Protein AF-A0A4S3M641-F1 (afdb_monomer_lite)

Organism: NCBI:txid1227945

Sequence (814 aa):
MNEINNSNTDQILDCYTHSNVVVTREEEPAPQNEQLKSYRDQLHKYFVQGVKTDFCQNITVAPILSAPCLRGKLPAMHYPVLFDPEKSNCCSLHERLEVLISDHCNSDIGRSLIEKLPSILLTLQGKLQLADKELNYDSQVHELMEIMGNALGDDTPKNLQEHLDPINQKLLSCKGPIMVFSARTPYQLLNIHLKERVATYSEFIAHMRRKLSGLNEIADLQDKDREKDSTHFEFASDLLSLDALQNVVPQRVSSDLPKARLKRIRDSIKILSNAEKVYTENPTKIFITKQLLESYDLKEVFGQATLEVVESDAISHAKDYLKKELSNFVALIRAMRLAELEIAQTYDESLHDAYFEAFAPSYLNDGDIKYFPPVIVIDESRNIVDQTKDFISLFSDGAFIKVFAINTLNDINLPVVASEMEESSLEIASLAVFRRNAYVYQGSIEDPYAFENALRHGLNATAPVLWNVLLPDIGSEDGPGSLIRIHRAIESRQFPRLTYDIEAGVDFGSHFNLENNPQCDLLYPNQTLEIKNPGGKDTEQISLSSADYLAMETRNLQTLEIIPGWYQNEKLVPVADYLSDDPKTLIGKIPIIQVVDEDYKLHRAAIPASWLQRIRSRRDYWRFLQELGGVRSQHFENKLATSKAEWTKAKEAALKALEARLSEEYETRRAADIEKTIRDILFALMEGKTDLASLAVNSITPVPVSVKLETDEESVETVPAPKETHKEEVSVSKVPWVESDECTSCNDCINTAPNVFKYNSNKQAHVHNPKGDKYAKIVAAAEKCPAMCIHPGLPHDPNEPGLEKLLKRAEKYQ

Radius of gyration: 38.23 Å; chains: 1; bounding box: 91×68×144 Å

Structure (mmCIF, N/CA/C/O backbone):
data_AF-A0A4S3M641-F1
#
_entry.id   AF-A0A4S3M641-F1
#
loop_
_atom_site.group_PDB
_atom_site.id
_atom_site.type_symbol
_atom_site.label_atom_id
_atom_site.label_alt_id
_atom_site.label_comp_id
_atom_site.label_asym_id
_atom_site.label_entity_id
_atom_site.label_seq_id
_atom_site.pdbx_PDB_ins_code
_atom_site.Cartn_x
_atom_site.Cartn_y
_atom_site.Cartn_z
_atom_site.occupancy
_atom_site.B_iso_or_equiv
_atom_site.auth_seq_id
_atom_site.auth_comp_id
_atom_site.auth_asym_id
_atom_site.auth_atom_id
_atom_site.pdbx_PDB_model_num
ATOM 1 N N . MET A 1 1 ? 32.631 29.927 -26.562 1.00 27.56 1 MET A N 1
ATOM 2 C CA . MET A 1 1 ? 33.515 30.207 -25.412 1.00 27.56 1 MET A CA 1
ATOM 3 C C . MET A 1 1 ? 32.695 30.828 -24.273 1.00 27.56 1 MET A C 1
ATOM 5 O O . MET A 1 1 ? 33.091 31.833 -23.714 1.00 27.56 1 MET A O 1
ATOM 9 N N . ASN A 1 2 ? 31.541 30.225 -23.961 1.00 25.39 2 ASN A N 1
ATOM 10 C CA . ASN A 1 2 ? 30.698 30.554 -22.812 1.00 25.39 2 ASN A CA 1
ATOM 11 C C . ASN A 1 2 ? 30.451 29.221 -22.121 1.00 25.39 2 ASN A C 1
ATOM 13 O O . ASN A 1 2 ? 29.667 28.407 -22.596 1.00 25.39 2 ASN A O 1
ATOM 17 N N . GLU A 1 3 ? 31.234 28.987 -21.087 1.00 32.16 3 GLU A N 1
ATOM 18 C CA . GLU A 1 3 ? 31.199 27.819 -20.231 1.00 32.16 3 GLU A CA 1
ATOM 19 C C . GLU A 1 3 ? 31.245 28.374 -18.804 1.00 32.16 3 GLU A C 1
ATOM 21 O O . GLU A 1 3 ? 31.926 29.374 -18.565 1.00 32.16 3 GLU A O 1
ATOM 26 N N . ILE A 1 4 ? 30.554 27.686 -17.892 1.00 31.50 4 ILE A N 1
ATOM 27 C CA . ILE A 1 4 ? 30.616 27.829 -16.428 1.00 31.50 4 ILE A CA 1
ATOM 28 C C . ILE A 1 4 ? 29.622 28.844 -15.822 1.00 31.50 4 ILE A C 1
ATOM 30 O O . ILE A 1 4 ? 29.965 29.983 -15.519 1.00 31.50 4 ILE A O 1
ATOM 34 N N . ASN A 1 5 ? 28.372 28.393 -15.640 1.00 27.50 5 ASN A N 1
ATOM 35 C CA . ASN A 1 5 ? 27.663 28.349 -14.342 1.00 27.50 5 ASN A CA 1
ATOM 36 C C . ASN A 1 5 ? 26.230 27.797 -14.531 1.00 27.50 5 ASN A C 1
ATOM 38 O O . ASN A 1 5 ? 25.292 28.567 -14.657 1.00 27.50 5 ASN A O 1
ATOM 42 N N . ASN A 1 6 ? 26.085 26.463 -14.550 1.00 32.16 6 ASN A N 1
ATOM 43 C CA . ASN A 1 6 ? 24.807 25.715 -14.534 1.00 32.16 6 ASN A CA 1
ATOM 44 C C . ASN A 1 6 ? 24.906 24.501 -13.569 1.00 32.16 6 ASN A C 1
ATOM 46 O O . ASN A 1 6 ? 24.431 23.407 -13.855 1.00 32.16 6 ASN A O 1
ATOM 50 N N . SER A 1 7 ? 25.628 24.615 -12.447 1.00 33.66 7 SER A N 1
ATOM 51 C CA . SER A 1 7 ? 26.128 23.411 -11.758 1.00 33.66 7 SER A CA 1
ATOM 52 C C . SER A 1 7 ? 25.105 22.628 -10.933 1.00 33.66 7 SER A C 1
ATOM 54 O O . SER A 1 7 ? 25.404 21.482 -10.616 1.00 33.66 7 SER A O 1
ATOM 56 N N . ASN A 1 8 ? 23.945 23.188 -10.572 1.00 34.00 8 ASN A N 1
ATOM 57 C CA . ASN A 1 8 ? 23.026 22.526 -9.628 1.00 34.00 8 ASN A CA 1
ATOM 58 C C . ASN A 1 8 ? 21.708 22.062 -10.261 1.00 34.00 8 ASN A C 1
ATOM 60 O O . ASN A 1 8 ? 21.193 21.018 -9.874 1.00 34.00 8 ASN A O 1
ATOM 64 N N . THR A 1 9 ? 21.193 22.764 -11.268 1.00 36.47 9 THR A N 1
ATOM 65 C CA . THR A 1 9 ? 19.999 22.358 -12.026 1.00 36.47 9 THR A CA 1
ATOM 66 C C . THR A 1 9 ? 20.265 21.122 -12.894 1.00 36.47 9 THR A C 1
ATOM 68 O O . THR A 1 9 ? 19.421 20.235 -12.953 1.00 36.47 9 THR A O 1
ATOM 71 N N . ASP A 1 10 ? 21.478 20.971 -13.445 1.00 39.97 10 ASP A N 1
ATOM 72 C CA . ASP A 1 10 ? 21.900 19.772 -14.200 1.00 39.97 10 ASP A CA 1
ATOM 73 C C . ASP A 1 10 ? 22.151 18.527 -13.312 1.00 39.97 10 ASP A C 1
ATOM 75 O O . ASP A 1 10 ? 22.374 17.419 -13.819 1.00 39.97 10 ASP A O 1
ATOM 79 N N . GLN A 1 11 ? 22.146 18.685 -11.982 1.00 43.28 11 GLN A N 1
ATOM 80 C CA . GLN A 1 11 ? 22.330 17.583 -11.026 1.00 43.28 11 GLN A CA 1
ATOM 81 C C . GLN A 1 11 ? 21.017 16.956 -10.562 1.00 43.28 11 GLN A C 1
ATOM 83 O O . GLN A 1 11 ? 21.067 15.903 -9.924 1.00 43.28 11 GLN A O 1
ATOM 88 N N . ILE A 1 12 ? 19.876 17.576 -10.874 1.00 40.69 12 ILE A N 1
ATOM 89 C CA . ILE A 1 12 ? 18.567 17.112 -10.425 1.00 40.69 12 ILE A CA 1
ATOM 90 C C . ILE A 1 12 ? 17.943 16.264 -11.522 1.00 40.69 12 ILE A C 1
ATOM 92 O O . ILE A 1 12 ? 17.648 16.740 -12.616 1.00 40.69 12 ILE A O 1
ATOM 96 N N . LEU A 1 13 ? 17.767 14.984 -11.227 1.00 49.84 13 LEU A N 1
ATOM 97 C CA . LEU A 1 13 ? 17.077 14.045 -12.087 1.00 49.84 13 LEU A CA 1
ATOM 98 C C . LEU A 1 13 ? 15.611 14.009 -11.661 1.00 49.84 13 LEU A C 1
ATOM 100 O O . LEU A 1 13 ? 15.335 13.654 -10.519 1.00 49.84 13 LEU A O 1
ATOM 104 N N . ASP A 1 14 ? 14.670 14.358 -12.534 1.00 52.31 14 ASP A N 1
ATOM 105 C CA . ASP A 1 14 ? 13.261 14.166 -12.201 1.00 52.31 14 ASP A CA 1
ATOM 106 C C . ASP A 1 14 ? 12.986 12.665 -12.022 1.00 52.31 14 ASP A C 1
ATOM 108 O O . ASP A 1 14 ? 13.204 11.875 -12.940 1.00 52.31 14 ASP A O 1
ATOM 112 N N . CYS A 1 15 ? 12.595 12.253 -10.814 1.00 47.56 15 CYS A N 1
ATOM 113 C CA . CYS A 1 15 ? 12.349 10.838 -10.501 1.00 47.56 15 CYS A CA 1
ATOM 114 C C . CYS A 1 15 ? 11.063 10.333 -11.119 1.00 47.56 15 CYS A C 1
ATOM 116 O O . CYS A 1 15 ? 10.888 9.128 -11.271 1.00 47.56 15 CYS A O 1
ATOM 118 N N . TYR A 1 16 ? 10.152 11.262 -11.397 1.00 46.09 16 TYR A N 1
ATOM 119 C CA . TYR A 1 16 ? 8.790 10.982 -11.812 1.00 46.09 16 TYR A CA 1
ATOM 120 C C . TYR A 1 16 ? 8.580 11.286 -13.296 1.00 46.09 16 TYR A C 1
ATOM 122 O O . TYR A 1 16 ? 7.530 10.952 -13.846 1.00 46.09 16 TYR A O 1
ATOM 130 N N . THR A 1 17 ? 9.591 11.842 -13.976 1.00 40.19 17 THR A N 1
ATOM 131 C CA . THR A 1 17 ? 9.598 11.986 -15.431 1.00 40.19 17 THR A CA 1
ATOM 132 C C . THR A 1 17 ? 10.835 11.365 -16.066 1.00 40.19 17 THR A C 1
ATOM 134 O O . THR A 1 17 ? 11.908 11.254 -15.478 1.00 40.19 17 THR A O 1
ATOM 137 N N . HIS A 1 18 ? 10.633 10.903 -17.299 1.00 45.84 18 HIS A N 1
ATOM 138 C CA . HIS A 1 18 ? 11.582 10.193 -18.144 1.00 45.84 18 HIS A CA 1
ATOM 139 C C . HIS A 1 18 ? 12.744 11.121 -18.505 1.00 45.84 18 HIS A C 1
ATOM 141 O O . HIS A 1 18 ? 12.797 11.713 -19.581 1.00 45.84 18 HIS A O 1
ATOM 147 N N . SER A 1 19 ? 13.664 11.299 -17.573 1.00 41.91 19 SER A N 1
ATOM 148 C CA . SER A 1 19 ? 14.898 12.016 -17.812 1.00 41.91 19 SER A CA 1
ATOM 149 C C . SER A 1 19 ? 15.786 11.108 -18.652 1.00 41.91 19 SER A C 1
ATOM 151 O O . SER A 1 19 ? 16.220 10.038 -18.224 1.00 41.91 19 SER A O 1
ATOM 153 N N . ASN A 1 20 ? 16.004 11.522 -19.898 1.00 51.47 20 ASN A N 1
ATOM 154 C CA . ASN A 1 20 ? 16.775 10.762 -20.865 1.00 51.47 20 ASN A CA 1
ATOM 155 C C . ASN A 1 20 ? 18.194 10.544 -20.323 1.00 51.47 20 ASN A C 1
ATOM 157 O O . ASN A 1 20 ? 19.001 11.476 -20.257 1.00 51.47 20 ASN A O 1
ATOM 161 N N . VAL A 1 21 ? 18.505 9.312 -19.908 1.00 57.47 21 VAL A N 1
ATOM 162 C CA . VAL A 1 21 ? 19.873 8.959 -19.527 1.00 57.47 21 VAL A CA 1
ATOM 163 C C . VAL A 1 21 ? 20.704 9.021 -20.800 1.00 57.47 21 VAL A C 1
ATOM 165 O O . VAL A 1 21 ? 20.438 8.307 -21.763 1.00 57.47 21 VAL A O 1
ATOM 168 N N . VAL A 1 22 ? 21.681 9.921 -20.812 1.00 58.94 22 VAL A N 1
ATOM 169 C CA . VAL A 1 22 ? 22.566 10.115 -21.954 1.00 58.94 22 VAL A CA 1
ATOM 170 C C . VAL A 1 22 ? 23.763 9.188 -21.817 1.00 58.94 22 VAL A C 1
ATOM 172 O O . VAL A 1 22 ? 24.569 9.370 -20.906 1.00 58.94 22 VAL A O 1
ATOM 175 N N . VAL A 1 23 ? 23.904 8.236 -22.736 1.00 68.88 23 VAL A N 1
ATOM 176 C CA . VAL A 1 23 ? 25.039 7.296 -22.758 1.00 68.88 23 VAL A CA 1
ATOM 177 C C . VAL A 1 23 ? 25.823 7.367 -24.059 1.00 68.88 23 VAL A C 1
ATOM 179 O O . VAL A 1 23 ? 25.324 7.855 -25.073 1.00 68.88 23 VAL A O 1
ATOM 182 N N . THR A 1 24 ? 27.061 6.877 -24.030 1.00 68.81 24 THR A N 1
ATOM 183 C CA . THR A 1 24 ? 27.922 6.753 -25.217 1.00 68.81 24 THR A CA 1
ATOM 184 C C . THR A 1 24 ? 28.211 5.289 -25.534 1.00 68.81 24 THR A C 1
ATOM 186 O O . THR A 1 24 ? 28.270 4.446 -24.637 1.00 68.81 24 THR A O 1
ATOM 189 N N . ARG A 1 25 ? 28.374 4.969 -26.821 1.00 66.81 25 ARG A N 1
ATOM 190 C CA . ARG A 1 25 ? 28.709 3.622 -27.301 1.00 66.81 25 ARG A CA 1
ATOM 191 C C . ARG A 1 25 ? 30.010 3.676 -28.099 1.00 66.81 25 ARG A C 1
ATOM 193 O O . ARG A 1 25 ? 30.109 4.442 -29.054 1.00 66.81 25 ARG A O 1
ATOM 200 N N . GLU A 1 26 ? 30.992 2.863 -27.719 1.00 59.69 26 GLU A N 1
ATOM 201 C CA . GLU A 1 26 ? 32.260 2.705 -28.444 1.00 59.69 26 GLU A CA 1
ATOM 202 C C . GLU A 1 26 ? 32.332 1.317 -29.101 1.00 59.69 26 GLU A C 1
ATOM 204 O O . GLU A 1 26 ? 31.881 0.320 -28.534 1.00 59.69 26 GLU A O 1
ATOM 209 N N . GLU A 1 27 ? 32.885 1.249 -30.315 1.00 56.00 27 GLU A N 1
ATOM 210 C CA . GLU A 1 27 ? 33.102 -0.007 -31.039 1.00 56.00 27 GLU A CA 1
ATOM 211 C C . GLU A 1 27 ? 34.525 -0.531 -30.791 1.00 56.00 27 GLU A C 1
ATOM 213 O O . GLU A 1 27 ? 35.510 0.110 -31.159 1.00 56.00 27 GLU A O 1
ATOM 218 N N . GLU A 1 28 ? 34.641 -1.714 -30.180 1.00 61.19 28 GLU A N 1
ATOM 219 C CA . GLU A 1 28 ? 35.918 -2.414 -29.991 1.00 61.19 28 GLU A CA 1
ATOM 220 C C . GLU A 1 28 ? 36.218 -3.377 -31.161 1.00 61.19 28 GLU A C 1
ATOM 222 O O . GLU A 1 28 ? 35.306 -4.037 -31.670 1.00 61.19 28 GLU A O 1
ATOM 227 N N . PRO A 1 29 ? 37.491 -3.528 -31.580 1.00 59.16 29 PRO A N 1
ATOM 228 C CA . PRO A 1 29 ? 37.868 -4.458 -32.643 1.00 59.16 29 PRO A CA 1
ATOM 229 C C . PRO A 1 29 ? 37.717 -5.926 -32.206 1.00 59.16 29 PRO A C 1
ATOM 231 O O . PRO A 1 29 ? 38.171 -6.325 -31.134 1.00 59.16 29 PRO A O 1
ATOM 234 N N . ALA A 1 30 ? 37.111 -6.753 -33.065 1.00 64.06 30 ALA A N 1
ATOM 235 C CA . ALA A 1 30 ? 36.807 -8.147 -32.747 1.00 64.06 30 ALA A CA 1
ATOM 236 C C . ALA A 1 30 ? 38.051 -9.074 -32.744 1.00 64.06 30 ALA A C 1
ATOM 238 O O . ALA A 1 30 ? 38.893 -8.976 -33.644 1.00 64.06 30 ALA A O 1
ATOM 239 N N . PRO A 1 31 ? 38.157 -10.015 -31.782 1.00 71.44 31 PRO A N 1
ATOM 240 C CA . PRO A 1 31 ? 39.226 -11.016 -31.723 1.00 71.44 31 PRO A CA 1
ATOM 241 C C . PRO A 1 31 ? 39.078 -12.130 -32.781 1.00 71.44 31 PRO A C 1
ATOM 243 O O . PRO A 1 31 ? 38.087 -12.217 -33.506 1.00 71.44 31 PRO A O 1
ATOM 246 N N . GLN A 1 32 ? 40.075 -13.020 -32.878 1.00 72.25 32 GLN A N 1
ATOM 247 C CA . GLN A 1 32 ? 40.083 -14.125 -33.850 1.00 72.25 32 GLN A CA 1
ATOM 248 C C . GLN A 1 32 ? 38.952 -15.150 -33.596 1.00 72.25 32 GLN A C 1
ATOM 250 O O . GLN A 1 32 ? 38.546 -15.389 -32.460 1.00 72.25 32 GLN A O 1
ATOM 255 N N . ASN A 1 33 ? 38.486 -15.834 -34.652 1.00 69.69 33 ASN A N 1
ATOM 256 C CA . ASN A 1 33 ? 37.335 -16.760 -34.618 1.00 69.69 33 ASN A CA 1
ATOM 257 C C . ASN A 1 33 ? 37.398 -17.876 -33.550 1.00 69.69 33 ASN A C 1
ATOM 259 O O . ASN A 1 33 ? 36.355 -18.324 -33.071 1.00 69.69 33 ASN A O 1
ATOM 263 N N . GLU A 1 34 ? 38.587 -18.352 -33.173 1.00 69.19 34 GLU A N 1
ATOM 264 C CA . GLU A 1 34 ? 38.744 -19.371 -32.120 1.00 69.19 34 GLU A CA 1
ATOM 265 C C . GLU A 1 34 ? 38.472 -18.809 -30.718 1.00 69.19 34 GLU A C 1
ATOM 267 O O . GLU A 1 34 ? 37.821 -19.466 -29.903 1.00 69.19 34 GLU A O 1
ATOM 272 N N . GLN A 1 35 ? 38.874 -17.560 -30.464 1.00 72.69 35 GLN A N 1
ATOM 273 C CA . GLN A 1 35 ? 38.615 -16.863 -29.203 1.00 72.69 35 GLN A CA 1
ATOM 274 C C . GLN A 1 35 ? 37.116 -16.573 -29.027 1.00 72.69 35 GLN A C 1
ATOM 276 O O . GLN A 1 35 ? 36.599 -16.711 -27.921 1.00 72.69 35 GLN A O 1
ATOM 281 N N . LEU A 1 36 ? 36.389 -16.297 -30.120 1.00 77.69 36 LEU A N 1
ATOM 282 C CA . LEU A 1 36 ? 34.926 -16.133 -30.103 1.00 77.69 36 LEU A CA 1
ATOM 283 C C . LEU A 1 36 ? 34.190 -17.410 -29.663 1.00 77.69 36 LEU A C 1
ATOM 285 O O . LEU A 1 36 ? 33.228 -17.341 -28.896 1.00 77.69 36 LEU A O 1
ATOM 289 N N . LYS A 1 37 ? 34.633 -18.587 -30.133 1.00 79.69 37 LYS A N 1
ATOM 290 C CA . LYS A 1 37 ? 34.049 -19.878 -29.725 1.00 79.69 37 LYS A CA 1
ATOM 291 C C . LYS A 1 37 ? 34.354 -20.194 -28.262 1.00 79.69 37 LYS A C 1
ATOM 293 O O . LYS A 1 37 ? 33.439 -20.554 -27.530 1.00 79.69 37 LYS A O 1
ATOM 298 N N . SER A 1 38 ? 35.604 -19.996 -27.838 1.00 83.75 38 SER A N 1
ATOM 299 C CA . SER A 1 38 ? 36.011 -20.185 -26.440 1.00 83.75 38 SER A CA 1
ATOM 300 C C . SER A 1 38 ? 35.205 -19.292 -25.494 1.00 83.75 38 SER A C 1
ATOM 302 O O . SER A 1 38 ? 34.670 -19.776 -24.500 1.00 83.75 38 SER A O 1
ATOM 304 N N . TYR A 1 39 ? 35.054 -18.004 -25.827 1.00 86.88 39 TYR A N 1
ATOM 305 C CA . TYR A 1 39 ? 34.265 -17.074 -25.019 1.00 86.88 39 TYR A CA 1
ATOM 306 C C . TYR A 1 39 ? 32.797 -17.497 -24.924 1.00 86.88 39 TYR A C 1
ATOM 308 O O . TYR A 1 39 ? 32.226 -17.488 -23.839 1.00 86.88 39 TYR A O 1
ATOM 316 N N . ARG A 1 40 ? 32.189 -17.943 -26.030 1.00 85.94 40 ARG A N 1
ATOM 317 C CA . ARG A 1 40 ? 30.804 -18.433 -26.025 1.00 85.94 40 ARG A CA 1
ATOM 318 C C . ARG A 1 40 ? 30.597 -19.599 -25.054 1.00 85.94 40 ARG A C 1
ATOM 320 O O . ARG A 1 40 ? 29.604 -19.603 -24.328 1.00 85.94 40 ARG A O 1
ATOM 327 N N . ASP A 1 41 ? 31.499 -20.576 -25.045 1.00 86.31 41 ASP A N 1
ATOM 328 C CA . ASP A 1 41 ? 31.391 -21.740 -24.158 1.00 86.31 41 ASP A CA 1
ATOM 329 C C . ASP A 1 41 ? 31.597 -21.342 -22.688 1.00 86.31 41 ASP A C 1
ATOM 331 O O . ASP A 1 41 ? 30.858 -21.794 -21.809 1.00 86.31 41 ASP A O 1
ATOM 335 N N . GLN A 1 42 ? 32.540 -20.432 -22.422 1.00 90.00 42 GLN A N 1
ATOM 336 C CA . GLN A 1 42 ? 32.750 -19.860 -21.091 1.00 90.00 42 GLN A CA 1
ATOM 337 C C . GLN A 1 42 ? 31.541 -19.049 -20.615 1.00 90.00 42 GLN A C 1
ATOM 339 O O . GLN A 1 42 ? 31.115 -19.220 -19.479 1.00 90.00 42 GLN A O 1
ATOM 344 N N . LEU A 1 43 ? 30.933 -18.231 -21.476 1.00 90.25 43 LEU A N 1
ATOM 345 C CA . LEU A 1 43 ? 29.747 -17.438 -21.146 1.00 90.25 43 LEU A CA 1
ATOM 346 C C . LEU A 1 43 ? 28.537 -18.336 -20.845 1.00 90.25 43 LEU A C 1
ATOM 348 O O . LEU A 1 43 ? 27.747 -18.063 -19.943 1.00 90.25 43 LEU A O 1
ATOM 352 N N . HIS A 1 44 ? 28.410 -19.459 -21.552 1.00 89.25 44 HIS A N 1
ATOM 353 C CA . HIS A 1 44 ? 27.376 -20.447 -21.260 1.00 89.25 44 HIS A CA 1
ATOM 354 C C . HIS A 1 44 ? 27.630 -21.170 -19.927 1.00 89.25 44 HIS A C 1
ATOM 356 O O . HIS A 1 44 ? 26.686 -21.472 -19.191 1.00 89.25 44 HIS A O 1
ATOM 362 N N . LYS A 1 45 ? 28.900 -21.432 -19.592 1.00 89.25 45 LYS A N 1
ATOM 363 C CA . LYS A 1 45 ? 29.307 -21.966 -18.287 1.00 89.25 45 LYS A CA 1
ATOM 364 C C . LYS A 1 45 ? 29.045 -20.957 -17.167 1.00 89.25 45 LYS A C 1
ATOM 366 O O . LYS A 1 45 ? 28.530 -21.357 -16.128 1.00 89.25 45 LYS A O 1
ATOM 371 N N . TYR A 1 46 ? 29.315 -19.674 -17.399 1.00 92.38 46 TYR A N 1
ATOM 372 C CA . TYR A 1 46 ? 28.953 -18.580 -16.502 1.00 92.38 46 TYR A CA 1
ATOM 373 C C . TYR A 1 46 ? 27.452 -18.578 -16.221 1.00 92.38 46 TYR A C 1
ATOM 375 O O . TYR A 1 46 ? 27.046 -18.639 -15.065 1.00 92.38 46 TYR A O 1
ATOM 383 N N . PHE A 1 47 ? 26.626 -18.595 -17.267 1.00 91.38 47 PHE A N 1
ATOM 384 C CA . PHE A 1 47 ? 25.177 -18.556 -17.107 1.00 91.38 47 PHE A CA 1
ATOM 385 C C . PHE A 1 47 ? 24.663 -19.709 -16.232 1.00 91.38 47 PHE A C 1
ATOM 387 O O . PHE A 1 47 ? 23.866 -19.486 -15.326 1.00 91.38 47 PHE A O 1
ATOM 394 N N . VAL A 1 48 ? 25.147 -20.934 -16.463 1.00 87.38 48 VAL A N 1
ATOM 395 C CA . VAL A 1 48 ? 24.661 -22.138 -15.765 1.00 87.38 48 VAL A CA 1
ATOM 396 C C . VAL A 1 48 ? 25.288 -22.323 -14.378 1.00 87.38 48 VAL A C 1
ATOM 398 O O . VAL A 1 48 ? 24.606 -22.771 -13.462 1.00 87.38 48 VAL A O 1
ATOM 401 N N . GLN A 1 49 ? 26.581 -22.029 -14.220 1.00 86.50 49 GLN A N 1
ATOM 402 C CA . GLN A 1 49 ? 27.368 -22.383 -13.028 1.00 86.50 49 GLN A CA 1
ATOM 403 C C . GLN A 1 49 ? 27.831 -21.168 -12.211 1.00 86.50 49 GLN A C 1
ATOM 405 O O . GLN A 1 49 ? 28.424 -21.348 -11.153 1.00 86.50 49 GLN A O 1
ATOM 410 N N . GLY A 1 50 ? 27.626 -19.942 -12.700 1.00 84.81 50 GLY A N 1
ATOM 411 C CA . GLY A 1 50 ? 28.139 -18.712 -12.085 1.00 84.81 50 GLY A CA 1
ATOM 412 C C . GLY A 1 50 ? 29.658 -18.527 -12.205 1.00 84.81 50 GLY A C 1
ATOM 413 O O . GLY A 1 50 ? 30.221 -17.643 -11.566 1.00 84.81 50 GLY A O 1
ATOM 414 N N . VAL A 1 51 ? 30.343 -19.358 -13.000 1.00 86.56 51 VAL A N 1
ATOM 415 C CA . VAL A 1 51 ? 31.803 -19.302 -13.182 1.00 86.56 51 VAL A CA 1
ATOM 416 C C . VAL A 1 51 ? 32.152 -18.207 -14.190 1.00 86.56 51 VAL A C 1
ATOM 418 O O . VAL A 1 51 ? 31.840 -18.360 -15.366 1.00 86.56 51 VAL A O 1
ATOM 421 N N . LYS A 1 52 ? 32.796 -17.125 -13.734 1.00 87.06 52 LYS A N 1
ATOM 422 C CA . LYS A 1 52 ? 33.243 -15.989 -14.566 1.00 87.06 52 LYS A CA 1
ATOM 423 C C . LYS A 1 52 ? 34.101 -16.428 -15.753 1.00 87.06 52 LYS A C 1
ATOM 425 O O . LYS A 1 52 ? 34.782 -17.454 -15.680 1.00 87.06 52 LYS A O 1
ATOM 430 N N . THR A 1 53 ? 34.070 -15.649 -16.833 1.00 86.38 53 THR A N 1
ATOM 431 C CA . THR A 1 53 ? 34.893 -15.929 -18.019 1.00 86.38 53 THR A CA 1
ATOM 432 C C . THR A 1 53 ? 36.314 -15.385 -17.860 1.00 86.38 53 THR A C 1
ATOM 434 O O . THR A 1 53 ? 36.559 -14.477 -17.067 1.00 86.38 53 THR A O 1
ATOM 437 N N . ASP A 1 54 ? 37.253 -15.891 -18.661 1.00 81.81 54 ASP A N 1
ATOM 438 C CA . ASP A 1 54 ? 38.626 -15.363 -18.712 1.00 81.81 54 ASP A CA 1
ATOM 439 C C . ASP A 1 54 ? 38.683 -13.943 -19.315 1.00 81.81 54 ASP A C 1
ATOM 441 O O . ASP A 1 54 ? 39.694 -13.253 -19.205 1.00 81.81 54 ASP A O 1
ATOM 445 N N . PHE A 1 55 ? 37.594 -13.507 -19.958 1.00 75.81 55 PHE A N 1
ATOM 446 C CA . PHE A 1 55 ? 37.425 -12.189 -20.573 1.00 75.81 55 PHE A CA 1
ATOM 447 C C . PHE A 1 55 ? 36.669 -11.210 -19.664 1.00 75.81 55 PHE A C 1
ATOM 449 O O . PHE A 1 55 ? 36.324 -10.116 -20.111 1.00 75.81 55 PHE A O 1
ATOM 456 N N . CYS A 1 56 ? 36.396 -11.597 -18.412 1.00 71.38 56 CYS A N 1
ATOM 457 C CA . CYS A 1 56 ? 35.677 -10.771 -17.453 1.00 71.38 56 CYS A CA 1
ATOM 458 C C . CYS A 1 56 ? 36.370 -9.411 -17.301 1.00 71.38 56 CYS A C 1
ATOM 460 O O . CYS A 1 56 ? 37.532 -9.316 -16.898 1.00 71.38 56 CYS A O 1
ATOM 462 N N . GLN A 1 57 ? 35.638 -8.346 -17.616 1.00 69.88 57 GLN A N 1
ATOM 463 C CA . GLN A 1 57 ? 36.106 -6.983 -17.425 1.00 69.88 57 GLN A CA 1
ATOM 464 C C . GLN A 1 57 ? 35.812 -6.555 -15.983 1.00 69.88 57 GLN A C 1
ATOM 466 O O . GLN A 1 57 ? 34.657 -6.489 -15.567 1.00 69.88 57 GLN A O 1
ATOM 471 N N . ASN A 1 58 ? 36.858 -6.246 -15.212 1.00 71.31 58 ASN A N 1
ATOM 472 C CA . ASN A 1 58 ? 36.721 -5.669 -13.871 1.00 71.31 58 ASN A CA 1
ATOM 473 C C . ASN A 1 58 ? 36.463 -4.159 -13.976 1.00 71.31 58 ASN A C 1
ATOM 475 O O . ASN A 1 58 ? 37.330 -3.352 -13.647 1.00 71.31 58 ASN A O 1
ATOM 479 N N . ILE A 1 59 ? 35.289 -3.789 -14.485 1.00 81.44 59 ILE A N 1
ATOM 480 C CA . ILE A 1 59 ? 34.849 -2.396 -14.597 1.00 81.44 59 ILE A CA 1
ATOM 481 C C . ILE A 1 59 ? 33.811 -2.128 -13.508 1.00 81.44 59 ILE A C 1
ATOM 483 O O . ILE A 1 59 ? 32.895 -2.927 -13.298 1.00 81.44 59 ILE A O 1
ATOM 487 N N . THR A 1 60 ? 33.942 -0.995 -12.819 1.00 85.12 60 THR A N 1
ATOM 488 C CA . THR A 1 60 ? 32.911 -0.507 -11.902 1.00 85.12 60 THR A CA 1
ATOM 489 C C . THR A 1 60 ? 31.706 -0.058 -12.719 1.00 85.12 60 THR A C 1
ATOM 491 O O . THR A 1 60 ? 31.765 0.935 -13.443 1.00 85.12 60 THR A O 1
ATOM 494 N N . VAL A 1 61 ? 30.603 -0.791 -12.607 1.00 89.38 61 VAL A N 1
ATOM 495 C CA . VAL A 1 61 ? 29.371 -0.507 -13.347 1.00 89.38 61 VAL A CA 1
ATOM 496 C C . VAL A 1 61 ? 28.212 -0.182 -12.410 1.00 89.38 61 VAL A C 1
ATOM 498 O O . VAL A 1 61 ? 28.282 -0.411 -11.208 1.00 89.38 61 VAL A O 1
ATOM 501 N N . ALA A 1 62 ? 27.131 0.360 -12.956 1.00 88.06 62 ALA A N 1
ATOM 502 C CA . ALA A 1 62 ? 25.847 0.489 -12.275 1.00 88.06 62 ALA A CA 1
ATOM 503 C C . ALA A 1 62 ? 24.698 0.230 -13.268 1.00 88.06 62 ALA A C 1
ATOM 505 O O . ALA A 1 62 ? 24.877 0.477 -14.466 1.00 88.06 62 ALA A O 1
ATOM 506 N N . PRO A 1 63 ? 23.520 -0.245 -12.814 1.00 89.31 63 PRO A N 1
ATOM 507 C CA . PRO A 1 63 ? 22.345 -0.382 -13.675 1.00 89.31 63 PRO A CA 1
ATOM 508 C C . PRO A 1 63 ? 21.997 0.957 -14.321 1.00 89.31 63 PRO A C 1
ATOM 510 O O . PRO A 1 63 ? 21.895 1.963 -13.618 1.00 89.31 63 PRO A O 1
ATOM 513 N N . ILE A 1 64 ? 21.812 0.977 -15.641 1.00 87.19 64 ILE A N 1
ATOM 514 C CA . ILE A 1 64 ? 21.762 2.217 -16.434 1.00 87.19 64 ILE A CA 1
ATOM 515 C C . ILE A 1 64 ? 20.752 3.245 -15.912 1.00 87.19 64 ILE A C 1
ATOM 517 O O . ILE A 1 64 ? 21.090 4.415 -15.749 1.00 87.19 64 ILE A O 1
ATOM 521 N N . LEU A 1 65 ? 19.548 2.794 -15.558 1.00 83.06 65 LEU A N 1
ATOM 522 C CA . LEU A 1 65 ? 18.455 3.660 -15.109 1.00 83.06 65 LEU A CA 1
ATOM 523 C C . LEU A 1 65 ? 18.687 4.216 -13.695 1.00 83.06 65 LEU A C 1
ATOM 525 O O . LEU A 1 65 ? 18.155 5.258 -13.325 1.00 83.06 65 LEU A O 1
ATOM 529 N N . SER A 1 66 ? 19.507 3.543 -12.888 1.00 84.31 66 SER A N 1
ATOM 530 C CA . SER A 1 66 ? 19.793 3.950 -11.504 1.00 84.31 66 SER A CA 1
ATOM 531 C C . SER A 1 66 ? 21.162 4.607 -11.338 1.00 84.31 66 SER A C 1
ATOM 533 O O . SER A 1 66 ? 21.418 5.240 -10.316 1.00 84.31 66 SER A O 1
ATOM 535 N N . ALA A 1 67 ? 22.045 4.475 -12.331 1.00 84.00 67 ALA A N 1
ATOM 536 C CA . ALA A 1 67 ? 23.420 4.949 -12.280 1.00 84.00 67 ALA A CA 1
ATOM 537 C C . ALA A 1 67 ? 23.565 6.442 -11.936 1.00 84.00 67 ALA A C 1
ATOM 539 O O . ALA A 1 67 ? 24.424 6.740 -11.105 1.00 84.00 67 ALA A O 1
ATOM 540 N N . PRO A 1 68 ? 22.743 7.374 -12.471 1.00 80.31 68 PRO A N 1
ATOM 541 C CA . PRO A 1 68 ? 22.830 8.781 -12.090 1.00 80.31 68 PRO A CA 1
ATOM 542 C C . PRO A 1 68 ? 22.685 8.994 -10.577 1.00 80.31 68 PRO A C 1
ATOM 544 O O . PRO A 1 68 ? 23.555 9.601 -9.952 1.00 80.31 68 PRO A O 1
ATOM 547 N N . CYS A 1 69 ? 21.632 8.438 -9.974 1.00 77.56 69 CYS A N 1
ATOM 548 C CA . CYS A 1 69 ? 21.340 8.611 -8.550 1.00 77.56 69 CYS A CA 1
ATOM 549 C C . CYS A 1 69 ? 22.313 7.840 -7.653 1.00 77.56 69 CYS A C 1
ATOM 551 O O . CYS A 1 69 ? 22.745 8.348 -6.620 1.00 77.56 69 CYS A O 1
ATOM 553 N N . LEU A 1 70 ? 22.720 6.635 -8.068 1.00 77.25 70 LEU A N 1
ATOM 554 C CA . LEU A 1 70 ? 23.733 5.850 -7.355 1.00 77.25 70 LEU A CA 1
ATOM 555 C C . LEU A 1 70 ? 25.108 6.537 -7.338 1.00 77.25 70 LEU A C 1
ATOM 557 O O . LEU A 1 70 ? 25.913 6.256 -6.455 1.00 77.25 70 LEU A O 1
ATOM 561 N N . ARG A 1 71 ? 25.371 7.452 -8.280 1.00 79.75 71 ARG A N 1
ATOM 562 C CA . ARG A 1 71 ? 26.600 8.260 -8.360 1.00 79.75 71 ARG A CA 1
ATOM 563 C C . ARG A 1 71 ? 26.435 9.678 -7.814 1.00 79.75 71 ARG A C 1
ATOM 565 O O . ARG A 1 71 ? 27.249 10.547 -8.110 1.00 79.75 71 ARG A O 1
ATOM 572 N N . GLY A 1 72 ? 25.394 9.912 -7.019 1.00 71.25 72 GLY A N 1
ATOM 573 C CA . GLY A 1 72 ? 25.209 11.160 -6.285 1.00 71.25 72 GLY A CA 1
ATOM 574 C C . GLY A 1 72 ? 24.474 12.263 -7.042 1.00 71.25 72 GLY A C 1
ATOM 575 O O . GLY A 1 72 ? 24.365 13.358 -6.499 1.00 71.25 72 GLY A O 1
ATOM 576 N N . LYS A 1 73 ? 23.930 12.009 -8.247 1.00 71.94 73 LYS A N 1
ATOM 577 C CA . LYS A 1 73 ? 22.945 12.943 -8.815 1.00 71.94 73 LYS A CA 1
ATOM 578 C C . LYS A 1 73 ? 21.678 12.914 -7.971 1.00 71.94 73 LYS A C 1
ATOM 580 O O . LYS A 1 73 ? 21.210 11.846 -7.573 1.00 71.94 73 LYS A O 1
ATOM 585 N N . LEU A 1 74 ? 21.136 14.088 -7.691 1.00 65.62 74 LEU A N 1
ATOM 586 C CA . LEU A 1 74 ? 20.021 14.225 -6.776 1.00 65.62 74 LEU A CA 1
ATOM 587 C C . LEU A 1 74 ? 18.704 13.919 -7.495 1.00 65.62 74 LEU A C 1
ATOM 589 O O . LEU A 1 74 ? 18.430 14.500 -8.537 1.00 65.62 74 LEU A O 1
ATOM 593 N N . PRO A 1 75 ? 17.879 13.015 -6.964 1.00 67.62 75 PRO A N 1
ATOM 594 C CA . PRO A 1 75 ? 16.511 12.851 -7.415 1.00 67.62 75 PRO A CA 1
ATOM 595 C C . PRO A 1 75 ? 15.677 14.120 -7.135 1.00 67.62 75 PRO A C 1
ATOM 597 O O . PRO A 1 75 ? 15.868 14.759 -6.102 1.00 67.62 75 PRO A O 1
ATOM 600 N N . ALA A 1 76 ? 14.723 14.479 -8.000 1.00 66.00 76 ALA A N 1
ATOM 601 C CA . ALA A 1 76 ? 13.656 15.418 -7.659 1.00 66.00 76 ALA A CA 1
ATOM 602 C C . ALA A 1 76 ? 12.743 14.743 -6.632 1.00 66.00 76 ALA A C 1
ATOM 604 O O . ALA A 1 76 ? 12.078 13.749 -6.928 1.00 66.00 76 ALA A O 1
ATOM 605 N N . MET A 1 77 ? 12.767 15.233 -5.397 1.00 69.00 77 MET A N 1
ATOM 606 C CA . MET A 1 77 ? 12.077 14.597 -4.280 1.00 69.00 77 MET A CA 1
ATOM 607 C C . MET A 1 77 ? 10.732 15.278 -4.028 1.00 69.00 77 MET A C 1
ATOM 609 O O . MET A 1 77 ? 10.637 16.501 -4.057 1.00 69.00 77 MET A O 1
ATOM 613 N N . HIS A 1 78 ? 9.704 14.491 -3.695 1.00 75.81 78 HIS A N 1
ATOM 614 C CA . HIS A 1 78 ? 8.471 15.028 -3.101 1.00 75.81 78 HIS A CA 1
ATOM 615 C C . HIS A 1 78 ? 8.691 15.560 -1.677 1.00 75.81 78 HIS A C 1
ATOM 617 O O . HIS A 1 78 ? 7.839 16.261 -1.143 1.00 75.81 78 HIS A O 1
ATOM 623 N N . TYR A 1 79 ? 9.830 15.225 -1.068 1.00 83.44 79 TYR A N 1
ATOM 624 C CA . TYR A 1 79 ? 10.236 15.686 0.251 1.00 83.44 79 TYR A CA 1
ATOM 625 C C . TYR A 1 79 ? 11.171 16.899 0.182 1.00 83.44 79 TYR A C 1
ATOM 627 O O . TYR A 1 79 ? 11.940 17.021 -0.775 1.00 83.44 79 TYR A O 1
ATOM 635 N N . PRO A 1 80 ? 11.184 17.748 1.226 1.00 88.56 80 PRO A N 1
ATOM 636 C CA . PRO A 1 80 ? 10.328 17.705 2.418 1.00 88.56 80 PRO A CA 1
ATOM 637 C C . PRO A 1 80 ? 8.848 18.000 2.129 1.00 88.56 80 PRO A C 1
ATOM 639 O O . PRO A 1 80 ? 8.517 18.731 1.198 1.00 88.56 80 PRO A O 1
ATOM 642 N N . VAL A 1 81 ? 7.960 17.451 2.958 1.00 89.75 81 VAL A N 1
ATOM 643 C CA . VAL A 1 81 ? 6.514 17.706 2.898 1.00 89.75 81 VAL A CA 1
ATOM 644 C C . VAL A 1 81 ? 6.054 18.494 4.112 1.00 89.75 81 VAL A C 1
ATOM 646 O O . VAL A 1 81 ? 6.547 18.299 5.222 1.00 89.75 81 VAL A O 1
ATOM 649 N N . LEU A 1 82 ? 5.093 19.380 3.901 1.00 89.44 82 LEU A N 1
ATOM 650 C CA . LEU A 1 82 ? 4.397 20.113 4.948 1.00 89.44 82 LEU A CA 1
ATOM 651 C C . LEU A 1 82 ? 3.043 19.440 5.189 1.00 89.44 82 LEU A C 1
ATOM 653 O O . LEU A 1 82 ? 2.267 19.279 4.248 1.00 89.44 82 LEU A O 1
ATOM 657 N N . PHE A 1 83 ? 2.738 19.071 6.432 1.00 87.94 83 PHE A N 1
ATOM 658 C CA . PHE A 1 83 ? 1.375 18.676 6.791 1.00 87.94 83 PHE A CA 1
ATOM 659 C C . PHE A 1 83 ? 0.515 19.933 6.954 1.00 87.94 83 PHE A C 1
ATOM 661 O O . PHE A 1 83 ? 0.906 20.836 7.686 1.00 87.94 83 PHE A O 1
ATOM 668 N N . ASP A 1 84 ? -0.630 20.016 6.284 1.00 85.06 84 ASP A N 1
ATOM 669 C CA . ASP A 1 84 ? -1.611 21.093 6.437 1.00 85.06 84 ASP A CA 1
ATOM 670 C C . ASP A 1 84 ? -2.704 20.631 7.422 1.00 85.06 84 ASP A C 1
ATOM 672 O O . ASP A 1 84 ? -3.531 19.790 7.055 1.00 85.06 84 ASP A O 1
ATOM 676 N N . PRO A 1 85 ? -2.739 21.147 8.668 1.00 80.31 85 PRO A N 1
ATOM 677 C CA . PRO A 1 85 ? -3.712 20.717 9.670 1.00 80.31 85 PRO A CA 1
ATOM 678 C C . PRO A 1 85 ? -5.153 21.111 9.331 1.00 80.31 85 PRO A C 1
ATOM 680 O O . PRO A 1 85 ? -6.079 20.494 9.844 1.00 80.31 85 PRO A O 1
ATOM 683 N N . GLU A 1 86 ? -5.369 22.142 8.504 1.00 78.38 86 GLU A N 1
ATOM 684 C CA . GLU A 1 86 ? -6.725 22.562 8.122 1.00 78.38 86 GLU A CA 1
ATOM 685 C C . GLU A 1 86 ? -7.332 21.606 7.098 1.00 78.38 86 GLU A C 1
ATOM 687 O O . GLU A 1 86 ? -8.538 21.360 7.100 1.00 78.38 86 GLU A O 1
ATOM 692 N N . LYS A 1 87 ? -6.489 21.071 6.213 1.00 77.94 87 LYS A N 1
ATOM 693 C CA . LYS A 1 87 ? -6.890 20.118 5.177 1.00 77.94 87 LYS A CA 1
ATOM 694 C C . LYS A 1 87 ? -6.688 18.663 5.593 1.00 77.94 87 LYS A C 1
ATOM 696 O O . LYS A 1 87 ? -7.110 17.780 4.848 1.00 77.94 87 LYS A O 1
ATOM 701 N N . SER A 1 88 ? -6.041 18.428 6.739 1.00 79.69 88 SER A N 1
ATOM 702 C CA . SER A 1 88 ? -5.580 17.118 7.214 1.00 79.69 88 SER A CA 1
ATOM 703 C C . SER A 1 88 ? -4.918 16.312 6.092 1.00 79.69 88 SER A C 1
ATOM 705 O O . SER A 1 88 ? -5.307 15.175 5.826 1.00 79.69 88 SER A O 1
ATOM 707 N N . ASN A 1 89 ? -3.971 16.935 5.382 1.00 84.19 89 ASN A N 1
ATOM 708 C CA . ASN A 1 89 ? -3.244 16.302 4.284 1.00 84.19 89 ASN A CA 1
ATOM 709 C C . ASN A 1 89 ? -1.799 16.808 4.159 1.00 84.19 89 ASN A C 1
ATOM 711 O O . ASN A 1 89 ? -1.423 17.838 4.716 1.00 84.19 89 ASN A O 1
ATOM 715 N N . CYS A 1 90 ? -0.968 16.071 3.421 1.00 87.44 90 CYS A N 1
ATOM 716 C CA . CYS A 1 90 ? 0.384 16.517 3.077 1.00 87.44 90 CYS A CA 1
ATOM 717 C C . CYS A 1 90 ? 0.380 17.406 1.827 1.00 87.44 90 CYS A C 1
ATOM 719 O O . CYS A 1 90 ? -0.426 17.215 0.918 1.00 87.44 90 CYS A O 1
ATOM 721 N N . CYS A 1 91 ? 1.328 18.342 1.755 1.00 87.06 91 CYS A N 1
ATOM 722 C CA . CYS A 1 91 ? 1.636 19.123 0.561 1.00 87.06 91 CYS A CA 1
ATOM 723 C C . CYS A 1 91 ? 3.150 19.253 0.349 1.00 87.06 91 CYS A C 1
ATOM 725 O O . CYS A 1 91 ? 3.928 19.284 1.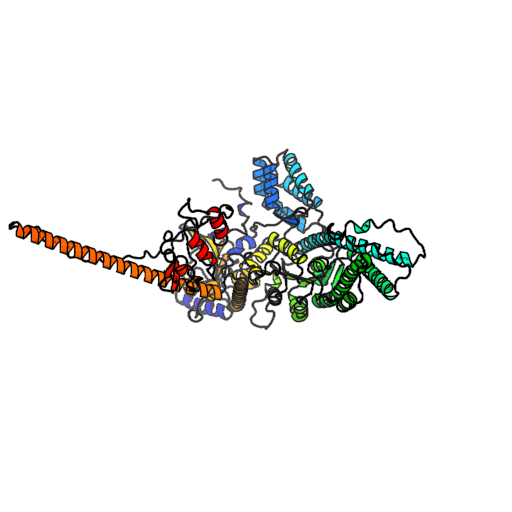305 1.00 87.06 91 CYS A O 1
ATOM 727 N N . SER A 1 92 ? 3.569 19.328 -0.914 1.00 87.75 92 SER A N 1
ATOM 728 C CA . SER A 1 92 ? 4.965 19.541 -1.294 1.00 87.75 92 SER A CA 1
ATOM 729 C C . SER A 1 92 ? 5.446 20.888 -0.765 1.00 87.75 92 SER A C 1
ATOM 731 O O . SER A 1 92 ? 4.891 21.939 -1.107 1.00 87.75 92 SER A O 1
ATOM 733 N N . LEU A 1 93 ? 6.501 20.877 0.060 1.00 89.44 93 LEU A N 1
ATOM 734 C CA . LEU A 1 93 ? 7.108 22.122 0.527 1.00 89.44 93 LEU A CA 1
ATOM 735 C C . LEU A 1 93 ? 7.736 22.887 -0.645 1.00 89.44 93 LEU A C 1
ATOM 737 O O . LEU A 1 93 ? 7.730 24.114 -0.636 1.00 89.44 93 LEU A O 1
ATOM 741 N N . HIS A 1 94 ? 8.225 22.172 -1.663 1.00 88.56 94 HIS A N 1
ATOM 742 C CA . HIS A 1 94 ? 8.765 22.764 -2.884 1.00 88.56 94 HIS A CA 1
ATOM 743 C C . HIS A 1 94 ? 7.714 23.602 -3.614 1.00 88.56 94 HIS A C 1
ATOM 745 O O . HIS A 1 94 ? 7.888 24.810 -3.748 1.00 88.56 94 HIS A O 1
ATOM 751 N N . GLU A 1 95 ? 6.594 22.990 -4.003 1.00 86.62 95 GLU A N 1
ATOM 752 C CA . GLU A 1 95 ? 5.511 23.675 -4.725 1.00 86.62 95 GLU A CA 1
ATOM 753 C C . GLU A 1 95 ? 4.945 24.831 -3.893 1.00 86.62 95 GLU A C 1
ATOM 755 O O . GLU A 1 95 ? 4.671 25.920 -4.400 1.00 86.62 95 GLU A O 1
ATOM 760 N N . ARG A 1 96 ? 4.813 24.625 -2.576 1.00 87.94 96 ARG A N 1
ATOM 761 C CA . ARG A 1 96 ? 4.325 25.663 -1.669 1.00 87.94 96 ARG A CA 1
ATOM 762 C C . ARG A 1 96 ? 5.268 26.861 -1.607 1.00 87.94 96 ARG A C 1
ATOM 764 O O . ARG A 1 96 ? 4.793 27.996 -1.618 1.00 87.94 96 ARG A O 1
ATOM 771 N N . LEU A 1 97 ? 6.576 26.628 -1.519 1.00 89.88 97 LEU A N 1
ATOM 772 C CA . LEU A 1 97 ? 7.570 27.699 -1.508 1.00 89.88 97 LEU A CA 1
ATOM 773 C C . LEU A 1 97 ? 7.659 28.393 -2.863 1.00 89.88 97 LEU A C 1
ATOM 775 O O . LEU A 1 97 ? 7.759 29.612 -2.885 1.00 89.88 97 LEU A O 1
ATOM 779 N N . GLU A 1 98 ? 7.566 27.667 -3.974 1.00 89.69 98 GLU A N 1
ATOM 780 C CA . GLU A 1 98 ? 7.583 28.251 -5.318 1.00 89.69 98 GLU A CA 1
ATOM 781 C C . GLU A 1 98 ? 6.452 29.275 -5.514 1.00 89.69 98 GLU A C 1
ATOM 783 O O . GLU A 1 98 ? 6.699 30.399 -5.968 1.00 89.69 98 GLU A O 1
ATOM 788 N N . VAL A 1 99 ? 5.233 28.927 -5.082 1.00 90.38 99 VAL A N 1
ATOM 789 C CA . VAL A 1 99 ? 4.077 29.840 -5.076 1.00 90.38 99 VAL A CA 1
ATOM 790 C C . VAL A 1 99 ? 4.333 31.045 -4.165 1.00 90.38 99 VAL A C 1
ATOM 792 O O . VAL A 1 99 ? 4.196 32.184 -4.603 1.00 90.38 99 VAL A O 1
ATOM 795 N N . LEU A 1 100 ? 4.767 30.823 -2.918 1.00 90.19 100 LEU A N 1
ATOM 796 C CA . LEU A 1 100 ? 5.013 31.915 -1.963 1.00 90.19 100 LEU A CA 1
ATOM 797 C C . LEU A 1 100 ? 6.135 32.863 -2.415 1.00 90.19 100 LEU A C 1
ATOM 799 O O . LEU A 1 100 ? 6.042 34.071 -2.202 1.00 90.19 100 LEU A O 1
ATOM 803 N N . ILE A 1 101 ? 7.185 32.332 -3.042 1.00 90.94 101 ILE A N 1
ATOM 804 C CA . ILE A 1 101 ? 8.291 33.118 -3.596 1.00 90.94 101 ILE A CA 1
ATOM 805 C C . ILE A 1 101 ? 7.789 33.953 -4.774 1.00 90.94 101 ILE A C 1
ATOM 807 O O . ILE A 1 101 ? 8.111 35.135 -4.864 1.00 90.94 101 ILE A O 1
ATOM 811 N N . SER A 1 102 ? 6.964 33.380 -5.647 1.00 90.31 102 SER A N 1
ATOM 812 C CA . SER A 1 102 ? 6.389 34.100 -6.785 1.00 90.31 102 SER A CA 1
ATOM 813 C C . SER A 1 102 ? 5.414 35.206 -6.360 1.00 90.31 102 SER A C 1
ATOM 815 O O . SER A 1 102 ? 5.391 36.267 -6.982 1.00 90.31 102 SER A O 1
ATOM 817 N N . ASP A 1 103 ? 4.668 35.004 -5.273 1.00 89.94 103 ASP A N 1
ATOM 818 C CA . ASP A 1 103 ? 3.700 35.979 -4.759 1.00 89.94 103 ASP A CA 1
ATOM 819 C C . ASP A 1 103 ? 4.345 37.137 -3.972 1.00 89.94 103 ASP A C 1
ATOM 821 O O . ASP A 1 103 ? 3.784 38.236 -3.907 1.00 89.94 103 ASP A O 1
ATOM 825 N N . HIS A 1 104 ? 5.505 36.914 -3.340 1.00 88.12 104 HIS A N 1
ATOM 826 C CA . HIS A 1 104 ? 6.089 37.859 -2.374 1.00 88.12 104 HIS A CA 1
ATOM 827 C C . HIS A 1 104 ? 7.494 38.379 -2.725 1.00 88.12 104 HIS A C 1
ATOM 829 O O . HIS A 1 104 ? 7.926 39.403 -2.179 1.00 88.12 104 HIS A O 1
ATOM 835 N N . CYS A 1 105 ? 8.210 37.740 -3.651 1.00 87.00 105 CYS A N 1
ATOM 836 C CA . CYS A 1 105 ? 9.504 38.216 -4.138 1.00 87.00 105 CYS A CA 1
ATOM 837 C C . CYS A 1 105 ? 9.359 38.991 -5.456 1.00 87.00 105 CYS A C 1
ATOM 839 O O . CYS A 1 105 ? 8.468 38.748 -6.265 1.00 87.00 105 CYS A O 1
ATOM 841 N N . ASN A 1 106 ? 10.272 39.934 -5.707 1.00 84.31 106 ASN A N 1
ATOM 842 C CA . ASN A 1 106 ? 10.384 40.536 -7.038 1.00 84.31 106 ASN A CA 1
ATOM 843 C C . ASN A 1 106 ? 10.893 39.499 -8.069 1.00 84.31 106 ASN A C 1
ATOM 845 O O . ASN A 1 106 ? 11.450 38.467 -7.697 1.00 84.31 106 ASN A O 1
ATOM 849 N N . SER A 1 107 ? 10.731 39.770 -9.370 1.00 81.00 107 SER A N 1
ATOM 850 C CA . SER A 1 107 ? 10.982 38.778 -10.431 1.00 81.00 107 SER A CA 1
ATOM 851 C C . SER A 1 107 ? 12.412 38.228 -10.480 1.00 81.00 107 SER A C 1
ATOM 853 O O . SER A 1 107 ? 12.604 37.078 -10.867 1.00 81.00 107 SER A O 1
ATOM 855 N N . ASP A 1 108 ? 13.415 39.026 -10.110 1.00 83.31 108 ASP A N 1
ATOM 856 C CA . ASP A 1 108 ? 14.823 38.623 -10.212 1.00 83.31 108 ASP A CA 1
ATOM 857 C C . ASP A 1 108 ? 15.289 37.833 -8.982 1.00 83.31 108 ASP A C 1
ATOM 859 O O . ASP A 1 108 ? 15.958 36.805 -9.123 1.00 83.31 108 ASP A O 1
ATOM 863 N N . ILE A 1 109 ? 14.868 38.249 -7.781 1.00 82.88 109 ILE A N 1
ATOM 864 C CA . ILE A 1 109 ? 15.108 37.500 -6.539 1.00 82.88 109 ILE A CA 1
ATOM 865 C C . ILE A 1 109 ? 14.319 36.192 -6.565 1.00 82.88 109 ILE A C 1
ATOM 867 O O . ILE A 1 109 ? 14.874 35.138 -6.261 1.00 82.88 109 ILE A O 1
ATOM 871 N N . GLY A 1 110 ? 13.048 36.249 -6.972 1.00 84.50 110 GLY A N 1
ATOM 872 C CA . GLY A 1 110 ? 12.170 35.086 -7.031 1.00 84.50 110 GLY A CA 1
ATOM 873 C C . GLY A 1 110 ? 12.712 34.006 -7.962 1.00 84.50 110 GLY A C 1
ATOM 874 O O . GLY A 1 110 ? 12.853 32.861 -7.544 1.00 84.50 110 GLY A O 1
ATOM 875 N N . ARG A 1 111 ? 13.136 34.380 -9.180 1.00 86.38 111 ARG A N 1
ATOM 876 C CA . ARG A 1 111 ? 13.768 33.446 -10.128 1.00 86.38 111 ARG A CA 1
ATOM 877 C C . ARG A 1 111 ? 15.012 32.778 -9.532 1.00 86.38 111 ARG A C 1
ATOM 879 O O . ARG A 1 111 ? 15.148 31.564 -9.624 1.00 86.38 111 ARG A O 1
ATOM 886 N N . SER A 1 112 ? 15.880 33.560 -8.888 1.00 85.31 112 SER A N 1
ATOM 887 C CA . SER A 1 112 ? 17.130 33.053 -8.299 1.00 85.31 112 SER A CA 1
ATOM 888 C C . SER A 1 112 ? 16.886 32.105 -7.117 1.00 85.31 112 SER A C 1
ATOM 890 O O . SER A 1 112 ? 17.601 31.118 -6.951 1.00 85.31 112 SER A O 1
ATOM 892 N N . LEU A 1 113 ? 15.879 32.390 -6.283 1.00 84.75 113 LEU A N 1
ATOM 893 C CA . LEU A 1 113 ? 15.497 31.522 -5.167 1.00 84.75 113 LEU A CA 1
ATOM 894 C C . LEU A 1 113 ? 14.840 30.227 -5.649 1.00 84.75 113 LEU A C 1
ATOM 896 O O . LEU A 1 113 ? 15.192 29.167 -5.138 1.00 84.75 113 LEU A O 1
ATOM 900 N N . ILE A 1 114 ? 13.936 30.298 -6.632 1.00 86.56 114 ILE A N 1
ATOM 901 C CA . ILE A 1 114 ? 13.279 29.118 -7.219 1.00 86.56 114 ILE A CA 1
ATOM 902 C C . ILE A 1 114 ? 14.325 28.180 -7.833 1.00 86.56 114 ILE A C 1
ATOM 904 O O . ILE A 1 114 ? 14.304 26.982 -7.568 1.00 86.56 114 ILE A O 1
ATOM 908 N N . GLU A 1 115 ? 15.312 28.718 -8.556 1.00 85.44 115 GLU A N 1
ATOM 909 C CA . GLU A 1 115 ? 16.406 27.921 -9.128 1.00 85.44 115 GLU A CA 1
ATOM 910 C C . GLU A 1 115 ? 17.242 27.192 -8.057 1.00 85.44 115 GLU A C 1
ATOM 912 O O . GLU A 1 115 ? 17.677 26.057 -8.257 1.00 85.44 115 GLU A O 1
ATOM 917 N N . LYS A 1 116 ? 17.442 27.812 -6.886 1.00 85.81 116 LYS A N 1
ATOM 918 C CA . LYS A 1 116 ? 18.192 27.220 -5.764 1.00 85.81 116 LYS A CA 1
ATOM 919 C C . LYS A 1 116 ? 17.338 26.381 -4.811 1.00 85.81 116 LYS A C 1
ATOM 921 O O . LYS A 1 116 ? 17.900 25.708 -3.941 1.00 85.81 116 LYS A O 1
ATOM 926 N N . LEU A 1 117 ? 16.016 26.380 -4.970 1.00 85.56 117 LEU A N 1
ATOM 927 C CA . LEU A 1 117 ? 15.070 25.737 -4.058 1.00 85.56 117 LEU A CA 1
ATOM 928 C C . LEU A 1 117 ? 15.383 24.254 -3.787 1.00 85.56 117 LEU A C 1
ATOM 930 O O . LEU A 1 117 ? 15.371 23.862 -2.620 1.00 85.56 117 LEU A O 1
ATOM 934 N N . PRO A 1 118 ? 15.766 23.429 -4.779 1.00 82.06 118 PRO A N 1
ATOM 935 C CA . PRO A 1 118 ? 16.132 22.036 -4.517 1.00 82.06 118 PRO A CA 1
ATOM 936 C C . PRO A 1 118 ? 17.325 21.879 -3.558 1.00 82.06 118 PRO A C 1
ATOM 938 O O . PRO A 1 118 ? 17.304 21.031 -2.669 1.00 82.06 118 PRO A O 1
ATOM 941 N N . SER A 1 119 ? 18.349 22.732 -3.682 1.00 81.81 119 SER A N 1
ATOM 942 C CA . SER A 1 119 ? 19.521 22.716 -2.793 1.00 81.81 119 SER A CA 1
ATOM 943 C C . SER A 1 119 ? 19.174 23.193 -1.381 1.00 81.81 119 SER A C 1
ATOM 945 O O . SER A 1 119 ? 19.713 22.672 -0.402 1.00 81.81 119 SER A O 1
ATOM 947 N N . ILE A 1 120 ? 18.280 24.182 -1.270 1.00 86.75 120 ILE A N 1
ATOM 948 C CA . ILE A 1 120 ? 17.759 24.686 0.009 1.00 86.75 120 ILE A CA 1
ATOM 949 C C . ILE A 1 120 ? 17.033 23.557 0.743 1.00 86.75 120 ILE A C 1
ATOM 951 O O . ILE A 1 120 ? 17.326 23.282 1.905 1.00 86.75 120 ILE A O 1
ATOM 955 N N . LEU A 1 121 ? 16.128 22.867 0.047 1.00 86.56 121 LEU A N 1
ATOM 956 C CA . LEU A 1 121 ? 15.326 21.785 0.611 1.00 86.56 121 LEU A CA 1
ATOM 957 C C . LEU A 1 121 ? 16.166 20.572 1.009 1.00 86.56 121 LEU A C 1
ATOM 959 O O . LEU A 1 121 ? 15.928 20.000 2.069 1.00 86.56 121 LEU A O 1
ATOM 963 N N . LEU A 1 122 ? 17.185 20.220 0.223 1.00 81.62 122 LEU A N 1
ATOM 964 C CA . LEU A 1 122 ? 18.125 19.163 0.592 1.00 81.62 122 LEU A CA 1
ATOM 965 C C . LEU A 1 122 ? 18.912 19.516 1.862 1.00 81.62 122 LEU A C 1
ATOM 967 O O . LEU A 1 122 ? 19.094 18.674 2.740 1.00 81.62 122 LEU A O 1
ATOM 971 N N . THR A 1 123 ? 19.351 20.772 1.981 1.00 84.62 123 THR A N 1
ATOM 972 C CA . THR A 1 123 ? 20.052 21.254 3.181 1.00 84.62 123 THR A CA 1
ATOM 973 C C . THR A 1 123 ? 19.139 21.197 4.403 1.00 84.62 123 THR A C 1
ATOM 975 O O . THR A 1 123 ? 19.561 20.740 5.466 1.00 84.62 123 THR A O 1
ATOM 978 N N . LEU A 1 124 ? 17.878 21.618 4.249 1.00 87.44 124 LEU A N 1
ATOM 979 C CA . LEU A 1 124 ? 16.874 21.517 5.305 1.00 87.44 124 LEU A CA 1
ATOM 980 C C . LEU A 1 124 ? 16.657 20.057 5.705 1.00 87.44 124 LEU A C 1
ATOM 982 O O . LEU A 1 124 ? 16.645 19.753 6.892 1.00 87.44 124 LEU A O 1
ATOM 986 N N . GLN A 1 125 ? 16.532 19.155 4.731 1.00 84.75 125 GLN A N 1
ATOM 987 C CA . GLN A 1 125 ? 16.337 17.735 4.985 1.00 84.75 125 GLN A CA 1
ATOM 988 C C . GLN A 1 125 ? 17.459 17.148 5.848 1.00 84.75 125 GLN A C 1
ATOM 990 O O . GLN A 1 125 ? 17.161 16.546 6.877 1.00 84.75 125 GLN A O 1
ATOM 995 N N . GLY A 1 126 ? 18.724 17.394 5.496 1.00 80.81 126 GLY A N 1
ATOM 996 C CA . GLY A 1 126 ? 19.862 16.916 6.287 1.00 80.81 126 GLY A CA 1
ATOM 997 C C . GLY A 1 126 ? 19.899 17.503 7.704 1.00 80.81 126 GLY A C 1
ATOM 998 O O . GLY A 1 126 ? 20.181 16.791 8.664 1.00 80.81 126 GLY A O 1
ATOM 999 N N . LYS A 1 127 ? 19.552 18.787 7.873 1.00 83.50 127 LYS A N 1
ATOM 1000 C CA . LYS A 1 127 ? 19.481 19.403 9.209 1.00 83.50 127 LYS A CA 1
ATOM 1001 C C . LYS A 1 127 ? 18.340 18.843 10.055 1.00 83.50 127 LYS A C 1
ATOM 1003 O O . LYS A 1 127 ? 18.544 18.571 11.232 1.00 83.50 127 LYS A O 1
ATOM 1008 N N . LEU A 1 128 ? 17.160 18.645 9.469 1.00 82.00 128 LEU A N 1
ATOM 1009 C CA . LEU A 1 128 ? 15.991 18.117 10.174 1.00 82.00 128 LEU A CA 1
ATOM 1010 C C . LEU A 1 128 ? 16.117 16.627 10.513 1.00 82.00 128 LEU A C 1
ATOM 1012 O O . LEU A 1 128 ? 15.534 16.196 11.500 1.00 82.00 128 LEU A O 1
ATOM 1016 N N . GLN A 1 129 ? 16.884 15.851 9.742 1.00 75.50 129 GLN A N 1
ATOM 1017 C CA . GLN A 1 129 ? 17.231 14.468 10.097 1.00 75.50 129 GLN A CA 1
ATOM 1018 C C . GLN A 1 129 ? 18.158 14.399 11.328 1.00 75.50 129 GLN A C 1
ATOM 1020 O O . GLN A 1 129 ? 18.079 13.444 12.098 1.00 75.50 129 GLN A O 1
ATOM 1025 N N . LEU A 1 130 ? 19.014 15.411 11.530 1.00 68.12 130 LEU A N 1
ATOM 1026 C CA . LEU A 1 130 ? 19.963 15.500 12.651 1.00 68.12 130 LEU A CA 1
ATOM 1027 C C . LEU A 1 130 ? 19.407 16.226 13.891 1.00 68.12 130 LEU A C 1
ATOM 1029 O O . LEU A 1 130 ? 19.983 16.107 14.973 1.00 68.12 130 LEU A O 1
ATOM 1033 N N . ALA A 1 131 ? 18.347 17.021 13.729 1.00 61.44 131 ALA A N 1
ATOM 1034 C CA . ALA A 1 131 ? 17.745 17.823 14.791 1.00 61.44 131 ALA A CA 1
ATOM 1035 C C . ALA A 1 131 ? 16.952 16.970 15.801 1.00 61.44 131 ALA A C 1
ATOM 1037 O O . ALA A 1 131 ? 16.508 15.863 15.496 1.00 61.44 131 ALA A O 1
ATOM 1038 N N . ASP A 1 132 ? 16.787 17.507 17.016 1.00 50.88 132 ASP A N 1
ATOM 1039 C CA . ASP A 1 132 ? 16.112 16.849 18.141 1.00 50.88 132 ASP A CA 1
ATOM 1040 C C . ASP A 1 132 ? 14.706 16.322 17.791 1.00 50.88 132 ASP A C 1
ATOM 1042 O O . ASP A 1 132 ? 13.977 16.856 16.957 1.00 50.88 132 ASP A O 1
ATOM 1046 N N . LYS A 1 133 ? 14.334 15.246 18.483 1.00 57.41 133 LYS A N 1
ATOM 1047 C CA . LYS A 1 133 ? 13.315 14.256 18.103 1.00 57.41 133 LYS A CA 1
ATOM 1048 C C . LYS A 1 133 ? 11.854 14.725 18.219 1.00 57.41 133 LYS A C 1
ATOM 1050 O O . LYS A 1 133 ? 10.952 14.041 17.727 1.00 57.41 133 LYS A O 1
ATOM 1055 N N . GLU A 1 134 ? 11.602 15.883 18.829 1.00 55.84 134 GLU A N 1
ATOM 1056 C CA . GLU A 1 134 ? 10.275 16.503 18.890 1.00 55.84 134 GLU A CA 1
ATOM 1057 C C . GLU A 1 134 ? 10.087 17.491 17.728 1.00 55.84 134 GLU A C 1
ATOM 1059 O O . GLU A 1 134 ? 10.816 18.473 17.600 1.00 55.84 134 GLU A O 1
ATOM 1064 N N . LEU A 1 135 ? 9.072 17.246 16.890 1.00 61.25 135 LEU A N 1
ATOM 1065 C CA . LEU A 1 135 ? 8.661 18.104 15.771 1.00 61.25 135 LEU A CA 1
ATOM 1066 C C . LEU A 1 135 ? 8.200 19.491 16.268 1.00 61.25 135 LEU A C 1
ATOM 1068 O O . LEU A 1 135 ? 7.002 19.755 16.382 1.00 61.25 135 LEU A O 1
ATOM 1072 N N . ASN A 1 136 ? 9.133 20.394 16.570 1.00 77.94 136 ASN A N 1
ATOM 1073 C CA . ASN A 1 136 ? 8.816 21.791 16.848 1.00 77.94 136 ASN A CA 1
ATOM 1074 C C . ASN A 1 136 ? 8.739 22.570 15.532 1.00 77.94 136 ASN A C 1
ATOM 1076 O O . ASN A 1 136 ? 9.756 23.033 15.015 1.00 77.94 136 ASN A O 1
ATOM 1080 N N . TYR A 1 137 ? 7.522 22.719 15.010 1.00 83.31 137 TYR A N 1
ATOM 1081 C CA . TYR A 1 137 ? 7.272 23.381 13.732 1.00 83.31 137 TYR A CA 1
ATOM 1082 C C . TYR A 1 137 ? 7.898 24.777 13.629 1.00 83.31 137 TYR A C 1
ATOM 1084 O O . TYR A 1 137 ? 8.545 25.085 12.631 1.00 83.31 137 TYR A O 1
ATOM 1092 N N . ASP A 1 138 ? 7.779 25.598 14.673 1.00 85.38 138 ASP A N 1
ATOM 1093 C CA . ASP A 1 138 ? 8.306 26.965 14.665 1.00 85.38 138 ASP A CA 1
ATOM 1094 C C . ASP A 1 138 ? 9.836 26.961 14.507 1.00 85.38 138 ASP A C 1
ATOM 1096 O O . ASP A 1 138 ? 10.396 27.771 13.766 1.00 85.38 138 ASP A O 1
ATOM 1100 N N . SER A 1 139 ? 10.512 25.993 15.137 1.00 86.69 139 SER A N 1
ATOM 1101 C CA . SER A 1 139 ? 11.954 25.785 14.972 1.00 86.69 139 SER A CA 1
ATOM 1102 C C . SER A 1 139 ? 12.311 25.330 13.555 1.00 86.69 139 SER A C 1
ATOM 1104 O O . SER A 1 139 ? 13.313 25.783 13.007 1.00 86.69 139 SER A O 1
ATOM 1106 N N . GLN A 1 140 ? 11.501 24.460 12.944 1.00 88.81 140 GLN A N 1
ATOM 1107 C CA . GLN A 1 140 ? 11.721 23.987 11.571 1.00 88.81 140 GLN A CA 1
ATOM 1108 C C . GLN A 1 140 ? 11.562 25.119 10.549 1.00 88.81 140 GLN A C 1
ATOM 1110 O O . GLN A 1 140 ? 12.353 25.225 9.612 1.00 88.81 140 GLN A O 1
ATOM 1115 N N . VAL A 1 141 ? 10.559 25.983 10.735 1.00 89.00 141 VAL A N 1
ATOM 1116 C CA . VAL A 1 141 ? 10.353 27.159 9.880 1.00 89.00 141 VAL A CA 1
ATOM 1117 C C . VAL A 1 141 ? 11.499 28.150 10.052 1.00 89.00 141 VAL A C 1
ATOM 1119 O O . VAL A 1 141 ? 12.012 28.646 9.052 1.00 89.00 141 VAL A O 1
ATOM 1122 N N . HIS A 1 142 ? 11.951 28.401 11.286 1.00 89.19 142 HIS A N 1
ATOM 1123 C CA . HIS A 1 142 ? 13.107 29.264 11.534 1.00 89.19 142 HIS A CA 1
ATOM 1124 C C . HIS A 1 142 ? 14.361 28.755 10.808 1.00 89.19 142 HIS A C 1
ATOM 1126 O O . HIS A 1 142 ? 15.034 29.527 10.128 1.00 89.19 142 HIS A O 1
ATOM 1132 N N . GLU A 1 143 ? 14.640 27.454 10.897 1.00 90.12 143 GLU A N 1
ATOM 1133 C CA . GLU A 1 143 ? 15.760 26.816 10.201 1.00 90.12 143 GLU A CA 1
ATOM 1134 C C . GLU A 1 143 ? 15.654 26.978 8.675 1.00 90.12 143 GLU A C 1
ATOM 1136 O O . GLU A 1 143 ? 16.614 27.373 8.015 1.00 90.12 143 GLU A O 1
ATOM 1141 N N . LEU A 1 144 ? 14.469 26.743 8.100 1.00 90.75 144 LEU A N 1
ATOM 1142 C CA . LEU A 1 144 ? 14.219 26.961 6.674 1.00 90.75 144 LEU A CA 1
ATOM 1143 C C . LEU A 1 144 ? 14.473 28.422 6.269 1.00 90.75 144 LEU A C 1
ATOM 1145 O O . LEU A 1 144 ? 15.127 28.665 5.254 1.00 90.75 144 LEU A O 1
ATOM 1149 N N . MET A 1 145 ? 13.987 29.390 7.052 1.00 91.19 145 MET A N 1
ATOM 1150 C CA . MET A 1 145 ? 14.196 30.815 6.773 1.00 91.19 145 MET A CA 1
ATOM 1151 C C . MET A 1 145 ? 15.677 31.203 6.853 1.00 91.19 145 MET A C 1
ATOM 1153 O O . MET A 1 145 ? 16.142 31.981 6.022 1.00 91.19 145 MET A O 1
ATOM 1157 N N . GLU A 1 146 ? 16.437 30.631 7.790 1.00 89.94 146 GLU A N 1
ATOM 1158 C CA . GLU A 1 146 ? 17.885 30.840 7.885 1.00 89.94 146 GLU A CA 1
ATOM 1159 C C . GLU A 1 146 ? 18.621 30.284 6.655 1.00 89.94 146 GLU A C 1
ATOM 1161 O O . GLU A 1 146 ? 19.490 30.953 6.089 1.00 89.94 146 GLU A O 1
ATOM 1166 N N . ILE A 1 147 ? 18.250 29.088 6.183 1.00 89.94 147 ILE A N 1
ATOM 1167 C CA . ILE A 1 147 ? 18.827 28.507 4.961 1.00 89.94 147 ILE A CA 1
ATOM 1168 C C . ILE A 1 147 ? 18.481 29.375 3.744 1.00 89.94 147 ILE A C 1
ATOM 1170 O O . ILE A 1 147 ? 19.365 29.679 2.944 1.00 89.94 147 ILE A O 1
ATOM 1174 N N . MET A 1 148 ? 17.225 29.815 3.611 1.00 88.56 148 MET A N 1
ATOM 1175 C CA . MET A 1 148 ? 16.792 30.687 2.512 1.00 88.56 148 MET A CA 1
ATOM 1176 C C . MET A 1 148 ? 17.507 32.043 2.530 1.00 88.56 148 MET A C 1
ATOM 1178 O O . MET A 1 148 ? 17.933 32.517 1.477 1.00 88.56 148 MET A O 1
ATOM 1182 N N . GLY A 1 149 ? 17.696 32.642 3.711 1.00 86.31 149 GLY A N 1
ATOM 1183 C CA . GLY A 1 149 ? 18.419 33.905 3.879 1.00 86.31 149 GLY A CA 1
ATOM 1184 C C . GLY A 1 149 ? 19.889 33.823 3.460 1.00 86.31 149 GLY A C 1
ATOM 1185 O O . GLY A 1 149 ? 20.439 34.798 2.955 1.00 86.31 149 GLY A O 1
ATOM 1186 N N . ASN A 1 150 ? 20.501 32.644 3.594 1.00 86.56 150 ASN A N 1
ATOM 1187 C CA . ASN A 1 150 ? 21.893 32.391 3.219 1.00 86.56 150 ASN A CA 1
ATOM 1188 C C . ASN A 1 150 ? 22.060 31.808 1.800 1.00 86.56 150 ASN A C 1
ATOM 1190 O O . ASN A 1 150 ? 23.183 31.705 1.303 1.00 86.56 150 ASN A O 1
ATOM 1194 N N . ALA A 1 151 ? 20.971 31.433 1.120 1.00 83.19 151 ALA A N 1
ATOM 1195 C CA . ALA A 1 151 ? 21.020 30.683 -0.138 1.00 83.19 151 ALA A CA 1
ATOM 1196 C C . ALA A 1 151 ? 21.667 31.454 -1.303 1.00 83.19 151 ALA A C 1
ATOM 1198 O O . ALA A 1 151 ? 22.236 30.854 -2.223 1.00 83.19 151 ALA A O 1
ATOM 1199 N N . LEU A 1 152 ? 21.583 32.788 -1.293 1.00 78.88 152 LEU A N 1
ATOM 1200 C CA . LEU A 1 152 ? 22.128 33.642 -2.352 1.00 78.88 152 LEU A CA 1
ATOM 1201 C C . LEU A 1 152 ? 23.613 34.005 -2.157 1.00 78.88 152 LEU A C 1
ATOM 1203 O O . LEU A 1 152 ? 24.225 34.481 -3.107 1.00 78.88 152 LEU A O 1
ATOM 1207 N N . GLY A 1 153 ? 24.228 33.690 -1.010 1.00 77.25 153 GLY A N 1
ATOM 1208 C CA . GLY A 1 153 ? 25.660 33.919 -0.771 1.00 77.25 153 GLY A CA 1
ATOM 1209 C C . GLY A 1 153 ? 26.064 35.393 -0.913 1.00 77.25 153 GLY A C 1
ATOM 1210 O O . GLY A 1 153 ? 25.377 36.278 -0.402 1.00 77.25 153 GLY A O 1
ATOM 1211 N N . ASP A 1 154 ? 27.156 35.668 -1.631 1.00 66.56 154 ASP A N 1
ATOM 1212 C CA . ASP A 1 154 ? 27.667 37.033 -1.858 1.00 66.56 154 ASP A CA 1
ATOM 1213 C C . ASP A 1 154 ? 26.724 37.917 -2.704 1.00 66.56 154 ASP A C 1
ATOM 1215 O O . ASP A 1 154 ? 26.806 39.144 -2.637 1.00 66.56 154 ASP A O 1
ATOM 1219 N N . ASP A 1 155 ? 25.785 37.312 -3.441 1.00 63.75 155 ASP A N 1
ATOM 1220 C CA . ASP A 1 155 ? 24.789 38.003 -4.273 1.00 63.75 155 ASP A CA 1
ATOM 1221 C C . ASP A 1 155 ? 23.509 38.370 -3.498 1.00 63.75 155 ASP A C 1
ATOM 1223 O O . ASP A 1 155 ? 22.505 38.768 -4.091 1.00 63.75 155 ASP A O 1
ATOM 1227 N N . THR A 1 156 ? 23.516 38.237 -2.166 1.00 72.56 156 THR A N 1
ATOM 1228 C CA . THR A 1 156 ? 22.345 38.492 -1.318 1.00 72.56 156 THR A CA 1
ATOM 1229 C C . THR A 1 156 ? 21.918 39.970 -1.371 1.00 72.56 156 THR A C 1
ATOM 1231 O O . THR A 1 156 ? 22.649 40.853 -0.905 1.00 72.56 156 THR A O 1
ATOM 1234 N N . PRO A 1 157 ? 20.715 40.284 -1.889 1.00 74.25 157 PRO A N 1
ATOM 1235 C CA . PRO A 1 157 ? 20.193 41.645 -1.904 1.00 74.25 157 PRO A CA 1
ATOM 1236 C C . PRO A 1 157 ? 19.962 42.161 -0.482 1.00 74.25 157 PRO A C 1
ATOM 1238 O O . PRO A 1 157 ? 19.430 41.450 0.369 1.00 74.25 157 PRO A O 1
ATOM 1241 N N . LYS A 1 158 ? 20.269 43.439 -0.226 1.00 74.62 158 LYS A N 1
ATOM 1242 C CA . LYS A 1 158 ? 20.064 44.058 1.102 1.00 74.62 158 LYS A CA 1
ATOM 1243 C C . LYS A 1 158 ? 18.606 44.031 1.580 1.00 74.62 158 LYS A C 1
ATOM 1245 O O . LYS A 1 158 ? 18.369 44.118 2.777 1.00 74.62 158 LYS A O 1
ATOM 1250 N N . ASN A 1 159 ? 17.654 43.930 0.657 1.00 80.25 159 ASN A N 1
ATOM 1251 C CA . ASN A 1 159 ? 16.218 43.866 0.917 1.00 80.25 159 ASN A CA 1
ATOM 1252 C C . ASN A 1 159 ? 15.657 42.430 0.904 1.00 80.25 159 ASN A C 1
ATOM 1254 O O . ASN A 1 159 ? 14.443 42.270 0.949 1.00 80.25 159 ASN A O 1
ATOM 1258 N N . LEU A 1 160 ? 16.493 41.382 0.833 1.00 81.62 160 LEU A N 1
ATOM 1259 C CA . LEU A 1 160 ? 16.015 39.992 0.813 1.00 81.62 160 LEU A CA 1
ATOM 1260 C C . LEU A 1 160 ? 15.135 39.674 2.029 1.00 81.62 160 LEU A C 1
ATOM 1262 O O . LEU A 1 160 ? 14.093 39.044 1.882 1.00 81.62 160 LEU A O 1
ATOM 1266 N N . GLN A 1 161 ? 15.514 40.168 3.209 1.00 84.06 161 GLN A N 1
ATOM 1267 C CA . GLN A 1 161 ? 14.756 39.940 4.438 1.00 84.06 161 GLN A CA 1
ATOM 1268 C C . GLN A 1 161 ? 13.323 40.491 4.352 1.00 84.06 161 GLN A C 1
ATOM 1270 O O . GLN A 1 161 ? 12.389 39.810 4.759 1.00 84.06 161 GLN A O 1
ATOM 1275 N N . GLU A 1 162 ? 13.131 41.660 3.726 1.00 85.19 162 GLU A N 1
ATOM 1276 C CA . GLU A 1 162 ? 11.802 42.264 3.528 1.00 85.19 162 GLU A CA 1
ATOM 1277 C C . GLU A 1 162 ? 10.884 41.376 2.667 1.00 85.19 162 GLU A C 1
ATOM 1279 O O . GLU A 1 162 ? 9.663 41.417 2.813 1.00 85.19 162 GLU A O 1
ATOM 1284 N N . HIS A 1 163 ? 11.465 40.551 1.788 1.00 84.56 163 HIS A N 1
ATOM 1285 C CA . HIS A 1 163 ? 10.739 39.583 0.965 1.00 84.56 163 HIS A CA 1
ATOM 1286 C C . HIS A 1 163 ? 10.508 38.235 1.667 1.00 84.56 163 HIS A C 1
ATOM 1288 O O . HIS A 1 163 ? 9.515 37.570 1.379 1.00 84.56 163 HIS A O 1
ATOM 1294 N N . LEU A 1 164 ? 11.394 37.823 2.580 1.00 88.00 164 LEU A N 1
ATOM 1295 C CA . LEU A 1 164 ? 11.260 36.567 3.331 1.00 88.00 164 LEU A CA 1
ATOM 1296 C C . LEU A 1 164 ? 10.295 36.687 4.518 1.00 88.00 164 LEU A C 1
ATOM 1298 O O . LEU A 1 164 ? 9.614 35.719 4.848 1.00 88.00 164 LEU A O 1
ATOM 1302 N N . ASP A 1 165 ? 10.178 37.866 5.131 1.00 89.38 165 ASP A N 1
ATOM 1303 C CA . ASP A 1 165 ? 9.271 38.115 6.257 1.00 89.38 165 ASP A CA 1
ATOM 1304 C C . ASP A 1 165 ? 7.797 37.721 5.990 1.00 89.38 165 ASP A C 1
ATOM 1306 O O . ASP A 1 165 ? 7.218 37.022 6.832 1.00 89.38 165 ASP A O 1
ATOM 1310 N N . PRO A 1 166 ? 7.155 38.081 4.854 1.00 89.88 166 PRO A N 1
ATOM 1311 C CA . PRO A 1 166 ? 5.790 37.631 4.563 1.00 89.88 166 PRO A CA 1
ATOM 1312 C C . PRO A 1 166 ? 5.693 36.111 4.354 1.00 89.88 166 PRO A C 1
ATOM 1314 O O . PRO A 1 166 ? 4.712 35.500 4.783 1.00 89.88 166 PRO A O 1
ATOM 1317 N N . ILE A 1 167 ? 6.715 35.484 3.760 1.00 89.44 167 ILE A N 1
ATOM 1318 C CA . ILE A 1 167 ? 6.783 34.024 3.577 1.00 89.44 167 ILE A CA 1
ATOM 1319 C C . ILE A 1 167 ? 6.846 33.334 4.945 1.00 89.44 167 ILE A C 1
ATOM 1321 O O . ILE A 1 167 ? 6.064 32.419 5.212 1.00 89.44 167 ILE A O 1
ATOM 1325 N N . ASN A 1 168 ? 7.709 33.822 5.841 1.00 90.31 168 ASN A N 1
ATOM 1326 C CA . ASN A 1 168 ? 7.844 33.329 7.209 1.00 90.31 168 ASN A CA 1
ATOM 1327 C C . ASN A 1 168 ? 6.517 33.423 7.976 1.00 90.31 168 ASN A C 1
ATOM 1329 O O . ASN A 1 168 ? 6.043 32.436 8.534 1.00 90.31 168 ASN A O 1
ATOM 1333 N N . GLN A 1 169 ? 5.860 34.590 7.943 1.00 89.62 169 GLN A N 1
ATOM 1334 C CA . GLN A 1 169 ? 4.557 34.778 8.591 1.00 89.62 169 GLN A CA 1
ATOM 1335 C C . GLN A 1 169 ? 3.502 33.804 8.055 1.00 89.62 169 GLN A C 1
ATOM 1337 O O . GLN A 1 169 ? 2.713 33.255 8.829 1.00 89.62 169 GLN A O 1
ATOM 1342 N N . LYS A 1 170 ? 3.488 33.561 6.738 1.00 88.44 170 LYS A N 1
ATOM 1343 C CA . LYS A 1 170 ? 2.526 32.644 6.126 1.00 88.44 170 LYS A CA 1
ATOM 1344 C C . LYS A 1 170 ? 2.794 31.190 6.509 1.00 88.44 170 LYS A C 1
ATOM 1346 O O . LYS A 1 170 ? 1.837 30.471 6.796 1.00 88.44 170 LYS A O 1
ATOM 1351 N N . LEU A 1 171 ? 4.054 30.765 6.571 1.00 86.94 171 LEU A N 1
ATOM 1352 C CA . LEU A 1 171 ? 4.418 29.427 7.041 1.00 86.94 171 LEU A CA 1
ATOM 1353 C C . LEU A 1 171 ? 4.057 29.250 8.519 1.00 86.94 171 LEU A C 1
ATOM 1355 O O . LEU A 1 171 ? 3.259 28.376 8.834 1.00 86.94 171 LEU A O 1
ATOM 1359 N N . LEU A 1 172 ? 4.483 30.152 9.407 1.00 87.06 172 LEU A N 1
ATOM 1360 C CA . LEU A 1 172 ? 4.139 30.091 10.837 1.00 87.06 172 LEU A CA 1
ATOM 1361 C C . LEU A 1 172 ? 2.620 30.048 11.096 1.00 87.06 172 LEU A C 1
ATOM 1363 O O . LEU A 1 172 ? 2.171 29.434 12.063 1.00 87.06 172 LEU A O 1
ATOM 1367 N N . SER A 1 173 ? 1.805 30.643 10.216 1.00 85.69 173 SER A N 1
ATOM 1368 C CA . SER A 1 173 ? 0.342 30.565 10.323 1.00 85.69 173 SER A CA 1
ATOM 1369 C C . SER A 1 173 ? -0.243 29.166 10.073 1.00 85.69 173 SER A C 1
ATOM 1371 O O . SER A 1 173 ? -1.313 28.875 10.599 1.00 85.69 173 SER A O 1
ATOM 1373 N N . CYS A 1 174 ? 0.450 28.296 9.327 1.00 78.88 174 CYS A N 1
ATOM 1374 C CA . CYS A 1 174 ? -0.033 26.957 8.963 1.00 78.88 174 CYS A CA 1
ATOM 1375 C C . CYS A 1 174 ? 0.052 25.955 10.131 1.00 78.88 174 CYS A C 1
ATOM 1377 O O . CYS A 1 174 ? -0.747 25.028 10.191 1.00 78.88 174 CYS A O 1
ATOM 1379 N N . LYS A 1 175 ? 0.996 26.142 11.068 1.00 81.25 175 LYS A N 1
ATOM 1380 C CA . LYS A 1 175 ? 1.187 25.325 12.290 1.00 81.25 175 LYS A CA 1
ATOM 1381 C C . LYS A 1 175 ? 1.346 23.804 12.101 1.00 81.25 175 LYS A C 1
ATOM 1383 O O . LYS A 1 175 ? 1.218 23.065 13.076 1.00 81.25 175 LYS A O 1
ATOM 1388 N N . GLY A 1 176 ? 1.600 23.312 10.893 1.00 83.00 176 GLY A N 1
ATOM 1389 C CA . GLY A 1 176 ? 1.711 21.877 10.631 1.00 83.00 176 GLY A CA 1
ATOM 1390 C C . GLY A 1 176 ? 3.150 21.441 10.367 1.00 83.00 176 GLY A C 1
ATOM 1391 O O . GLY A 1 176 ? 3.850 22.140 9.650 1.00 83.00 176 GLY A O 1
ATOM 1392 N N . PRO A 1 177 ? 3.626 20.320 10.935 1.00 87.62 177 PRO A N 1
ATOM 1393 C CA . PRO A 1 177 ? 5.042 19.953 10.916 1.00 87.62 177 PRO A CA 1
ATOM 1394 C C . PRO A 1 177 ? 5.603 19.755 9.501 1.00 87.62 177 PRO A C 1
ATOM 1396 O O . PRO A 1 177 ? 4.918 19.252 8.605 1.00 87.62 177 PRO A O 1
ATOM 1399 N N . ILE A 1 178 ? 6.883 20.096 9.328 1.00 88.88 178 ILE A N 1
ATOM 1400 C CA . ILE A 1 178 ? 7.666 19.740 8.141 1.00 88.88 178 ILE A CA 1
ATOM 1401 C C . ILE A 1 178 ? 8.262 18.354 8.378 1.00 88.88 178 ILE A C 1
ATOM 1403 O O . ILE A 1 178 ? 8.942 18.117 9.379 1.00 88.88 178 ILE A O 1
ATOM 1407 N N . MET A 1 179 ? 8.015 17.438 7.451 1.00 87.81 179 MET A N 1
ATOM 1408 C CA . MET A 1 179 ? 8.511 16.070 7.492 1.00 87.81 179 MET A CA 1
ATOM 1409 C C . MET A 1 179 ? 9.480 15.824 6.344 1.00 87.81 179 MET A C 1
ATOM 1411 O O . MET A 1 179 ? 9.274 16.252 5.209 1.00 87.81 179 MET A O 1
ATOM 1415 N N . VAL A 1 180 ? 10.548 15.107 6.658 1.00 87.25 180 VAL A N 1
ATOM 1416 C CA . VAL A 1 180 ? 11.605 14.716 5.724 1.00 87.25 180 VAL A CA 1
ATOM 1417 C C . VAL A 1 180 ? 11.406 13.279 5.259 1.00 87.25 180 VAL A C 1
ATOM 1419 O O . VAL A 1 180 ? 10.602 12.547 5.831 1.00 87.25 180 VAL A O 1
ATOM 1422 N N . PHE A 1 181 ? 12.142 12.844 4.241 1.00 86.25 181 PHE A N 1
ATOM 1423 C CA . PHE A 1 181 ? 12.221 11.422 3.924 1.00 86.25 181 PHE A CA 1
ATOM 1424 C C . PHE A 1 181 ? 13.114 10.731 4.970 1.00 86.25 181 PHE A C 1
ATOM 1426 O O . PHE A 1 181 ? 14.318 10.974 5.016 1.00 86.25 181 PHE A O 1
ATOM 1433 N N . SER A 1 182 ? 12.517 9.926 5.852 1.00 85.62 182 SER A N 1
ATOM 1434 C CA . SER A 1 182 ? 13.213 9.181 6.913 1.00 85.62 182 SER A CA 1
ATOM 1435 C C . SER A 1 182 ? 12.418 7.939 7.297 1.00 85.62 182 SER A C 1
ATOM 1437 O O . SER A 1 182 ? 11.200 7.896 7.090 1.00 85.62 182 SER A O 1
ATOM 1439 N N . ALA A 1 183 ? 13.052 6.958 7.939 1.00 85.88 183 ALA A N 1
ATOM 1440 C CA . ALA A 1 183 ? 12.332 5.798 8.445 1.00 85.88 183 ALA A CA 1
ATOM 1441 C C . ALA A 1 183 ? 11.401 6.140 9.625 1.00 85.88 183 ALA A C 1
ATOM 1443 O O . ALA A 1 183 ? 10.528 5.344 9.962 1.00 85.88 183 ALA A O 1
ATOM 1444 N N . ARG A 1 184 ? 11.533 7.330 10.237 1.00 85.94 184 ARG A N 1
ATOM 1445 C CA . ARG A 1 184 ? 10.664 7.809 11.332 1.00 85.94 184 ARG A CA 1
ATOM 1446 C C . ARG A 1 184 ? 9.379 8.484 10.848 1.00 85.94 184 ARG A C 1
ATOM 1448 O O . ARG A 1 184 ? 8.366 8.455 11.549 1.00 85.94 184 ARG A O 1
ATOM 1455 N N . THR A 1 185 ? 9.409 9.063 9.652 1.00 87.75 185 THR A N 1
ATOM 1456 C CA . THR A 1 185 ? 8.298 9.802 9.034 1.00 87.75 185 THR A CA 1
ATOM 1457 C C . THR A 1 185 ? 6.963 9.045 9.027 1.00 87.75 185 THR A C 1
ATOM 1459 O O . THR A 1 185 ? 5.954 9.651 9.397 1.00 87.75 185 THR A O 1
ATOM 1462 N N . PRO A 1 186 ? 6.903 7.734 8.701 1.00 91.44 186 PRO A N 1
ATOM 1463 C CA . PRO A 1 186 ? 5.639 7.003 8.735 1.00 91.44 186 PRO A CA 1
ATOM 1464 C C . PRO A 1 186 ? 4.960 7.013 10.110 1.00 91.44 186 PRO A C 1
ATOM 1466 O O . PRO A 1 186 ? 3.742 7.156 10.211 1.00 91.44 186 PRO A O 1
ATOM 1469 N N . TYR A 1 187 ? 5.746 6.894 11.180 1.00 90.12 187 TYR A N 1
ATOM 1470 C CA . TYR A 1 187 ? 5.230 6.864 12.547 1.00 90.12 187 TYR A CA 1
ATOM 1471 C C . TYR A 1 187 ? 4.823 8.254 13.038 1.00 90.12 187 TYR A C 1
ATOM 1473 O O . TYR A 1 187 ? 3.861 8.380 13.794 1.00 90.12 187 TYR A O 1
ATOM 1481 N N . GLN A 1 188 ? 5.521 9.301 12.587 1.00 87.56 188 GLN A N 1
ATOM 1482 C CA . GLN A 1 188 ? 5.134 10.689 12.843 1.00 87.56 188 GLN A CA 1
ATOM 1483 C C . GLN A 1 188 ? 3.766 10.995 12.221 1.00 87.56 188 GLN A C 1
ATOM 1485 O O . GLN A 1 188 ? 2.885 11.490 12.923 1.00 87.56 188 GLN A O 1
ATOM 1490 N N . LEU A 1 189 ? 3.560 10.617 10.954 1.00 89.44 189 LEU A N 1
ATOM 1491 C CA . LEU A 1 189 ? 2.265 10.728 10.272 1.00 89.44 189 LEU A CA 1
ATOM 1492 C C . LEU A 1 189 ? 1.168 9.935 10.988 1.00 89.44 189 LEU A C 1
ATOM 1494 O O . LEU A 1 189 ? 0.092 10.468 11.262 1.00 89.44 189 LEU A O 1
ATOM 1498 N N . LEU A 1 190 ? 1.452 8.684 11.364 1.00 91.31 190 LEU A N 1
ATOM 1499 C CA . LEU A 1 190 ? 0.510 7.862 12.123 1.00 91.31 190 LEU A CA 1
ATOM 1500 C C . LEU A 1 190 ? 0.115 8.537 13.448 1.00 91.31 190 LEU A C 1
ATOM 1502 O O . LEU A 1 190 ? -1.064 8.584 13.790 1.00 91.31 190 LEU A O 1
ATOM 1506 N N . ASN A 1 191 ? 1.077 9.101 14.182 1.00 87.81 191 ASN A N 1
ATOM 1507 C CA . ASN A 1 191 ? 0.824 9.800 15.442 1.00 87.81 191 ASN A CA 1
ATOM 1508 C C . ASN A 1 191 ? -0.020 11.074 15.263 1.00 87.81 191 ASN A C 1
ATOM 1510 O O . ASN A 1 191 ? -0.859 11.365 16.117 1.00 87.81 191 ASN A O 1
ATOM 1514 N N . ILE A 1 192 ? 0.171 11.823 14.170 1.00 86.56 192 ILE A N 1
ATOM 1515 C CA . ILE A 1 192 ? -0.649 13.003 13.845 1.00 86.56 192 ILE A CA 1
ATOM 1516 C C . ILE A 1 192 ? -2.119 12.591 13.707 1.00 86.56 192 ILE A C 1
ATOM 1518 O O . ILE A 1 192 ? -2.967 13.103 14.440 1.00 86.56 192 ILE A O 1
ATOM 1522 N N . HIS A 1 193 ? -2.416 11.596 12.870 1.00 87.50 193 HIS A N 1
ATOM 1523 C CA . HIS A 1 193 ? -3.795 11.143 12.673 1.00 87.50 193 HIS A CA 1
ATOM 1524 C C . HIS A 1 193 ? -4.387 10.437 13.897 1.00 87.50 193 HIS A C 1
ATOM 1526 O O . HIS A 1 193 ? -5.591 10.519 14.146 1.00 87.50 193 HIS A O 1
ATOM 1532 N N . LEU A 1 194 ? -3.563 9.776 14.715 1.00 86.44 194 LEU A N 1
ATOM 1533 C CA . LEU A 1 194 ? -4.011 9.246 16.001 1.00 86.44 194 LEU A CA 1
ATOM 1534 C C . LEU A 1 194 ? -4.491 10.364 16.931 1.00 86.44 194 LEU A C 1
ATOM 1536 O O . LEU A 1 194 ? -5.554 10.226 17.534 1.00 86.44 194 LEU A O 1
ATOM 1540 N N . LYS A 1 195 ? -3.759 11.481 17.023 1.00 82.69 195 LYS A N 1
ATOM 1541 C CA . LYS A 1 195 ? -4.167 12.645 17.829 1.00 82.69 195 LYS A CA 1
ATOM 1542 C C . LYS A 1 195 ? -5.461 13.274 17.311 1.00 82.69 195 LYS A C 1
ATOM 1544 O O . LYS A 1 195 ? -6.345 13.571 18.114 1.00 82.69 195 LYS A O 1
ATOM 1549 N N . GLU A 1 196 ? -5.603 13.422 15.994 1.00 81.81 196 GLU A N 1
ATOM 1550 C CA . GLU A 1 196 ? -6.849 13.894 15.370 1.00 81.81 196 GLU A CA 1
ATOM 1551 C C . GLU A 1 196 ? -8.027 12.973 15.716 1.00 81.81 196 GLU A C 1
ATOM 1553 O O . GLU A 1 196 ? -9.095 13.436 16.121 1.00 81.81 196 GLU A O 1
ATOM 1558 N N . ARG A 1 197 ? -7.820 11.654 15.650 1.00 79.62 197 ARG A N 1
ATOM 1559 C CA . ARG A 1 197 ? -8.847 10.671 16.005 1.00 79.62 197 ARG A CA 1
ATOM 1560 C C . ARG A 1 197 ? -9.246 10.762 17.475 1.00 79.62 197 ARG A C 1
ATOM 1562 O O . ARG A 1 197 ? -10.434 10.685 17.773 1.00 79.62 197 ARG A O 1
ATOM 1569 N N . VAL A 1 198 ? -8.308 10.993 18.394 1.00 77.75 198 VAL A N 1
ATOM 1570 C CA . VAL A 1 198 ? -8.645 11.196 19.815 1.00 77.75 198 VAL A CA 1
ATOM 1571 C C . VAL A 1 198 ? -9.590 12.383 20.007 1.00 77.75 198 VAL A C 1
ATOM 1573 O O . VAL A 1 198 ? -10.529 12.289 20.800 1.00 77.75 198 VAL A O 1
ATOM 1576 N N . ALA A 1 199 ? -9.421 13.463 19.239 1.00 77.56 199 ALA A N 1
ATOM 1577 C CA . ALA A 1 199 ? -10.324 14.610 19.305 1.00 77.56 199 ALA A CA 1
ATOM 1578 C C . ALA A 1 199 ? -11.778 14.236 18.951 1.00 77.56 199 ALA A C 1
ATOM 1580 O O . ALA A 1 199 ? -12.708 14.762 19.571 1.00 77.56 199 ALA A O 1
ATOM 1581 N N . THR A 1 200 ? -11.990 13.272 18.044 1.00 76.19 200 THR A N 1
ATOM 1582 C CA . THR A 1 200 ? -13.335 12.791 17.660 1.00 76.19 200 THR A CA 1
ATOM 1583 C C . THR A 1 200 ? -14.085 12.091 18.800 1.00 76.19 200 THR A C 1
ATOM 1585 O O . THR A 1 200 ? -15.318 12.108 18.833 1.00 76.19 200 THR A O 1
ATOM 1588 N N . TYR A 1 201 ? -13.380 11.548 19.802 1.00 83.19 201 TYR A N 1
ATOM 1589 C CA . TYR A 1 201 ? -14.021 10.923 20.964 1.00 83.19 201 TYR A CA 1
ATOM 1590 C C . TYR A 1 201 ? -14.702 11.925 21.896 1.00 83.19 201 TYR A C 1
ATOM 1592 O O . TYR A 1 201 ? -15.509 11.519 22.731 1.00 83.19 201 TYR A O 1
ATOM 1600 N N . SER A 1 202 ? -14.452 13.226 21.739 1.00 83.44 202 SER A N 1
ATOM 1601 C CA . SER A 1 202 ? -15.066 14.269 22.567 1.00 83.44 202 SER A CA 1
ATOM 1602 C C . SER A 1 202 ? -16.597 14.207 22.544 1.00 83.44 202 SER A C 1
ATOM 1604 O O . SER A 1 202 ? -17.238 14.307 23.593 1.00 83.44 202 SER A O 1
ATOM 1606 N N . GLU A 1 203 ? -17.197 13.974 21.371 1.00 85.31 203 GLU A N 1
ATOM 1607 C CA . GLU A 1 203 ? -18.651 13.827 21.231 1.00 85.31 203 GLU A CA 1
ATOM 1608 C C . GLU A 1 203 ? -19.169 12.562 21.919 1.00 85.31 203 GLU A C 1
ATOM 1610 O O . GLU A 1 203 ? -20.197 12.592 22.599 1.00 85.31 203 GLU A O 1
ATOM 1615 N N . PHE A 1 204 ? -18.432 11.458 21.789 1.00 88.88 204 PHE A N 1
ATOM 1616 C CA . PHE A 1 204 ? -18.785 10.183 22.403 1.00 88.88 204 PHE A CA 1
ATOM 1617 C C . PHE A 1 204 ? -18.718 10.257 23.931 1.00 88.88 204 PHE A C 1
ATOM 1619 O O . PHE A 1 204 ? -19.655 9.850 24.618 1.00 88.88 204 PHE A O 1
ATOM 1626 N N . ILE A 1 205 ? -17.662 10.871 24.469 1.00 89.00 205 ILE A N 1
ATOM 1627 C CA . ILE A 1 205 ? -17.500 11.135 25.902 1.00 89.00 205 ILE A CA 1
ATOM 1628 C C . ILE A 1 205 ? -18.625 12.042 26.406 1.00 89.00 205 ILE A C 1
ATOM 1630 O O . ILE A 1 205 ? -19.231 11.755 27.440 1.00 89.00 205 ILE A O 1
ATOM 1634 N N . ALA A 1 206 ? -18.965 13.105 25.671 1.00 89.62 206 ALA A N 1
ATOM 1635 C CA . ALA A 1 206 ? -20.091 13.965 26.022 1.00 89.62 206 ALA A CA 1
ATOM 1636 C C . ALA A 1 206 ? -21.416 13.185 26.043 1.00 89.62 206 ALA A C 1
ATOM 1638 O O . ALA A 1 206 ? -22.218 13.357 26.963 1.00 89.62 206 ALA A O 1
ATOM 1639 N N . HIS A 1 207 ? -21.637 12.293 25.075 1.00 89.81 207 HIS A N 1
ATOM 1640 C CA . HIS A 1 207 ? -22.824 11.445 25.033 1.00 89.81 207 HIS A CA 1
ATOM 1641 C C . HIS A 1 207 ? -22.886 10.479 26.227 1.00 89.81 207 HIS A C 1
ATOM 1643 O O . HIS A 1 207 ? -23.928 10.385 26.879 1.00 89.81 207 HIS A O 1
ATOM 1649 N N . MET A 1 208 ? -21.770 9.828 26.574 1.00 92.00 208 MET A N 1
ATOM 1650 C CA . MET A 1 208 ? -21.663 8.970 27.761 1.00 92.00 208 MET A CA 1
ATOM 1651 C C . MET A 1 208 ? -21.959 9.744 29.053 1.00 92.00 208 MET A C 1
ATOM 1653 O O . MET A 1 208 ? -22.755 9.282 29.873 1.00 92.00 208 MET A O 1
ATOM 1657 N N . ARG A 1 209 ? -21.400 10.953 29.210 1.00 92.75 209 ARG A N 1
ATOM 1658 C CA . ARG A 1 209 ? -21.639 11.827 30.374 1.00 92.75 209 ARG A CA 1
ATOM 1659 C C . ARG A 1 209 ? -23.105 12.212 30.537 1.00 92.75 209 ARG A C 1
ATOM 1661 O O . ARG A 1 209 ? -23.623 12.166 31.651 1.00 92.75 209 ARG A O 1
ATOM 1668 N N . ARG A 1 210 ? -23.798 12.549 29.441 1.00 91.69 210 ARG A N 1
ATOM 1669 C CA . ARG A 1 210 ? -25.241 12.858 29.479 1.00 91.69 210 ARG A CA 1
ATOM 1670 C C . ARG A 1 210 ? -26.049 11.668 29.996 1.00 91.69 210 ARG A C 1
ATOM 1672 O O . ARG A 1 210 ? -26.892 11.840 30.873 1.00 91.69 210 ARG A O 1
ATOM 1679 N N . LYS A 1 211 ? -25.758 10.456 29.508 1.00 91.88 211 LYS A N 1
ATOM 1680 C CA . LYS A 1 211 ? -26.432 9.231 29.969 1.00 91.88 211 LYS A CA 1
ATOM 1681 C C . LYS A 1 211 ? -26.124 8.919 31.433 1.00 91.88 211 LYS A C 1
ATOM 1683 O O . LYS A 1 211 ? -27.034 8.574 32.181 1.00 91.88 211 LYS A O 1
ATOM 1688 N N . LEU A 1 212 ? -24.869 9.078 31.856 1.00 91.81 212 LEU A N 1
ATOM 1689 C CA . LEU A 1 212 ? -24.470 8.936 33.259 1.00 91.81 212 LEU A CA 1
ATOM 1690 C C . LEU A 1 212 ? -25.249 9.890 34.168 1.00 91.81 212 LEU A C 1
ATOM 1692 O O . LEU A 1 212 ? -25.754 9.452 35.197 1.00 91.81 212 LEU A O 1
ATOM 1696 N N . SER A 1 213 ? -25.391 11.163 33.785 1.00 90.62 213 SER A N 1
ATOM 1697 C CA . SER A 1 213 ? -26.183 12.140 34.546 1.00 90.62 213 SER A CA 1
ATOM 1698 C C . SER A 1 213 ? -27.641 11.696 34.684 1.00 90.62 213 SER A C 1
ATOM 1700 O O . SER A 1 213 ? -28.143 11.612 35.802 1.00 90.62 213 SER A O 1
ATOM 1702 N N . GLY A 1 214 ? -28.291 11.324 33.574 1.00 88.88 214 GLY A N 1
ATOM 1703 C CA . GLY A 1 214 ? -29.692 10.888 33.589 1.00 88.88 214 GLY A CA 1
ATOM 1704 C C . GLY A 1 214 ? -29.929 9.625 34.424 1.00 88.88 214 GLY A C 1
ATOM 1705 O O . GLY A 1 214 ? -30.885 9.555 35.191 1.00 88.88 214 GLY A O 1
ATOM 1706 N N . LEU A 1 215 ? -29.035 8.633 34.343 1.00 90.44 215 LEU A N 1
ATOM 1707 C CA . LEU A 1 215 ? -29.132 7.431 35.178 1.00 90.44 215 LEU A CA 1
ATOM 1708 C C . LEU A 1 215 ? -28.893 7.721 36.664 1.00 90.44 215 LEU A C 1
ATOM 1710 O O . LEU A 1 215 ? -29.578 7.146 37.511 1.00 90.44 215 LEU A O 1
ATOM 1714 N N . ASN A 1 216 ? -27.937 8.599 36.984 1.00 88.31 216 ASN A N 1
ATOM 1715 C CA . ASN A 1 216 ? -27.672 8.998 38.364 1.00 88.31 216 ASN A CA 1
ATOM 1716 C C . ASN A 1 216 ? -28.872 9.732 38.968 1.00 88.31 216 ASN A C 1
ATOM 1718 O O . ASN A 1 216 ? -29.212 9.445 40.106 1.00 88.31 216 ASN A O 1
ATOM 1722 N N . GLU A 1 217 ? -29.561 10.601 38.223 1.00 86.38 217 GLU A N 1
ATOM 1723 C CA . GLU A 1 217 ? -30.788 11.259 38.697 1.00 86.38 217 GLU A CA 1
ATOM 1724 C C . GLU A 1 217 ? -31.891 10.249 39.045 1.00 86.38 217 GLU A C 1
ATOM 1726 O O . GLU A 1 217 ? -32.521 10.361 40.097 1.00 86.38 217 GLU A O 1
ATOM 1731 N N . ILE A 1 218 ? -32.085 9.223 38.209 1.00 84.12 218 ILE A N 1
ATOM 1732 C CA . ILE A 1 218 ? -33.064 8.155 38.469 1.00 84.12 218 ILE A CA 1
ATOM 1733 C C . ILE A 1 218 ? -32.686 7.352 39.722 1.00 84.12 218 ILE A C 1
ATOM 1735 O O . ILE A 1 218 ? -33.562 6.997 40.509 1.00 84.12 218 ILE A O 1
ATOM 1739 N N . ALA A 1 219 ? -31.396 7.071 39.927 1.00 82.88 219 ALA A N 1
ATOM 1740 C CA . ALA A 1 219 ? -30.915 6.369 41.116 1.00 82.88 219 ALA A CA 1
ATOM 1741 C C . ALA A 1 219 ? -31.034 7.231 42.393 1.00 82.88 219 ALA A C 1
ATOM 1743 O O . ALA A 1 219 ? -31.474 6.741 43.434 1.00 82.88 219 ALA A O 1
ATOM 1744 N N . ASP A 1 220 ? -30.707 8.523 42.302 1.00 79.75 220 ASP A N 1
ATOM 1745 C CA . ASP A 1 220 ? -30.735 9.490 43.407 1.00 79.75 220 ASP A CA 1
ATOM 1746 C C . ASP A 1 220 ? -32.154 9.783 43.913 1.00 79.75 220 ASP A C 1
ATOM 1748 O O . ASP A 1 220 ? -32.339 10.019 45.111 1.00 79.75 220 ASP A O 1
ATOM 1752 N N . LEU A 1 221 ? -33.154 9.760 43.021 1.00 71.31 221 LEU A N 1
ATOM 1753 C CA . LEU A 1 221 ? -34.576 9.892 43.369 1.00 71.31 221 LEU A CA 1
ATOM 1754 C C . LEU A 1 221 ? -35.067 8.776 44.302 1.00 71.31 221 LEU A C 1
ATOM 1756 O O . LEU A 1 221 ? -36.094 8.944 44.952 1.00 71.31 221 LEU A O 1
ATOM 1760 N N . GLN A 1 222 ? -34.341 7.659 44.380 1.00 62.31 222 GLN A N 1
ATOM 1761 C CA . GLN A 1 222 ? -34.677 6.544 45.254 1.00 62.31 222 GLN A CA 1
ATOM 1762 C C . GLN A 1 222 ? -33.873 6.537 46.563 1.00 62.31 222 GLN A C 1
ATOM 1764 O O . GLN A 1 222 ? -34.397 6.156 47.606 1.00 62.31 222 GLN A O 1
ATOM 1769 N N . ASP A 1 223 ? -32.607 6.965 46.531 1.00 59.28 223 ASP A N 1
ATOM 1770 C CA . ASP A 1 223 ? -31.757 7.015 47.732 1.00 59.28 223 ASP A CA 1
ATOM 1771 C C . ASP A 1 223 ? -32.127 8.192 48.663 1.00 59.28 223 ASP A C 1
ATOM 1773 O O . ASP A 1 223 ? -31.747 8.222 49.837 1.00 59.28 223 ASP A O 1
ATOM 1777 N N . LYS A 1 224 ? -32.897 9.167 48.164 1.00 52.50 224 LYS A N 1
ATOM 1778 C CA . LYS A 1 224 ? -33.478 10.264 48.944 1.00 52.50 224 LYS A CA 1
ATOM 1779 C C . LYS A 1 224 ? -35.002 10.150 48.868 1.00 52.50 224 LYS A C 1
ATOM 1781 O O . LYS A 1 224 ? -35.563 10.539 47.855 1.00 52.50 224 LYS A O 1
ATOM 1786 N N . ASP A 1 225 ? -35.667 9.717 49.943 1.00 46.56 225 ASP A N 1
ATOM 1787 C CA . ASP A 1 225 ? -37.124 9.854 50.157 1.00 46.56 225 ASP A CA 1
ATOM 1788 C C . ASP A 1 225 ? -37.547 11.344 50.119 1.00 46.56 225 ASP A C 1
ATOM 1790 O O . ASP A 1 225 ? -37.833 11.971 51.143 1.00 46.56 225 ASP A O 1
ATOM 1794 N N . ARG A 1 226 ? -37.496 11.991 48.955 1.00 41.47 226 ARG A N 1
ATOM 1795 C CA . ARG A 1 226 ? -37.863 13.394 48.773 1.00 41.47 226 ARG A CA 1
ATOM 1796 C C . ARG A 1 226 ? -38.714 13.536 47.528 1.00 41.47 226 ARG A C 1
ATOM 1798 O O . ARG A 1 226 ? -38.201 13.587 46.415 1.00 41.47 226 ARG A O 1
ATOM 1805 N N . GLU A 1 227 ? -40.010 13.710 47.766 1.00 38.78 227 GLU A N 1
ATOM 1806 C CA . GLU A 1 227 ? -40.904 14.423 46.861 1.00 38.78 227 GLU A CA 1
ATOM 1807 C C . GLU A 1 227 ? -40.244 15.761 46.488 1.00 38.78 227 GLU A C 1
ATOM 1809 O O . GLU A 1 227 ? -40.146 16.683 47.301 1.00 38.78 227 GLU A O 1
ATOM 1814 N N . LYS A 1 228 ? -39.726 15.861 45.266 1.00 37.47 228 LYS A N 1
ATOM 1815 C CA . LYS A 1 228 ? -39.492 17.149 44.619 1.00 37.47 228 LYS A CA 1
ATOM 1816 C C . LYS A 1 228 ? -40.498 17.273 43.491 1.00 37.47 228 LYS A C 1
ATOM 1818 O O . LYS A 1 228 ? -40.585 16.386 42.646 1.00 37.47 228 LYS A O 1
ATOM 1823 N N . ASP A 1 229 ? -41.235 18.380 43.513 1.00 35.03 229 ASP A N 1
ATOM 1824 C CA . ASP A 1 229 ? -42.185 18.762 42.479 1.00 35.03 229 ASP A CA 1
ATOM 1825 C C . ASP A 1 229 ? -41.549 18.634 41.092 1.00 35.03 229 ASP A C 1
ATOM 1827 O O . ASP A 1 229 ? -40.530 19.248 40.765 1.00 35.03 229 ASP A O 1
ATOM 1831 N N . SER A 1 230 ? -42.163 17.779 40.283 1.00 39.12 230 SER A N 1
ATOM 1832 C CA . SER A 1 230 ? -41.806 17.511 38.901 1.00 39.12 230 SER A CA 1
ATOM 1833 C C . SER A 1 230 ? -42.160 18.717 38.028 1.00 39.12 230 SER A C 1
ATOM 1835 O O . SER A 1 230 ? -43.223 18.743 37.409 1.00 39.12 230 SER A O 1
ATOM 1837 N N . THR A 1 231 ? -41.294 19.729 37.978 1.00 37.03 231 THR A N 1
ATOM 1838 C CA . THR A 1 231 ? -41.423 20.840 37.012 1.00 37.03 231 THR A CA 1
ATOM 1839 C C . THR A 1 231 ? -40.147 21.156 36.236 1.00 37.03 231 THR A C 1
ATOM 1841 O O . THR A 1 231 ? -40.092 22.184 35.574 1.00 37.03 231 THR A O 1
ATOM 1844 N N . HIS A 1 232 ? -39.149 20.270 36.222 1.00 36.88 232 HIS A N 1
ATOM 1845 C CA . HIS A 1 232 ? -37.990 20.414 35.331 1.00 36.88 232 HIS A CA 1
ATOM 1846 C C . HIS A 1 232 ? -37.726 19.125 34.549 1.00 36.88 232 HIS A C 1
ATOM 1848 O O . HIS A 1 232 ? -36.759 18.416 34.787 1.00 36.88 232 HIS A O 1
ATOM 1854 N N . PHE A 1 233 ? -38.609 18.837 33.593 1.00 41.03 233 PHE A N 1
ATOM 1855 C CA . PHE A 1 233 ? -38.304 17.980 32.445 1.00 41.03 233 PHE A CA 1
ATOM 1856 C C . PHE A 1 233 ? -38.083 18.877 31.215 1.00 41.03 233 PHE A C 1
ATOM 1858 O O . PHE A 1 233 ? -38.819 18.799 30.240 1.00 41.03 233 PHE A O 1
ATOM 1865 N N . GLU A 1 234 ? -37.083 19.762 31.258 1.00 37.34 234 GLU A N 1
ATOM 1866 C CA . GLU A 1 234 ? -36.626 20.491 30.055 1.00 37.34 234 GLU A CA 1
ATOM 1867 C C . GLU A 1 234 ? -35.810 19.587 29.108 1.00 37.34 234 GLU A C 1
ATOM 1869 O O . GLU A 1 234 ? -35.530 19.958 27.980 1.00 37.34 234 GLU A O 1
ATOM 1874 N N . PHE A 1 235 ? -35.474 18.362 29.526 1.00 41.50 235 PHE A N 1
ATOM 1875 C CA . PHE A 1 235 ? -34.677 17.410 28.745 1.00 41.50 235 PHE A CA 1
ATOM 1876 C C . PHE A 1 235 ? -35.437 16.755 27.571 1.00 41.50 235 PHE A C 1
ATOM 1878 O O . PHE A 1 235 ? -34.820 16.263 26.629 1.00 41.50 235 PHE A O 1
ATOM 1885 N N . ALA A 1 236 ? -36.774 16.730 27.606 1.00 39.88 236 ALA A N 1
ATOM 1886 C CA . ALA A 1 236 ? -37.582 15.990 26.632 1.00 39.88 236 ALA A CA 1
ATOM 1887 C C . ALA A 1 236 ? -37.883 16.758 25.328 1.00 39.88 236 ALA A C 1
ATOM 1889 O O . ALA A 1 236 ? -38.395 16.152 24.387 1.00 39.88 236 ALA A O 1
ATOM 1890 N N . SER A 1 237 ? -37.583 18.061 25.242 1.00 36.62 237 SER A N 1
ATOM 1891 C CA . SER A 1 237 ? -37.883 18.856 24.039 1.00 36.62 237 SER A CA 1
ATOM 1892 C C . SER A 1 237 ? -36.912 18.616 22.885 1.00 36.62 237 SER A C 1
ATOM 1894 O O . SER A 1 237 ? -37.304 18.756 21.731 1.00 36.62 237 SER A O 1
ATOM 1896 N N . ASP A 1 238 ? -35.674 18.219 23.180 1.00 38.47 238 ASP A N 1
ATOM 1897 C CA . ASP A 1 238 ? -34.596 18.205 22.180 1.00 38.47 238 ASP A CA 1
ATOM 1898 C C . ASP A 1 238 ? -34.346 16.812 21.574 1.00 38.47 238 ASP A C 1
ATOM 1900 O O . ASP A 1 238 ? -33.555 16.664 20.645 1.00 38.47 238 ASP A O 1
ATOM 1904 N N . LEU A 1 239 ? -35.027 15.779 22.085 1.00 41.28 239 LEU A N 1
ATOM 1905 C CA . LEU A 1 239 ? -34.825 14.369 21.717 1.00 41.28 239 LEU A CA 1
ATOM 1906 C C . LEU A 1 239 ? -35.923 13.788 20.810 1.00 41.28 239 LEU A C 1
ATOM 1908 O O . LEU A 1 239 ? -35.821 12.633 20.401 1.00 41.28 239 LEU A O 1
ATOM 1912 N N . LEU A 1 240 ? -36.967 14.555 20.484 1.00 37.47 240 LEU A N 1
ATOM 1913 C CA . LEU A 1 240 ? -38.118 14.070 19.720 1.00 37.47 240 LEU A CA 1
ATOM 1914 C C . LEU A 1 240 ? -38.420 14.999 18.542 1.00 37.47 240 LEU A C 1
ATOM 1916 O O . LEU A 1 240 ? -38.638 16.197 18.710 1.00 37.47 240 LEU A O 1
ATOM 1920 N N . SER A 1 241 ? -38.485 14.432 17.337 1.00 34.56 241 SER A N 1
ATOM 1921 C CA . SER A 1 241 ? -39.115 15.087 16.195 1.00 34.56 241 SER A CA 1
ATOM 1922 C C . SER A 1 241 ? -40.549 15.488 16.569 1.00 34.56 241 SER A C 1
ATOM 1924 O O . SER A 1 241 ? -41.349 14.669 17.027 1.00 34.56 241 SER A O 1
ATOM 1926 N N . LEU A 1 242 ? -40.854 16.773 16.378 1.00 38.28 242 LEU A N 1
ATOM 1927 C CA . LEU A 1 242 ? -42.069 17.472 16.824 1.00 38.28 242 LEU A CA 1
ATOM 1928 C C . LEU A 1 242 ? -43.409 16.858 16.360 1.00 38.28 242 LEU A C 1
ATOM 1930 O O . LEU A 1 242 ? -44.449 17.231 16.896 1.00 38.28 242 LEU A O 1
ATOM 1934 N N . ASP A 1 243 ? -43.408 15.885 15.445 1.00 38.41 243 ASP A N 1
ATOM 1935 C CA . ASP A 1 243 ? -44.627 15.231 14.945 1.00 38.41 243 ASP A CA 1
ATOM 1936 C C . ASP A 1 243 ? -45.084 14.007 15.765 1.00 38.41 243 ASP A C 1
ATOM 1938 O O . ASP A 1 243 ? -46.221 13.560 15.616 1.00 38.41 243 ASP A O 1
ATOM 1942 N N . ALA A 1 244 ? -44.262 13.469 16.676 1.00 40.75 244 ALA A N 1
ATOM 1943 C CA . ALA A 1 244 ? -44.633 12.284 17.468 1.00 40.75 244 ALA A CA 1
ATOM 1944 C C . ALA A 1 244 ? -45.386 12.601 18.783 1.00 40.75 244 ALA A C 1
ATOM 1946 O O . ALA A 1 244 ? -45.796 11.691 19.505 1.00 40.75 244 ALA A O 1
ATOM 1947 N N . LEU A 1 245 ? -45.585 13.882 19.116 1.00 37.88 245 LEU A N 1
ATOM 1948 C CA . LEU A 1 245 ? -45.937 14.333 20.471 1.00 37.88 245 LEU A CA 1
ATOM 1949 C C . LEU A 1 245 ? -47.426 14.618 20.741 1.00 37.88 245 LEU A C 1
ATOM 1951 O O . LEU A 1 245 ? -47.747 15.235 21.754 1.00 37.88 245 LEU A O 1
ATOM 1955 N N . GLN A 1 246 ? -48.370 14.154 19.918 1.00 33.12 246 GLN A N 1
ATOM 1956 C CA . GLN A 1 246 ? -49.791 14.439 20.189 1.00 33.12 246 GLN A CA 1
ATOM 1957 C C . GLN A 1 246 ? -50.484 13.529 21.218 1.00 33.12 246 GLN A C 1
ATOM 1959 O O . GLN A 1 246 ? -51.623 13.827 21.557 1.00 33.12 246 GLN A O 1
ATOM 1964 N N . ASN A 1 247 ? -49.851 12.476 21.765 1.00 36.03 247 ASN A N 1
ATOM 1965 C CA . ASN A 1 247 ? -50.568 11.532 22.651 1.00 36.03 247 ASN A CA 1
ATOM 1966 C C . ASN A 1 247 ? -49.801 10.933 23.853 1.00 36.03 247 ASN A C 1
ATOM 1968 O O . ASN A 1 247 ? -50.273 9.951 24.424 1.00 36.03 247 ASN A O 1
ATOM 1972 N N . VAL A 1 248 ? -48.671 11.488 24.307 1.00 37.34 248 VAL A N 1
ATOM 1973 C CA . VAL A 1 248 ? -47.950 10.914 25.467 1.00 37.34 248 VAL A CA 1
ATOM 1974 C C . VAL A 1 248 ? -48.158 11.763 26.723 1.00 37.34 248 VAL A C 1
ATOM 1976 O O . VAL A 1 248 ? -47.565 12.823 26.892 1.00 37.34 248 VAL A O 1
ATOM 1979 N N . VAL A 1 249 ? -49.026 11.285 27.618 1.00 31.16 249 VAL A N 1
ATOM 1980 C CA . VAL A 1 249 ? -49.185 11.814 28.982 1.00 31.16 249 VAL A CA 1
ATOM 1981 C C . VAL A 1 249 ? -47.985 11.355 29.826 1.00 31.16 249 VAL A C 1
ATOM 1983 O O . VAL A 1 249 ? -47.726 10.151 29.859 1.00 31.16 249 VAL A O 1
ATOM 1986 N N . PRO A 1 250 ? -47.265 12.243 30.539 1.00 37.50 250 PRO A N 1
ATOM 1987 C CA . PRO A 1 250 ? -46.174 11.830 31.418 1.00 37.50 250 PRO A CA 1
ATOM 1988 C C . PRO A 1 250 ? -46.725 10.994 32.584 1.00 37.50 250 PRO A C 1
ATOM 1990 O O . PRO A 1 250 ? -47.490 11.486 33.419 1.00 37.50 250 PRO A O 1
ATOM 1993 N N . GLN A 1 251 ? -46.363 9.710 32.636 1.00 37.12 251 GLN A N 1
ATOM 1994 C CA . GLN A 1 251 ? -46.665 8.853 33.780 1.00 37.12 251 GLN A CA 1
ATOM 1995 C C . GLN A 1 251 ? -45.823 9.290 34.986 1.00 37.12 251 GLN A C 1
ATOM 1997 O O . GLN A 1 251 ? -44.612 9.475 34.893 1.00 37.12 251 GLN A O 1
ATOM 2002 N N . ARG A 1 252 ? -46.483 9.468 36.136 1.00 38.19 252 ARG A N 1
ATOM 2003 C CA . ARG A 1 252 ? -45.827 9.773 37.412 1.00 38.19 252 ARG A CA 1
ATOM 2004 C C . ARG A 1 252 ? -44.894 8.624 37.797 1.00 38.19 252 ARG A C 1
ATOM 2006 O O . ARG A 1 252 ? -45.341 7.486 37.919 1.00 38.19 252 ARG A O 1
ATOM 2013 N N . VAL A 1 253 ? -43.625 8.948 38.033 1.00 42.69 253 VAL A N 1
ATOM 2014 C CA . VAL A 1 253 ? -42.630 8.028 38.593 1.00 42.69 253 VAL A CA 1
ATOM 2015 C C . VAL A 1 253 ? -43.094 7.627 39.995 1.00 42.69 253 VAL A C 1
ATOM 2017 O O . VAL A 1 253 ? -43.209 8.467 40.884 1.00 42.69 253 VAL A O 1
ATOM 2020 N N . SER A 1 254 ? -43.432 6.352 40.175 1.00 45.75 254 SER A N 1
ATOM 2021 C CA . SER A 1 254 ? -43.662 5.773 41.499 1.00 45.75 254 SER A CA 1
ATOM 2022 C C . SER A 1 254 ? -42.338 5.743 42.268 1.00 45.75 254 SER A C 1
ATOM 2024 O O . SER A 1 254 ? -41.304 5.398 41.699 1.00 45.75 254 SER A O 1
ATOM 2026 N N . SER A 1 255 ? -42.381 6.091 43.554 1.00 52.44 255 SER A N 1
ATOM 2027 C CA . SER A 1 255 ? -41.237 6.115 44.475 1.00 52.44 255 SER A CA 1
ATOM 2028 C C . SER A 1 255 ? -40.582 4.743 44.704 1.00 52.44 255 SER A C 1
ATOM 2030 O O . SER A 1 255 ? -39.448 4.685 45.170 1.00 52.44 255 SER A O 1
ATOM 2032 N N . ASP A 1 256 ? -41.244 3.641 44.332 1.00 58.97 256 ASP A N 1
ATOM 2033 C CA . ASP A 1 256 ? -40.727 2.279 44.493 1.00 58.97 256 ASP A CA 1
ATOM 2034 C C . ASP A 1 256 ? -40.326 1.658 43.145 1.00 58.97 256 ASP A C 1
ATOM 2036 O O . ASP A 1 256 ? -41.090 0.943 42.491 1.00 58.97 256 ASP A O 1
ATOM 2040 N N . LEU A 1 257 ? -39.082 1.907 42.726 1.00 68.38 257 LEU A N 1
ATOM 2041 C CA . LEU A 1 257 ? -38.473 1.216 41.587 1.00 68.38 257 LEU A CA 1
ATOM 2042 C C . LEU A 1 257 ? -38.256 -0.280 41.913 1.00 68.38 257 LEU A C 1
ATOM 2044 O O . LEU A 1 257 ? -37.678 -0.608 42.956 1.00 68.38 257 LEU A O 1
ATOM 2048 N N . PRO A 1 258 ? -38.639 -1.219 41.021 1.00 81.31 258 PRO A N 1
ATOM 2049 C CA . PRO A 1 258 ? -38.357 -2.639 41.208 1.00 81.31 258 PRO A CA 1
ATOM 2050 C C . PRO A 1 258 ? -36.859 -2.910 41.409 1.00 81.31 258 PRO A C 1
ATOM 2052 O O . PRO A 1 258 ? -36.012 -2.362 40.700 1.00 81.31 258 PRO A O 1
ATOM 2055 N N . LYS A 1 259 ? -36.510 -3.821 42.331 1.00 82.06 259 LYS A N 1
ATOM 2056 C CA . LYS A 1 259 ? -35.105 -4.174 42.638 1.00 82.06 259 LYS A CA 1
ATOM 2057 C C . LYS A 1 259 ? -34.303 -4.592 41.400 1.00 82.06 259 LYS A C 1
ATOM 2059 O O . LYS A 1 259 ? -33.113 -4.298 41.321 1.00 82.06 259 LYS A O 1
ATOM 2064 N N . ALA A 1 260 ? -34.951 -5.265 40.447 1.00 83.62 260 ALA A N 1
ATOM 2065 C CA . ALA A 1 260 ? -34.341 -5.658 39.180 1.00 83.62 260 ALA A CA 1
ATOM 2066 C C . ALA A 1 260 ? -33.935 -4.432 38.343 1.00 83.62 260 ALA A C 1
ATOM 2068 O O . ALA A 1 260 ? -32.780 -4.336 37.931 1.00 83.62 260 ALA A O 1
ATOM 2069 N N . ARG A 1 261 ? -34.836 -3.452 38.195 1.00 86.06 261 ARG A N 1
ATOM 2070 C CA . ARG A 1 261 ? -34.587 -2.197 37.470 1.00 86.06 261 ARG A CA 1
ATOM 2071 C C . ARG A 1 261 ? -33.432 -1.396 38.067 1.00 86.06 261 ARG A C 1
ATOM 2073 O O . ARG A 1 261 ? -32.540 -0.965 37.347 1.00 86.06 261 ARG A O 1
ATOM 2080 N N . LEU A 1 262 ? -33.378 -1.273 39.391 1.00 85.00 262 LEU A N 1
ATOM 2081 C CA . LEU A 1 262 ? -32.283 -0.566 40.071 1.00 85.00 262 LEU A CA 1
ATOM 2082 C C . LEU A 1 262 ? -30.931 -1.238 39.904 1.00 85.00 262 LEU A C 1
ATOM 2084 O O . LEU A 1 262 ? -29.917 -0.558 39.755 1.00 85.00 262 LEU A O 1
ATOM 2088 N N . LYS A 1 263 ? -30.911 -2.573 39.935 1.00 88.06 263 LYS A N 1
ATOM 2089 C CA . LYS A 1 263 ? -29.696 -3.333 39.661 1.00 88.06 263 LYS A CA 1
ATOM 2090 C C . LYS A 1 263 ? -29.203 -3.043 38.240 1.00 88.06 263 LYS A C 1
ATOM 2092 O O . LYS A 1 263 ? -28.038 -2.694 38.093 1.00 88.06 263 LYS A O 1
ATOM 2097 N N . ARG A 1 264 ? -30.090 -3.083 37.234 1.00 89.88 264 ARG A N 1
ATOM 2098 C CA . ARG A 1 264 ? -29.744 -2.740 35.840 1.00 89.88 264 ARG A CA 1
ATOM 2099 C C . ARG A 1 264 ? -29.162 -1.329 35.724 1.00 89.88 264 ARG A C 1
ATOM 2101 O O . ARG A 1 264 ? -28.105 -1.159 35.125 1.00 89.88 264 ARG A O 1
ATOM 2108 N N . ILE A 1 265 ? -29.807 -0.332 36.334 1.00 89.56 265 ILE A N 1
ATOM 2109 C CA . ILE A 1 265 ? -29.348 1.068 36.304 1.00 89.56 265 ILE A CA 1
ATOM 2110 C C . ILE A 1 265 ? -27.958 1.208 36.941 1.00 89.56 265 ILE A C 1
ATOM 2112 O O . ILE A 1 265 ? -27.060 1.791 36.334 1.00 89.56 265 ILE A O 1
ATOM 2116 N N . ARG A 1 266 ? -27.745 0.633 38.132 1.00 90.88 266 ARG A N 1
ATOM 2117 C CA . ARG A 1 266 ? -26.447 0.686 38.827 1.00 90.88 266 ARG A CA 1
ATOM 2118 C C . ARG A 1 266 ? -25.342 -0.041 38.057 1.00 90.88 266 ARG A C 1
ATOM 2120 O O . ARG A 1 266 ? -24.221 0.465 37.990 1.00 90.88 266 ARG A O 1
ATOM 2127 N N . ASP A 1 267 ? -25.652 -1.186 37.450 1.00 91.69 267 ASP A N 1
ATOM 2128 C CA . ASP A 1 267 ? -24.710 -1.932 36.611 1.00 91.69 267 ASP A CA 1
ATOM 2129 C C . ASP A 1 267 ? -24.300 -1.104 35.377 1.00 91.69 267 ASP A C 1
ATOM 2131 O O . ASP A 1 267 ? -23.107 -0.998 35.077 1.00 91.69 267 ASP A O 1
ATOM 2135 N N . SER A 1 268 ? -25.252 -0.428 34.720 1.00 92.62 268 SER A N 1
ATOM 2136 C CA . SER A 1 268 ? -24.969 0.488 33.604 1.00 92.62 268 SER A CA 1
ATOM 2137 C C . SER A 1 268 ? -24.123 1.690 34.025 1.00 92.62 268 SER A C 1
ATOM 2139 O O . SER A 1 268 ? -23.144 1.998 33.349 1.00 92.62 268 SER A O 1
ATOM 2141 N N . ILE A 1 269 ? -24.425 2.334 35.161 1.00 93.06 269 ILE A N 1
ATOM 2142 C CA . ILE A 1 269 ? -23.615 3.448 35.693 1.00 93.06 269 ILE A CA 1
ATOM 2143 C C . ILE A 1 269 ? -22.165 3.003 35.918 1.00 93.06 269 ILE A C 1
ATOM 2145 O O . ILE A 1 269 ? -21.224 3.710 35.549 1.00 93.06 269 ILE A O 1
ATOM 2149 N N . LYS A 1 270 ? -21.957 1.809 36.486 1.00 94.56 270 LYS A N 1
ATOM 2150 C CA . LYS A 1 270 ? -20.614 1.265 36.721 1.00 94.56 270 LYS A CA 1
ATOM 2151 C C . LYS A 1 270 ? -19.842 1.048 35.416 1.00 94.56 270 LYS A C 1
ATOM 2153 O O . LYS A 1 270 ? -18.664 1.389 35.348 1.00 94.56 270 LYS A O 1
ATOM 2158 N N . ILE A 1 271 ? -20.484 0.488 34.390 1.00 93.56 271 ILE A N 1
ATOM 2159 C CA . ILE A 1 271 ? -19.845 0.256 33.085 1.00 93.56 271 ILE A CA 1
ATOM 2160 C C . ILE A 1 271 ? -19.493 1.591 32.421 1.00 93.56 271 ILE A C 1
ATOM 2162 O O . ILE A 1 271 ? -18.345 1.790 32.025 1.00 93.56 271 ILE A O 1
ATOM 2166 N N . LEU A 1 272 ? -20.450 2.520 32.356 1.00 93.50 272 LEU A N 1
ATOM 2167 C CA . LEU A 1 272 ? -20.267 3.816 31.703 1.00 93.50 272 LEU A CA 1
ATOM 2168 C C . LEU A 1 272 ? -19.199 4.672 32.402 1.00 93.50 272 LEU A C 1
ATOM 2170 O O . LEU A 1 272 ? -18.368 5.274 31.730 1.00 93.50 272 LEU A O 1
ATOM 2174 N N . SER A 1 273 ? -19.167 4.691 33.738 1.00 91.38 273 SER A N 1
ATOM 2175 C CA . SER A 1 273 ? -18.170 5.465 34.500 1.00 91.38 273 SER A CA 1
ATOM 2176 C C . SER A 1 273 ? -16.748 4.915 34.361 1.00 91.38 273 SER A C 1
ATOM 2178 O O . SER A 1 273 ? -15.788 5.685 34.335 1.00 91.38 273 SER A O 1
ATOM 2180 N N . ASN A 1 274 ? -16.591 3.594 34.241 1.00 90.69 274 ASN A N 1
ATOM 2181 C CA . ASN A 1 274 ? -15.295 2.992 33.935 1.00 90.69 274 ASN A CA 1
ATOM 2182 C C . ASN A 1 274 ? -14.851 3.318 32.503 1.00 90.69 274 ASN A C 1
ATOM 2184 O O . ASN A 1 274 ? -13.692 3.669 32.298 1.00 90.69 274 ASN A O 1
ATOM 2188 N N . ALA A 1 275 ? -15.762 3.240 31.529 1.00 88.81 275 ALA A N 1
ATOM 2189 C CA . ALA A 1 275 ? -15.466 3.561 30.136 1.00 88.81 275 ALA A CA 1
ATOM 2190 C C . ALA A 1 275 ? -15.090 5.037 29.942 1.00 88.81 275 ALA A C 1
ATOM 2192 O O . ALA A 1 275 ? -14.118 5.327 29.253 1.00 88.81 275 ALA A O 1
ATOM 2193 N N . GLU A 1 276 ? -15.784 5.970 30.603 1.00 88.75 276 GLU A N 1
ATOM 2194 C CA . GLU A 1 276 ? -15.459 7.400 30.535 1.00 88.75 276 GLU A CA 1
ATOM 2195 C C . GLU A 1 276 ? -13.994 7.674 30.913 1.00 88.75 276 GLU A C 1
ATOM 2197 O O . GLU A 1 276 ? -13.314 8.442 30.231 1.00 88.75 276 GLU A O 1
ATOM 2202 N N . LYS A 1 277 ? -13.483 7.008 31.958 1.00 85.75 277 LYS A N 1
ATOM 2203 C CA . LYS A 1 277 ? -12.076 7.128 32.374 1.00 85.75 277 LYS A CA 1
ATOM 2204 C C . LYS A 1 277 ? -11.123 6.610 31.304 1.00 85.75 277 LYS A C 1
ATOM 2206 O O . LYS A 1 277 ? -10.193 7.318 30.937 1.00 85.75 277 LYS A O 1
ATOM 2211 N N . VAL A 1 278 ? -11.389 5.418 30.765 1.00 84.00 278 VAL A N 1
ATOM 2212 C CA . VAL A 1 278 ? -10.549 4.797 29.725 1.00 84.00 278 VAL A CA 1
ATOM 2213 C C . VAL A 1 278 ? -10.447 5.694 28.489 1.00 84.00 278 VAL A C 1
ATOM 2215 O O . VAL A 1 278 ? -9.342 5.969 28.029 1.00 84.00 278 VAL A O 1
ATOM 2218 N N . TYR A 1 279 ? -11.574 6.220 28.003 1.00 83.75 279 TYR A N 1
ATOM 2219 C CA . TYR A 1 279 ? -11.606 7.095 26.824 1.00 83.75 279 TYR A CA 1
ATOM 2220 C C . TYR A 1 279 ? -10.993 8.480 27.073 1.00 83.75 279 TYR A C 1
ATOM 2222 O O . TYR A 1 279 ? -10.534 9.114 26.127 1.00 83.75 279 TYR A O 1
ATOM 2230 N N . THR A 1 280 ? -10.983 8.956 28.322 1.00 80.19 280 THR A N 1
ATOM 2231 C CA . THR A 1 280 ? -10.366 10.244 28.681 1.00 80.19 280 THR A CA 1
ATOM 2232 C C . THR A 1 280 ? -8.850 10.122 28.847 1.00 80.19 280 THR A C 1
ATOM 2234 O O . THR A 1 280 ? -8.126 11.048 28.495 1.00 80.19 280 THR A O 1
ATOM 2237 N N . GLU A 1 281 ? -8.366 9.005 29.398 1.00 75.06 281 GLU A N 1
ATOM 2238 C CA . GLU A 1 281 ? -6.954 8.834 29.751 1.00 75.06 281 GLU A CA 1
ATOM 2239 C C . GLU A 1 281 ? -6.127 8.189 28.633 1.00 75.06 281 GLU A C 1
ATOM 2241 O O . GLU A 1 281 ? -5.024 8.655 28.372 1.00 75.06 281 GLU A O 1
ATOM 2246 N N . ASN A 1 282 ? -6.619 7.123 27.987 1.00 66.25 282 ASN A N 1
ATOM 2247 C CA . ASN A 1 282 ? -5.804 6.271 27.111 1.00 66.25 282 ASN A CA 1
ATOM 2248 C C . ASN A 1 282 ? -6.633 5.588 26.002 1.00 66.25 282 ASN A C 1
ATOM 2250 O O . ASN A 1 282 ? -6.861 4.378 26.059 1.00 66.25 282 ASN A O 1
ATOM 2254 N N . PRO A 1 283 ? -7.081 6.319 24.968 1.00 70.69 283 PRO A N 1
ATOM 2255 C CA . PRO A 1 283 ? -7.926 5.740 23.924 1.00 70.69 283 PRO A CA 1
ATOM 2256 C C . PRO A 1 283 ? -7.167 4.854 22.921 1.00 70.69 283 PRO A C 1
ATOM 2258 O O . PRO A 1 283 ? -7.793 4.074 22.218 1.00 70.69 283 PRO A O 1
ATOM 2261 N N . THR A 1 284 ? -5.839 4.941 22.821 1.00 84.75 284 THR A N 1
ATOM 2262 C CA . THR A 1 284 ? -5.075 4.187 21.809 1.00 84.75 284 THR A CA 1
ATOM 2263 C C . THR A 1 284 ? -4.100 3.222 22.463 1.00 84.75 284 THR A C 1
ATOM 2265 O O . THR A 1 284 ? -3.270 3.627 23.285 1.00 84.75 284 THR A O 1
ATOM 2268 N N . LYS A 1 285 ? -4.156 1.956 22.037 1.00 89.81 285 LYS A N 1
ATOM 2269 C CA . LYS A 1 285 ? -3.254 0.892 22.481 1.00 89.81 285 LYS A CA 1
ATOM 2270 C C . LYS A 1 285 ? -2.365 0.444 21.323 1.00 89.81 285 LYS A C 1
ATOM 2272 O O . LYS A 1 285 ? -2.878 0.035 20.283 1.00 89.81 285 LYS A O 1
ATOM 2277 N N . ILE A 1 286 ? -1.046 0.496 21.511 1.00 92.81 286 ILE A N 1
ATOM 2278 C CA . ILE A 1 286 ? -0.062 0.081 20.500 1.00 92.81 286 ILE A CA 1
ATOM 2279 C C . ILE A 1 286 ? 0.778 -1.068 21.057 1.00 92.81 286 ILE A C 1
ATOM 2281 O O . ILE A 1 286 ? 1.381 -0.930 22.119 1.00 92.81 286 ILE A O 1
ATOM 2285 N N . PHE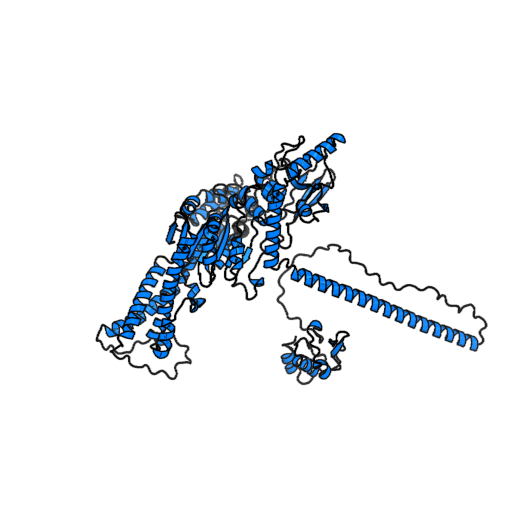 A 1 287 ? 0.833 -2.179 20.330 1.00 94.31 287 PHE A N 1
ATOM 2286 C CA . PHE A 1 287 ? 1.729 -3.306 20.575 1.00 94.31 287 PHE A CA 1
ATOM 2287 C C . PHE A 1 287 ? 2.956 -3.166 19.685 1.00 94.31 287 PHE A C 1
ATOM 2289 O O . PHE A 1 287 ? 2.817 -3.006 18.472 1.00 94.31 287 PHE A O 1
ATOM 2296 N N . ILE A 1 288 ? 4.145 -3.218 20.279 1.00 93.50 288 ILE A N 1
ATOM 2297 C CA . ILE A 1 288 ? 5.404 -3.097 19.544 1.00 93.50 288 ILE A CA 1
ATOM 2298 C C . ILE A 1 288 ? 6.492 -3.956 20.183 1.00 93.50 288 ILE A C 1
ATOM 2300 O O . ILE A 1 288 ? 6.556 -4.083 21.409 1.00 93.50 288 ILE A O 1
ATOM 2304 N N . THR A 1 289 ? 7.363 -4.543 19.364 1.00 90.31 289 THR A N 1
ATOM 2305 C CA . THR A 1 289 ? 8.532 -5.260 19.876 1.00 90.31 289 THR A CA 1
ATOM 2306 C C . THR A 1 289 ? 9.570 -4.281 20.425 1.00 90.31 289 THR A C 1
ATOM 2308 O O . THR A 1 289 ? 9.761 -3.173 19.916 1.00 90.31 289 THR A O 1
ATOM 2311 N N . LYS A 1 290 ? 10.274 -4.685 21.482 1.00 88.12 290 LYS A N 1
ATOM 2312 C CA . LYS A 1 290 ? 11.327 -3.872 22.102 1.00 88.12 290 LYS A CA 1
ATOM 2313 C C . LYS A 1 290 ? 12.424 -3.480 21.111 1.00 88.12 290 LYS A C 1
ATOM 2315 O O . LYS A 1 290 ? 12.848 -2.328 21.095 1.00 88.12 290 LYS A O 1
ATOM 2320 N N . GLN A 1 291 ? 12.821 -4.418 20.252 1.00 87.44 291 GLN A N 1
ATOM 2321 C CA . GLN A 1 291 ? 13.812 -4.188 19.204 1.00 87.44 291 GLN A CA 1
ATOM 2322 C C . GLN A 1 291 ? 13.390 -3.048 18.270 1.00 87.44 291 GLN A C 1
ATOM 2324 O O . GLN A 1 291 ? 14.190 -2.150 18.015 1.00 87.44 291 GLN A O 1
ATOM 2329 N N . LEU A 1 292 ? 12.138 -3.035 17.802 1.00 87.06 292 LEU A N 1
ATOM 2330 C CA . LEU A 1 292 ? 11.626 -1.974 16.932 1.00 87.06 292 LEU A CA 1
ATOM 2331 C C . LEU A 1 292 ? 11.537 -0.628 17.647 1.00 87.06 292 LEU A C 1
ATOM 2333 O O . LEU A 1 292 ? 11.942 0.395 17.096 1.00 87.06 292 LEU A O 1
ATOM 2337 N N . LEU A 1 293 ? 11.035 -0.629 18.884 1.00 87.75 293 LEU A N 1
ATOM 2338 C CA . LEU A 1 293 ? 10.916 0.582 19.692 1.00 87.75 293 LEU A CA 1
ATOM 2339 C C . LEU A 1 293 ? 12.269 1.284 19.865 1.00 87.75 293 LEU A C 1
ATOM 2341 O O . LEU A 1 293 ? 12.328 2.509 19.774 1.00 87.75 293 LEU A O 1
ATOM 2345 N N . GLU A 1 294 ? 13.330 0.515 20.117 1.00 87.69 294 GLU A N 1
ATOM 2346 C CA . GLU A 1 294 ? 14.696 1.018 20.281 1.00 87.69 294 GLU A CA 1
ATOM 2347 C C . GLU A 1 294 ? 15.326 1.410 18.936 1.00 87.69 294 GLU A C 1
ATOM 2349 O O . GLU A 1 294 ? 15.915 2.483 18.834 1.00 87.69 294 GLU A O 1
ATOM 2354 N N . SER A 1 295 ? 15.157 0.588 17.895 1.00 85.25 295 SER A N 1
ATOM 2355 C CA . SER A 1 295 ? 15.782 0.806 16.579 1.00 85.25 295 SER A CA 1
ATOM 2356 C C . SER A 1 295 ? 15.264 2.068 15.884 1.00 85.25 295 SER A C 1
ATOM 2358 O O . SER A 1 295 ? 16.039 2.816 15.294 1.00 85.25 295 SER A O 1
ATOM 2360 N N . TYR A 1 296 ? 13.961 2.334 15.997 1.00 83.88 296 TYR A N 1
ATOM 2361 C CA . TYR A 1 296 ? 13.312 3.504 15.398 1.00 83.88 296 TYR A CA 1
ATOM 2362 C C . TYR A 1 296 ? 13.030 4.627 16.407 1.00 83.88 296 TYR A C 1
ATOM 2364 O O . TYR A 1 296 ? 12.485 5.661 16.021 1.00 83.88 296 TYR A O 1
ATOM 2372 N N . ASP A 1 297 ? 13.399 4.442 17.684 1.00 82.56 297 ASP A N 1
ATOM 2373 C CA . ASP A 1 297 ? 13.277 5.450 18.748 1.00 82.56 297 ASP A CA 1
ATOM 2374 C C . ASP A 1 297 ? 11.839 5.987 18.913 1.00 82.56 297 ASP A C 1
ATOM 2376 O O . ASP A 1 297 ? 11.568 7.174 19.111 1.00 82.56 297 ASP A O 1
ATOM 2380 N N . LEU A 1 298 ? 10.871 5.073 18.812 1.00 83.94 298 LEU A N 1
ATOM 2381 C CA . LEU A 1 298 ? 9.444 5.401 18.689 1.00 83.94 298 LEU A CA 1
ATOM 2382 C C . LEU A 1 298 ? 8.798 5.834 20.003 1.00 83.94 298 LEU A C 1
ATOM 2384 O O . LEU A 1 298 ? 7.667 6.324 20.009 1.00 83.94 298 LEU A O 1
ATOM 2388 N N . LYS A 1 299 ? 9.515 5.687 21.120 1.00 80.62 299 LYS A N 1
ATOM 2389 C CA . LYS A 1 299 ? 9.052 6.134 22.436 1.00 80.62 299 LYS A CA 1
ATOM 2390 C C . LYS A 1 299 ? 8.803 7.642 22.456 1.00 80.62 299 LYS A C 1
ATOM 2392 O O . LYS A 1 299 ? 7.865 8.092 23.106 1.00 80.62 299 LYS A O 1
ATOM 2397 N N . GLU A 1 300 ? 9.623 8.397 21.734 1.00 72.75 300 GLU A N 1
ATOM 2398 C CA . GLU A 1 300 ? 9.503 9.852 21.639 1.00 72.75 300 GLU A CA 1
ATOM 2399 C C . GLU A 1 300 ? 8.434 10.271 20.620 1.00 72.75 300 GLU A C 1
ATOM 2401 O O . GLU A 1 300 ? 7.737 11.263 20.816 1.00 72.75 300 GLU A O 1
ATOM 2406 N N . VAL A 1 301 ? 8.206 9.451 19.587 1.00 78.00 301 VAL A N 1
ATOM 2407 C CA . VAL A 1 301 ? 7.159 9.685 18.582 1.00 78.00 301 VAL A CA 1
ATOM 2408 C C . VAL A 1 301 ? 5.759 9.515 19.185 1.00 78.00 301 VAL A C 1
ATOM 2410 O O . VAL A 1 301 ? 4.906 10.391 19.036 1.00 78.00 301 VAL A O 1
ATOM 2413 N N . PHE A 1 302 ? 5.513 8.416 19.904 1.00 79.06 302 PHE A N 1
ATOM 2414 C CA . PHE A 1 302 ? 4.191 8.059 20.439 1.00 79.06 302 PHE A CA 1
ATOM 2415 C C . PHE A 1 302 ? 3.967 8.480 21.901 1.00 79.06 302 PHE A C 1
ATOM 2417 O O . PHE A 1 302 ? 3.197 7.833 22.606 1.00 79.06 302 PHE A O 1
ATOM 2424 N N . GLY A 1 303 ? 4.593 9.561 22.378 1.00 63.53 303 GLY A N 1
ATOM 2425 C CA . GLY A 1 303 ? 4.639 9.921 23.808 1.00 63.53 303 GLY A CA 1
ATOM 2426 C C . GLY A 1 303 ? 3.298 10.049 24.565 1.00 63.53 303 GLY A C 1
ATOM 2427 O O . GLY A 1 303 ? 3.307 10.069 25.793 1.00 63.53 303 GLY A O 1
ATOM 2428 N N . GLN A 1 304 ? 2.151 10.112 23.874 1.00 62.50 304 GLN A N 1
ATOM 2429 C CA . GLN A 1 304 ? 0.802 10.143 24.472 1.00 62.50 304 GLN A CA 1
ATOM 2430 C C . GLN A 1 304 ? 0.014 8.823 24.336 1.00 62.50 304 GLN A C 1
ATOM 2432 O O . GLN A 1 304 ? -1.053 8.694 24.930 1.00 62.50 304 GLN A O 1
ATOM 2437 N N . ALA A 1 305 ? 0.491 7.849 23.555 1.00 71.50 305 ALA A N 1
ATOM 2438 C CA . ALA A 1 305 ? -0.190 6.568 23.366 1.00 71.50 305 ALA A CA 1
ATOM 2439 C C . ALA A 1 305 ? 0.195 5.560 24.460 1.00 71.50 305 ALA A C 1
ATOM 2441 O O . ALA A 1 305 ? 1.316 5.569 24.974 1.00 71.50 305 ALA A O 1
ATOM 2442 N N . THR A 1 306 ? -0.706 4.625 24.783 1.00 80.31 306 THR A N 1
ATOM 2443 C CA . THR A 1 306 ? -0.354 3.508 25.669 1.00 80.31 306 THR A CA 1
ATOM 2444 C C . THR A 1 306 ? 0.440 2.468 24.883 1.00 80.31 306 THR A C 1
ATOM 2446 O O . THR A 1 306 ? -0.131 1.647 24.162 1.00 80.31 306 THR A O 1
ATOM 2449 N N . LEU A 1 307 ? 1.763 2.495 25.045 1.00 86.00 307 LEU A N 1
ATOM 2450 C CA . LEU A 1 307 ? 2.674 1.519 24.450 1.00 86.00 307 LEU A CA 1
ATOM 2451 C C . LEU A 1 307 ? 2.747 0.250 25.310 1.00 86.00 307 LEU A C 1
ATOM 2453 O O . LEU A 1 307 ? 3.095 0.302 26.491 1.00 86.00 307 LEU A O 1
ATOM 2457 N N . GLU A 1 308 ? 2.441 -0.898 24.715 1.00 88.62 308 GLU A N 1
ATOM 2458 C CA . GLU A 1 308 ? 2.750 -2.217 25.261 1.00 88.62 308 GLU A CA 1
ATOM 2459 C C . GLU A 1 308 ? 3.960 -2.787 24.531 1.00 88.62 308 GLU A C 1
ATOM 2461 O O . GLU A 1 308 ? 3.887 -3.166 23.362 1.00 88.62 308 GLU A O 1
ATOM 2466 N N . VAL A 1 309 ? 5.088 -2.803 25.238 1.00 90.44 309 VAL A N 1
ATOM 2467 C CA . VAL A 1 309 ? 6.358 -3.290 24.709 1.00 90.44 309 VAL A CA 1
ATOM 2468 C C . VAL A 1 309 ? 6.475 -4.774 25.019 1.00 90.44 309 VAL A C 1
ATOM 2470 O O . VAL A 1 309 ? 6.462 -5.164 26.188 1.00 90.44 309 VAL A O 1
ATOM 2473 N N . VAL A 1 310 ? 6.597 -5.587 23.976 1.00 90.88 310 VAL A N 1
ATOM 2474 C CA . VAL A 1 310 ? 6.781 -7.039 24.082 1.00 90.88 310 VAL A CA 1
ATOM 2475 C C . VAL A 1 310 ? 8.184 -7.434 23.624 1.00 90.88 310 VAL A C 1
ATOM 2477 O O . VAL A 1 310 ? 8.797 -6.751 22.806 1.00 90.88 310 VAL A O 1
ATOM 2480 N N . GLU A 1 311 ? 8.720 -8.532 24.152 1.00 87.81 311 GLU A N 1
ATOM 2481 C CA . GLU A 1 311 ? 10.021 -9.054 23.701 1.00 87.81 311 GLU A CA 1
ATOM 2482 C C . GLU A 1 311 ? 9.892 -9.773 22.345 1.00 87.81 311 GLU A C 1
ATOM 2484 O O . GLU A 1 311 ? 10.770 -9.660 21.499 1.00 87.81 311 GLU A O 1
ATOM 2489 N N . SER A 1 312 ? 8.781 -10.482 22.121 1.00 86.50 312 SER A N 1
ATOM 2490 C CA . SER A 1 312 ? 8.446 -11.187 20.874 1.00 86.50 312 SER A CA 1
ATOM 2491 C C . SER A 1 312 ? 6.926 -11.370 20.768 1.00 86.50 312 SER A C 1
ATOM 2493 O O . SER A 1 312 ? 6.197 -11.032 21.703 1.00 86.50 312 SER A O 1
ATOM 2495 N N . ASP A 1 313 ? 6.449 -11.877 19.632 1.00 87.38 313 ASP A N 1
ATOM 2496 C CA . ASP A 1 313 ? 5.057 -12.286 19.417 1.00 87.38 313 ASP A CA 1
ATOM 2497 C C . ASP A 1 313 ? 3.987 -11.182 19.575 1.00 87.38 313 ASP A C 1
ATOM 2499 O O . ASP A 1 313 ? 2.903 -11.399 20.129 1.00 87.38 313 ASP A O 1
ATOM 2503 N N . ALA A 1 314 ? 4.260 -9.974 19.063 1.00 91.81 314 ALA A N 1
ATOM 2504 C CA . ALA A 1 314 ? 3.358 -8.821 19.194 1.00 91.81 314 ALA A CA 1
ATOM 2505 C C . ALA A 1 314 ? 1.940 -9.085 18.655 1.00 91.81 314 ALA A C 1
ATOM 2507 O O . ALA A 1 314 ? 0.954 -8.672 19.270 1.00 91.81 314 ALA A O 1
ATOM 2508 N N . ILE A 1 315 ? 1.826 -9.827 17.551 1.00 92.88 315 ILE A N 1
ATOM 2509 C CA . ILE A 1 315 ? 0.551 -10.231 16.941 1.00 92.88 315 ILE A CA 1
ATOM 2510 C C . ILE A 1 315 ? -0.282 -11.093 17.899 1.00 92.88 315 ILE A C 1
ATOM 2512 O O . ILE A 1 315 ? -1.485 -10.864 18.061 1.00 92.88 315 ILE A O 1
ATOM 2516 N N . SER A 1 316 ? 0.351 -12.054 18.572 1.00 92.25 316 SER A N 1
ATOM 2517 C CA . SER A 1 316 ? -0.314 -12.947 19.526 1.00 92.25 316 SER A CA 1
ATOM 2518 C C . SER A 1 316 ? -0.812 -12.193 20.763 1.00 92.25 316 SER A C 1
ATOM 2520 O O . SER A 1 316 ? -1.965 -12.352 21.174 1.00 92.25 316 SER A O 1
ATOM 2522 N N . HIS A 1 317 ? 0.013 -11.297 21.311 1.00 92.69 317 HIS A N 1
ATOM 2523 C CA . HIS A 1 317 ? -0.370 -10.432 22.431 1.00 92.69 317 HIS A CA 1
ATOM 2524 C C . HIS A 1 317 ? -1.545 -9.508 22.078 1.00 92.69 317 HIS A C 1
ATOM 2526 O O . HIS A 1 317 ? -2.518 -9.401 22.835 1.00 92.69 317 HIS A O 1
ATOM 2532 N N . ALA A 1 318 ? -1.494 -8.888 20.899 1.00 93.12 318 ALA A N 1
ATOM 2533 C CA . ALA A 1 318 ? -2.547 -8.001 20.428 1.00 93.12 318 ALA A CA 1
ATOM 2534 C C . ALA A 1 318 ? -3.875 -8.731 20.214 1.00 93.12 318 ALA A C 1
ATOM 2536 O O . ALA A 1 318 ? -4.931 -8.204 20.558 1.00 93.12 318 ALA A O 1
ATOM 2537 N N . LYS A 1 319 ? -3.837 -9.967 19.708 1.00 92.25 319 LYS A N 1
ATOM 2538 C CA . LYS A 1 319 ? -5.020 -10.821 19.554 1.00 92.25 319 LYS A CA 1
ATOM 2539 C C . LYS A 1 319 ? -5.719 -11.090 20.887 1.00 92.25 319 LYS A C 1
ATOM 2541 O O . LYS A 1 319 ? -6.944 -10.961 20.984 1.00 92.25 319 LYS A O 1
ATOM 2546 N N . ASP A 1 320 ? -4.957 -11.453 21.915 1.00 92.31 320 ASP A N 1
ATOM 2547 C CA . ASP A 1 320 ? -5.505 -11.734 23.243 1.00 92.31 320 ASP A CA 1
ATOM 2548 C C . ASP A 1 320 ? -6.086 -10.481 23.905 1.00 92.31 320 ASP A C 1
ATOM 2550 O O . ASP A 1 320 ? -7.121 -10.552 24.581 1.00 92.31 320 ASP A O 1
ATOM 2554 N N . TYR A 1 321 ? -5.454 -9.326 23.689 1.00 92.88 321 TYR A N 1
ATOM 2555 C CA . TYR A 1 321 ? -5.975 -8.039 24.136 1.00 92.88 321 TYR A CA 1
ATOM 2556 C C . TYR A 1 321 ? -7.253 -7.646 23.389 1.00 92.88 321 TYR A C 1
ATOM 2558 O O . TYR A 1 321 ? -8.260 -7.349 24.032 1.00 92.88 321 TYR A O 1
ATOM 2566 N N . LEU A 1 322 ? -7.254 -7.725 22.055 1.00 91.88 322 LEU A N 1
ATOM 2567 C CA . LEU A 1 322 ? -8.391 -7.377 21.201 1.00 91.88 322 LEU A CA 1
ATOM 2568 C C . LEU A 1 322 ? -9.652 -8.139 21.613 1.00 91.88 322 LEU A C 1
ATOM 2570 O O . LEU A 1 322 ? -10.735 -7.565 21.684 1.00 91.88 322 LEU A O 1
ATOM 2574 N N . LYS A 1 323 ? -9.517 -9.425 21.951 1.00 90.38 323 LYS A N 1
ATOM 2575 C CA . LYS A 1 323 ? -10.645 -10.250 22.396 1.00 90.38 323 LYS A CA 1
ATOM 2576 C C . LYS A 1 323 ? -11.267 -9.744 23.703 1.00 90.38 323 LYS A C 1
ATOM 2578 O O . LYS A 1 323 ? -12.488 -9.786 23.858 1.00 90.38 323 LYS A O 1
ATOM 2583 N N . LYS A 1 324 ? -10.441 -9.272 24.642 1.00 91.25 324 LYS A N 1
ATOM 2584 C CA . LYS A 1 324 ? -10.902 -8.671 25.905 1.00 91.25 324 LYS A CA 1
ATOM 2585 C C . LYS A 1 324 ? -11.527 -7.303 25.652 1.00 91.25 324 LYS A C 1
ATOM 2587 O O . LYS A 1 324 ? -12.607 -7.028 26.168 1.00 91.25 324 LYS A O 1
ATOM 2592 N N . GLU A 1 325 ? -10.885 -6.490 24.821 1.00 91.12 325 GLU A N 1
ATOM 2593 C CA . GLU A 1 325 ? -11.333 -5.130 24.539 1.00 91.12 325 GLU A CA 1
ATOM 2594 C C . GLU A 1 325 ? -12.652 -5.103 23.766 1.00 91.12 325 GLU A C 1
ATOM 2596 O O . GLU A 1 325 ? -13.566 -4.369 24.131 1.00 91.12 325 GLU A O 1
ATOM 2601 N N . LEU A 1 326 ? -12.835 -6.002 22.796 1.00 90.56 326 LEU A N 1
ATOM 2602 C CA . LEU A 1 326 ? -14.112 -6.179 22.107 1.00 90.56 326 LEU A CA 1
ATOM 2603 C C . LEU A 1 326 ? -15.237 -6.559 23.083 1.00 90.56 326 LEU A C 1
ATOM 2605 O O . LEU A 1 326 ? -16.345 -6.036 22.984 1.00 90.56 326 LEU A O 1
ATOM 2609 N N . SER A 1 327 ? -14.963 -7.425 24.065 1.00 91.25 327 SER A N 1
ATOM 2610 C CA . SER A 1 327 ? -15.952 -7.775 25.092 1.00 91.25 327 SER A CA 1
ATOM 2611 C C . SER A 1 327 ? -16.323 -6.578 25.973 1.00 91.25 327 SER A C 1
ATOM 2613 O O . SER A 1 327 ? -17.495 -6.421 26.324 1.00 91.25 327 SER A O 1
ATOM 2615 N N . ASN A 1 328 ? -15.349 -5.737 26.333 1.00 91.62 328 ASN A N 1
ATOM 2616 C CA . ASN A 1 328 ? -15.590 -4.510 27.094 1.00 91.62 328 ASN A CA 1
ATOM 2617 C C . ASN A 1 328 ? -16.421 -3.515 26.276 1.00 91.62 328 ASN A C 1
ATOM 2619 O O . ASN A 1 328 ? -17.382 -2.939 26.786 1.00 91.62 328 ASN A O 1
ATOM 2623 N N . PHE A 1 329 ? -16.092 -3.364 24.994 1.00 92.12 329 PHE A N 1
ATOM 2624 C CA . PHE A 1 329 ? -16.782 -2.462 24.085 1.00 92.12 329 PHE A CA 1
ATOM 2625 C C . PHE A 1 329 ? -18.236 -2.878 23.831 1.00 92.12 329 PHE A C 1
ATOM 2627 O O . PHE A 1 329 ? -19.145 -2.055 23.912 1.00 92.12 329 PHE A O 1
ATOM 2634 N N . VAL A 1 330 ? -18.494 -4.172 23.624 1.00 93.38 330 VAL A N 1
ATOM 2635 C CA . VAL A 1 330 ? -19.865 -4.697 23.508 1.00 93.38 330 VAL A CA 1
ATOM 2636 C C . VAL A 1 330 ? -20.665 -4.410 24.778 1.00 93.38 330 VAL A C 1
ATOM 2638 O O . VAL A 1 330 ? -21.814 -3.975 24.694 1.00 93.38 330 VAL A O 1
ATOM 2641 N N . ALA A 1 331 ? -20.066 -4.589 25.960 1.00 93.69 331 ALA A N 1
ATOM 2642 C CA . ALA A 1 331 ? -20.719 -4.259 27.225 1.00 93.69 331 ALA A CA 1
ATOM 2643 C C . ALA A 1 331 ? -21.015 -2.754 27.360 1.00 93.69 331 ALA A C 1
ATOM 2645 O O . ALA A 1 331 ? -22.074 -2.394 27.879 1.00 93.69 331 ALA A O 1
ATOM 2646 N N . LEU A 1 332 ? -20.121 -1.892 26.865 1.00 94.31 332 LEU A N 1
ATOM 2647 C CA . LEU A 1 332 ? -20.300 -0.441 26.824 1.00 94.31 332 LEU A CA 1
ATOM 2648 C C . LEU A 1 332 ? -21.483 -0.038 25.936 1.00 94.31 332 LEU A C 1
ATOM 2650 O O . LEU A 1 332 ? -22.406 0.616 26.421 1.00 94.31 332 LEU A O 1
ATOM 2654 N N . ILE A 1 333 ? -21.505 -0.464 24.671 1.00 94.75 333 ILE A N 1
ATOM 2655 C CA . ILE A 1 333 ? -22.592 -0.124 23.736 1.00 94.75 333 ILE A CA 1
ATOM 2656 C C . ILE A 1 333 ? -23.931 -0.671 24.238 1.0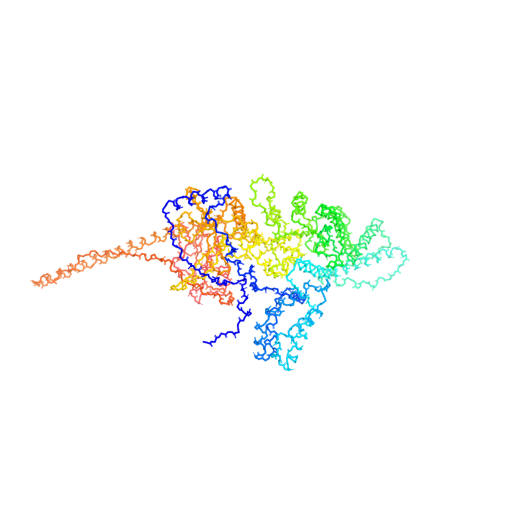0 94.75 333 ILE A C 1
ATOM 2658 O O . ILE A 1 333 ? -24.947 0.028 24.208 1.00 94.75 333 ILE A O 1
ATOM 2662 N N . ARG A 1 334 ? -23.928 -1.885 24.801 1.00 94.94 334 ARG A N 1
ATOM 2663 C CA . ARG A 1 334 ? -25.102 -2.456 25.465 1.00 94.94 334 ARG A CA 1
ATOM 2664 C C . ARG A 1 334 ? -25.613 -1.555 26.591 1.00 94.94 334 ARG A C 1
ATOM 2666 O O . ARG A 1 334 ? -26.808 -1.276 26.651 1.00 94.94 334 ARG A O 1
ATOM 2673 N N . ALA A 1 335 ? -24.720 -1.090 27.467 1.00 94.75 335 ALA A N 1
ATOM 2674 C CA . ALA A 1 335 ? -25.069 -0.198 28.571 1.00 94.75 335 ALA A CA 1
ATOM 2675 C C . ALA A 1 335 ? -25.578 1.163 28.074 1.00 94.75 335 ALA A C 1
ATOM 2677 O O . ALA A 1 335 ? -26.514 1.703 28.658 1.00 94.75 335 ALA A O 1
ATOM 2678 N N . MET A 1 336 ? -25.024 1.697 26.980 1.00 93.88 336 MET A N 1
ATOM 2679 C CA . MET A 1 336 ? -25.492 2.945 26.371 1.00 93.88 336 MET A CA 1
ATOM 2680 C C . MET A 1 336 ? -26.918 2.833 25.823 1.00 93.88 336 MET A C 1
ATOM 2682 O O . MET A 1 336 ? -27.743 3.688 26.142 1.00 93.88 336 MET A O 1
ATOM 2686 N N . ARG A 1 337 ? -27.226 1.779 25.054 1.00 93.69 337 ARG A N 1
ATOM 2687 C CA . ARG A 1 337 ? -28.578 1.535 24.515 1.00 93.69 337 ARG A CA 1
ATOM 2688 C C . ARG A 1 337 ? -29.587 1.249 25.633 1.00 93.69 337 ARG A C 1
ATOM 2690 O O . ARG A 1 337 ? -30.712 1.736 25.597 1.00 93.69 337 ARG A O 1
ATOM 2697 N N . LEU A 1 338 ? -29.182 0.510 26.670 1.00 93.44 338 LEU A N 1
ATOM 2698 C CA . LEU A 1 338 ? -30.029 0.281 27.845 1.00 93.44 338 LEU A CA 1
ATOM 2699 C C . LEU A 1 338 ? -30.306 1.590 28.595 1.00 93.44 338 LEU A C 1
ATOM 2701 O O . LEU A 1 338 ? -31.443 1.848 28.984 1.00 93.44 338 LEU A O 1
ATOM 2705 N N . ALA A 1 339 ? -29.285 2.431 28.769 1.00 92.69 339 ALA A N 1
ATOM 2706 C CA . ALA A 1 339 ? -29.427 3.725 29.421 1.00 92.69 339 ALA A CA 1
ATOM 2707 C C . ALA A 1 339 ? -30.403 4.645 28.676 1.00 92.69 339 ALA A C 1
ATOM 2709 O O . ALA A 1 339 ? -31.177 5.341 29.323 1.00 92.69 339 ALA A O 1
ATOM 2710 N N . GLU A 1 340 ? -30.414 4.623 27.340 1.00 92.44 340 GLU A N 1
ATOM 2711 C CA . GLU A 1 340 ? -31.397 5.366 26.534 1.00 92.44 340 GLU A CA 1
ATOM 2712 C C . GLU A 1 340 ? -32.833 4.969 26.865 1.00 92.44 340 GLU A C 1
ATOM 2714 O O . GLU A 1 340 ? -33.655 5.838 27.150 1.00 92.44 340 GLU A O 1
ATOM 2719 N N . LEU A 1 341 ? -33.118 3.667 26.887 1.00 91.69 341 LEU A N 1
ATOM 2720 C CA . LEU A 1 341 ? -34.454 3.148 27.182 1.00 91.69 341 LEU A CA 1
ATOM 2721 C C . LEU A 1 341 ? -34.885 3.429 28.627 1.00 91.69 341 LEU A C 1
ATOM 2723 O O . LEU A 1 341 ? -36.047 3.748 28.876 1.00 91.69 341 LEU A O 1
ATOM 2727 N N . GLU A 1 342 ? -33.963 3.329 29.587 1.00 89.25 342 GLU A N 1
ATOM 2728 C CA . GLU A 1 342 ? -34.255 3.613 30.997 1.00 89.25 342 GLU A CA 1
ATOM 2729 C C . GLU A 1 342 ? -34.519 5.106 31.239 1.00 89.25 342 GLU A C 1
ATOM 2731 O O . GLU A 1 342 ? -35.466 5.443 31.954 1.00 89.25 342 GLU A O 1
ATOM 2736 N N . ILE A 1 343 ? -33.735 5.996 30.614 1.00 87.56 343 ILE A N 1
ATOM 2737 C CA . ILE A 1 343 ? -33.916 7.456 30.695 1.00 87.56 343 ILE A CA 1
ATOM 2738 C C . ILE A 1 343 ? -35.226 7.878 30.022 1.00 87.56 343 ILE A C 1
ATOM 2740 O O . ILE A 1 343 ? -35.972 8.679 30.583 1.00 87.56 343 ILE A O 1
ATOM 2744 N N . ALA A 1 344 ? -35.541 7.305 28.857 1.00 87.88 344 ALA A N 1
ATOM 2745 C CA . ALA A 1 344 ? -36.796 7.554 28.151 1.00 87.88 344 ALA A CA 1
ATOM 2746 C C . ALA A 1 344 ? -38.016 6.882 28.812 1.00 87.88 344 ALA A C 1
ATOM 2748 O O . ALA A 1 344 ? -39.147 7.149 28.415 1.00 87.88 344 ALA A O 1
ATOM 2749 N N . GLN A 1 345 ? -37.800 6.016 29.810 1.00 86.12 345 GLN A N 1
ATOM 2750 C CA . GLN A 1 345 ? -38.828 5.189 30.455 1.00 86.12 345 GLN A CA 1
ATOM 2751 C C . GLN A 1 345 ? -39.604 4.282 29.484 1.00 86.12 345 GLN A C 1
ATOM 2753 O O . GLN A 1 345 ? -40.756 3.936 29.728 1.00 86.12 345 GLN A O 1
ATOM 2758 N N . THR A 1 346 ? -38.967 3.864 28.391 1.00 90.31 346 THR A N 1
ATOM 2759 C CA . THR A 1 346 ? -39.551 2.992 27.359 1.00 90.31 346 THR A CA 1
ATOM 2760 C C . THR A 1 346 ? -39.077 1.541 27.465 1.00 90.31 346 THR A C 1
ATOM 2762 O O . THR A 1 346 ? -39.387 0.718 26.603 1.00 90.31 346 THR A O 1
ATOM 2765 N N . TYR A 1 347 ? -38.329 1.197 28.519 1.00 88.06 347 TYR A N 1
ATOM 2766 C CA . TYR A 1 347 ? -37.846 -0.163 28.744 1.00 88.06 347 TYR A CA 1
ATOM 2767 C C . TYR A 1 347 ? -38.986 -1.130 29.107 1.00 88.06 347 TYR A C 1
ATOM 2769 O O . TYR A 1 347 ? -39.490 -1.135 30.229 1.00 88.06 347 TYR A O 1
ATOM 2777 N N . ASP A 1 348 ? -39.347 -1.985 28.156 1.00 87.31 348 ASP A N 1
ATOM 2778 C CA . ASP A 1 348 ? -40.227 -3.146 28.334 1.00 87.31 348 ASP A CA 1
ATOM 2779 C C . ASP A 1 348 ? -39.421 -4.441 28.555 1.00 87.31 348 ASP A C 1
ATOM 2781 O O . ASP A 1 348 ? -38.667 -4.858 27.675 1.00 87.31 348 ASP A O 1
ATOM 2785 N N . GLU A 1 349 ? -39.594 -5.090 29.708 1.00 88.88 349 GLU A N 1
ATOM 2786 C CA . GLU A 1 349 ? -38.899 -6.338 30.072 1.00 88.88 349 GLU A CA 1
ATOM 2787 C C . GLU A 1 349 ? -39.229 -7.490 29.106 1.00 88.88 349 GLU A C 1
ATOM 2789 O O . GLU A 1 349 ? -38.355 -8.276 28.751 1.00 88.88 349 GLU A O 1
ATOM 2794 N N . SER A 1 350 ? -40.463 -7.558 28.592 1.00 87.62 350 SER A N 1
ATOM 2795 C CA . SER A 1 350 ? -40.899 -8.643 27.701 1.00 87.62 350 SER A CA 1
ATOM 2796 C C . SER A 1 350 ? -40.241 -8.604 26.318 1.00 87.62 350 SER A C 1
ATOM 2798 O O . SER A 1 350 ? -40.091 -9.645 25.677 1.00 87.62 350 SER A O 1
ATOM 2800 N N . LEU A 1 351 ? -39.835 -7.413 25.868 1.00 88.56 351 LEU A N 1
ATOM 2801 C CA . LEU A 1 351 ? -39.202 -7.195 24.568 1.00 88.56 351 LEU A CA 1
ATOM 2802 C C . LEU A 1 351 ? -37.679 -7.092 24.680 1.00 88.56 351 LEU A C 1
ATOM 2804 O O . LEU A 1 351 ? -36.957 -7.621 23.833 1.00 88.56 351 LEU A O 1
ATOM 2808 N N . HIS A 1 352 ? -37.182 -6.399 25.704 1.00 91.94 352 HIS A N 1
ATOM 2809 C CA . HIS A 1 352 ? -35.782 -5.993 25.760 1.00 91.94 352 HIS A CA 1
ATOM 2810 C C . HIS A 1 352 ? -34.878 -6.962 26.524 1.00 91.94 352 HIS A C 1
ATOM 2812 O O . HIS A 1 352 ? -33.692 -7.016 26.198 1.00 91.94 352 HIS A O 1
ATOM 2818 N N . ASP A 1 353 ? -35.387 -7.745 27.484 1.00 89.94 353 ASP A N 1
ATOM 2819 C CA . ASP A 1 353 ? -34.539 -8.663 28.262 1.00 89.94 353 ASP A CA 1
ATOM 2820 C C . ASP A 1 353 ? -33.850 -9.675 27.333 1.00 89.94 353 ASP A C 1
ATOM 2822 O O . ASP A 1 353 ? -32.622 -9.767 27.312 1.00 89.94 353 ASP A O 1
ATOM 2826 N N . ALA A 1 354 ? -34.619 -10.340 26.463 1.00 89.81 354 ALA A N 1
ATOM 2827 C CA . ALA A 1 354 ? -34.084 -11.302 25.498 1.00 89.81 354 ALA A CA 1
ATOM 2828 C C . ALA A 1 354 ? -33.081 -10.666 24.515 1.00 89.81 354 ALA A C 1
ATOM 2830 O O . ALA A 1 354 ? -32.072 -11.279 24.165 1.00 89.81 354 ALA A O 1
ATOM 2831 N N . TYR A 1 355 ? -33.333 -9.423 24.088 1.00 90.81 355 TYR A N 1
ATOM 2832 C CA . TYR A 1 355 ? -32.430 -8.679 23.208 1.00 90.81 355 TYR A CA 1
ATOM 2833 C C . TYR A 1 355 ? -31.084 -8.381 23.885 1.00 90.81 355 TYR A C 1
ATOM 2835 O O . TYR A 1 355 ? -30.028 -8.606 23.293 1.00 90.81 355 TYR A O 1
ATOM 2843 N N . PHE A 1 356 ? -31.101 -7.896 25.129 1.00 92.19 356 PHE A N 1
ATOM 2844 C CA . PHE A 1 356 ? -29.884 -7.524 25.851 1.00 92.19 356 PHE A CA 1
ATOM 2845 C C . PHE A 1 356 ? -29.116 -8.726 26.420 1.00 92.19 356 PHE A C 1
ATOM 2847 O O . PHE A 1 356 ? -27.890 -8.648 26.554 1.00 92.19 356 PHE A O 1
ATOM 2854 N N . GLU A 1 357 ? -29.797 -9.838 26.712 1.00 91.44 357 GLU A N 1
ATOM 2855 C CA . GLU A 1 357 ? -29.164 -11.114 27.066 1.00 91.44 357 GLU A CA 1
ATOM 2856 C C . GLU A 1 357 ? -28.377 -11.709 25.891 1.00 91.44 357 GLU A C 1
ATOM 2858 O O . GLU A 1 357 ? -27.258 -12.186 26.084 1.00 91.44 357 GLU A O 1
ATOM 2863 N N . ALA A 1 358 ? -28.920 -11.632 24.672 1.00 91.69 358 ALA A N 1
ATOM 2864 C CA . ALA A 1 358 ? -28.274 -12.129 23.455 1.00 91.69 358 ALA A CA 1
ATOM 2865 C C . ALA A 1 358 ? -27.297 -11.126 22.803 1.00 91.69 358 ALA A C 1
ATOM 2867 O O . ALA A 1 358 ? -26.720 -11.425 21.756 1.00 91.69 358 ALA A O 1
ATOM 2868 N N . PHE A 1 359 ? -27.111 -9.939 23.392 1.00 91.44 359 PHE A N 1
ATOM 2869 C CA . PHE A 1 359 ? -26.328 -8.861 22.788 1.00 91.44 359 PHE A CA 1
ATOM 2870 C C . PHE A 1 359 ? -24.856 -9.261 22.607 1.00 91.44 359 PHE A C 1
ATOM 2872 O O . PHE A 1 359 ? -24.125 -9.488 23.573 1.00 91.44 359 PHE A O 1
ATOM 2879 N N . ALA A 1 360 ? -24.428 -9.318 21.350 1.00 89.06 360 ALA A N 1
ATOM 2880 C CA . ALA A 1 360 ? -23.135 -9.840 20.912 1.00 89.06 360 ALA A CA 1
ATOM 2881 C C . ALA A 1 360 ? -22.448 -8.865 19.931 1.00 89.06 360 ALA A C 1
ATOM 2883 O O . ALA A 1 360 ? -23.103 -7.934 19.454 1.00 89.06 360 ALA A O 1
ATOM 2884 N N . PRO A 1 361 ? -21.162 -9.071 19.570 1.00 86.56 361 PRO A N 1
ATOM 2885 C CA . PRO A 1 361 ? -20.464 -8.217 18.601 1.00 86.56 361 PRO A CA 1
ATOM 2886 C C . PRO A 1 361 ? -21.208 -8.008 17.271 1.00 86.56 361 PRO A C 1
ATOM 2888 O O . PRO A 1 361 ? -21.111 -6.941 16.682 1.00 86.56 361 PRO A O 1
ATOM 2891 N N . SER A 1 362 ? -22.012 -8.980 16.827 1.00 86.25 362 SER A N 1
ATOM 2892 C CA . SER A 1 362 ? -22.820 -8.896 15.601 1.00 86.25 362 SER A CA 1
ATOM 2893 C C . SER A 1 362 ? -23.947 -7.851 15.633 1.00 86.25 362 SER A C 1
ATOM 2895 O O . SER A 1 362 ? -24.574 -7.616 14.607 1.00 86.25 362 SER A O 1
ATOM 2897 N N . TYR A 1 363 ? -24.253 -7.264 16.795 1.00 88.31 363 TYR A N 1
ATOM 2898 C CA . TYR A 1 363 ? -25.284 -6.225 16.962 1.00 88.31 363 TYR A CA 1
ATOM 2899 C C . TYR A 1 363 ? -24.724 -4.794 16.902 1.00 88.31 363 TYR A C 1
ATOM 2901 O O . TYR A 1 363 ? -25.487 -3.823 17.033 1.00 88.31 363 TYR A O 1
ATOM 2909 N N . LEU A 1 364 ? -23.403 -4.664 16.758 1.00 89.12 364 LEU A N 1
ATOM 2910 C CA . LEU A 1 364 ? -22.728 -3.391 16.543 1.00 89.12 364 LEU A CA 1
ATOM 2911 C C . LEU A 1 364 ? -22.997 -2.921 15.111 1.00 89.12 364 LEU A C 1
ATOM 2913 O O . LEU A 1 364 ? -22.902 -3.711 14.174 1.00 89.12 364 LEU A O 1
ATOM 2917 N N . ASN A 1 365 ? -23.351 -1.649 14.955 1.00 87.38 365 ASN A N 1
ATOM 2918 C CA . ASN A 1 365 ? -23.434 -1.004 13.644 1.00 87.38 365 ASN A CA 1
ATOM 2919 C C . ASN A 1 365 ? -22.171 -0.166 13.382 1.00 87.38 365 ASN A C 1
ATOM 2921 O O . ASN A 1 365 ? -21.405 0.108 14.306 1.00 87.38 365 ASN A O 1
ATOM 2925 N N . ASP A 1 366 ? -21.977 0.294 12.147 1.00 81.00 366 ASP A N 1
ATOM 2926 C CA . ASP A 1 366 ? -20.807 1.102 11.756 1.00 81.00 366 ASP A CA 1
ATOM 2927 C C . ASP A 1 366 ? -20.679 2.391 12.589 1.00 81.00 366 ASP A C 1
ATOM 2929 O O . ASP A 1 366 ? -19.582 2.844 12.926 1.00 81.00 366 ASP A O 1
ATOM 2933 N N . GLY A 1 367 ? -21.822 2.947 13.003 1.00 84.31 367 GLY A N 1
ATOM 2934 C CA . GLY A 1 367 ? -21.910 4.093 13.904 1.00 84.31 367 GLY A CA 1
ATOM 2935 C C . GLY A 1 367 ? -21.428 3.814 15.330 1.00 84.31 367 GLY A C 1
ATOM 2936 O O . GLY A 1 367 ? -20.981 4.748 15.991 1.00 84.31 367 GLY A O 1
ATOM 2937 N N . ASP A 1 368 ? -21.476 2.566 15.799 1.00 88.62 368 ASP A N 1
ATOM 2938 C CA . ASP A 1 368 ? -20.838 2.143 17.046 1.00 88.62 368 ASP A CA 1
ATOM 2939 C C . ASP A 1 368 ? -19.348 1.890 16.802 1.00 88.62 368 ASP A C 1
ATOM 2941 O O . ASP A 1 368 ? -18.507 2.407 17.532 1.00 88.62 368 ASP A O 1
ATOM 2945 N N . ILE A 1 369 ? -19.011 1.134 15.750 1.00 86.06 369 ILE A N 1
ATOM 2946 C CA . ILE A 1 369 ? -17.645 0.672 15.450 1.00 86.06 369 ILE A CA 1
ATOM 2947 C C . ILE A 1 369 ? -16.671 1.840 15.291 1.00 86.06 369 ILE A C 1
ATOM 2949 O O . ILE A 1 369 ? -15.534 1.752 15.752 1.00 86.06 369 ILE A O 1
ATOM 2953 N N . LYS A 1 370 ? -17.111 2.971 14.726 1.00 86.12 370 LYS A N 1
ATOM 2954 C CA . LYS A 1 370 ? -16.272 4.176 14.613 1.00 86.12 370 LYS A CA 1
ATOM 2955 C C . LYS A 1 370 ? -15.733 4.674 15.962 1.00 86.12 370 LYS A C 1
ATOM 2957 O O . LYS A 1 370 ? -14.686 5.316 15.991 1.00 86.12 370 LYS A O 1
ATOM 2962 N N . TYR A 1 371 ? -16.423 4.378 17.068 1.00 87.12 371 TYR A N 1
ATOM 2963 C CA . TYR A 1 371 ? -15.993 4.740 18.417 1.00 87.12 371 TYR A CA 1
ATOM 2964 C C . TYR A 1 371 ? -15.097 3.690 19.074 1.00 87.12 371 TYR A C 1
ATOM 2966 O O . TYR A 1 371 ? -14.580 3.951 20.156 1.00 87.12 371 TYR A O 1
ATOM 2974 N N . PHE A 1 372 ? -14.872 2.535 18.440 1.00 87.94 372 PHE A N 1
ATOM 2975 C CA . PHE A 1 372 ? -13.949 1.536 18.961 1.00 87.94 372 PHE A CA 1
ATOM 2976 C C . PHE A 1 372 ? -12.536 2.144 19.104 1.00 87.94 372 PHE A C 1
ATOM 2978 O O . PHE A 1 372 ? -12.059 2.806 18.166 1.00 87.94 372 PHE A O 1
ATOM 2985 N N . PRO A 1 373 ? -11.861 1.964 20.255 1.00 84.50 373 PRO A N 1
ATOM 2986 C CA . PRO A 1 373 ? -10.521 2.497 20.465 1.00 84.50 373 PRO A CA 1
ATOM 2987 C C . PRO A 1 373 ? -9.512 1.776 19.552 1.00 84.50 373 PRO A C 1
ATOM 2989 O O . PRO A 1 373 ? -9.542 0.546 19.473 1.00 84.50 373 PRO A O 1
ATOM 2992 N N . PRO A 1 374 ? -8.620 2.483 18.831 1.00 86.69 374 PRO A N 1
ATOM 2993 C CA . PRO A 1 374 ? -7.691 1.846 17.909 1.00 86.69 374 PRO A CA 1
ATOM 2994 C C . PRO A 1 374 ? -6.714 0.931 18.655 1.00 86.69 374 PRO A C 1
ATOM 2996 O O . PRO A 1 374 ? -5.940 1.369 19.511 1.00 86.69 374 PRO A O 1
ATOM 2999 N N . VAL A 1 375 ? -6.730 -0.346 18.271 1.00 92.19 375 VAL A N 1
ATOM 3000 C CA . VAL A 1 375 ? -5.726 -1.342 18.653 1.00 92.19 375 VAL A CA 1
ATOM 3001 C C . VAL A 1 375 ? -4.759 -1.494 17.489 1.00 92.19 375 VAL A C 1
ATOM 3003 O O . VAL A 1 375 ? -5.155 -1.946 16.412 1.00 92.19 375 VAL A O 1
ATOM 3006 N N . ILE A 1 376 ? -3.505 -1.097 17.699 1.00 94.25 376 ILE A N 1
ATOM 3007 C CA . ILE A 1 376 ? -2.469 -1.091 16.663 1.00 94.25 376 ILE A CA 1
ATOM 3008 C C . ILE A 1 376 ? -1.372 -2.091 17.009 1.00 94.25 376 ILE A C 1
ATOM 3010 O O . ILE A 1 376 ? -0.942 -2.164 18.157 1.00 94.25 376 ILE A O 1
ATOM 3014 N N . VAL A 1 377 ? -0.893 -2.831 16.014 1.00 95.44 377 VAL A N 1
ATOM 3015 C CA . VAL A 1 377 ? 0.310 -3.665 16.118 1.00 95.44 377 VAL A CA 1
ATOM 3016 C C . VAL A 1 377 ? 1.338 -3.150 15.136 1.00 95.44 377 VAL A C 1
ATOM 3018 O O . VAL A 1 377 ? 1.026 -3.028 13.957 1.00 95.44 377 VAL A O 1
ATOM 3021 N N . ILE A 1 378 ? 2.540 -2.856 15.615 1.00 95.12 378 ILE A N 1
ATOM 3022 C CA . ILE A 1 378 ? 3.679 -2.471 14.788 1.00 95.12 378 ILE A CA 1
ATOM 3023 C C . ILE A 1 378 ? 4.707 -3.594 14.893 1.00 95.12 378 ILE A C 1
ATOM 3025 O O . ILE A 1 378 ? 5.234 -3.844 15.979 1.00 95.12 378 ILE A O 1
ATOM 3029 N N . ASP A 1 379 ? 4.961 -4.283 13.783 1.00 92.25 379 ASP A N 1
ATOM 3030 C CA . ASP A 1 379 ? 5.922 -5.387 13.740 1.00 92.25 379 ASP A CA 1
ATOM 3031 C C . ASP A 1 379 ? 6.596 -5.494 12.365 1.00 92.25 379 ASP A C 1
ATOM 3033 O O . ASP A 1 379 ? 6.102 -4.973 11.362 1.00 92.25 379 ASP A O 1
ATOM 3037 N N . GLU A 1 380 ? 7.735 -6.176 12.309 1.00 89.19 380 GLU A N 1
ATOM 3038 C CA . GLU A 1 380 ? 8.402 -6.493 11.049 1.00 89.19 380 GLU A CA 1
ATOM 3039 C C . GLU A 1 380 ? 7.633 -7.592 10.322 1.00 89.19 380 GLU A C 1
ATOM 3041 O O . GLU A 1 380 ? 7.152 -8.554 10.926 1.00 89.19 380 GLU A O 1
ATOM 3046 N N . SER A 1 381 ? 7.554 -7.490 8.998 1.00 88.88 381 SER A N 1
ATOM 3047 C CA . SER A 1 381 ? 6.814 -8.454 8.183 1.00 88.88 381 SER A CA 1
ATOM 3048 C C . SER A 1 381 ? 7.334 -9.877 8.370 1.00 88.88 381 SER A C 1
ATOM 3050 O O . SER A 1 381 ? 6.535 -10.808 8.393 1.00 88.88 381 SER A O 1
ATOM 3052 N N . ARG A 1 382 ? 8.646 -10.048 8.590 1.00 84.19 382 ARG A N 1
ATOM 3053 C CA . ARG A 1 382 ? 9.280 -11.345 8.884 1.00 84.19 382 ARG A CA 1
ATOM 3054 C C . ARG A 1 382 ? 8.730 -11.977 10.172 1.00 84.19 382 ARG A C 1
ATOM 3056 O O . ARG A 1 382 ? 8.290 -13.120 10.144 1.00 84.19 382 ARG A O 1
ATOM 3063 N N . ASN A 1 383 ? 8.622 -11.206 11.255 1.00 86.44 383 ASN A N 1
ATOM 3064 C CA . ASN A 1 383 ? 8.050 -11.676 12.526 1.00 86.44 383 ASN A CA 1
ATOM 3065 C C . ASN A 1 383 ? 6.557 -12.028 12.392 1.00 86.44 383 ASN A C 1
ATOM 3067 O O . ASN A 1 383 ? 6.044 -12.922 13.071 1.00 86.44 383 ASN A O 1
ATOM 3071 N N . ILE A 1 384 ? 5.840 -11.327 11.505 1.00 89.00 384 ILE A N 1
ATOM 3072 C CA . ILE A 1 384 ? 4.438 -11.622 11.188 1.00 89.00 384 ILE A CA 1
ATOM 3073 C C . ILE A 1 384 ? 4.319 -12.955 10.433 1.00 89.00 384 ILE A C 1
ATOM 3075 O O . ILE A 1 384 ? 3.391 -13.722 10.707 1.00 89.00 384 ILE A O 1
ATOM 3079 N N . VAL A 1 385 ? 5.251 -13.259 9.517 1.00 85.06 385 VAL A N 1
ATOM 3080 C CA . VAL A 1 385 ? 5.310 -14.553 8.807 1.00 85.06 385 VAL A CA 1
ATOM 3081 C C . VAL A 1 385 ? 5.422 -15.708 9.800 1.00 85.06 385 VAL A C 1
ATOM 3083 O O . VAL A 1 385 ? 4.665 -16.678 9.694 1.00 85.06 385 VAL A O 1
ATOM 3086 N N . ASP A 1 386 ? 6.266 -15.577 10.819 1.00 85.81 386 ASP A N 1
ATOM 3087 C CA . ASP A 1 386 ? 6.428 -16.607 11.853 1.00 85.81 386 ASP A CA 1
ATOM 3088 C C . ASP A 1 386 ? 5.139 -16.842 12.664 1.00 85.81 386 ASP A C 1
ATOM 3090 O O . ASP A 1 386 ? 4.869 -17.950 13.132 1.00 85.81 386 ASP A O 1
ATOM 3094 N N . GLN A 1 387 ? 4.269 -15.831 12.740 1.00 88.94 387 GLN A N 1
ATOM 3095 C CA . GLN A 1 387 ? 2.974 -15.866 13.428 1.00 88.94 387 GLN A CA 1
ATOM 3096 C C . GLN A 1 387 ? 1.773 -15.938 12.466 1.00 88.94 387 GLN A C 1
ATOM 3098 O O . GLN A 1 387 ? 0.661 -15.531 12.819 1.00 88.94 387 GLN A O 1
ATOM 3103 N N . THR A 1 388 ? 1.943 -16.500 11.260 1.00 88.06 388 THR A N 1
ATOM 3104 C CA . THR A 1 388 ? 0.917 -16.512 10.190 1.00 88.06 388 THR A CA 1
ATOM 3105 C C . THR A 1 388 ? -0.478 -16.944 10.668 1.00 88.06 388 THR A C 1
ATOM 3107 O O . THR A 1 388 ? -1.489 -16.366 10.267 1.00 88.06 388 THR A O 1
ATOM 3110 N N . LYS A 1 389 ? -0.572 -17.957 11.541 1.00 89.44 389 LYS A N 1
ATOM 3111 C CA . LYS A 1 389 ? -1.861 -18.451 12.057 1.00 89.44 389 LYS A CA 1
ATOM 3112 C C . LYS A 1 389 ? -2.604 -17.384 12.865 1.00 89.44 389 LYS A C 1
ATOM 3114 O O . LYS A 1 389 ? -3.818 -17.228 12.707 1.00 89.44 389 LYS A O 1
ATOM 3119 N N . ASP A 1 390 ? -1.892 -16.686 13.742 1.00 91.06 390 ASP A N 1
ATOM 3120 C CA . ASP A 1 390 ? -2.480 -15.649 14.581 1.00 91.06 390 ASP A CA 1
ATOM 3121 C C . ASP A 1 390 ? -2.741 -14.383 13.770 1.00 91.06 390 ASP A C 1
ATOM 3123 O O . ASP A 1 390 ? -3.845 -13.844 13.866 1.00 91.06 390 ASP A O 1
ATOM 3127 N N . PHE A 1 391 ? -1.835 -14.024 12.858 1.00 91.25 391 PHE A N 1
ATOM 3128 C CA . PHE A 1 391 ? -2.036 -12.956 11.881 1.00 91.25 391 PHE A CA 1
ATOM 3129 C C . PHE A 1 391 ? -3.324 -13.154 11.071 1.00 91.25 391 PHE A C 1
ATOM 3131 O O . PHE A 1 391 ? -4.213 -12.313 11.116 1.00 91.25 391 PHE A O 1
ATOM 3138 N N . ILE A 1 392 ? -3.512 -14.305 10.419 1.00 89.88 392 ILE A N 1
ATOM 3139 C CA . ILE A 1 392 ? -4.732 -14.591 9.643 1.00 89.88 392 ILE A CA 1
ATOM 3140 C C . ILE A 1 392 ? -5.990 -14.514 10.523 1.00 89.88 392 ILE A C 1
ATOM 3142 O O . ILE A 1 392 ? -7.061 -14.126 10.052 1.00 89.88 392 ILE A O 1
ATOM 3146 N N . SER A 1 393 ? -5.890 -14.877 11.806 1.00 89.19 393 SER A N 1
ATOM 3147 C CA . SER A 1 393 ? -7.026 -14.796 12.727 1.00 89.19 393 SER A CA 1
ATOM 3148 C C . SER A 1 393 ? -7.419 -13.360 13.093 1.00 89.19 393 SER A C 1
ATOM 3150 O O . SER A 1 393 ? -8.600 -13.133 13.360 1.00 89.19 393 SER A O 1
ATOM 3152 N N . LEU A 1 394 ? -6.483 -12.404 13.034 1.00 90.44 394 LEU A N 1
ATOM 3153 C CA . LEU A 1 394 ? -6.740 -10.975 13.243 1.00 90.44 394 LEU A CA 1
ATOM 3154 C C . LEU A 1 394 ? -7.566 -10.335 12.120 1.00 90.44 394 LEU A C 1
ATOM 3156 O O . LEU A 1 394 ? -8.221 -9.331 12.356 1.00 90.44 394 LEU A O 1
ATOM 3160 N N . PHE A 1 395 ? -7.603 -10.940 10.933 1.00 88.12 395 PHE A N 1
ATOM 3161 C CA . PHE A 1 395 ? -8.422 -10.498 9.795 1.00 88.12 395 PHE A CA 1
ATOM 3162 C C . PHE A 1 395 ? -9.740 -11.290 9.708 1.00 88.12 395 PHE A C 1
ATOM 3164 O O . PHE A 1 395 ? -10.213 -11.671 8.634 1.00 88.12 395 PHE A O 1
ATOM 3171 N N . SER A 1 396 ? -10.308 -11.635 10.867 1.00 83.88 396 SER A N 1
ATOM 3172 C CA . SER A 1 396 ? -11.633 -12.259 10.972 1.00 83.88 396 SER A CA 1
ATOM 3173 C C . SER A 1 396 ? -12.732 -11.222 11.130 1.00 83.88 396 SER A C 1
ATOM 3175 O O . SER A 1 396 ? -12.478 -10.111 11.586 1.00 83.88 396 SER A O 1
ATOM 3177 N N . ASP A 1 397 ? -13.956 -11.599 10.765 1.00 73.56 397 ASP A N 1
ATOM 3178 C CA . ASP A 1 397 ? -15.108 -10.707 10.870 1.00 73.56 397 ASP A CA 1
ATOM 3179 C C . ASP A 1 397 ? -15.263 -10.186 12.307 1.00 73.56 397 ASP A C 1
ATOM 3181 O O . ASP A 1 397 ? -15.244 -10.957 13.271 1.00 73.56 397 ASP A O 1
ATOM 3185 N N . GLY A 1 398 ? -15.387 -8.863 12.443 1.00 72.12 398 GLY A N 1
ATOM 3186 C CA . GLY A 1 398 ? -15.510 -8.177 13.733 1.00 72.12 398 GLY A CA 1
ATOM 3187 C C . GLY A 1 398 ? -14.194 -7.937 14.485 1.00 72.12 398 GLY A C 1
ATOM 3188 O O . GLY A 1 398 ? -14.235 -7.555 15.655 1.00 72.12 398 GLY A O 1
ATOM 3189 N N . ALA A 1 399 ? -13.031 -8.160 13.863 1.00 79.75 399 ALA A N 1
ATOM 3190 C CA . ALA A 1 399 ? -11.730 -7.836 14.448 1.00 79.75 399 ALA A CA 1
ATOM 3191 C C . ALA A 1 399 ? -11.283 -6.406 14.080 1.00 79.75 399 ALA A C 1
ATOM 3193 O O . ALA A 1 399 ? -10.718 -6.155 13.021 1.00 79.75 399 ALA A O 1
ATOM 3194 N N . PHE A 1 400 ? -11.511 -5.450 14.980 1.00 84.50 400 PHE A N 1
ATOM 3195 C CA . PHE A 1 400 ? -11.165 -4.036 14.779 1.00 84.50 400 PHE A CA 1
ATOM 3196 C C . PHE A 1 400 ? -9.697 -3.747 15.131 1.00 84.50 400 PHE A C 1
ATOM 3198 O O . PHE A 1 400 ? -9.394 -3.091 16.126 1.00 84.50 400 PHE A O 1
ATOM 3205 N N . ILE A 1 401 ? -8.769 -4.280 14.337 1.00 92.88 401 ILE A N 1
ATOM 3206 C CA . ILE A 1 401 ? -7.321 -4.158 14.564 1.00 92.88 401 ILE A CA 1
ATOM 3207 C C . ILE A 1 401 ? -6.615 -3.516 13.379 1.00 92.88 401 ILE A C 1
ATOM 3209 O O . ILE A 1 401 ? -7.010 -3.702 12.229 1.00 92.88 401 ILE A O 1
ATOM 3213 N N . LYS A 1 402 ? -5.560 -2.754 13.665 1.00 95.12 402 LYS A N 1
ATOM 3214 C CA . LYS A 1 402 ? -4.733 -2.090 12.662 1.00 95.12 402 LYS A CA 1
ATOM 3215 C C . LYS A 1 402 ? -3.309 -2.641 12.747 1.00 95.12 402 LYS A C 1
ATOM 3217 O O . LYS A 1 402 ? -2.635 -2.472 13.757 1.00 95.12 402 LYS A O 1
ATOM 3222 N N . VAL A 1 403 ? -2.854 -3.337 11.715 1.00 96.25 403 VAL A N 1
ATOM 3223 C CA . VAL A 1 403 ? -1.509 -3.915 11.640 1.00 96.25 403 VAL A CA 1
ATOM 3224 C C . VAL A 1 403 ? -0.644 -3.021 10.760 1.00 96.25 403 VAL A C 1
ATOM 3226 O O . VAL A 1 403 ? -0.974 -2.778 9.604 1.00 96.25 403 VAL A O 1
ATOM 3229 N N . PHE A 1 404 ? 0.460 -2.532 11.306 1.00 96.50 404 PHE A N 1
ATOM 3230 C CA . PHE A 1 404 ? 1.490 -1.780 10.606 1.00 96.50 404 PHE A CA 1
ATOM 3231 C C . PHE A 1 404 ? 2.708 -2.695 10.444 1.00 96.50 404 PHE A C 1
ATOM 3233 O O . PHE A 1 404 ? 3.498 -2.876 11.371 1.00 96.50 404 PHE A O 1
ATOM 3240 N N . ALA A 1 405 ? 2.809 -3.323 9.277 1.00 94.56 405 ALA A N 1
ATOM 3241 C CA . ALA A 1 405 ? 3.868 -4.249 8.924 1.00 94.56 405 ALA A CA 1
ATOM 3242 C C . ALA A 1 405 ? 5.022 -3.506 8.241 1.00 94.56 405 ALA A C 1
ATOM 3244 O O . ALA A 1 405 ? 4.827 -2.810 7.241 1.00 94.56 405 ALA A O 1
ATOM 3245 N N . ILE A 1 406 ? 6.224 -3.658 8.787 1.00 91.94 406 ILE A N 1
ATOM 3246 C CA . ILE A 1 406 ? 7.432 -2.984 8.310 1.00 91.94 406 ILE A CA 1
ATOM 3247 C C . ILE A 1 406 ? 8.203 -3.921 7.383 1.00 91.94 406 ILE A C 1
ATOM 3249 O O . ILE A 1 406 ? 8.355 -5.109 7.673 1.00 91.94 406 ILE A O 1
ATOM 3253 N N . ASN A 1 407 ? 8.695 -3.384 6.271 1.00 90.69 407 ASN A N 1
ATOM 3254 C CA . ASN A 1 407 ? 9.701 -4.017 5.426 1.00 90.69 407 ASN A CA 1
ATOM 3255 C C . ASN A 1 407 ? 10.839 -3.026 5.225 1.00 90.69 407 ASN A C 1
ATOM 3257 O O . ASN A 1 407 ? 10.597 -1.843 5.011 1.00 90.69 407 ASN A O 1
ATOM 3261 N N . THR A 1 408 ? 12.069 -3.502 5.243 1.00 88.19 408 THR A N 1
ATOM 3262 C CA . THR A 1 408 ? 13.266 -2.727 4.915 1.00 88.19 408 THR A CA 1
ATOM 3263 C C . THR A 1 408 ? 13.793 -3.113 3.533 1.00 88.19 408 THR A C 1
ATOM 3265 O O . THR A 1 408 ? 13.403 -4.139 2.963 1.00 88.19 408 THR A O 1
ATOM 3268 N N . LEU A 1 409 ? 14.704 -2.314 2.970 1.00 84.31 409 LEU A N 1
ATOM 3269 C CA . LEU A 1 409 ? 15.364 -2.667 1.708 1.00 84.31 409 LEU A CA 1
ATOM 3270 C C . LEU A 1 4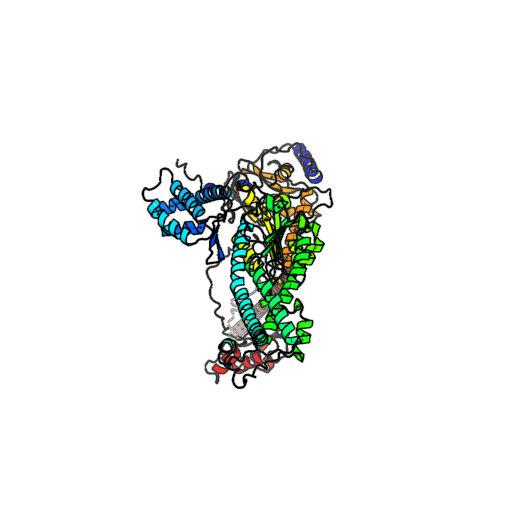09 ? 16.131 -3.990 1.847 1.00 84.31 409 LEU A C 1
ATOM 3272 O O . LEU A 1 409 ? 16.116 -4.811 0.928 1.00 84.31 409 LEU A O 1
ATOM 3276 N N . ASN A 1 410 ? 16.729 -4.244 3.013 1.00 79.88 410 ASN A N 1
ATOM 3277 C CA . ASN A 1 410 ? 17.371 -5.523 3.313 1.00 79.88 410 ASN A CA 1
ATOM 3278 C C . ASN A 1 410 ? 16.392 -6.709 3.340 1.00 79.88 410 ASN A C 1
ATOM 3280 O O . ASN A 1 410 ? 16.773 -7.806 2.930 1.00 79.88 410 ASN A O 1
ATOM 3284 N N . ASP A 1 411 ? 15.143 -6.504 3.772 1.00 78.19 411 ASP A N 1
ATOM 3285 C CA . ASP A 1 411 ? 14.103 -7.549 3.803 1.00 78.19 411 ASP A CA 1
ATOM 3286 C C . ASP A 1 411 ? 13.712 -8.018 2.409 1.00 78.19 411 ASP A C 1
ATOM 3288 O O . ASP A 1 411 ? 13.563 -9.214 2.163 1.00 78.19 411 ASP A O 1
ATOM 3292 N N . ILE A 1 412 ? 13.578 -7.085 1.470 1.00 79.50 412 ILE A N 1
ATOM 3293 C CA . ILE A 1 412 ? 13.195 -7.416 0.095 1.00 79.50 412 ILE A CA 1
ATOM 3294 C C . ILE A 1 412 ? 14.395 -7.869 -0.754 1.00 79.50 412 IL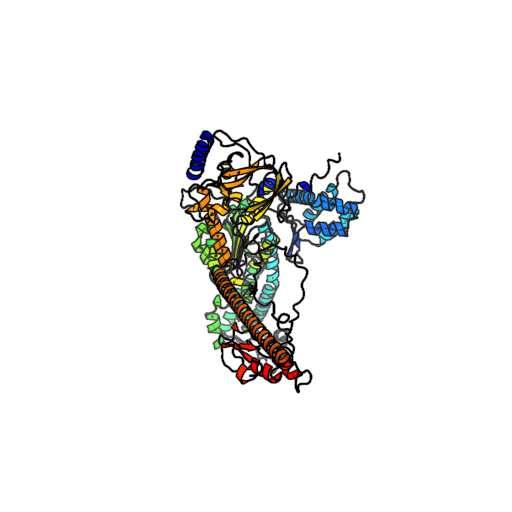E A C 1
ATOM 3296 O O . ILE A 1 412 ? 14.215 -8.545 -1.775 1.00 79.50 412 ILE A O 1
ATOM 3300 N N . ASN A 1 413 ? 15.622 -7.571 -0.304 1.00 73.06 413 ASN A N 1
ATOM 3301 C CA . ASN A 1 413 ? 16.894 -8.008 -0.886 1.00 73.06 413 ASN A CA 1
ATOM 3302 C C . ASN A 1 413 ? 17.318 -9.394 -0.376 1.00 73.06 413 ASN A C 1
ATOM 3304 O O . ASN A 1 413 ? 18.440 -9.591 0.103 1.00 73.06 413 ASN A O 1
ATOM 3308 N N . LEU A 1 414 ? 16.447 -10.393 -0.520 1.00 62.91 414 LEU A N 1
ATOM 3309 C CA . LEU A 1 414 ? 16.775 -11.773 -0.160 1.00 62.91 414 LEU A CA 1
ATOM 3310 C C . LEU A 1 414 ? 17.923 -12.331 -1.029 1.00 62.91 414 LEU A C 1
ATOM 3312 O O . LEU A 1 414 ? 18.042 -11.983 -2.213 1.00 62.91 414 LEU A O 1
ATOM 3316 N N . PRO A 1 415 ? 18.812 -13.167 -0.464 1.00 58.50 415 PRO A N 1
ATOM 3317 C CA . PRO A 1 415 ? 19.895 -13.782 -1.219 1.00 58.50 415 PRO A CA 1
ATOM 3318 C C . PRO A 1 415 ? 19.335 -14.687 -2.324 1.00 58.50 415 PRO A C 1
ATOM 3320 O O . PRO A 1 415 ? 18.425 -15.478 -2.107 1.00 58.50 415 PRO A O 1
ATOM 3323 N N . VAL A 1 416 ? 19.905 -14.606 -3.528 1.00 56.44 416 VAL A N 1
ATOM 3324 C CA . VAL A 1 416 ? 19.451 -15.362 -4.715 1.00 56.44 416 VAL A CA 1
ATOM 3325 C C . VAL A 1 416 ? 19.909 -16.839 -4.672 1.00 56.44 416 VAL A C 1
ATOM 3327 O O . VAL A 1 416 ? 20.152 -17.474 -5.698 1.00 56.44 416 VAL A O 1
ATOM 3330 N N . VAL A 1 417 ? 20.116 -17.396 -3.475 1.00 53.44 417 VAL A N 1
ATOM 3331 C CA . VAL A 1 417 ? 20.752 -18.706 -3.289 1.00 53.44 417 VAL A CA 1
ATOM 3332 C C . VAL A 1 417 ? 19.716 -19.814 -3.474 1.00 53.44 417 VAL A C 1
ATOM 3334 O O . VAL A 1 417 ? 18.693 -19.857 -2.807 1.00 53.44 417 VAL A O 1
ATOM 3337 N N . ALA A 1 418 ? 20.008 -20.746 -4.379 1.00 42.19 418 ALA A N 1
ATOM 3338 C CA . ALA A 1 418 ? 19.115 -21.832 -4.790 1.00 42.19 418 ALA A CA 1
ATOM 3339 C C . ALA A 1 418 ? 19.003 -23.005 -3.785 1.00 42.19 418 ALA A C 1
ATOM 3341 O O . ALA A 1 418 ? 18.545 -24.079 -4.167 1.00 42.19 418 ALA A O 1
ATOM 3342 N N . SER A 1 419 ? 19.486 -22.857 -2.545 1.00 44.50 419 SER A N 1
ATOM 3343 C CA . SER A 1 419 ? 19.867 -24.008 -1.707 1.00 44.50 419 SER A CA 1
ATOM 3344 C C . SER A 1 419 ? 18.955 -24.318 -0.524 1.00 44.50 419 SER A C 1
ATOM 3346 O O . SER A 1 419 ? 19.059 -25.418 0.012 1.00 44.50 419 SER A O 1
ATOM 3348 N N . GLU A 1 420 ? 18.074 -23.425 -0.094 1.00 41.41 420 GLU A N 1
ATOM 3349 C CA . GLU A 1 420 ? 17.252 -23.670 1.095 1.00 41.41 420 GLU A CA 1
ATOM 3350 C C . GLU A 1 420 ? 15.794 -23.338 0.772 1.00 41.41 420 GLU A C 1
ATOM 3352 O O . GLU A 1 420 ? 15.512 -22.413 0.013 1.00 41.41 420 GLU A O 1
ATOM 3357 N N . MET A 1 421 ? 14.848 -24.118 1.310 1.00 48.00 421 MET A N 1
ATOM 3358 C CA . MET A 1 421 ? 13.404 -23.817 1.282 1.00 48.00 421 MET A CA 1
ATOM 3359 C C . MET A 1 421 ? 13.075 -22.571 2.135 1.00 48.00 421 MET A C 1
ATOM 3361 O O . MET A 1 421 ? 12.006 -22.493 2.738 1.00 48.00 421 MET A O 1
ATOM 3365 N N . GLU A 1 422 ? 14.015 -21.636 2.243 1.00 44.88 422 GLU A N 1
ATOM 3366 C CA . GLU A 1 422 ? 13.977 -20.492 3.131 1.00 44.88 422 GLU A CA 1
ATOM 3367 C C . GLU A 1 422 ? 13.423 -19.264 2.411 1.00 44.88 422 GLU A C 1
ATOM 3369 O O . GLU A 1 422 ? 13.805 -18.920 1.291 1.00 44.88 422 GLU A O 1
ATOM 3374 N N . GLU A 1 423 ? 12.465 -18.655 3.111 1.00 49.38 423 GLU A N 1
ATOM 3375 C CA . GLU A 1 423 ? 11.921 -17.315 2.929 1.00 49.38 423 GLU A CA 1
ATOM 3376 C C . GLU A 1 423 ? 11.511 -16.964 1.494 1.00 49.38 423 GLU A C 1
ATOM 3378 O O . GLU A 1 423 ? 11.988 -16.012 0.879 1.00 49.38 423 GLU A O 1
ATOM 3383 N N . SER A 1 424 ? 10.478 -17.635 0.971 1.00 47.97 424 SER A N 1
ATOM 3384 C CA . SER A 1 424 ? 9.546 -16.859 0.151 1.00 47.97 424 SER A CA 1
ATOM 3385 C C . SER A 1 424 ? 8.999 -15.764 1.063 1.00 47.97 424 SER A C 1
ATOM 3387 O O . SER A 1 424 ? 8.255 -16.093 1.986 1.00 47.97 424 SER A O 1
ATOM 3389 N N . SER A 1 425 ? 9.397 -14.507 0.840 1.00 56.22 425 SER A N 1
ATOM 3390 C CA . SER A 1 425 ? 8.750 -13.327 1.419 1.00 56.22 425 SER A CA 1
ATOM 3391 C C . SER A 1 425 ? 7.244 -13.552 1.338 1.00 56.22 425 SER A C 1
ATOM 3393 O O . SER A 1 425 ? 6.684 -13.540 0.238 1.00 56.22 425 SER A O 1
ATOM 3395 N N . LEU A 1 426 ? 6.617 -13.914 2.459 1.00 63.66 426 LEU A N 1
ATOM 3396 C CA . LEU A 1 426 ? 5.198 -14.223 2.462 1.00 63.66 426 LEU A CA 1
ATOM 3397 C C . LEU A 1 426 ? 4.507 -12.941 2.020 1.00 63.66 426 LEU A C 1
ATOM 3399 O O . LEU A 1 426 ? 4.734 -11.884 2.605 1.00 63.66 426 LEU A O 1
ATOM 3403 N N . GLU A 1 427 ? 3.707 -13.021 0.965 1.00 85.06 427 GLU A N 1
ATOM 3404 C CA . GLU A 1 427 ? 2.968 -11.875 0.445 1.00 85.06 427 GLU A CA 1
ATOM 3405 C C . GLU A 1 427 ? 1.824 -11.551 1.421 1.00 85.06 427 GLU A C 1
ATOM 3407 O O . GLU A 1 427 ? 0.659 -11.862 1.166 1.00 85.06 427 GLU A O 1
ATOM 3412 N N . ILE A 1 428 ? 2.157 -10.992 2.592 1.00 90.06 428 ILE A N 1
ATOM 3413 C CA . ILE A 1 428 ? 1.223 -10.784 3.708 1.00 90.06 428 ILE A CA 1
ATOM 3414 C C . ILE A 1 428 ? 0.055 -9.882 3.308 1.00 90.06 428 ILE A C 1
ATOM 3416 O O . ILE A 1 428 ? -1.069 -10.109 3.753 1.00 90.06 428 ILE A O 1
ATOM 3420 N N . ALA A 1 429 ? 0.290 -8.928 2.399 1.00 92.62 429 ALA A N 1
ATOM 3421 C CA . ALA A 1 429 ? -0.763 -8.113 1.808 1.00 92.62 429 ALA A CA 1
ATOM 3422 C C . ALA A 1 429 ? -1.764 -8.971 1.029 1.00 92.62 429 ALA A C 1
ATOM 3424 O O . ALA A 1 429 ? -2.968 -8.866 1.249 1.00 92.62 429 ALA A O 1
ATOM 3425 N N . SER A 1 430 ? -1.279 -9.898 0.200 1.00 91.12 430 SER A N 1
ATOM 3426 C CA . SER A 1 430 ? -2.144 -10.836 -0.518 1.00 91.12 430 SER A CA 1
ATOM 3427 C C . SER A 1 430 ? -2.915 -11.749 0.436 1.00 91.12 430 SER A C 1
ATOM 3429 O O . SER A 1 430 ? -4.106 -11.977 0.232 1.00 91.12 430 SER A O 1
ATOM 3431 N N . LEU A 1 431 ? -2.288 -12.232 1.516 1.00 89.81 431 LEU A N 1
ATOM 3432 C CA . LEU A 1 431 ? -2.982 -13.018 2.545 1.00 89.81 431 LE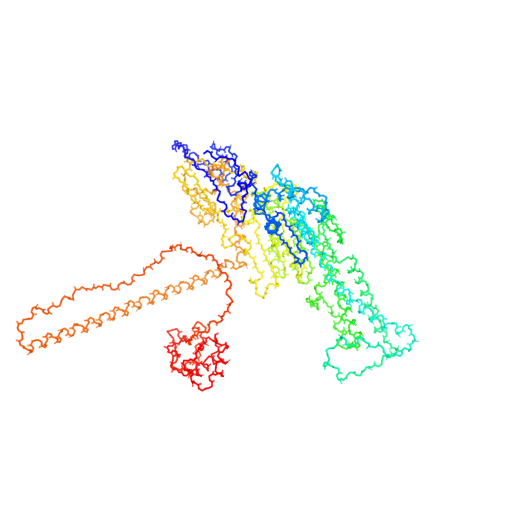U A CA 1
ATOM 3433 C C . LEU A 1 431 ? -4.108 -12.241 3.231 1.00 89.81 431 LEU A C 1
ATOM 3435 O O . LEU A 1 431 ? -5.169 -12.814 3.485 1.00 89.81 431 LEU A O 1
ATOM 3439 N N . ALA A 1 432 ? -3.896 -10.955 3.509 1.00 91.62 432 ALA A N 1
ATOM 3440 C CA . ALA A 1 432 ? -4.933 -10.090 4.054 1.00 91.62 432 ALA A CA 1
ATOM 3441 C C . ALA A 1 432 ? -6.068 -9.866 3.037 1.00 91.62 432 ALA A C 1
ATOM 3443 O O . ALA A 1 432 ? -7.234 -10.026 3.394 1.00 91.62 432 ALA A O 1
ATOM 3444 N N . VAL A 1 433 ? -5.754 -9.626 1.756 1.00 91.94 433 VAL A N 1
ATOM 3445 C CA . VAL A 1 433 ? -6.763 -9.512 0.681 1.00 91.94 433 VAL A CA 1
ATOM 3446 C C . VAL A 1 433 ? -7.606 -10.786 0.558 1.00 91.94 433 VAL A C 1
ATOM 3448 O O . VAL A 1 433 ? -8.826 -10.707 0.419 1.00 91.94 433 VAL A O 1
ATOM 3451 N N . PHE A 1 434 ? -7.012 -11.978 0.695 1.00 89.12 434 PHE A N 1
ATOM 3452 C CA . PHE A 1 434 ? -7.757 -13.246 0.655 1.00 89.12 434 PHE A CA 1
ATOM 3453 C C . PHE A 1 434 ? -8.835 -13.371 1.746 1.00 89.12 434 PHE A C 1
ATOM 3455 O O . PHE A 1 434 ? -9.771 -14.163 1.597 1.00 89.12 434 PHE A O 1
ATOM 3462 N N . ARG A 1 435 ? -8.751 -12.593 2.832 1.00 87.94 435 ARG A N 1
ATOM 3463 C CA . ARG A 1 435 ? -9.794 -12.540 3.866 1.00 87.94 435 ARG A CA 1
ATOM 3464 C C . ARG A 1 435 ? -11.009 -11.715 3.454 1.00 87.94 435 ARG A C 1
ATOM 3466 O O . ARG A 1 435 ? -12.066 -11.916 4.049 1.00 87.94 435 ARG A O 1
ATOM 3473 N N . ARG A 1 436 ? -10.899 -10.890 2.407 1.00 87.69 436 ARG A N 1
ATOM 3474 C CA . ARG A 1 436 ? -11.941 -10.043 1.789 1.00 87.69 436 ARG A CA 1
ATOM 3475 C C . ARG A 1 436 ? -12.485 -8.919 2.674 1.00 87.69 436 ARG A C 1
ATOM 3477 O O . ARG A 1 436 ? -12.844 -7.877 2.163 1.00 87.69 436 ARG A O 1
ATOM 3484 N N . ASN A 1 437 ? -12.546 -9.105 3.987 1.00 87.06 437 ASN A N 1
ATOM 3485 C CA . ASN A 1 437 ? -13.060 -8.111 4.925 1.00 87.06 437 ASN A CA 1
ATOM 3486 C C . ASN A 1 437 ? -11.911 -7.338 5.581 1.00 87.06 437 ASN A C 1
ATOM 3488 O O . ASN A 1 437 ? -11.641 -7.506 6.769 1.00 87.06 437 ASN A O 1
ATOM 3492 N N . ALA A 1 438 ? -11.156 -6.590 4.780 1.00 92.25 438 ALA A N 1
ATOM 3493 C CA . ALA A 1 438 ? -9.989 -5.853 5.244 1.00 92.25 438 ALA A CA 1
ATOM 3494 C C . ALA A 1 438 ? -9.761 -4.600 4.400 1.00 92.25 438 ALA A C 1
ATOM 3496 O O . ALA A 1 438 ? -10.087 -4.584 3.216 1.00 92.25 438 ALA A O 1
ATOM 3497 N N . TYR A 1 439 ? -9.128 -3.600 4.999 1.00 95.12 439 TYR A N 1
ATOM 3498 C CA . TYR A 1 439 ? -8.440 -2.549 4.265 1.00 95.12 439 TYR A CA 1
ATOM 3499 C C . TYR A 1 439 ? -6.945 -2.894 4.219 1.00 95.12 439 TYR A C 1
ATOM 3501 O O . TYR A 1 439 ? -6.316 -3.107 5.256 1.00 95.12 439 TYR A O 1
ATOM 3509 N N . VAL A 1 440 ? -6.355 -2.985 3.034 1.00 96.38 440 VAL A N 1
ATOM 3510 C CA . VAL A 1 440 ? -4.941 -3.320 2.843 1.00 96.38 440 VAL A CA 1
ATOM 3511 C C . VAL A 1 440 ? -4.288 -2.238 2.008 1.00 96.38 440 VAL A C 1
ATOM 3513 O O . VAL A 1 440 ? -4.739 -1.931 0.915 1.00 96.38 440 VAL A O 1
ATOM 3516 N N . TYR A 1 441 ? -3.186 -1.698 2.499 1.00 97.12 441 TYR A N 1
ATOM 3517 C CA . TYR A 1 441 ? -2.305 -0.827 1.744 1.00 97.12 441 TYR A CA 1
ATOM 3518 C C . TYR A 1 441 ? -0.914 -1.445 1.718 1.00 97.12 441 TYR A C 1
ATOM 3520 O O . TYR A 1 441 ? -0.383 -1.812 2.763 1.00 97.12 441 TYR A O 1
ATOM 3528 N N . GLN A 1 442 ? -0.312 -1.531 0.541 1.00 96.25 442 GLN A N 1
ATOM 3529 C CA . GLN A 1 442 ? 1.094 -1.837 0.347 1.00 96.25 442 GLN A CA 1
ATOM 3530 C C . GLN A 1 442 ? 1.731 -0.718 -0.464 1.00 96.25 442 GLN A C 1
ATOM 3532 O O . GLN A 1 442 ? 1.249 -0.371 -1.542 1.00 96.25 442 GLN A O 1
ATOM 3537 N N . GLY A 1 443 ? 2.832 -0.178 0.038 1.00 94.25 443 GLY A N 1
ATOM 3538 C CA . GLY A 1 443 ? 3.555 0.904 -0.616 1.00 94.25 443 GLY A CA 1
ATOM 3539 C C . GLY A 1 443 ? 4.714 1.381 0.241 1.00 94.25 443 GLY A C 1
ATOM 3540 O O . GLY A 1 443 ? 5.142 0.690 1.165 1.00 94.25 443 GLY A O 1
ATOM 3541 N N . SER A 1 444 ? 5.227 2.567 -0.045 1.00 92.31 444 SER A N 1
ATOM 3542 C CA . SER A 1 444 ? 6.251 3.201 0.775 1.00 92.31 444 SER A CA 1
ATOM 3543 C C . SER A 1 444 ? 5.892 4.672 1.003 1.00 92.31 444 SER A C 1
ATOM 3545 O O . SER A 1 444 ? 4.782 5.112 0.694 1.00 92.31 444 SER A O 1
ATOM 3547 N N . ILE A 1 445 ? 6.798 5.388 1.659 1.00 88.50 445 ILE A N 1
ATOM 3548 C CA . ILE A 1 445 ? 6.701 6.815 1.937 1.00 88.50 445 ILE A CA 1
ATOM 3549 C C . ILE A 1 445 ? 7.214 7.670 0.778 1.00 88.50 445 ILE A C 1
ATOM 3551 O O . ILE A 1 445 ? 7.023 8.871 0.812 1.00 88.50 445 ILE A O 1
ATOM 3555 N N . GLU A 1 446 ? 7.849 7.093 -0.245 1.00 87.00 446 GLU A N 1
ATOM 3556 C CA . GLU A 1 446 ? 8.299 7.804 -1.452 1.00 87.00 446 GLU A CA 1
ATOM 3557 C C . GLU A 1 446 ? 7.178 8.611 -2.125 1.00 87.00 446 GLU A C 1
ATOM 3559 O O . GLU A 1 446 ? 7.450 9.661 -2.705 1.00 87.00 446 GLU A O 1
ATOM 3564 N N . ASP A 1 447 ? 5.932 8.143 -1.992 1.00 86.69 447 ASP A N 1
ATOM 3565 C CA . ASP A 1 447 ? 4.705 8.860 -2.336 1.00 86.69 447 ASP A CA 1
ATOM 3566 C C . ASP A 1 447 ? 3.964 9.292 -1.055 1.00 86.69 447 ASP A C 1
ATOM 3568 O O . ASP A 1 447 ? 3.106 8.562 -0.539 1.00 86.69 447 ASP A O 1
ATOM 3572 N N . PRO A 1 448 ? 4.300 10.473 -0.503 1.00 87.44 448 PRO A N 1
ATOM 3573 C CA . PRO A 1 448 ? 3.739 10.935 0.764 1.00 87.44 448 PRO A CA 1
ATOM 3574 C C . PRO A 1 448 ? 2.222 11.129 0.704 1.00 87.44 448 PRO A C 1
ATOM 3576 O O . PRO A 1 448 ? 1.550 10.975 1.721 1.00 87.44 448 PRO A O 1
ATOM 3579 N N . TYR A 1 449 ? 1.673 11.450 -0.470 1.00 86.88 449 TYR A N 1
ATOM 3580 C CA . TYR A 1 449 ? 0.246 11.697 -0.652 1.00 86.88 449 TYR A CA 1
ATOM 3581 C C . TYR A 1 449 ? -0.556 10.400 -0.606 1.00 86.88 449 TYR A C 1
ATOM 3583 O O . TYR A 1 449 ? -1.536 10.302 0.133 1.00 86.88 449 TYR A O 1
ATOM 3591 N N . ALA A 1 450 ? -0.132 9.387 -1.368 1.00 88.56 450 ALA A N 1
ATOM 3592 C CA . ALA A 1 450 ? -0.769 8.076 -1.337 1.00 88.56 450 ALA A CA 1
ATOM 3593 C C . ALA A 1 450 ? -0.669 7.449 0.061 1.00 88.56 450 ALA A C 1
ATOM 3595 O O . ALA A 1 450 ? -1.645 6.882 0.557 1.00 88.56 450 ALA A O 1
ATOM 3596 N N . PHE A 1 451 ? 0.484 7.606 0.716 1.00 92.06 451 PHE A N 1
ATOM 3597 C CA . PHE A 1 451 ? 0.717 7.079 2.052 1.00 92.06 451 PHE A CA 1
ATOM 3598 C C . PHE A 1 451 ? -0.123 7.775 3.136 1.00 92.06 451 PHE A C 1
ATOM 3600 O O . PHE A 1 451 ? -0.756 7.094 3.944 1.00 92.06 451 PHE A O 1
ATOM 3607 N N . GLU A 1 452 ? -0.186 9.112 3.144 1.00 91.75 452 GLU A N 1
ATOM 3608 C CA . GLU A 1 452 ? -1.035 9.875 4.075 1.00 91.75 452 GLU A CA 1
ATOM 3609 C C . GLU A 1 452 ? -2.511 9.498 3.913 1.00 91.75 452 GLU A C 1
ATOM 3611 O O . GLU A 1 452 ? -3.160 9.116 4.889 1.00 91.75 452 GLU A O 1
ATOM 3616 N N . ASN A 1 453 ? -3.012 9.485 2.672 1.00 90.56 453 ASN A N 1
ATOM 3617 C CA . ASN A 1 453 ? -4.374 9.047 2.374 1.00 90.56 453 ASN A CA 1
ATOM 3618 C C . ASN A 1 453 ? -4.637 7.634 2.911 1.00 90.56 453 ASN A C 1
ATOM 3620 O O . ASN A 1 453 ? -5.696 7.372 3.488 1.00 90.56 453 ASN A O 1
ATOM 3624 N N . ALA A 1 454 ? -3.664 6.730 2.771 1.00 94.00 454 ALA A N 1
ATOM 3625 C CA . ALA A 1 454 ? -3.800 5.364 3.242 1.00 94.00 454 ALA A CA 1
ATOM 3626 C C . ALA A 1 454 ? -3.850 5.246 4.770 1.00 94.00 454 ALA A C 1
ATOM 3628 O O . ALA A 1 454 ? -4.604 4.417 5.290 1.00 94.00 454 ALA A O 1
ATOM 3629 N N . LEU A 1 455 ? -3.080 6.057 5.498 1.00 93.88 455 LEU A N 1
ATOM 3630 C CA . LEU A 1 455 ? -3.155 6.132 6.959 1.00 93.88 455 LEU A CA 1
ATOM 3631 C C . LEU A 1 455 ? -4.503 6.681 7.416 1.00 93.88 455 LEU A C 1
ATOM 3633 O O . LEU A 1 455 ? -5.146 6.086 8.285 1.00 93.88 455 LEU A O 1
ATOM 3637 N N . ARG A 1 456 ? -4.955 7.777 6.801 1.00 90.81 456 ARG A N 1
ATOM 3638 C CA . ARG A 1 456 ? -6.230 8.417 7.130 1.00 90.81 456 ARG A CA 1
ATOM 3639 C C . ARG A 1 456 ? -7.412 7.479 6.886 1.00 90.81 456 ARG A C 1
ATOM 3641 O O . ARG A 1 456 ? -8.260 7.331 7.766 1.00 90.81 456 ARG A O 1
ATOM 3648 N N . HIS A 1 457 ? -7.465 6.812 5.731 1.00 91.12 457 HIS A N 1
ATOM 3649 C CA . HIS A 1 457 ? -8.522 5.841 5.429 1.00 91.12 457 HIS A CA 1
ATOM 3650 C C . HIS A 1 457 ? -8.435 4.617 6.340 1.00 91.12 457 HIS A C 1
ATOM 3652 O O . HIS A 1 457 ? -9.424 4.268 6.977 1.00 91.12 457 HIS A O 1
ATOM 3658 N N . GLY A 1 458 ? -7.252 4.021 6.515 1.00 92.44 458 GLY A N 1
ATOM 3659 C CA . GLY A 1 458 ? -7.106 2.840 7.365 1.00 92.44 458 GLY A CA 1
ATOM 3660 C C . GLY A 1 458 ? -7.480 3.101 8.833 1.00 92.44 458 GLY A C 1
ATOM 3661 O O . GLY A 1 458 ? -8.159 2.285 9.457 1.00 92.44 458 GLY A O 1
ATOM 3662 N N . LEU A 1 459 ? -7.128 4.255 9.408 1.00 90.19 459 LEU A N 1
ATOM 3663 C CA . LEU A 1 459 ? -7.523 4.580 10.784 1.00 90.19 459 LEU A CA 1
ATOM 3664 C C . LEU A 1 459 ? -9.039 4.737 10.938 1.00 90.19 459 LEU A C 1
ATOM 3666 O O . LEU A 1 459 ? -9.571 4.397 11.996 1.00 90.19 459 LEU A O 1
ATOM 3670 N N . ASN A 1 460 ? -9.721 5.223 9.900 1.00 87.62 460 ASN A N 1
ATOM 3671 C CA . ASN A 1 460 ? -11.168 5.426 9.896 1.00 87.62 460 ASN A CA 1
ATOM 3672 C C . ASN A 1 460 ? -11.970 4.198 9.455 1.00 87.62 460 ASN A C 1
ATOM 3674 O O . ASN A 1 460 ? -13.141 4.110 9.816 1.00 87.62 460 ASN A O 1
ATOM 3678 N N . ALA A 1 461 ? -11.337 3.245 8.769 1.00 89.00 461 ALA A N 1
ATOM 3679 C CA . ALA A 1 461 ? -11.976 2.023 8.305 1.00 89.00 461 ALA A CA 1
ATOM 3680 C C . ALA A 1 461 ? -12.587 1.232 9.469 1.00 89.00 461 ALA A C 1
ATOM 3682 O O . ALA A 1 461 ? -11.974 1.061 10.532 1.00 89.00 461 ALA A O 1
ATOM 3683 N N . THR A 1 462 ? -13.776 0.688 9.243 1.00 86.88 462 THR A N 1
ATOM 3684 C CA . THR A 1 462 ? -14.472 -0.193 10.193 1.00 86.88 462 THR A CA 1
ATOM 3685 C C . THR A 1 462 ? -13.973 -1.639 10.126 1.00 86.88 462 THR A C 1
ATOM 3687 O O . THR A 1 462 ? -14.224 -2.431 11.033 1.00 86.88 462 THR A O 1
ATOM 3690 N N . ALA A 1 463 ? -13.201 -1.973 9.092 1.00 88.62 463 ALA A N 1
ATOM 3691 C CA . ALA A 1 463 ? -12.560 -3.267 8.896 1.00 88.62 463 ALA A CA 1
ATOM 3692 C C . ALA A 1 463 ? -11.171 -3.383 9.578 1.00 88.62 463 ALA A C 1
ATOM 3694 O O . ALA A 1 463 ? -10.533 -2.368 9.915 1.00 88.62 463 ALA A O 1
ATOM 3695 N N . PRO A 1 464 ? -10.670 -4.626 9.764 1.00 93.06 464 PRO A N 1
ATOM 3696 C CA . PRO A 1 464 ? -9.257 -4.879 10.019 1.00 93.06 464 PRO A CA 1
ATOM 3697 C C . PRO A 1 464 ? -8.380 -4.212 8.955 1.00 93.06 464 PRO A C 1
ATOM 3699 O O . PRO A 1 464 ? -8.723 -4.206 7.773 1.00 93.06 464 PRO A O 1
ATOM 3702 N N . VAL A 1 465 ? -7.235 -3.672 9.363 1.00 95.69 465 VAL A N 1
ATOM 3703 C CA . VAL A 1 465 ? -6.325 -2.943 8.470 1.00 95.69 465 VAL A CA 1
ATOM 3704 C C . VAL A 1 465 ? -4.950 -3.568 8.451 1.00 95.69 465 VAL A C 1
ATOM 3706 O O . VAL A 1 465 ? -4.426 -3.942 9.498 1.00 95.69 465 VAL A O 1
ATOM 3709 N N . LEU A 1 466 ? -4.345 -3.600 7.269 1.00 96.88 466 LEU A N 1
ATOM 3710 C CA . LEU A 1 466 ? -2.924 -3.838 7.078 1.00 96.88 466 LEU A CA 1
ATOM 3711 C C . LEU A 1 466 ? -2.298 -2.667 6.317 1.00 96.88 466 LEU A C 1
ATOM 3713 O O . LEU A 1 466 ? -2.628 -2.449 5.156 1.00 96.88 466 LEU A O 1
ATOM 3717 N N . TRP A 1 467 ? -1.343 -1.977 6.929 1.00 97.62 467 TRP A N 1
ATOM 3718 C CA . TRP A 1 467 ? -0.370 -1.155 6.212 1.00 97.62 467 TRP A CA 1
ATOM 3719 C C . TRP A 1 467 ? 0.926 -1.949 6.089 1.00 97.62 467 TRP A C 1
ATOM 3721 O O . TRP A 1 467 ? 1.618 -2.151 7.079 1.00 97.62 467 TRP A O 1
ATOM 3731 N N . ASN A 1 468 ? 1.236 -2.424 4.889 1.00 96.12 468 ASN A N 1
ATOM 3732 C CA . ASN A 1 468 ? 2.467 -3.122 4.548 1.00 96.12 468 ASN A CA 1
ATOM 3733 C C . ASN A 1 468 ? 3.453 -2.135 3.909 1.00 96.12 468 ASN A C 1
ATOM 3735 O O . ASN A 1 468 ? 3.375 -1.849 2.713 1.00 96.12 468 ASN A O 1
ATOM 3739 N N . VAL A 1 469 ? 4.343 -1.560 4.715 1.00 95.38 469 VAL A N 1
ATOM 3740 C CA . VAL A 1 469 ? 5.122 -0.376 4.334 1.00 95.38 469 VAL A CA 1
ATOM 3741 C C . VAL A 1 469 ? 6.589 -0.737 4.134 1.00 95.38 469 VAL A C 1
ATOM 3743 O O . VAL A 1 469 ? 7.210 -1.317 5.023 1.00 95.38 469 VAL A O 1
ATOM 3746 N N . LEU A 1 470 ? 7.151 -0.372 2.982 1.00 93.56 470 LEU A N 1
ATOM 3747 C CA . LEU A 1 470 ? 8.590 -0.443 2.729 1.00 93.56 470 LEU A CA 1
ATOM 3748 C C . LEU A 1 470 ? 9.270 0.843 3.220 1.00 93.56 470 LEU A C 1
ATOM 3750 O O . LEU A 1 470 ? 8.867 1.944 2.854 1.00 93.56 470 LEU A O 1
ATOM 3754 N N . LEU A 1 471 ? 10.306 0.710 4.039 1.00 90.75 471 LEU A N 1
ATOM 3755 C CA . LEU A 1 471 ? 11.070 1.794 4.651 1.00 90.75 471 LEU A CA 1
ATOM 3756 C C . LEU A 1 471 ? 12.537 1.752 4.198 1.00 90.75 471 LEU A C 1
ATOM 3758 O O . LEU A 1 471 ? 13.038 0.681 3.834 1.00 90.75 471 LEU A O 1
ATOM 3762 N N . PRO A 1 472 ? 13.248 2.895 4.226 1.00 87.12 472 PRO A N 1
ATOM 3763 C CA . PRO A 1 472 ? 14.699 2.885 4.080 1.00 87.12 472 PRO A CA 1
ATOM 3764 C C . PRO A 1 472 ? 15.348 2.149 5.263 1.00 87.12 472 PRO A C 1
ATOM 3766 O O . PRO A 1 472 ? 14.794 2.119 6.363 1.00 87.12 472 PRO A O 1
ATOM 3769 N N . ASP A 1 473 ? 16.531 1.566 5.050 1.00 82.88 473 ASP A N 1
ATOM 3770 C CA . ASP A 1 473 ? 17.282 0.956 6.151 1.00 82.88 473 ASP A CA 1
ATOM 3771 C C . ASP A 1 473 ? 17.753 2.050 7.123 1.00 82.88 473 ASP A C 1
ATOM 3773 O O . ASP A 1 473 ? 18.199 3.122 6.695 1.00 82.88 473 ASP A O 1
ATOM 3777 N N . ILE A 1 474 ? 17.711 1.767 8.424 1.00 76.00 474 ILE A N 1
ATOM 3778 C CA . ILE A 1 474 ? 18.135 2.710 9.467 1.00 76.00 474 ILE A CA 1
ATOM 3779 C C . ILE A 1 474 ? 19.589 3.137 9.221 1.00 76.00 474 ILE A C 1
ATOM 3781 O O . ILE A 1 474 ? 20.477 2.300 9.058 1.00 76.00 474 ILE A O 1
ATOM 3785 N N . GLY A 1 475 ? 19.835 4.449 9.190 1.00 69.44 475 GLY A N 1
ATOM 3786 C CA . GLY A 1 475 ? 21.165 5.020 8.943 1.00 69.44 475 GLY A CA 1
ATOM 3787 C C . GLY A 1 475 ? 21.609 5.029 7.474 1.00 69.44 475 GLY A C 1
ATOM 3788 O O . GLY A 1 475 ? 22.703 5.499 7.182 1.00 69.44 475 GLY A O 1
ATOM 3789 N N . SER A 1 476 ? 20.779 4.554 6.537 1.00 67.81 476 SER A N 1
ATOM 3790 C CA . SER A 1 476 ? 21.003 4.691 5.082 1.00 67.81 476 SER A CA 1
ATOM 3791 C C . SER A 1 476 ? 20.269 5.896 4.463 1.00 67.81 476 SER A C 1
ATOM 3793 O O . SER A 1 476 ? 20.225 6.065 3.243 1.00 67.81 476 SER A O 1
ATOM 3795 N N . GLU A 1 477 ? 19.674 6.738 5.310 1.00 61.19 477 GLU A N 1
ATOM 3796 C CA . GLU A 1 477 ? 18.751 7.823 4.945 1.00 61.19 477 GLU A CA 1
ATOM 3797 C C . GLU A 1 477 ? 19.452 9.059 4.356 1.00 61.19 477 GLU A C 1
ATOM 3799 O O . GLU A 1 477 ? 18.820 9.838 3.645 1.00 61.19 477 GLU A O 1
ATOM 3804 N N . ASP A 1 478 ? 20.757 9.205 4.604 1.00 53.19 478 ASP A N 1
ATOM 3805 C CA . ASP A 1 478 ? 21.544 10.408 4.288 1.00 53.19 478 ASP A CA 1
ATOM 3806 C C . ASP A 1 478 ? 21.900 10.548 2.794 1.00 53.19 478 ASP A C 1
ATOM 3808 O O . ASP A 1 478 ? 22.433 11.572 2.363 1.00 53.19 478 ASP A O 1
ATOM 3812 N N . GLY A 1 479 ? 21.646 9.515 1.980 1.00 56.47 479 GLY A N 1
ATOM 3813 C CA . GLY A 1 479 ? 22.031 9.481 0.569 1.00 56.47 479 GLY A CA 1
ATOM 3814 C C . GLY A 1 479 ? 20.840 9.396 -0.394 1.00 56.47 479 GLY A C 1
ATOM 3815 O O . GLY A 1 479 ? 19.902 8.641 -0.133 1.00 56.47 479 GLY A O 1
ATOM 3816 N N . PRO A 1 480 ? 20.910 10.026 -1.589 1.00 58.97 480 PRO A N 1
ATOM 3817 C CA . PRO A 1 480 ? 19.890 9.882 -2.641 1.00 58.97 480 PRO A CA 1
ATOM 3818 C C . PRO A 1 480 ? 19.673 8.422 -3.084 1.00 58.97 480 PRO A C 1
ATOM 3820 O O . PRO A 1 480 ? 18.662 8.088 -3.702 1.00 58.97 480 PRO A O 1
ATOM 3823 N N . GLY A 1 481 ? 20.625 7.543 -2.749 1.00 72.81 481 GLY A N 1
ATOM 3824 C CA . GLY A 1 481 ? 20.610 6.112 -3.017 1.00 72.81 481 GLY A CA 1
ATOM 3825 C C . GLY A 1 481 ? 19.477 5.329 -2.342 1.00 72.81 481 GLY A C 1
ATOM 3826 O O . GLY A 1 481 ? 19.030 4.345 -2.924 1.00 72.81 481 GLY A O 1
ATOM 3827 N N . SER A 1 482 ? 18.995 5.715 -1.156 1.00 79.62 482 SER A N 1
ATOM 3828 C CA . SER A 1 482 ? 17.941 4.955 -0.456 1.00 79.62 482 SER A CA 1
ATOM 3829 C C . SER A 1 482 ? 16.560 5.194 -1.069 1.00 79.62 482 SER A C 1
ATOM 3831 O O . SER A 1 482 ? 15.862 4.235 -1.400 1.00 79.62 482 SER A O 1
ATOM 3833 N N . LEU A 1 483 ? 16.207 6.456 -1.330 1.00 81.25 483 LEU A N 1
ATOM 3834 C CA . LEU A 1 483 ? 14.967 6.826 -2.018 1.00 81.25 483 LEU A CA 1
ATOM 3835 C C . LEU A 1 483 ? 14.872 6.166 -3.399 1.00 81.25 483 LEU A C 1
ATOM 3837 O O . LEU A 1 483 ? 13.860 5.539 -3.713 1.00 81.25 483 LEU A O 1
ATOM 3841 N N . ILE A 1 484 ? 15.935 6.251 -4.213 1.00 84.19 484 ILE A N 1
ATOM 3842 C CA . ILE A 1 484 ? 15.921 5.627 -5.543 1.00 84.19 484 ILE A CA 1
ATOM 3843 C C . ILE A 1 484 ? 15.807 4.103 -5.449 1.00 84.19 484 ILE A C 1
ATOM 3845 O O . ILE A 1 484 ? 15.121 3.504 -6.269 1.00 84.19 484 ILE A O 1
ATOM 3849 N N . ARG A 1 485 ? 16.415 3.455 -4.444 1.00 87.38 485 ARG A N 1
ATOM 3850 C CA . ARG A 1 485 ? 16.245 2.008 -4.222 1.00 87.38 485 ARG A CA 1
ATOM 3851 C C . ARG A 1 485 ? 14.787 1.661 -3.939 1.00 87.38 485 ARG A C 1
ATOM 3853 O O . ARG A 1 485 ? 14.281 0.731 -4.556 1.00 87.38 485 ARG A O 1
ATOM 3860 N N . ILE A 1 486 ? 14.099 2.420 -3.086 1.00 89.25 486 ILE A N 1
ATOM 3861 C CA . ILE A 1 486 ? 12.665 2.217 -2.818 1.00 89.25 486 ILE A CA 1
ATOM 3862 C C . ILE A 1 486 ? 11.841 2.403 -4.093 1.00 89.25 486 ILE A C 1
ATOM 3864 O O . ILE A 1 486 ? 11.060 1.524 -4.455 1.00 89.25 486 ILE A O 1
ATOM 3868 N N . HIS A 1 487 ? 12.048 3.508 -4.811 1.00 88.19 487 HIS A N 1
ATOM 3869 C CA . HIS A 1 487 ? 11.322 3.776 -6.050 1.00 88.19 487 HIS A CA 1
ATOM 3870 C C . HIS A 1 487 ? 11.526 2.648 -7.076 1.00 88.19 487 HIS A C 1
ATOM 3872 O O . HIS A 1 487 ? 10.568 2.117 -7.638 1.00 88.19 487 HIS A O 1
ATOM 3878 N N . ARG A 1 488 ? 12.773 2.196 -7.255 1.00 88.94 488 ARG A N 1
ATOM 3879 C CA . ARG A 1 488 ? 13.115 1.091 -8.160 1.00 88.94 488 ARG A CA 1
ATOM 3880 C C . ARG A 1 488 ? 12.587 -0.256 -7.665 1.00 88.94 488 ARG A C 1
ATOM 3882 O O . ARG A 1 488 ? 12.289 -1.111 -8.496 1.00 88.94 488 ARG A O 1
ATOM 3889 N N . ALA A 1 489 ? 12.420 -0.473 -6.360 1.00 91.25 489 ALA A N 1
ATOM 3890 C CA . ALA A 1 489 ? 11.763 -1.673 -5.834 1.00 91.25 489 ALA A CA 1
ATOM 3891 C C . ALA A 1 489 ? 10.292 -1.748 -6.278 1.00 91.25 489 ALA A C 1
ATOM 3893 O O . ALA A 1 489 ? 9.807 -2.819 -6.649 1.00 91.25 489 ALA A O 1
ATOM 3894 N N . ILE A 1 490 ? 9.597 -0.611 -6.292 1.00 91.56 490 ILE A N 1
ATOM 3895 C CA . ILE A 1 490 ? 8.200 -0.511 -6.732 1.00 91.56 490 ILE A CA 1
ATOM 3896 C C . ILE A 1 490 ? 8.107 -0.680 -8.247 1.00 91.56 490 ILE A C 1
ATOM 3898 O O . ILE A 1 490 ? 7.389 -1.553 -8.738 1.00 91.56 490 ILE A O 1
ATOM 3902 N N . GLU A 1 491 ? 8.888 0.105 -8.987 1.00 90.12 491 GLU A N 1
ATOM 3903 C CA . GLU A 1 491 ? 8.882 0.111 -10.449 1.00 90.12 491 GLU A CA 1
ATOM 3904 C C . GLU A 1 491 ? 9.275 -1.256 -11.039 1.00 90.12 491 GLU A C 1
ATOM 3906 O O . GLU A 1 491 ? 8.651 -1.740 -11.981 1.00 90.12 491 GLU A O 1
ATOM 3911 N N . SER A 1 492 ? 10.240 -1.949 -10.424 1.00 90.88 492 SER A N 1
ATOM 3912 C CA . SER A 1 492 ? 10.681 -3.294 -10.834 1.00 90.88 492 SER A CA 1
ATOM 3913 C C . SER A 1 492 ? 9.769 -4.442 -10.383 1.00 90.88 492 SER A C 1
ATOM 3915 O O . SER A 1 492 ? 10.106 -5.617 -10.591 1.00 90.88 492 SER A O 1
ATOM 3917 N N . ARG A 1 493 ? 8.628 -4.122 -9.754 1.00 91.31 493 ARG A N 1
ATOM 3918 C CA . ARG A 1 493 ? 7.654 -5.072 -9.185 1.00 91.31 493 ARG A CA 1
ATOM 3919 C C . ARG A 1 493 ? 8.209 -5.953 -8.058 1.00 91.31 493 ARG A C 1
ATOM 3921 O O . ARG A 1 493 ? 7.669 -7.025 -7.788 1.00 91.31 493 ARG A O 1
ATOM 3928 N N . GLN A 1 494 ? 9.285 -5.535 -7.393 1.00 89.81 494 GLN A N 1
ATOM 3929 C CA . GLN A 1 494 ? 9.799 -6.235 -6.209 1.00 89.81 494 GLN A CA 1
ATOM 3930 C C . GLN A 1 494 ? 8.892 -6.009 -5.001 1.00 89.81 494 GLN A C 1
ATOM 3932 O O . GLN A 1 494 ? 8.611 -6.959 -4.272 1.00 89.81 494 GLN A O 1
ATOM 3937 N N . PHE A 1 495 ? 8.392 -4.780 -4.853 1.00 92.19 495 PHE A N 1
ATOM 3938 C CA . PHE A 1 495 ? 7.424 -4.381 -3.834 1.00 92.19 495 PHE A CA 1
ATOM 3939 C C . PHE A 1 495 ? 6.350 -3.475 -4.470 1.00 92.19 495 PHE A C 1
ATOM 3941 O O . PHE A 1 495 ? 6.365 -2.268 -4.258 1.00 92.19 495 PHE A O 1
ATOM 3948 N N . PRO A 1 496 ? 5.468 -4.008 -5.338 1.00 93.69 496 PRO A N 1
ATOM 3949 C CA . PRO A 1 496 ? 4.491 -3.190 -6.058 1.00 93.69 496 PRO A CA 1
ATOM 3950 C C . PRO A 1 496 ? 3.493 -2.532 -5.097 1.00 93.69 496 PRO A C 1
ATOM 3952 O O . PRO A 1 496 ? 3.190 -3.086 -4.038 1.00 93.69 496 PRO A O 1
ATOM 3955 N N . ARG A 1 497 ? 2.942 -1.378 -5.482 1.00 94.06 497 ARG A N 1
ATOM 3956 C CA . ARG A 1 497 ? 1.879 -0.716 -4.720 1.00 94.06 497 ARG A CA 1
ATOM 3957 C C . ARG A 1 497 ? 0.564 -1.477 -4.875 1.00 94.06 497 ARG A C 1
ATOM 3959 O O . ARG A 1 497 ? 0.250 -1.958 -5.964 1.00 94.06 497 ARG A O 1
ATOM 3966 N N . LEU A 1 498 ? -0.204 -1.561 -3.799 1.00 94.38 498 LEU A N 1
ATOM 3967 C CA . LEU A 1 498 ? -1.506 -2.219 -3.773 1.00 94.38 498 LEU A CA 1
ATOM 3968 C C . LEU A 1 498 ? -2.403 -1.520 -2.756 1.00 94.38 498 LEU A C 1
ATOM 3970 O O . LEU A 1 498 ? -2.012 -1.384 -1.601 1.00 94.38 498 LEU A O 1
ATOM 3974 N N . THR A 1 499 ? -3.620 -1.169 -3.157 1.00 95.00 499 THR A N 1
ATOM 3975 C CA . THR A 1 499 ? -4.679 -0.778 -2.222 1.00 95.00 499 THR A CA 1
ATOM 3976 C C . THR A 1 499 ? -5.864 -1.720 -2.385 1.00 95.00 499 THR A C 1
ATOM 3978 O O . THR A 1 499 ? -6.305 -1.978 -3.502 1.00 95.00 499 THR A O 1
ATOM 3981 N N . TYR A 1 500 ? -6.372 -2.239 -1.274 1.00 94.81 500 TYR A N 1
ATOM 3982 C CA . TYR A 1 500 ? -7.609 -2.997 -1.189 1.00 94.81 500 TYR A CA 1
ATOM 3983 C C . TYR A 1 500 ? -8.504 -2.349 -0.136 1.00 94.81 500 TYR A C 1
ATOM 3985 O O . TYR A 1 500 ? -8.119 -2.293 1.027 1.00 94.81 500 TYR A O 1
ATOM 3993 N N . ASP A 1 501 ? -9.668 -1.849 -0.523 1.00 93.12 501 ASP A N 1
ATOM 3994 C CA . ASP A 1 501 ? -10.599 -1.150 0.354 1.00 93.12 501 ASP A CA 1
ATOM 3995 C C . ASP A 1 501 ? -12.023 -1.670 0.144 1.00 93.12 501 ASP A C 1
ATOM 3997 O O . ASP A 1 501 ? -12.646 -1.433 -0.890 1.00 93.12 501 ASP A O 1
ATOM 4001 N N . ILE A 1 502 ? -12.548 -2.380 1.142 1.00 89.50 502 ILE A N 1
ATOM 4002 C CA . ILE A 1 502 ? -13.917 -2.905 1.114 1.00 89.50 502 ILE A CA 1
ATOM 4003 C C . ILE A 1 502 ? -14.980 -1.793 1.133 1.00 89.50 502 ILE A C 1
ATOM 4005 O O . ILE A 1 502 ? -16.103 -2.014 0.684 1.00 89.50 502 ILE A O 1
ATOM 4009 N N . GLU A 1 503 ? -14.642 -0.600 1.627 1.00 88.00 503 GLU A N 1
ATOM 4010 C CA . GLU A 1 503 ? -15.561 0.537 1.721 1.00 88.00 503 GLU A CA 1
ATOM 4011 C C . GLU A 1 503 ? -15.600 1.362 0.415 1.00 88.00 503 GLU A C 1
ATOM 4013 O O . GLU A 1 503 ? -16.485 2.202 0.249 1.00 88.00 503 GLU A O 1
ATOM 4018 N N . ALA A 1 504 ? -14.710 1.088 -0.552 1.00 86.88 504 ALA A N 1
ATOM 4019 C CA . ALA A 1 504 ? -14.628 1.821 -1.823 1.00 86.88 504 ALA A CA 1
ATOM 4020 C C . ALA A 1 504 ? -15.796 1.547 -2.793 1.00 86.88 504 ALA A C 1
ATOM 4022 O O . ALA A 1 504 ? -16.036 2.332 -3.713 1.00 86.88 504 ALA A O 1
ATOM 4023 N N . GLY A 1 505 ? -16.546 0.460 -2.602 1.00 84.69 505 GLY A N 1
ATOM 4024 C CA . GLY A 1 505 ? -17.706 0.137 -3.429 1.00 84.69 505 GLY A CA 1
ATOM 4025 C C . GLY A 1 505 ? -18.335 -1.213 -3.094 1.00 84.69 505 GLY A C 1
ATOM 4026 O O . GLY A 1 505 ? -17.979 -1.864 -2.117 1.00 84.69 505 GLY A O 1
ATOM 4027 N N . VAL A 1 506 ? -19.324 -1.632 -3.887 1.00 81.38 506 VAL A N 1
ATOM 4028 C CA . VAL A 1 506 ? -20.069 -2.886 -3.646 1.00 81.38 506 VAL A CA 1
ATOM 4029 C C . VAL A 1 506 ? -19.428 -4.073 -4.371 1.00 81.38 506 VAL A C 1
ATOM 4031 O O . VAL A 1 506 ? -19.446 -5.197 -3.867 1.00 81.38 506 VAL A O 1
ATOM 4034 N N . ASP A 1 507 ? -18.849 -3.828 -5.546 1.00 82.62 507 ASP A N 1
ATOM 4035 C CA . ASP A 1 507 ? -18.262 -4.866 -6.386 1.00 82.62 507 ASP A CA 1
ATOM 4036 C C . ASP A 1 507 ? -16.817 -5.156 -5.985 1.00 82.62 507 ASP A C 1
ATOM 4038 O O . ASP A 1 507 ? -16.042 -4.242 -5.716 1.00 82.62 507 ASP A O 1
ATOM 4042 N N . PHE A 1 508 ? -16.405 -6.423 -6.059 1.00 79.69 508 PHE A N 1
ATOM 4043 C CA . PHE A 1 508 ? -15.031 -6.818 -5.724 1.00 79.69 508 PHE A CA 1
ATOM 4044 C C . PHE A 1 508 ? -13.969 -6.036 -6.516 1.00 79.69 508 PHE A C 1
ATOM 4046 O O . PHE A 1 508 ? -12.938 -5.664 -5.966 1.00 79.69 508 PHE A O 1
ATOM 4053 N N . GLY A 1 509 ? -14.230 -5.751 -7.798 1.00 77.06 509 GLY A N 1
ATOM 4054 C CA . GLY A 1 509 ? -13.308 -4.976 -8.633 1.00 77.06 509 GLY A CA 1
ATOM 4055 C C . GLY A 1 509 ? -13.114 -3.538 -8.147 1.00 77.06 509 GLY A C 1
ATOM 4056 O O . GLY A 1 509 ? -12.024 -3.002 -8.288 1.00 77.06 509 GLY A O 1
ATOM 4057 N N . SER A 1 510 ? -14.129 -2.936 -7.516 1.00 84.25 510 SER A N 1
ATOM 4058 C CA . SER A 1 510 ? -14.019 -1.585 -6.943 1.00 84.25 510 SER A CA 1
ATOM 4059 C C . SER A 1 510 ? -13.159 -1.538 -5.681 1.00 84.25 510 SER A C 1
ATOM 4061 O O . SER A 1 510 ? -12.664 -0.476 -5.318 1.00 84.25 510 SER A O 1
ATOM 4063 N N . HIS A 1 511 ? -12.948 -2.686 -5.030 1.00 90.31 511 HIS A N 1
ATOM 4064 C CA . HIS A 1 511 ? -12.137 -2.760 -3.820 1.00 90.31 511 HIS A CA 1
ATOM 4065 C C . HIS A 1 511 ? -10.645 -2.698 -4.117 1.00 90.31 511 HIS A C 1
ATOM 4067 O O . HIS A 1 511 ? -9.893 -2.279 -3.253 1.00 90.31 511 HIS A O 1
ATOM 4073 N N . PHE A 1 512 ? -10.187 -3.128 -5.293 1.00 91.94 512 PHE A N 1
ATOM 4074 C CA . PHE A 1 512 ? -8.768 -3.368 -5.558 1.00 91.94 512 PHE A CA 1
ATOM 4075 C C . PHE A 1 512 ? -8.195 -2.351 -6.553 1.00 91.94 512 PHE A C 1
ATOM 4077 O O . PHE A 1 512 ? -8.678 -2.239 -7.675 1.00 91.94 512 PHE A O 1
ATOM 4084 N N . ASN A 1 513 ? -7.124 -1.648 -6.174 1.00 90.50 513 ASN A N 1
ATOM 4085 C CA . ASN A 1 513 ? -6.497 -0.603 -6.983 1.00 90.50 513 ASN A CA 1
ATOM 4086 C C . ASN A 1 513 ? -4.974 -0.817 -7.125 1.00 90.50 513 ASN A C 1
ATOM 4088 O O . ASN A 1 513 ? -4.254 -0.992 -6.136 1.00 90.50 513 ASN A O 1
ATOM 4092 N N . LEU A 1 514 ? -4.495 -0.768 -8.376 1.00 92.25 514 LEU A N 1
ATOM 4093 C CA . LEU A 1 514 ? -3.082 -0.842 -8.774 1.00 92.25 514 LEU A CA 1
ATOM 4094 C C . LEU A 1 514 ? -2.592 0.365 -9.589 1.00 92.25 514 LEU A C 1
ATOM 4096 O O . LEU A 1 514 ? -1.416 0.395 -9.963 1.00 92.25 514 LEU A O 1
ATOM 4100 N N . GLU A 1 515 ? -3.451 1.341 -9.877 1.00 87.12 515 GLU A N 1
ATOM 4101 C CA . GLU A 1 515 ? -3.178 2.464 -10.788 1.00 87.12 515 GLU A CA 1
ATOM 4102 C C . GLU A 1 515 ? -2.018 3.342 -10.312 1.00 87.12 515 GLU A C 1
ATOM 4104 O O . GLU A 1 515 ? -1.313 3.939 -11.120 1.00 87.12 515 GLU A O 1
ATOM 4109 N N . ASN A 1 516 ? -1.745 3.339 -9.005 1.00 86.25 516 ASN A N 1
ATOM 4110 C CA . ASN A 1 516 ? -0.624 4.061 -8.408 1.00 86.25 516 ASN A CA 1
ATOM 4111 C C . ASN A 1 516 ? 0.755 3.498 -8.799 1.00 86.25 516 ASN A C 1
ATOM 4113 O O . ASN A 1 516 ? 1.769 4.051 -8.376 1.00 86.25 516 ASN A O 1
ATOM 4117 N N . ASN A 1 517 ? 0.829 2.393 -9.550 1.00 91.00 517 ASN A N 1
ATOM 4118 C CA . ASN A 1 517 ? 2.090 1.863 -10.060 1.00 91.00 517 ASN A CA 1
ATOM 4119 C C . ASN A 1 517 ? 2.421 2.417 -11.461 1.00 91.00 517 ASN A C 1
ATOM 4121 O O . ASN A 1 517 ? 1.534 2.449 -12.317 1.00 91.00 517 ASN A O 1
ATOM 4125 N N . PRO A 1 518 ? 3.702 2.703 -11.770 1.00 88.44 518 PRO A N 1
ATOM 4126 C CA . PRO A 1 518 ? 4.126 3.075 -13.121 1.00 88.44 518 PRO A CA 1
ATOM 4127 C C . PRO A 1 518 ? 3.730 2.023 -14.168 1.00 88.44 518 PRO A C 1
ATOM 4129 O O . PRO A 1 518 ? 3.969 0.826 -13.961 1.00 88.44 518 PRO A O 1
ATOM 4132 N N . GLN A 1 519 ? 3.118 2.473 -15.275 1.00 90.00 519 GLN A N 1
ATOM 4133 C CA . GLN A 1 519 ? 2.677 1.647 -16.416 1.00 90.00 519 GLN A CA 1
ATOM 4134 C C . GLN A 1 519 ? 2.069 0.310 -15.959 1.00 90.00 519 GLN A C 1
ATOM 4136 O O . GLN A 1 519 ? 2.614 -0.768 -16.214 1.00 90.00 519 GLN A O 1
ATOM 4141 N N . CYS A 1 520 ? 1.006 0.385 -15.149 1.00 89.94 520 CYS A N 1
ATOM 4142 C CA . CYS A 1 520 ? 0.449 -0.760 -14.423 1.00 89.94 520 CYS A CA 1
ATOM 4143 C C . CYS A 1 520 ? -0.133 -1.868 -15.322 1.00 89.94 520 CYS A C 1
ATOM 4145 O O . CYS A 1 520 ? -0.329 -2.990 -14.865 1.00 89.94 520 CYS A O 1
ATOM 4147 N N . ASP A 1 521 ? -0.364 -1.599 -16.601 1.00 89.25 521 ASP A N 1
ATOM 4148 C CA . ASP A 1 521 ? -0.762 -2.558 -17.630 1.00 89.25 521 ASP A CA 1
ATOM 4149 C C . ASP A 1 521 ? 0.420 -3.406 -18.141 1.00 89.25 521 ASP A C 1
ATOM 4151 O O . ASP A 1 521 ? 0.254 -4.558 -18.558 1.00 89.25 521 ASP A O 1
ATOM 4155 N N . LEU A 1 522 ? 1.649 -2.904 -18.034 1.00 90.62 522 LEU A N 1
ATOM 4156 C CA . LEU A 1 522 ? 2.841 -3.612 -18.488 1.00 90.62 522 LEU A CA 1
ATOM 4157 C C . LEU A 1 522 ? 3.411 -4.549 -17.414 1.00 90.62 522 LEU A C 1
ATOM 4159 O O . LEU A 1 522 ? 3.381 -4.275 -16.210 1.00 90.62 522 LEU A O 1
ATOM 4163 N N . LEU A 1 523 ? 3.993 -5.667 -17.866 1.00 90.81 523 LEU A N 1
ATOM 4164 C CA . LEU A 1 523 ? 4.732 -6.586 -16.988 1.00 90.81 523 LEU A CA 1
ATOM 4165 C C . LEU A 1 523 ? 6.022 -5.948 -16.467 1.00 90.81 523 LEU A C 1
ATOM 4167 O O . LEU A 1 523 ? 6.383 -6.138 -15.308 1.00 90.81 523 LEU A O 1
ATOM 4171 N N . TYR A 1 524 ? 6.681 -5.185 -17.336 1.00 91.56 524 TYR A N 1
ATOM 4172 C CA . TYR A 1 524 ? 7.869 -4.399 -17.048 1.00 91.56 524 TYR A CA 1
ATOM 4173 C C . TYR A 1 524 ? 7.640 -2.994 -17.615 1.00 91.56 524 TYR A C 1
ATOM 4175 O O . TYR A 1 524 ? 7.287 -2.897 -18.793 1.00 91.56 524 TYR A O 1
ATOM 4183 N N . PRO A 1 525 ? 7.776 -1.929 -16.809 1.00 90.62 525 PRO A N 1
ATOM 4184 C CA . PRO A 1 525 ? 7.697 -0.568 -17.321 1.00 90.62 525 PRO A CA 1
ATOM 4185 C C . PRO A 1 525 ? 8.850 -0.295 -18.294 1.00 90.62 525 PRO A C 1
ATOM 4187 O O . PRO A 1 525 ? 9.940 -0.855 -18.159 1.00 90.62 525 PRO A O 1
ATOM 4190 N N . ASN A 1 526 ? 8.597 0.551 -19.286 1.00 88.69 526 ASN A N 1
ATOM 4191 C CA . ASN A 1 526 ? 9.560 0.938 -20.309 1.00 88.69 526 ASN A CA 1
ATOM 4192 C C . ASN A 1 526 ? 10.043 2.363 -20.054 1.00 88.69 526 ASN A C 1
ATOM 4194 O O . ASN A 1 526 ? 9.238 3.254 -19.794 1.00 88.69 526 ASN A O 1
ATOM 4198 N N . GLN A 1 527 ? 11.348 2.579 -20.183 1.00 83.25 527 GLN A N 1
ATOM 4199 C CA . GLN A 1 527 ? 11.967 3.894 -20.116 1.00 83.25 527 GLN A CA 1
ATOM 4200 C C . GLN A 1 527 ? 12.653 4.237 -21.439 1.00 83.25 527 GLN A C 1
ATOM 4202 O O . GLN A 1 527 ? 13.218 3.379 -22.117 1.00 83.25 527 GLN A O 1
ATOM 4207 N N . THR A 1 528 ? 12.630 5.521 -21.779 1.00 81.44 528 THR A N 1
ATOM 4208 C CA . THR A 1 528 ? 13.285 6.061 -22.969 1.00 81.44 528 THR A CA 1
ATOM 4209 C C . THR A 1 528 ? 14.736 6.427 -22.649 1.00 81.44 528 THR A C 1
ATOM 4211 O O . THR A 1 528 ? 15.004 7.157 -21.696 1.00 81.44 528 THR A O 1
ATOM 4214 N N . LEU A 1 529 ? 15.676 5.942 -23.459 1.00 78.25 529 LEU A N 1
ATOM 4215 C CA . LEU A 1 529 ? 17.111 6.192 -23.348 1.00 78.25 529 LEU A CA 1
ATOM 4216 C C . LEU A 1 529 ? 17.597 7.058 -24.518 1.00 78.25 529 LEU A C 1
ATOM 4218 O O . LEU A 1 529 ? 17.320 6.724 -25.666 1.00 78.25 529 LEU A O 1
ATOM 4222 N N . GLU A 1 530 ? 18.366 8.123 -24.257 1.00 78.31 530 GLU A N 1
ATOM 4223 C CA . GLU A 1 530 ? 19.067 8.876 -25.314 1.00 78.31 530 GLU A CA 1
ATOM 4224 C C . GLU A 1 530 ? 20.516 8.390 -25.442 1.00 78.31 530 GLU A C 1
ATOM 4226 O O . GLU A 1 530 ? 21.339 8.554 -24.545 1.00 78.31 530 GLU A O 1
ATOM 4231 N N . ILE A 1 531 ? 20.882 7.853 -26.598 1.00 76.00 531 ILE A N 1
ATOM 4232 C CA . ILE A 1 531 ? 22.242 7.400 -26.886 1.00 76.00 531 ILE A CA 1
ATOM 4233 C C . ILE A 1 531 ? 22.924 8.437 -27.781 1.00 76.00 531 ILE A C 1
ATOM 4235 O O . ILE A 1 531 ? 22.465 8.738 -28.884 1.00 76.00 531 ILE A O 1
ATOM 4239 N N . LYS A 1 532 ? 24.046 8.995 -27.319 1.00 74.75 532 LYS A N 1
ATOM 4240 C CA . LYS A 1 532 ? 24.919 9.850 -28.132 1.00 74.75 532 LYS A CA 1
ATOM 4241 C C . LYS A 1 532 ? 25.918 8.974 -28.881 1.00 74.75 532 LYS A C 1
ATOM 4243 O O . LYS A 1 532 ? 26.864 8.458 -28.286 1.00 74.75 532 LYS A O 1
ATOM 4248 N N . ASN A 1 533 ? 25.730 8.862 -30.192 1.00 70.31 533 ASN A N 1
ATOM 4249 C CA . ASN A 1 533 ? 26.639 8.169 -31.097 1.00 70.31 533 ASN A CA 1
ATOM 4250 C C . ASN A 1 533 ? 27.505 9.179 -31.878 1.00 70.31 533 ASN A C 1
ATOM 4252 O O . ASN A 1 533 ? 27.093 10.326 -32.074 1.00 70.31 533 ASN A O 1
ATOM 4256 N N . PRO A 1 534 ? 28.684 8.775 -32.396 1.00 59.56 534 PRO A N 1
ATOM 4257 C CA . PRO A 1 534 ? 29.543 9.649 -33.206 1.00 59.56 534 PRO A CA 1
ATOM 4258 C C . PRO A 1 534 ? 28.855 10.267 -34.442 1.00 59.56 534 PRO A C 1
ATOM 4260 O O . PRO A 1 534 ? 29.341 11.263 -34.972 1.00 59.56 534 PRO A O 1
ATOM 4263 N N . GLY A 1 535 ? 27.735 9.688 -34.901 1.00 57.06 535 GLY A N 1
ATOM 4264 C CA . GLY A 1 535 ? 26.951 10.136 -36.059 1.00 57.06 535 GLY A CA 1
ATOM 4265 C C . GLY A 1 535 ? 25.599 10.799 -35.753 1.00 57.06 535 GLY A C 1
ATOM 4266 O O . GLY A 1 535 ? 24.910 11.170 -36.700 1.00 57.06 535 GLY A O 1
ATOM 4267 N N . GLY A 1 536 ? 25.196 10.955 -34.483 1.00 69.38 536 GLY A N 1
ATOM 4268 C CA . GLY A 1 536 ? 23.882 11.511 -34.128 1.00 69.38 536 GLY A CA 1
ATOM 4269 C C . GLY A 1 536 ? 23.384 11.137 -32.727 1.00 69.38 536 GLY A C 1
ATOM 4270 O O . GLY A 1 536 ? 24.086 10.486 -31.954 1.00 69.38 536 GLY A O 1
ATOM 4271 N N . LYS A 1 537 ? 22.163 11.577 -32.395 1.00 76.25 537 LYS A N 1
ATOM 4272 C CA . LYS A 1 537 ? 21.422 11.124 -31.210 1.00 76.25 537 LYS A CA 1
ATOM 4273 C C . LYS A 1 537 ? 20.424 10.049 -31.633 1.00 76.25 537 LYS A C 1
ATOM 4275 O O . LYS A 1 537 ? 19.601 10.329 -32.499 1.00 76.25 537 LYS A O 1
ATOM 4280 N N . ASP A 1 538 ? 20.469 8.898 -30.977 1.00 78.44 538 ASP A N 1
ATOM 4281 C CA . ASP A 1 538 ? 19.490 7.824 -31.135 1.00 78.44 538 ASP A CA 1
ATOM 4282 C C . ASP A 1 538 ? 18.678 7.664 -29.848 1.00 78.44 538 ASP A C 1
ATOM 4284 O O . ASP A 1 538 ? 19.142 8.008 -28.759 1.00 78.44 538 ASP A O 1
ATOM 4288 N N . THR A 1 539 ? 17.459 7.147 -29.965 1.00 81.00 539 THR A N 1
ATOM 4289 C CA . THR A 1 539 ? 16.580 6.893 -28.822 1.00 81.00 539 THR A CA 1
ATOM 4290 C C . THR A 1 539 ? 16.209 5.415 -28.777 1.00 81.00 539 THR A C 1
ATOM 4292 O O . THR A 1 539 ? 15.760 4.866 -29.780 1.00 81.00 539 THR A O 1
ATOM 4295 N N . GLU A 1 540 ? 16.390 4.771 -27.624 1.00 82.75 540 GLU A N 1
ATOM 4296 C CA . GLU A 1 540 ? 16.098 3.348 -27.406 1.00 82.75 540 GLU A CA 1
ATOM 4297 C C . GLU A 1 540 ? 15.084 3.183 -26.265 1.00 82.75 540 GLU A C 1
ATOM 4299 O O . GLU A 1 540 ? 15.079 3.965 -25.318 1.00 82.75 540 GLU A O 1
ATOM 4304 N N . GLN A 1 541 ? 14.205 2.183 -26.353 1.00 84.12 541 GLN A N 1
ATOM 4305 C CA . GLN A 1 541 ? 13.305 1.808 -25.259 1.00 84.12 541 GLN A CA 1
ATOM 4306 C C . GLN A 1 541 ? 13.925 0.659 -24.468 1.00 84.12 541 GLN A C 1
ATOM 4308 O O . GLN A 1 541 ? 14.274 -0.369 -25.047 1.00 84.12 541 GLN A O 1
ATOM 4313 N N . ILE A 1 542 ? 14.027 0.816 -23.151 1.00 86.12 542 ILE A N 1
ATOM 4314 C CA . ILE A 1 542 ? 14.533 -0.216 -22.246 1.00 86.12 542 ILE A CA 1
ATOM 4315 C C . ILE A 1 542 ? 13.465 -0.593 -21.222 1.00 86.12 542 ILE A C 1
ATOM 4317 O O . ILE A 1 542 ? 12.911 0.260 -20.533 1.00 86.12 542 ILE A O 1
ATOM 4321 N N . SER A 1 543 ? 13.192 -1.890 -21.098 1.00 89.81 543 SER A N 1
ATOM 4322 C CA . SER A 1 543 ? 12.301 -2.409 -20.061 1.00 89.81 543 SER A CA 1
ATOM 4323 C C . SER A 1 543 ? 13.044 -2.560 -18.738 1.00 89.81 543 SER A C 1
ATOM 4325 O O . SER A 1 543 ? 14.064 -3.248 -18.671 1.00 89.81 543 SER A O 1
ATOM 4327 N N . LEU A 1 544 ? 12.501 -1.975 -17.674 1.00 90.25 544 LEU A N 1
ATOM 4328 C CA . LEU A 1 544 ? 13.019 -2.128 -16.324 1.00 90.25 544 LEU A CA 1
ATOM 4329 C C . LEU A 1 544 ? 12.433 -3.384 -15.684 1.00 90.25 544 LEU A C 1
ATOM 4331 O O . LEU A 1 544 ? 11.240 -3.491 -15.402 1.00 90.25 544 LEU A O 1
ATOM 4335 N N . SER A 1 545 ? 13.300 -4.353 -15.432 1.00 90.38 545 SER A N 1
ATOM 4336 C CA . SER A 1 545 ? 12.941 -5.631 -14.839 1.00 90.38 545 SER A CA 1
ATOM 4337 C C . SER A 1 545 ? 13.366 -5.729 -13.375 1.00 90.38 545 SER A C 1
ATOM 4339 O O . SER A 1 545 ? 14.177 -4.959 -12.860 1.00 90.38 545 SER A O 1
ATOM 4341 N N . SER A 1 546 ? 12.894 -6.775 -12.700 1.00 90.25 546 SER A N 1
ATOM 4342 C CA . SER A 1 546 ? 13.377 -7.144 -11.367 1.00 90.25 546 SER A CA 1
ATOM 4343 C C . SER A 1 546 ? 14.890 -7.422 -11.325 1.00 90.25 546 SER A C 1
ATOM 4345 O O . SER A 1 546 ? 15.475 -7.345 -10.245 1.00 90.25 546 SER A O 1
ATOM 4347 N N . ALA A 1 547 ? 15.533 -7.731 -12.462 1.00 91.69 547 ALA A N 1
ATOM 4348 C CA . ALA A 1 547 ? 16.983 -7.917 -12.544 1.00 91.69 547 ALA A CA 1
ATOM 4349 C C . ALA A 1 547 ? 17.748 -6.596 -12.376 1.00 91.69 547 ALA A C 1
ATOM 4351 O O . ALA A 1 547 ? 18.792 -6.583 -11.728 1.00 91.69 547 ALA A O 1
ATOM 4352 N N . ASP A 1 548 ? 17.210 -5.494 -12.902 1.00 91.25 548 ASP A N 1
ATOM 4353 C CA . ASP A 1 548 ? 17.812 -4.162 -12.799 1.00 91.25 548 ASP A CA 1
ATOM 4354 C C . ASP A 1 548 ? 17.861 -3.697 -11.341 1.00 91.25 548 ASP A C 1
ATOM 4356 O O . ASP A 1 548 ? 18.887 -3.194 -10.885 1.00 91.25 548 ASP A O 1
ATOM 4360 N N . TYR A 1 549 ? 16.797 -3.971 -10.578 1.00 90.75 549 TYR A N 1
ATOM 4361 C CA . TYR A 1 549 ? 16.775 -3.746 -9.132 1.00 90.75 549 TYR A CA 1
ATOM 4362 C C . TYR A 1 549 ? 17.774 -4.642 -8.389 1.00 90.75 549 TYR A C 1
ATOM 4364 O O . TYR A 1 549 ? 18.553 -4.151 -7.574 1.00 90.75 549 TYR A O 1
ATOM 4372 N N . LEU A 1 550 ? 17.810 -5.949 -8.689 1.00 88.88 550 LEU A N 1
ATOM 4373 C CA . LEU A 1 550 ? 18.769 -6.864 -8.054 1.00 88.88 550 LEU A CA 1
ATOM 4374 C C . LEU A 1 550 ? 20.217 -6.419 -8.287 1.00 88.88 550 LEU A C 1
ATOM 4376 O O . LEU A 1 550 ? 21.043 -6.569 -7.389 1.00 88.88 550 LEU A O 1
ATOM 4380 N N . ALA A 1 551 ? 20.513 -5.850 -9.455 1.00 90.19 551 ALA A N 1
ATOM 4381 C CA . ALA A 1 551 ? 21.823 -5.323 -9.810 1.00 90.19 551 ALA A CA 1
ATOM 4382 C C . ALA A 1 551 ? 22.189 -4.008 -9.091 1.00 90.19 551 ALA A C 1
ATOM 4384 O O . ALA A 1 551 ? 23.344 -3.598 -9.147 1.00 90.19 551 ALA A O 1
ATOM 4385 N N . MET A 1 552 ? 21.266 -3.354 -8.375 1.00 86.81 552 MET A N 1
ATOM 4386 C CA . MET A 1 552 ? 21.596 -2.201 -7.521 1.00 86.81 552 MET A CA 1
ATOM 4387 C C . MET A 1 552 ? 22.342 -2.611 -6.242 1.00 86.81 552 MET A C 1
ATOM 4389 O O . MET A 1 552 ? 22.932 -1.768 -5.560 1.00 86.81 552 MET A O 1
ATOM 4393 N N . GLU A 1 553 ? 22.286 -3.891 -5.878 1.00 83.94 553 GLU A N 1
ATOM 4394 C CA . GLU A 1 553 ? 22.944 -4.434 -4.698 1.00 83.94 553 GLU A CA 1
ATOM 4395 C C . GLU A 1 553 ? 24.377 -4.874 -5.025 1.00 83.94 553 GLU A C 1
ATOM 4397 O O . GLU A 1 553 ? 24.600 -5.670 -5.939 1.00 83.94 553 GLU A O 1
ATOM 4402 N N . THR A 1 554 ? 25.362 -4.393 -4.261 1.00 83.00 554 THR A N 1
ATOM 4403 C CA . THR A 1 554 ? 26.792 -4.564 -4.573 1.00 83.00 554 THR A CA 1
ATOM 4404 C C . THR A 1 554 ? 27.180 -6.036 -4.699 1.00 83.00 554 THR A C 1
ATOM 4406 O O . THR A 1 554 ? 27.858 -6.417 -5.655 1.00 83.00 554 THR A O 1
ATOM 4409 N N . ARG A 1 555 ? 26.705 -6.891 -3.780 1.00 83.00 555 ARG A N 1
ATOM 4410 C CA . ARG A 1 555 ? 26.987 -8.339 -3.828 1.00 83.00 555 ARG A CA 1
ATOM 4411 C C . ARG A 1 555 ? 26.434 -9.005 -5.090 1.00 83.00 555 ARG A C 1
ATOM 4413 O O . ARG A 1 555 ? 27.060 -9.910 -5.628 1.00 83.00 555 ARG A O 1
ATOM 4420 N N . ASN A 1 556 ? 25.281 -8.550 -5.576 1.00 86.25 556 ASN A N 1
ATOM 4421 C CA . ASN A 1 556 ? 24.617 -9.096 -6.755 1.00 86.25 556 ASN A CA 1
ATOM 4422 C C . ASN A 1 556 ? 25.291 -8.584 -8.029 1.00 86.25 556 ASN A C 1
ATOM 4424 O O . ASN A 1 556 ? 25.571 -9.368 -8.934 1.00 86.25 556 ASN A O 1
ATOM 4428 N N . LEU A 1 557 ? 25.617 -7.293 -8.077 1.00 87.19 557 LEU A N 1
ATOM 4429 C CA . LEU A 1 557 ? 26.309 -6.666 -9.197 1.00 87.19 557 LEU A CA 1
ATOM 4430 C C . LEU A 1 557 ? 27.648 -7.358 -9.499 1.00 87.19 557 LEU A C 1
ATOM 4432 O O . LEU A 1 557 ? 27.946 -7.647 -10.654 1.00 87.19 557 LEU A O 1
ATOM 4436 N N . GLN A 1 558 ? 28.410 -7.730 -8.464 1.00 86.62 558 GLN A N 1
ATOM 4437 C CA . GLN A 1 558 ? 29.666 -8.480 -8.612 1.00 86.62 558 GLN A CA 1
ATOM 4438 C C . GLN A 1 558 ? 29.479 -9.855 -9.276 1.00 86.62 558 GLN A C 1
ATOM 4440 O O . GLN A 1 558 ? 30.405 -10.380 -9.900 1.00 86.62 558 GLN A O 1
ATOM 4445 N N . THR A 1 559 ? 28.280 -10.444 -9.206 1.00 88.00 559 THR A N 1
ATOM 4446 C CA . THR A 1 559 ? 27.993 -11.718 -9.881 1.00 88.00 559 THR A CA 1
ATOM 4447 C C . THR A 1 559 ? 27.802 -11.566 -11.388 1.00 88.00 559 THR A C 1
ATOM 4449 O O . THR A 1 559 ? 28.021 -12.543 -12.098 1.00 88.00 559 THR A O 1
ATOM 4452 N N . LEU A 1 560 ? 27.512 -10.370 -11.915 1.00 90.88 560 LEU A N 1
ATOM 4453 C CA . LEU A 1 560 ? 27.225 -10.128 -13.337 1.00 90.88 560 LEU A CA 1
ATOM 4454 C C . LEU A 1 560 ? 28.454 -10.232 -14.244 1.00 90.88 560 LEU A C 1
ATOM 4456 O O . LEU A 1 560 ? 29.508 -9.688 -13.928 1.00 90.88 560 LEU A O 1
ATOM 4460 N N . GLU A 1 561 ? 28.340 -10.917 -15.378 1.00 92.19 561 GLU A N 1
ATOM 4461 C CA . GLU A 1 561 ? 29.418 -10.985 -16.373 1.00 92.19 561 GLU A CA 1
ATOM 4462 C C . GLU A 1 561 ? 29.265 -9.852 -17.390 1.00 92.19 561 GLU A C 1
ATOM 4464 O O . GLU A 1 561 ? 28.308 -9.840 -18.167 1.00 92.19 561 GLU A O 1
ATOM 4469 N N . ILE A 1 562 ? 30.208 -8.908 -17.399 1.00 91.94 562 ILE A N 1
ATOM 4470 C CA . ILE A 1 562 ? 30.230 -7.828 -18.390 1.00 91.94 562 ILE A CA 1
ATOM 4471 C C . ILE A 1 562 ? 30.654 -8.403 -19.740 1.00 91.94 562 ILE A C 1
ATOM 4473 O O . ILE A 1 562 ? 31.711 -9.017 -19.874 1.00 91.94 562 ILE A O 1
ATOM 4477 N N . ILE A 1 563 ? 29.795 -8.222 -20.739 1.00 89.44 563 ILE A N 1
ATOM 4478 C CA . ILE A 1 563 ? 29.990 -8.725 -22.091 1.00 89.44 563 ILE A CA 1
ATOM 4479 C C . ILE A 1 563 ? 30.811 -7.700 -22.877 1.00 89.44 563 ILE A C 1
ATOM 4481 O O . ILE A 1 563 ? 30.339 -6.571 -23.048 1.00 89.44 563 ILE A O 1
ATOM 4485 N N . PRO A 1 564 ? 31.974 -8.086 -23.430 1.00 85.94 564 PRO A N 1
ATOM 4486 C CA . PRO A 1 564 ? 32.788 -7.187 -24.236 1.00 85.94 564 PRO A CA 1
ATOM 4487 C C . PRO A 1 564 ? 32.026 -6.601 -25.433 1.00 85.94 564 PRO A C 1
ATOM 4489 O O . PRO A 1 564 ? 31.198 -7.277 -26.059 1.00 85.94 564 PRO A O 1
ATOM 4492 N N . GLY A 1 565 ? 32.333 -5.351 -25.790 1.00 80.25 565 GLY A N 1
ATOM 4493 C CA . GLY A 1 565 ? 31.621 -4.602 -26.834 1.00 80.25 565 GLY A CA 1
ATOM 4494 C C . GLY A 1 565 ? 31.653 -5.281 -28.208 1.00 80.25 565 GLY A C 1
ATOM 4495 O O . GLY A 1 565 ? 30.659 -5.256 -28.940 1.00 80.25 565 GLY A O 1
ATOM 4496 N N . TRP A 1 566 ? 32.752 -5.976 -28.517 1.00 81.62 566 TRP A N 1
ATOM 4497 C CA . TRP A 1 566 ? 32.929 -6.739 -29.756 1.00 81.62 566 TRP A CA 1
ATOM 4498 C C . TRP A 1 566 ? 32.064 -8.006 -29.849 1.00 81.62 566 TRP A C 1
ATOM 4500 O O . TRP A 1 566 ? 31.849 -8.521 -30.948 1.00 81.62 566 TRP A O 1
ATOM 4510 N N . TYR A 1 567 ? 31.557 -8.544 -28.733 1.00 83.81 567 TYR A N 1
ATOM 4511 C CA . TYR A 1 567 ? 30.751 -9.765 -28.757 1.00 83.81 567 TYR A CA 1
ATOM 4512 C C . TYR A 1 567 ? 29.277 -9.440 -29.007 1.00 83.81 567 TYR A C 1
ATOM 4514 O O . TYR A 1 567 ? 28.476 -9.272 -28.085 1.00 83.81 567 TYR A O 1
ATOM 4522 N N . GLN A 1 568 ? 28.891 -9.346 -30.276 1.00 79.31 568 GLN A N 1
ATOM 4523 C CA . GLN A 1 568 ? 27.491 -9.222 -30.681 1.00 79.31 568 GLN A CA 1
ATOM 4524 C C . GLN A 1 568 ? 26.969 -10.572 -31.174 1.00 79.31 568 GLN A C 1
ATOM 4526 O O . GLN A 1 568 ? 27.556 -11.202 -32.050 1.00 79.31 568 GLN A O 1
ATOM 4531 N N . ASN A 1 569 ? 25.888 -11.056 -30.564 1.00 82.06 569 ASN A N 1
ATOM 4532 C CA . ASN A 1 569 ? 25.314 -12.360 -30.869 1.00 82.06 569 ASN A CA 1
ATOM 4533 C C . ASN A 1 569 ? 23.799 -12.317 -30.649 1.00 82.06 569 ASN A C 1
ATOM 4535 O O . ASN A 1 569 ? 23.356 -11.871 -29.595 1.00 82.06 569 ASN A O 1
ATOM 4539 N N . GLU A 1 570 ? 23.025 -12.841 -31.600 1.00 82.38 570 GLU A N 1
ATOM 4540 C CA . GLU A 1 570 ? 21.554 -12.950 -31.536 1.00 82.38 570 GLU A CA 1
ATOM 4541 C C . GLU A 1 570 ? 21.058 -13.800 -30.354 1.00 82.38 570 GLU A C 1
ATOM 4543 O O . GLU A 1 570 ? 19.890 -13.762 -29.977 1.00 82.38 570 GLU A O 1
ATOM 4548 N N . LYS A 1 571 ? 21.949 -14.595 -29.755 1.00 86.50 571 LYS A N 1
ATOM 4549 C CA . LYS A 1 571 ? 21.659 -15.389 -28.558 1.00 86.50 571 LYS A CA 1
ATOM 4550 C C . LYS A 1 571 ? 21.659 -14.569 -27.268 1.00 86.50 571 LYS A C 1
ATOM 4552 O O . LYS A 1 571 ? 21.232 -15.094 -26.244 1.00 86.50 571 LYS A O 1
ATOM 4557 N N . LEU A 1 572 ? 22.149 -13.332 -27.289 1.00 90.94 572 LEU A N 1
ATOM 4558 C CA . LEU A 1 572 ? 22.025 -12.406 -26.168 1.00 90.94 572 LEU A CA 1
ATOM 4559 C C . LEU A 1 572 ? 20.678 -11.708 -26.277 1.00 90.94 572 LEU A C 1
ATOM 4561 O O . LEU A 1 572 ? 20.415 -11.041 -27.274 1.00 90.94 572 LEU A O 1
ATOM 4565 N N . VAL A 1 573 ? 19.832 -11.878 -25.269 1.00 92.31 573 VAL A N 1
ATOM 4566 C CA . VAL A 1 573 ? 18.446 -11.407 -25.317 1.00 92.31 573 VAL A CA 1
ATOM 4567 C C . VAL A 1 573 ? 18.133 -10.629 -24.040 1.00 92.31 573 VAL A C 1
ATOM 4569 O O . VAL A 1 573 ? 18.547 -11.074 -22.966 1.00 92.31 573 VAL A O 1
ATOM 4572 N N . PRO A 1 574 ? 17.436 -9.480 -24.112 1.00 92.12 574 PRO A N 1
ATOM 4573 C CA . PRO A 1 574 ? 16.976 -8.772 -22.923 1.00 92.12 574 PRO A CA 1
ATOM 4574 C C . PRO A 1 574 ? 16.233 -9.710 -21.970 1.00 92.12 574 PRO A C 1
ATOM 4576 O O . PRO A 1 574 ? 15.479 -10.586 -22.396 1.00 92.12 574 PRO A O 1
ATOM 4579 N N . VAL A 1 575 ? 16.441 -9.553 -20.663 1.00 92.81 575 VAL A N 1
ATOM 4580 C CA . VAL A 1 575 ? 15.826 -10.445 -19.666 1.00 92.81 575 VAL A CA 1
ATOM 4581 C C . VAL A 1 575 ? 14.292 -10.484 -19.759 1.00 92.81 575 VAL A C 1
ATOM 4583 O O . VAL A 1 575 ? 13.699 -11.544 -19.558 1.00 92.81 575 VAL A O 1
ATOM 4586 N N . ALA A 1 576 ? 13.652 -9.367 -20.119 1.00 89.75 576 ALA A N 1
ATOM 4587 C CA . ALA A 1 576 ? 12.206 -9.282 -20.326 1.00 89.75 576 ALA A CA 1
ATOM 4588 C C . ALA A 1 576 ? 11.723 -10.201 -21.468 1.00 89.75 576 ALA A C 1
ATOM 4590 O O . ALA A 1 576 ? 10.770 -10.970 -21.291 1.00 89.75 576 ALA A O 1
ATOM 4591 N N . ASP A 1 577 ? 12.430 -10.190 -22.598 1.00 89.69 577 ASP A N 1
ATOM 4592 C CA . ASP A 1 577 ? 12.130 -11.019 -23.771 1.00 89.69 577 ASP A CA 1
ATOM 4593 C C . ASP A 1 577 ? 12.444 -12.491 -23.496 1.00 89.69 577 ASP A C 1
ATOM 4595 O O . ASP A 1 577 ? 11.633 -13.376 -23.770 1.00 89.69 577 ASP A O 1
ATOM 4599 N N . TYR A 1 578 ? 13.582 -12.760 -22.845 1.00 91.81 578 TYR A N 1
ATOM 4600 C CA . TYR A 1 578 ? 13.987 -14.110 -22.450 1.00 91.81 578 TYR A CA 1
ATOM 4601 C C . TYR A 1 578 ? 12.925 -14.803 -21.585 1.00 91.81 578 TYR A C 1
ATOM 4603 O O . TYR A 1 578 ? 12.754 -16.018 -21.638 1.00 91.81 578 TYR A O 1
ATOM 4611 N N . LEU A 1 579 ? 12.211 -14.049 -20.749 1.00 89.25 579 LEU A N 1
ATOM 4612 C CA . LEU A 1 579 ? 11.164 -14.600 -19.895 1.00 89.25 579 LEU A CA 1
ATOM 4613 C C . LEU A 1 579 ? 9.816 -14.762 -20.607 1.00 89.25 579 LEU A C 1
ATOM 4615 O O . LEU A 1 579 ? 8.979 -15.527 -20.117 1.00 89.25 579 LEU A O 1
ATOM 4619 N N . SER A 1 580 ? 9.600 -14.062 -21.717 1.00 86.12 580 SER A N 1
ATOM 4620 C CA . SER A 1 580 ? 8.347 -14.074 -22.482 1.00 86.12 580 SER A CA 1
ATOM 4621 C C . SER A 1 580 ? 8.334 -15.138 -23.589 1.00 86.12 580 SER A C 1
ATOM 4623 O O . SER A 1 580 ? 7.269 -15.647 -23.931 1.00 86.12 580 SER A O 1
ATOM 4625 N N . ASP A 1 581 ? 9.510 -15.505 -24.098 1.00 85.19 581 ASP A N 1
ATOM 4626 C CA . ASP A 1 581 ? 9.724 -16.512 -25.141 1.00 85.19 581 ASP A CA 1
ATOM 4627 C C . ASP A 1 581 ? 9.357 -17.958 -24.718 1.00 85.19 581 ASP A C 1
ATOM 4629 O O . ASP A 1 581 ? 9.473 -18.353 -23.553 1.00 85.19 581 ASP A O 1
ATOM 4633 N N . ASP A 1 582 ? 8.975 -18.794 -25.696 1.00 84.44 582 ASP A N 1
ATOM 4634 C CA . ASP A 1 582 ? 8.759 -20.241 -25.509 1.00 84.44 582 ASP A CA 1
ATOM 4635 C C . ASP A 1 582 ? 10.069 -20.933 -25.069 1.00 84.44 582 ASP A C 1
ATOM 4637 O O . ASP A 1 582 ? 11.093 -20.779 -25.740 1.00 84.44 582 ASP A O 1
ATOM 4641 N N . PRO A 1 583 ? 10.075 -21.769 -24.010 1.00 83.62 583 PRO A N 1
ATOM 4642 C CA . PRO A 1 583 ? 11.255 -22.518 -23.570 1.00 83.62 583 PRO A CA 1
ATOM 4643 C C . PRO A 1 583 ? 12.071 -23.208 -24.675 1.00 83.62 583 PRO A C 1
ATOM 4645 O O . PRO A 1 583 ? 13.286 -23.359 -24.535 1.00 83.62 583 PRO A O 1
ATOM 4648 N N . LYS A 1 584 ? 11.441 -23.617 -25.784 1.00 85.75 584 LYS A N 1
ATOM 4649 C CA . LYS A 1 584 ? 12.137 -24.226 -26.930 1.00 85.75 584 LYS A CA 1
ATOM 4650 C C . LYS A 1 584 ? 13.017 -23.240 -27.703 1.00 85.75 584 LYS A C 1
ATOM 4652 O O . LYS A 1 584 ? 14.067 -23.645 -28.200 1.00 85.75 584 LYS A O 1
ATOM 4657 N N . THR A 1 585 ? 12.622 -21.971 -27.811 1.00 86.94 585 THR A N 1
ATOM 4658 C CA . THR A 1 585 ? 13.401 -20.931 -28.508 1.00 86.94 585 THR A CA 1
ATOM 4659 C C . THR A 1 585 ? 14.540 -20.391 -27.640 1.00 86.94 585 THR A C 1
ATOM 4661 O O . THR A 1 585 ? 15.489 -19.807 -28.163 1.00 86.94 585 THR A O 1
ATOM 4664 N N . LEU A 1 586 ? 14.497 -20.646 -26.328 1.00 85.44 586 LEU A N 1
ATOM 4665 C CA . LEU A 1 586 ? 15.497 -20.213 -25.347 1.00 85.44 586 LEU A CA 1
ATOM 4666 C C . LEU A 1 586 ? 16.778 -21.056 -25.318 1.00 85.44 586 LEU A C 1
ATOM 4668 O O . LEU A 1 586 ? 17.730 -20.704 -24.618 1.00 85.44 586 LEU A O 1
ATOM 4672 N N . ILE A 1 587 ? 16.842 -22.159 -26.071 1.00 84.12 587 ILE A N 1
ATOM 4673 C CA . ILE A 1 587 ? 17.991 -23.070 -26.048 1.00 84.12 587 ILE A CA 1
ATOM 4674 C C . ILE A 1 587 ? 19.268 -22.340 -26.495 1.00 84.12 587 ILE A C 1
ATOM 4676 O O . ILE A 1 587 ? 19.458 -21.980 -27.659 1.00 84.12 587 ILE A O 1
ATOM 4680 N N . GLY A 1 588 ? 20.189 -22.166 -25.547 1.00 84.12 588 GLY A N 1
ATOM 4681 C CA . GLY A 1 588 ? 21.468 -21.496 -25.758 1.00 84.12 588 GLY A CA 1
ATOM 4682 C C . GLY A 1 588 ? 21.397 -19.971 -25.833 1.00 84.12 588 GLY A C 1
ATOM 4683 O O . GLY A 1 588 ? 22.407 -19.367 -26.197 1.00 84.12 588 GLY A O 1
ATOM 4684 N N . LYS A 1 589 ? 20.243 -19.363 -25.525 1.00 91.19 589 LYS A N 1
ATOM 4685 C CA . LYS A 1 589 ? 20.118 -17.919 -25.302 1.00 91.19 589 LYS A CA 1
ATOM 4686 C C . LYS A 1 589 ? 20.573 -17.563 -23.884 1.00 91.19 589 LYS A C 1
ATOM 4688 O O . LYS A 1 589 ? 20.411 -18.367 -22.966 1.00 91.19 589 LYS A O 1
ATOM 4693 N N . ILE A 1 590 ? 21.120 -16.363 -23.711 1.00 93.06 590 ILE A N 1
ATOM 4694 C CA . ILE A 1 590 ? 21.608 -15.850 -22.427 1.00 93.06 590 ILE A CA 1
ATOM 4695 C C . ILE A 1 590 ? 20.936 -14.497 -22.150 1.00 93.06 590 ILE A C 1
ATOM 4697 O O . ILE A 1 590 ? 21.033 -13.599 -22.993 1.00 93.06 590 ILE A O 1
ATOM 4701 N N . PRO A 1 591 ? 20.243 -14.353 -21.007 1.00 94.88 591 PRO A N 1
ATOM 4702 C CA . PRO A 1 591 ? 19.577 -13.117 -20.627 1.00 94.88 591 PRO A CA 1
ATOM 4703 C C . PRO A 1 591 ? 20.582 -12.035 -20.219 1.00 94.88 591 PRO A C 1
ATOM 4705 O O . PRO A 1 591 ? 21.550 -12.312 -19.504 1.00 94.88 591 PRO A O 1
ATOM 4708 N N . ILE A 1 592 ? 20.325 -10.801 -20.650 1.00 94.38 592 ILE A N 1
ATOM 4709 C CA . ILE A 1 592 ? 21.172 -9.637 -20.368 1.00 94.38 592 ILE A CA 1
ATOM 4710 C C . ILE A 1 592 ? 20.375 -8.457 -19.798 1.00 94.38 592 ILE A C 1
ATOM 4712 O O . ILE A 1 592 ? 19.174 -8.330 -20.047 1.00 94.38 592 ILE A O 1
ATOM 4716 N N . ILE A 1 593 ? 21.080 -7.581 -19.080 1.00 93.56 593 ILE A N 1
ATOM 4717 C CA . ILE A 1 593 ? 20.647 -6.224 -18.713 1.00 93.56 593 ILE A CA 1
ATOM 4718 C C . ILE A 1 593 ? 21.661 -5.190 -19.223 1.00 93.56 593 ILE A C 1
ATOM 4720 O O . ILE A 1 593 ? 22.800 -5.537 -19.558 1.00 93.56 593 ILE A O 1
ATOM 4724 N N . GLN A 1 594 ? 21.254 -3.923 -19.284 1.00 91.81 594 GLN A N 1
ATOM 4725 C CA . GLN A 1 594 ? 22.132 -2.814 -19.662 1.00 91.81 594 GLN A CA 1
ATOM 4726 C C . GLN A 1 594 ? 22.712 -2.135 -18.414 1.00 91.81 594 GLN A C 1
ATOM 4728 O O . GLN A 1 594 ? 22.004 -1.827 -17.454 1.00 91.81 594 GLN A O 1
ATOM 4733 N N . VAL A 1 595 ? 24.019 -1.889 -18.431 1.00 91.31 595 VAL A N 1
ATOM 4734 C CA . VAL A 1 595 ? 24.751 -1.230 -17.341 1.00 91.31 595 VAL A CA 1
ATOM 4735 C C . VAL A 1 595 ? 25.660 -0.151 -17.912 1.00 91.31 595 VAL A C 1
ATOM 4737 O O . VAL A 1 595 ? 25.970 -0.160 -19.101 1.00 91.31 595 VAL A O 1
ATOM 4740 N N . VAL A 1 596 ? 26.093 0.782 -17.073 1.00 90.56 596 VAL A N 1
ATOM 4741 C CA . VAL A 1 596 ? 27.021 1.844 -17.475 1.00 90.56 596 VAL A CA 1
ATOM 4742 C C . VAL A 1 596 ? 28.239 1.892 -16.573 1.00 90.56 596 VAL A C 1
ATOM 4744 O O . VAL A 1 596 ? 28.120 1.685 -15.364 1.00 90.56 596 VAL A O 1
ATOM 4747 N N . ASP A 1 597 ? 29.401 2.200 -17.139 1.00 89.69 597 ASP A N 1
ATOM 4748 C CA . ASP A 1 597 ? 30.624 2.486 -16.377 1.00 89.69 597 ASP A CA 1
ATOM 4749 C C . ASP A 1 597 ? 30.649 3.932 -15.866 1.00 89.69 597 ASP A C 1
ATOM 4751 O O . ASP A 1 597 ? 29.699 4.679 -16.109 1.00 89.69 597 ASP A O 1
ATOM 4755 N N . GLU A 1 598 ? 31.680 4.314 -15.108 1.00 87.19 598 GLU A N 1
ATOM 4756 C CA . GLU A 1 598 ? 31.832 5.647 -14.495 1.00 87.19 598 GLU A CA 1
ATOM 4757 C C . GLU A 1 598 ? 31.736 6.804 -15.507 1.00 87.19 598 GLU A C 1
ATOM 4759 O O . GLU A 1 598 ? 31.171 7.848 -15.175 1.00 87.19 598 GLU A O 1
ATOM 4764 N N . ASP A 1 599 ? 32.154 6.573 -16.754 1.00 84.25 599 ASP A N 1
ATOM 4765 C CA . ASP A 1 599 ? 32.118 7.532 -17.865 1.00 84.25 599 ASP A CA 1
ATOM 4766 C C . ASP A 1 599 ? 30.766 7.550 -18.611 1.00 84.25 599 ASP A C 1
ATOM 4768 O O . ASP A 1 599 ? 30.617 8.222 -19.633 1.00 84.25 599 ASP A O 1
ATOM 4772 N N . TYR A 1 600 ? 29.760 6.824 -18.109 1.00 84.06 600 TYR A N 1
ATOM 4773 C CA . TYR A 1 600 ? 28.456 6.628 -18.757 1.00 84.06 600 TYR A CA 1
ATOM 4774 C C . TYR A 1 600 ? 28.562 5.971 -20.146 1.00 84.06 600 TYR A C 1
ATOM 4776 O O . TYR A 1 600 ? 27.733 6.216 -21.034 1.00 84.06 600 TYR A O 1
ATOM 4784 N N . LYS A 1 601 ? 29.559 5.102 -20.347 1.00 85.81 601 LYS A N 1
ATOM 4785 C CA . LYS A 1 601 ? 29.605 4.225 -21.520 1.00 85.81 601 LYS A CA 1
ATOM 4786 C C . LYS A 1 601 ? 28.678 3.038 -21.311 1.00 85.81 601 LYS A C 1
ATOM 4788 O O . LYS A 1 601 ? 28.616 2.462 -20.224 1.00 85.81 601 LYS A O 1
ATOM 4793 N N . LEU A 1 602 ? 27.945 2.687 -22.361 1.00 88.12 602 LEU A N 1
ATOM 4794 C CA . LEU A 1 602 ? 26.961 1.613 -22.351 1.00 88.12 602 LEU A CA 1
ATOM 4795 C C . LEU A 1 602 ? 27.634 0.241 -22.470 1.00 88.12 602 LEU A C 1
ATOM 4797 O O . LEU A 1 602 ? 28.303 -0.051 -23.460 1.00 88.12 602 LEU A O 1
ATOM 4801 N N . HIS A 1 603 ? 27.357 -0.632 -21.505 1.00 89.44 603 HIS A N 1
ATOM 4802 C CA . HIS A 1 603 ? 27.805 -2.022 -21.465 1.00 89.44 603 HIS A CA 1
ATOM 4803 C C . HIS A 1 603 ? 26.612 -2.973 -21.324 1.00 89.44 603 HIS A C 1
ATOM 4805 O O . HIS A 1 603 ? 25.531 -2.605 -20.858 1.00 89.44 603 HIS A O 1
ATOM 4811 N N . ARG A 1 604 ? 26.803 -4.236 -21.713 1.00 91.56 604 ARG A N 1
ATOM 4812 C CA . ARG A 1 604 ? 25.808 -5.303 -21.521 1.00 91.56 604 ARG A CA 1
ATOM 4813 C C . ARG A 1 604 ? 26.321 -6.268 -20.471 1.00 91.56 604 ARG A C 1
ATOM 4815 O O . ARG A 1 604 ? 27.473 -6.681 -20.541 1.00 91.56 604 ARG A O 1
ATOM 4822 N N . ALA A 1 605 ? 25.467 -6.659 -19.540 1.00 93.44 605 ALA A N 1
ATOM 4823 C CA . ALA A 1 605 ? 25.813 -7.597 -18.486 1.00 93.44 605 ALA A CA 1
ATOM 4824 C C . ALA A 1 605 ? 24.930 -8.845 -18.581 1.00 93.44 605 ALA A C 1
ATOM 4826 O O . ALA A 1 605 ? 23.703 -8.735 -18.579 1.00 93.44 605 ALA A O 1
ATOM 4827 N N . ALA A 1 606 ? 25.538 -10.029 -18.667 1.00 93.81 606 ALA A N 1
ATOM 4828 C CA . ALA A 1 606 ? 24.816 -11.290 -18.542 1.00 93.81 606 ALA A CA 1
ATOM 4829 C C . ALA A 1 606 ? 24.468 -11.550 -17.075 1.00 93.81 606 ALA A C 1
ATOM 4831 O O . ALA A 1 606 ? 25.305 -11.359 -16.189 1.00 93.81 606 ALA A O 1
ATOM 4832 N N . ILE A 1 607 ? 23.243 -12.019 -16.833 1.00 93.25 607 ILE A N 1
ATOM 4833 C CA . ILE A 1 607 ? 22.782 -12.409 -15.495 1.00 93.25 607 ILE A CA 1
ATOM 4834 C C . ILE A 1 607 ? 22.972 -13.921 -15.285 1.00 93.25 607 ILE A C 1
ATOM 4836 O O . ILE A 1 607 ? 22.822 -14.692 -16.238 1.00 93.25 607 ILE A O 1
ATOM 4840 N N . PRO A 1 608 ? 23.269 -14.388 -14.061 1.00 91.06 608 PRO A N 1
ATOM 4841 C CA . PRO A 1 608 ? 23.380 -15.818 -13.786 1.00 91.06 608 PRO A CA 1
ATOM 4842 C C . PRO A 1 608 ? 21.992 -16.481 -13.746 1.00 91.06 608 PRO A C 1
ATOM 4844 O O . PRO A 1 608 ? 20.996 -15.866 -13.356 1.00 91.06 608 PRO A O 1
ATOM 4847 N N . ALA A 1 609 ? 21.907 -17.769 -14.097 1.00 89.38 609 ALA A N 1
ATOM 4848 C CA . ALA A 1 609 ? 20.635 -18.498 -14.142 1.00 89.38 609 ALA A CA 1
ATOM 4849 C C . ALA A 1 609 ? 19.915 -18.570 -12.783 1.00 89.38 609 ALA A C 1
ATOM 4851 O O . ALA A 1 609 ? 18.688 -18.680 -12.755 1.00 89.38 609 ALA A O 1
ATOM 4852 N N . SER A 1 610 ? 20.644 -18.457 -11.665 1.00 85.50 610 SER A N 1
ATOM 4853 C CA . SER A 1 610 ? 20.065 -18.419 -10.314 1.00 85.50 610 SER A CA 1
ATOM 4854 C C . SER A 1 610 ? 19.065 -17.271 -10.125 1.00 85.50 610 SER A C 1
ATOM 4856 O O . SER A 1 610 ? 18.101 -17.419 -9.378 1.00 85.50 610 SER A O 1
ATOM 4858 N N . TRP A 1 611 ? 19.217 -16.157 -10.851 1.00 88.00 611 TRP A N 1
ATOM 4859 C CA . TRP A 1 611 ? 18.299 -15.015 -10.764 1.00 88.00 611 TRP A CA 1
ATOM 4860 C C . TRP A 1 611 ? 16.939 -15.284 -11.408 1.00 88.00 611 TRP A C 1
ATOM 4862 O O . TRP A 1 611 ? 15.935 -14.689 -11.010 1.00 88.00 611 TRP A O 1
ATOM 4872 N N . LEU A 1 612 ? 16.872 -16.200 -12.378 1.00 88.94 612 LEU A N 1
ATOM 4873 C CA . LEU A 1 612 ? 15.677 -16.394 -13.197 1.00 88.94 612 LEU A CA 1
ATOM 4874 C C . LEU A 1 612 ? 14.460 -16.838 -12.389 1.00 88.94 612 LEU A C 1
ATOM 4876 O O . LEU A 1 612 ? 13.348 -16.417 -12.702 1.00 88.94 612 LEU A O 1
ATOM 4880 N N . GLN A 1 613 ? 14.642 -17.654 -11.349 1.00 84.81 613 GLN A N 1
ATOM 4881 C CA . GLN A 1 613 ? 13.530 -18.083 -10.499 1.00 84.81 613 GLN A CA 1
ATOM 4882 C C . GLN A 1 613 ? 12.915 -16.900 -9.740 1.00 84.81 613 GLN A C 1
ATOM 4884 O O . GLN A 1 613 ? 11.692 -16.760 -9.722 1.00 84.81 613 GLN A O 1
ATOM 4889 N N . ARG A 1 614 ? 13.746 -16.018 -9.168 1.00 83.88 614 ARG A N 1
ATOM 4890 C CA . ARG A 1 614 ? 13.275 -14.829 -8.441 1.00 83.88 614 ARG A CA 1
ATOM 4891 C C . ARG A 1 614 ? 12.567 -13.854 -9.380 1.00 83.88 614 ARG A C 1
ATOM 4893 O O . ARG A 1 614 ? 11.467 -13.412 -9.062 1.00 83.88 614 ARG A O 1
ATOM 4900 N N . ILE A 1 615 ? 13.145 -13.576 -10.551 1.00 88.94 615 ILE A N 1
ATOM 4901 C CA . ILE A 1 615 ? 12.551 -12.654 -11.536 1.00 88.94 615 ILE A CA 1
ATOM 4902 C C . ILE A 1 615 ? 11.211 -13.202 -12.055 1.00 88.94 615 ILE A C 1
ATOM 4904 O O . ILE A 1 615 ? 10.237 -12.456 -12.147 1.00 88.94 615 ILE A O 1
ATOM 4908 N N . ARG A 1 616 ? 11.124 -14.514 -12.331 1.00 88.75 616 ARG A N 1
ATOM 4909 C CA . ARG A 1 616 ? 9.856 -15.173 -12.695 1.00 88.75 616 ARG A CA 1
ATOM 4910 C C . ARG A 1 616 ? 8.825 -15.059 -11.581 1.00 88.75 616 ARG A C 1
ATOM 4912 O O . ARG A 1 616 ? 7.712 -14.639 -11.856 1.00 88.75 616 ARG A O 1
ATOM 4919 N N . SER A 1 617 ? 9.208 -15.346 -10.335 1.00 86.50 617 SER A N 1
ATOM 4920 C CA . SER A 1 617 ? 8.309 -15.230 -9.182 1.00 86.50 617 SER A CA 1
ATOM 4921 C C . SER A 1 617 ? 7.733 -13.819 -9.032 1.00 86.50 617 SER A C 1
ATOM 4923 O O . SER A 1 617 ? 6.531 -13.690 -8.821 1.00 86.50 617 SER A O 1
ATOM 4925 N N . ARG A 1 618 ? 8.546 -12.761 -9.181 1.00 89.19 618 ARG A N 1
ATOM 4926 C CA . ARG A 1 618 ? 8.058 -11.368 -9.119 1.00 89.19 618 ARG A CA 1
ATOM 4927 C C . ARG A 1 618 ? 7.113 -11.025 -10.267 1.00 89.19 618 ARG A C 1
ATOM 4929 O O . ARG A 1 618 ? 6.058 -10.446 -10.036 1.00 89.19 618 ARG A O 1
ATOM 4936 N N . ARG A 1 619 ? 7.441 -11.441 -11.492 1.00 91.12 619 ARG A N 1
ATOM 4937 C CA . ARG A 1 619 ? 6.564 -11.255 -12.657 1.00 91.12 619 ARG A CA 1
ATOM 4938 C C . ARG A 1 619 ? 5.232 -11.991 -12.500 1.00 91.12 619 ARG A C 1
ATOM 4940 O O . ARG A 1 619 ? 4.184 -11.439 -12.817 1.00 91.12 619 ARG A O 1
ATOM 4947 N N . ASP A 1 620 ? 5.270 -13.238 -12.044 1.00 89.88 620 ASP A N 1
ATOM 4948 C CA . ASP A 1 620 ? 4.072 -14.060 -11.880 1.00 89.88 620 ASP A CA 1
ATOM 4949 C C . ASP A 1 620 ? 3.200 -13.524 -10.730 1.00 89.88 620 ASP A C 1
ATOM 4951 O O . ASP A 1 620 ? 1.977 -13.504 -10.851 1.00 89.88 620 ASP A O 1
ATOM 4955 N N . TYR A 1 621 ? 3.816 -12.986 -9.669 1.00 91.25 621 TYR A N 1
ATOM 4956 C CA . TYR A 1 621 ? 3.106 -12.245 -8.626 1.00 91.25 621 TYR A CA 1
ATOM 4957 C C . TYR A 1 621 ? 2.445 -10.969 -9.164 1.00 91.25 621 TYR A C 1
ATOM 4959 O O . TYR A 1 621 ? 1.276 -10.723 -8.887 1.00 91.25 621 TYR A O 1
ATOM 4967 N N . TRP A 1 622 ? 3.143 -10.193 -9.997 1.00 93.44 622 TRP A N 1
ATOM 4968 C CA . TRP A 1 622 ? 2.554 -9.010 -10.626 1.00 93.44 622 TRP A CA 1
ATOM 4969 C C . TRP A 1 622 ? 1.349 -9.357 -11.509 1.00 93.44 622 TRP A C 1
ATOM 4971 O O . TRP A 1 622 ? 0.310 -8.717 -11.392 1.00 93.44 622 TRP A O 1
ATOM 4981 N N . ARG A 1 623 ? 1.435 -10.424 -12.316 1.00 92.12 623 ARG A N 1
ATOM 4982 C CA . ARG A 1 623 ? 0.290 -10.934 -13.094 1.00 92.12 623 ARG A CA 1
ATOM 4983 C C . ARG A 1 623 ? -0.891 -11.310 -12.204 1.00 92.12 623 ARG A C 1
ATOM 4985 O O . ARG A 1 623 ? -2.028 -11.002 -12.538 1.00 92.12 623 ARG A O 1
ATOM 4992 N N . PHE A 1 624 ? -0.620 -11.961 -11.074 1.00 91.44 624 PHE A N 1
ATOM 4993 C CA . PHE A 1 624 ? -1.650 -12.290 -10.093 1.00 91.44 624 PHE A CA 1
ATOM 4994 C C . PHE A 1 624 ? -2.346 -11.030 -9.558 1.00 91.44 624 PHE A C 1
ATOM 4996 O O . PHE A 1 624 ? -3.574 -10.984 -9.535 1.00 91.44 624 PHE A O 1
ATOM 5003 N N . LEU A 1 625 ? -1.588 -9.987 -9.205 1.00 92.38 625 LEU A N 1
ATOM 5004 C CA . LEU A 1 625 ? -2.166 -8.710 -8.783 1.00 92.38 625 LEU A CA 1
ATOM 5005 C C . LEU A 1 625 ? -2.965 -8.045 -9.916 1.00 92.38 625 LEU A C 1
ATOM 5007 O O . LEU A 1 625 ? -4.078 -7.591 -9.670 1.00 92.38 625 LEU A O 1
ATOM 5011 N N . GLN A 1 626 ? -2.449 -8.017 -11.152 1.00 91.56 626 GLN A N 1
ATOM 5012 C CA . GLN A 1 626 ? -3.151 -7.442 -12.311 1.00 91.56 626 GLN A CA 1
ATOM 5013 C C . GLN A 1 626 ? -4.493 -8.132 -12.595 1.00 91.56 626 GLN A C 1
ATOM 5015 O O . GLN A 1 626 ? -5.449 -7.459 -12.980 1.00 91.56 626 GLN A O 1
ATOM 5020 N N . GLU A 1 627 ? -4.572 -9.452 -12.406 1.00 89.81 627 GLU A N 1
ATOM 5021 C CA . GLU A 1 627 ? -5.822 -10.206 -12.544 1.00 89.81 627 GLU A CA 1
ATOM 5022 C C . GLU A 1 627 ? -6.808 -9.837 -11.424 1.00 89.81 627 GLU A C 1
ATOM 5024 O O . GLU A 1 627 ? -7.980 -9.596 -11.706 1.00 89.81 627 GLU A O 1
ATOM 5029 N N . LEU A 1 628 ? -6.340 -9.731 -10.171 1.00 87.56 628 LEU A N 1
ATOM 5030 C CA . LEU A 1 628 ? -7.178 -9.309 -9.040 1.00 87.56 628 LEU A CA 1
ATOM 5031 C C . LEU A 1 628 ? -7.698 -7.873 -9.187 1.00 87.56 628 LEU A C 1
ATOM 5033 O O . LEU A 1 628 ? -8.855 -7.614 -8.866 1.00 87.56 628 LEU A O 1
ATOM 5037 N N . GLY A 1 629 ? -6.861 -6.963 -9.687 1.00 86.31 629 GLY A N 1
ATOM 5038 C CA . GLY A 1 629 ? -7.203 -5.558 -9.909 1.00 86.31 629 GLY A CA 1
ATOM 5039 C C . GLY A 1 629 ? -7.900 -5.266 -11.233 1.00 86.31 629 GLY A C 1
ATOM 5040 O O . GLY A 1 629 ? -8.097 -4.104 -11.560 1.00 86.31 629 GLY A O 1
ATOM 5041 N N . GLY A 1 630 ? -8.216 -6.284 -12.039 1.00 84.19 630 GLY A N 1
ATOM 5042 C CA . GLY A 1 630 ? -8.917 -6.110 -13.314 1.00 84.19 630 GLY A CA 1
ATOM 5043 C C . GLY A 1 630 ? -8.130 -5.387 -14.419 1.00 84.19 630 GLY A C 1
ATOM 5044 O O . GLY A 1 630 ? -8.671 -5.206 -15.506 1.00 84.19 630 GLY A O 1
ATOM 5045 N N . VAL A 1 631 ? -6.862 -5.025 -14.194 1.00 83.56 631 VAL A N 1
ATOM 5046 C CA . VAL A 1 631 ? -6.013 -4.304 -15.164 1.00 83.56 631 VAL A CA 1
ATOM 5047 C C . VAL A 1 631 ? -5.709 -5.172 -16.388 1.00 83.56 631 VAL A C 1
ATOM 5049 O O . VAL A 1 631 ? -5.712 -4.690 -17.518 1.00 83.56 631 VAL A O 1
ATOM 5052 N N . ARG A 1 632 ? -5.471 -6.473 -16.175 1.00 78.69 632 ARG A N 1
ATOM 5053 C CA . ARG A 1 632 ? -5.252 -7.463 -17.243 1.00 78.69 632 ARG A CA 1
ATOM 5054 C C . ARG A 1 632 ? -5.938 -8.778 -16.931 1.00 78.69 632 ARG A C 1
ATOM 5056 O O . ARG A 1 632 ? -5.283 -9.801 -16.763 1.00 78.69 632 ARG A O 1
ATOM 5063 N N . SER A 1 633 ? -7.266 -8.748 -16.841 1.00 79.38 633 SER A N 1
ATOM 5064 C CA . SER A 1 633 ? -8.010 -9.988 -16.641 1.00 79.38 633 SER A CA 1
ATOM 5065 C C . SER A 1 633 ? -8.013 -10.839 -17.908 1.00 79.38 633 SER A C 1
ATOM 5067 O O . SER A 1 633 ? -8.544 -10.423 -18.941 1.00 79.38 633 SER A O 1
ATOM 5069 N N . GLN A 1 634 ? -7.512 -12.071 -17.819 1.00 77.81 634 GLN A N 1
ATOM 5070 C CA . GLN A 1 634 ? -7.531 -13.019 -18.935 1.00 77.81 634 GLN A CA 1
ATOM 5071 C C . GLN A 1 634 ? -8.958 -13.283 -19.435 1.00 77.81 634 GLN A C 1
ATOM 5073 O O . GLN A 1 634 ? -9.186 -13.481 -20.630 1.00 77.81 634 GLN A O 1
ATOM 5078 N N . HIS A 1 635 ? -9.945 -13.280 -18.535 1.00 76.50 635 HIS A N 1
ATOM 5079 C CA . HIS A 1 635 ? -11.351 -13.442 -18.909 1.00 76.50 635 HIS A CA 1
ATOM 5080 C C . HIS A 1 635 ? -11.854 -12.265 -19.744 1.00 76.50 635 HIS A C 1
ATOM 5082 O O . HIS A 1 635 ? -12.550 -12.469 -20.742 1.00 76.50 635 HIS A O 1
ATOM 5088 N N . PHE A 1 636 ? -11.472 -11.045 -19.361 1.00 76.00 636 PHE A N 1
ATOM 5089 C CA . PHE A 1 636 ? -11.785 -9.843 -20.124 1.00 76.00 636 PHE A CA 1
ATOM 5090 C C . PHE A 1 636 ? -11.069 -9.842 -21.477 1.00 76.00 636 PHE A C 1
ATOM 5092 O O . PHE A 1 636 ? -11.724 -9.655 -22.499 1.00 76.00 636 PHE A O 1
ATOM 5099 N N . GLU A 1 637 ? -9.768 -10.146 -21.513 1.00 79.38 637 GLU A N 1
ATOM 5100 C CA . GLU A 1 637 ? -8.995 -10.233 -22.758 1.00 79.38 637 GLU A CA 1
ATOM 5101 C C . GLU A 1 637 ? -9.590 -11.277 -23.722 1.00 79.38 637 GLU A C 1
ATOM 5103 O O . GLU A 1 637 ? -9.768 -10.994 -24.906 1.00 79.38 637 GLU A O 1
ATOM 5108 N N . ASN A 1 638 ? -9.995 -12.452 -23.225 1.00 81.56 638 ASN A N 1
ATOM 5109 C CA . ASN A 1 638 ? -10.627 -13.495 -24.040 1.00 81.56 638 ASN A CA 1
ATOM 5110 C C . ASN A 1 638 ? -11.987 -13.052 -24.604 1.00 81.56 638 ASN A C 1
ATOM 5112 O O . ASN A 1 638 ? -12.289 -13.298 -25.777 1.00 81.56 638 ASN A O 1
ATOM 5116 N N . LYS A 1 639 ? -12.817 -12.389 -23.789 1.00 83.00 639 LYS A N 1
ATOM 5117 C CA . LYS A 1 639 ? -14.100 -11.824 -24.236 1.00 83.00 639 LYS A CA 1
ATOM 5118 C C . LYS A 1 639 ? -13.906 -10.702 -25.252 1.00 83.00 639 LYS A C 1
ATOM 5120 O O . LYS A 1 639 ? -14.606 -10.656 -26.259 1.00 83.00 639 LYS A O 1
ATOM 5125 N N . LEU A 1 640 ? -12.930 -9.830 -25.027 1.00 82.31 640 LEU A N 1
ATOM 5126 C CA . LEU A 1 640 ? -12.595 -8.755 -25.949 1.00 82.31 640 LEU A CA 1
ATOM 5127 C C . LEU A 1 640 ? -12.072 -9.318 -27.275 1.00 82.31 640 LEU A C 1
ATOM 5129 O O . LEU A 1 640 ? -12.482 -8.855 -28.332 1.00 82.31 640 LEU A O 1
ATOM 5133 N N . ALA A 1 641 ? -11.208 -10.334 -27.241 1.00 84.94 641 ALA A N 1
ATOM 5134 C CA . ALA A 1 641 ? -10.668 -10.976 -28.437 1.00 84.94 641 ALA A CA 1
ATOM 5135 C C . ALA A 1 641 ? -11.752 -11.697 -29.251 1.00 84.94 641 ALA A C 1
ATOM 5137 O O . ALA A 1 641 ? -11.785 -11.571 -30.474 1.00 84.94 641 ALA A O 1
ATOM 5138 N N . THR A 1 642 ? -12.663 -12.413 -28.587 1.00 86.06 642 THR A N 1
ATOM 5139 C CA . THR A 1 642 ? -13.807 -13.065 -29.250 1.00 86.06 642 THR A CA 1
ATOM 5140 C C . THR A 1 642 ? -14.760 -12.041 -29.858 1.00 86.06 642 THR A C 1
ATOM 5142 O O . THR A 1 642 ? -15.071 -12.148 -31.040 1.00 86.06 642 THR A O 1
ATOM 5145 N N . SER A 1 643 ? -15.120 -10.992 -29.114 1.00 83.81 643 SER A N 1
ATOM 5146 C CA . SER A 1 643 ? -15.931 -9.875 -29.617 1.00 83.81 643 SER A CA 1
ATOM 5147 C C . SER A 1 643 ? -15.267 -9.168 -30.808 1.00 83.81 643 SER A C 1
ATOM 5149 O O . SER A 1 643 ? -15.900 -8.968 -31.845 1.00 83.81 643 SER A O 1
ATOM 5151 N N . LYS A 1 644 ? -13.960 -8.876 -30.723 1.00 87.69 644 LYS A N 1
ATOM 5152 C CA . LYS A 1 644 ? -13.179 -8.313 -31.835 1.00 87.69 644 LYS A CA 1
ATOM 5153 C C . LYS A 1 644 ? -13.191 -9.237 -33.054 1.00 87.69 644 LYS A C 1
ATOM 5155 O O . LYS A 1 644 ? -13.398 -8.750 -34.157 1.00 87.69 644 LYS A O 1
ATOM 5160 N N . ALA A 1 645 ? -13.010 -10.546 -32.875 1.00 89.75 645 ALA A N 1
ATOM 5161 C CA . ALA A 1 645 ? -13.023 -11.518 -33.970 1.00 89.75 645 ALA A CA 1
ATOM 5162 C C . ALA A 1 645 ? -14.409 -11.665 -34.628 1.00 89.75 645 ALA A C 1
ATOM 5164 O O . ALA A 1 645 ? -14.517 -11.829 -35.844 1.00 89.75 645 ALA A O 1
ATOM 5165 N N . GLU A 1 646 ? -15.484 -11.601 -33.843 1.00 90.81 646 GLU A N 1
ATOM 5166 C CA . GLU A 1 646 ? -16.854 -11.590 -34.359 1.00 90.81 646 GLU A CA 1
ATOM 5167 C C . GLU A 1 646 ? -17.137 -10.305 -35.141 1.00 90.81 646 GLU A C 1
ATOM 5169 O O . GLU A 1 646 ? -17.684 -10.361 -36.247 1.00 90.81 646 GLU A O 1
ATOM 5174 N N . TRP A 1 647 ? -16.696 -9.161 -34.614 1.00 85.69 647 TRP A N 1
ATOM 5175 C CA . TRP A 1 647 ? -16.832 -7.864 -35.263 1.00 85.69 647 TRP A CA 1
ATOM 5176 C C . TRP A 1 647 ? -16.039 -7.777 -36.572 1.00 85.69 647 TRP A C 1
ATOM 5178 O O . TRP A 1 647 ? -16.592 -7.348 -37.587 1.00 85.69 647 TRP A O 1
ATOM 5188 N N . THR A 1 648 ? -14.779 -8.230 -36.602 1.00 88.56 648 THR A N 1
ATOM 5189 C CA . THR A 1 648 ? -13.968 -8.239 -37.834 1.00 88.56 648 THR A CA 1
ATOM 5190 C C . THR A 1 648 ? -14.598 -9.132 -38.895 1.00 88.56 648 THR A C 1
ATOM 5192 O O . THR A 1 648 ? -14.775 -8.697 -40.032 1.00 88.56 648 THR A O 1
ATOM 5195 N N . LYS A 1 649 ? -15.053 -10.331 -38.519 1.00 91.50 649 LYS A N 1
ATOM 5196 C CA . LYS A 1 649 ? -15.758 -11.243 -39.428 1.00 91.50 649 LYS A CA 1
ATOM 5197 C C . LYS A 1 649 ? -17.068 -10.649 -39.954 1.00 91.50 649 LYS A C 1
ATOM 5199 O O . LYS A 1 649 ? -17.393 -10.819 -41.131 1.00 91.50 649 LYS A O 1
ATOM 5204 N N . ALA A 1 650 ? -17.828 -9.947 -39.112 1.00 90.44 650 ALA A N 1
ATOM 5205 C CA . ALA A 1 650 ? -19.046 -9.254 -39.527 1.00 90.44 650 ALA A CA 1
ATOM 5206 C C . ALA A 1 650 ? -18.741 -8.105 -40.503 1.00 90.44 650 ALA A C 1
ATOM 5208 O O . ALA A 1 650 ? -19.432 -7.964 -41.515 1.00 90.44 650 ALA A O 1
ATOM 5209 N N . LYS A 1 651 ? -17.678 -7.330 -40.248 1.00 88.50 651 LYS A N 1
ATOM 5210 C CA . LYS A 1 651 ? -17.214 -6.246 -41.125 1.00 88.50 651 LYS A CA 1
ATOM 5211 C C . LYS A 1 651 ? -16.758 -6.778 -42.486 1.00 88.50 651 LYS A C 1
ATOM 5213 O O . LYS A 1 651 ? -17.175 -6.244 -43.511 1.00 88.50 651 LYS A O 1
ATOM 5218 N N . GLU A 1 652 ? -15.985 -7.862 -42.513 1.00 90.81 652 GLU A N 1
ATOM 5219 C CA . GLU A 1 652 ? -15.572 -8.536 -43.752 1.00 90.81 652 GLU A CA 1
ATOM 5220 C C . GLU A 1 652 ? -16.773 -9.066 -44.548 1.00 90.81 652 GLU A C 1
ATOM 5222 O O . GLU A 1 652 ? -16.857 -8.872 -45.763 1.00 90.81 652 GLU A O 1
ATOM 5227 N N . ALA A 1 653 ? -17.745 -9.694 -43.877 1.00 92.56 653 ALA A N 1
ATOM 5228 C CA . ALA A 1 653 ? -18.962 -10.179 -44.524 1.00 92.56 653 ALA A CA 1
ATOM 5229 C C . ALA A 1 653 ? -19.814 -9.032 -45.094 1.00 92.56 653 ALA A C 1
ATOM 5231 O O . ALA A 1 653 ? -20.336 -9.148 -46.205 1.00 92.56 653 ALA A O 1
ATOM 5232 N N . ALA A 1 654 ? -19.933 -7.918 -44.365 1.00 90.06 654 ALA A N 1
ATOM 5233 C CA . ALA A 1 654 ? -20.635 -6.724 -44.824 1.00 90.06 654 ALA A CA 1
ATOM 5234 C C . ALA A 1 654 ? -19.942 -6.086 -46.036 1.00 90.06 654 ALA A C 1
ATOM 5236 O O . ALA A 1 654 ? -20.622 -5.716 -46.993 1.00 90.06 654 ALA A O 1
ATOM 5237 N N . LEU A 1 655 ? -18.607 -6.018 -46.031 1.00 90.94 655 LEU A N 1
ATOM 5238 C CA . LEU A 1 655 ? -17.824 -5.496 -47.149 1.00 90.94 655 LEU A CA 1
ATOM 5239 C C . LEU A 1 655 ? -17.994 -6.372 -48.392 1.00 90.94 655 LEU A C 1
ATOM 5241 O O . LEU A 1 655 ? -18.339 -5.864 -49.454 1.00 90.94 655 LEU A O 1
ATOM 5245 N N . LYS A 1 656 ? -17.903 -7.697 -48.244 1.00 92.44 656 LYS A N 1
ATOM 5246 C CA . LYS A 1 656 ? -18.142 -8.638 -49.347 1.00 92.44 656 LYS A CA 1
ATOM 5247 C C . LYS A 1 656 ? -19.573 -8.555 -49.893 1.00 92.44 656 LYS A C 1
ATOM 5249 O O . LYS A 1 656 ? -19.788 -8.659 -51.099 1.00 92.44 656 LYS A O 1
ATOM 5254 N N . ALA A 1 657 ? -20.566 -8.361 -49.023 1.00 92.06 657 ALA A N 1
ATOM 5255 C CA . ALA A 1 657 ? -21.951 -8.158 -49.442 1.00 92.06 657 ALA A CA 1
ATOM 5256 C C . ALA A 1 657 ? -22.144 -6.819 -50.174 1.00 92.06 657 ALA A C 1
ATOM 5258 O O . ALA A 1 657 ? -22.928 -6.751 -51.120 1.00 92.06 657 ALA A O 1
ATOM 5259 N N . LEU A 1 658 ? -21.436 -5.765 -49.758 1.00 90.38 658 LEU A N 1
ATOM 5260 C CA . LEU A 1 658 ? -21.446 -4.469 -50.430 1.00 90.38 658 LEU A CA 1
ATOM 5261 C C . LEU A 1 658 ? -20.794 -4.558 -51.814 1.00 90.38 658 LEU A C 1
ATOM 5263 O O . LEU A 1 658 ? -21.383 -4.084 -52.779 1.00 90.38 658 LEU A O 1
ATOM 5267 N N . GLU A 1 659 ? -19.639 -5.216 -51.928 1.00 89.81 659 GLU A N 1
ATOM 5268 C CA . GLU A 1 659 ? -18.976 -5.472 -53.212 1.00 89.81 659 GLU A CA 1
ATOM 5269 C C . GLU A 1 659 ? -19.877 -6.265 -54.163 1.00 89.81 659 GLU A C 1
ATOM 5271 O O . GLU A 1 659 ? -20.028 -5.890 -55.325 1.00 89.81 659 GLU A O 1
ATOM 5276 N N . ALA A 1 660 ? -20.544 -7.312 -53.662 1.00 91.38 660 ALA A N 1
ATOM 5277 C CA . ALA A 1 660 ? -21.510 -8.080 -54.441 1.00 91.38 660 ALA A CA 1
ATOM 5278 C C . ALA A 1 660 ? -22.663 -7.199 -54.955 1.00 91.38 660 ALA A C 1
ATOM 5280 O O . ALA A 1 660 ? -22.935 -7.209 -56.155 1.00 91.38 660 ALA A O 1
ATOM 5281 N N . ARG A 1 661 ? -23.284 -6.383 -54.087 1.00 91.12 661 ARG A N 1
ATOM 5282 C CA . ARG A 1 661 ? -24.356 -5.449 -54.485 1.00 91.12 661 ARG A CA 1
ATOM 5283 C C . ARG A 1 661 ? -23.883 -4.431 -55.513 1.00 91.12 661 ARG A C 1
ATOM 5285 O O . ARG A 1 661 ? -24.588 -4.194 -56.486 1.00 91.12 661 ARG A O 1
ATOM 5292 N N . LEU A 1 662 ? -22.704 -3.842 -55.307 1.00 87.94 662 LEU A N 1
ATOM 5293 C CA . LEU A 1 662 ? -22.134 -2.891 -56.255 1.00 87.94 662 LEU A CA 1
ATOM 5294 C C . LEU A 1 662 ? -21.903 -3.576 -57.602 1.00 87.94 662 LEU A C 1
ATOM 5296 O O . LEU A 1 662 ? -22.320 -3.035 -58.618 1.00 87.94 662 LEU A O 1
ATOM 5300 N N . SER A 1 663 ? -21.316 -4.777 -57.629 1.00 86.50 663 SER A N 1
ATOM 5301 C CA . SER A 1 663 ? -21.110 -5.520 -58.880 1.00 86.50 663 SER A CA 1
ATOM 5302 C C . SER A 1 663 ? -22.421 -5.835 -59.606 1.00 86.50 663 SER A C 1
ATOM 5304 O O . SER A 1 663 ? -22.499 -5.674 -60.821 1.00 86.50 663 SER A O 1
ATOM 5306 N N . GLU A 1 664 ? -23.471 -6.203 -58.871 1.00 89.06 664 GLU A N 1
ATOM 5307 C CA . GLU A 1 664 ? -24.797 -6.455 -59.434 1.00 89.06 664 GLU A CA 1
ATOM 5308 C C . GLU A 1 664 ? -25.420 -5.164 -59.992 1.00 89.06 664 GLU A C 1
ATOM 5310 O O . GLU A 1 664 ? -25.983 -5.158 -61.089 1.00 89.06 664 GLU A O 1
ATOM 5315 N N . GLU A 1 665 ? -25.257 -4.038 -59.295 1.00 85.50 665 GLU A N 1
ATOM 5316 C CA . GLU A 1 665 ? -25.686 -2.724 -59.779 1.00 85.50 665 GLU A CA 1
ATOM 5317 C C . GLU A 1 665 ? -24.909 -2.289 -61.037 1.00 85.50 665 GLU A C 1
ATOM 5319 O O . GLU A 1 665 ? -25.490 -1.754 -61.984 1.00 85.50 665 GLU A O 1
ATOM 5324 N N . TYR A 1 666 ? -23.604 -2.559 -61.098 1.00 82.44 666 TYR A N 1
ATOM 5325 C CA . TYR A 1 666 ? -22.791 -2.304 -62.288 1.00 82.44 666 TYR A CA 1
ATOM 5326 C C . TYR A 1 666 ? -23.241 -3.155 -63.482 1.00 82.44 666 TYR A C 1
ATOM 5328 O O . TYR A 1 666 ? -23.409 -2.616 -64.577 1.00 82.44 666 TYR A O 1
ATOM 5336 N N . GLU A 1 667 ? -23.478 -4.456 -63.293 1.00 84.31 667 GLU A N 1
ATOM 5337 C CA . GLU A 1 667 ? -23.922 -5.344 -64.376 1.00 84.31 667 GLU A CA 1
ATOM 5338 C C . GLU A 1 667 ? -25.345 -5.020 -64.853 1.00 84.31 667 GLU A C 1
ATOM 5340 O O . GLU A 1 667 ? -25.612 -5.021 -66.055 1.00 84.31 667 GLU A O 1
ATOM 5345 N N . THR A 1 668 ? -26.257 -4.657 -63.947 1.00 85.19 668 THR A N 1
ATOM 5346 C CA . THR A 1 668 ? -27.611 -4.212 -64.326 1.00 85.19 668 THR A CA 1
ATOM 5347 C C . THR A 1 668 ? -27.591 -2.898 -65.107 1.00 85.19 668 THR A C 1
ATOM 5349 O O . THR A 1 668 ? -28.268 -2.796 -66.134 1.00 85.19 668 THR A O 1
ATOM 5352 N N . ARG A 1 669 ? -26.776 -1.912 -64.698 1.00 79.94 669 ARG A N 1
ATOM 5353 C CA . ARG A 1 669 ? -26.568 -0.672 -65.471 1.00 79.94 669 ARG A CA 1
ATOM 5354 C C . ARG A 1 669 ? -25.972 -0.962 -66.847 1.00 79.94 669 ARG A C 1
ATOM 5356 O O . ARG A 1 669 ? -26.482 -0.464 -67.847 1.00 79.94 669 ARG A O 1
ATOM 5363 N N . ARG A 1 670 ? -24.960 -1.832 -66.917 1.00 82.12 670 ARG A N 1
ATOM 5364 C CA . ARG A 1 670 ? -24.343 -2.252 -68.182 1.00 82.12 670 ARG A CA 1
ATOM 5365 C C . ARG A 1 670 ? -25.352 -2.916 -69.120 1.00 82.12 670 ARG A C 1
ATOM 5367 O O . ARG A 1 670 ? -25.368 -2.608 -70.311 1.00 82.12 670 ARG A O 1
ATOM 5374 N N . ALA A 1 671 ? -26.193 -3.812 -68.607 1.00 79.56 671 ALA A N 1
ATOM 5375 C CA . ALA A 1 671 ? -27.231 -4.468 -69.398 1.00 79.56 671 ALA A CA 1
ATOM 5376 C C . ALA A 1 671 ? -28.255 -3.460 -69.952 1.00 79.56 671 ALA A C 1
ATOM 5378 O O . ALA A 1 671 ? -28.603 -3.533 -71.131 1.00 79.56 671 ALA A O 1
ATOM 5379 N N . ALA A 1 672 ? -28.677 -2.482 -69.142 1.00 80.12 672 ALA A N 1
ATOM 5380 C CA . ALA A 1 672 ? -29.578 -1.414 -69.577 1.00 80.12 672 ALA A CA 1
ATOM 5381 C C . ALA A 1 672 ? -28.951 -0.515 -70.663 1.00 80.12 672 ALA A C 1
ATOM 5383 O O . ALA A 1 672 ? -29.619 -0.168 -71.640 1.00 80.12 672 ALA A O 1
ATOM 5384 N N . ASP A 1 673 ? -27.662 -0.186 -70.541 1.00 78.12 673 ASP A N 1
ATOM 5385 C CA . ASP A 1 673 ? -26.931 0.600 -71.544 1.00 78.12 673 ASP A CA 1
ATOM 5386 C C . ASP A 1 673 ? -26.790 -0.150 -72.880 1.00 78.12 673 ASP A C 1
ATOM 5388 O O . ASP A 1 673 ? -26.954 0.441 -73.954 1.00 78.12 673 ASP A O 1
ATOM 5392 N N . ILE A 1 674 ? -26.550 -1.467 -72.838 1.00 77.12 674 ILE A N 1
ATOM 5393 C CA . ILE A 1 674 ? -26.528 -2.320 -74.036 1.00 77.12 674 ILE A CA 1
ATOM 5394 C C . ILE A 1 674 ? -27.912 -2.355 -74.697 1.00 77.12 674 ILE A C 1
ATOM 5396 O O . ILE A 1 674 ? -28.006 -2.178 -75.913 1.00 77.12 674 ILE A O 1
ATOM 5400 N N . GLU A 1 675 ? -28.992 -2.539 -73.929 1.00 76.88 675 GLU A N 1
ATOM 5401 C CA . GLU A 1 675 ? -30.356 -2.560 -74.477 1.00 76.88 675 GLU A CA 1
ATOM 5402 C C . GLU A 1 675 ? -30.711 -1.229 -75.156 1.00 76.88 675 GLU A C 1
ATOM 5404 O O . GLU A 1 675 ? -31.253 -1.211 -76.265 1.00 76.88 675 GLU A O 1
ATOM 5409 N N . LYS A 1 676 ? -30.351 -0.107 -74.524 1.00 79.31 676 LYS A N 1
ATOM 5410 C CA . LYS A 1 676 ? -30.537 1.231 -75.091 1.00 79.31 676 LYS A CA 1
ATOM 5411 C C . LYS A 1 676 ? -29.770 1.393 -76.405 1.00 79.31 676 LYS A C 1
ATOM 5413 O O . LYS A 1 676 ? -30.351 1.825 -77.394 1.00 79.31 676 LYS A O 1
ATOM 5418 N N . THR A 1 677 ? -28.514 0.953 -76.445 1.00 75.00 677 THR A N 1
ATOM 5419 C CA . THR A 1 677 ? -27.682 0.994 -77.657 1.00 75.00 677 THR A CA 1
ATOM 5420 C C . THR A 1 677 ? -28.292 0.161 -78.790 1.00 75.00 677 THR A C 1
ATOM 5422 O O . THR A 1 677 ? -28.360 0.620 -79.929 1.00 75.00 677 THR A O 1
ATOM 5425 N N . ILE A 1 678 ? -28.787 -1.048 -78.497 1.00 75.44 678 ILE A N 1
ATOM 5426 C CA . ILE A 1 678 ? -29.461 -1.901 -79.490 1.00 75.44 678 ILE A CA 1
ATOM 5427 C C . ILE A 1 678 ? -30.718 -1.211 -80.023 1.00 75.44 678 ILE A C 1
ATOM 5429 O O . ILE A 1 678 ? -30.951 -1.223 -81.231 1.00 75.44 678 ILE A O 1
ATOM 5433 N N . ARG A 1 679 ? -31.514 -0.589 -79.147 1.00 73.25 679 ARG A N 1
ATOM 5434 C CA . ARG A 1 679 ? -32.716 0.158 -79.535 1.00 73.25 679 ARG A CA 1
ATOM 5435 C C . ARG A 1 679 ? -32.376 1.333 -80.451 1.00 73.25 679 ARG A C 1
ATOM 5437 O O . ARG A 1 679 ? -33.037 1.499 -81.472 1.00 73.25 679 ARG A O 1
ATOM 5444 N N . ASP A 1 680 ? -31.330 2.085 -80.124 1.00 73.06 680 ASP A N 1
ATOM 5445 C CA . ASP A 1 680 ? -30.863 3.227 -80.914 1.00 73.06 680 ASP A CA 1
ATOM 5446 C C . ASP A 1 680 ? -30.352 2.783 -82.300 1.00 73.06 680 ASP A C 1
ATOM 5448 O O . ASP A 1 680 ? -30.675 3.407 -83.313 1.00 73.06 680 ASP A O 1
ATOM 5452 N N . ILE A 1 681 ? -29.641 1.649 -82.378 1.00 70.75 681 ILE A N 1
ATOM 5453 C CA . ILE A 1 681 ? -29.211 1.038 -83.649 1.00 70.75 681 ILE A CA 1
ATOM 5454 C C . ILE A 1 681 ? -30.417 0.560 -84.473 1.00 70.75 681 ILE A C 1
ATOM 5456 O O . ILE A 1 681 ? -30.463 0.785 -85.684 1.00 70.75 681 ILE A O 1
ATOM 5460 N N . LEU A 1 682 ? -31.410 -0.077 -83.841 1.00 67.94 682 LEU A N 1
ATOM 5461 C CA . LEU A 1 682 ? -32.624 -0.539 -84.523 1.00 67.94 682 LEU A CA 1
ATOM 5462 C C . LEU A 1 682 ? -33.421 0.640 -85.099 1.00 67.94 682 LEU A C 1
ATOM 5464 O O . LEU A 1 682 ? -33.908 0.569 -86.226 1.00 67.94 682 LEU A O 1
ATOM 5468 N N . PHE A 1 683 ? -33.514 1.737 -84.344 1.00 69.50 683 PHE A N 1
ATOM 5469 C CA . PHE A 1 683 ? -34.174 2.968 -84.774 1.00 69.50 683 PHE A CA 1
ATOM 5470 C C . PHE A 1 683 ? -33.441 3.604 -85.968 1.00 69.50 683 PHE A C 1
ATOM 5472 O O . PHE A 1 683 ? -34.072 3.965 -86.959 1.00 69.50 683 PHE A O 1
ATOM 5479 N N . ALA A 1 684 ? -32.104 3.642 -85.937 1.00 66.44 684 ALA A N 1
ATOM 5480 C CA . ALA A 1 684 ? -31.284 4.135 -87.046 1.00 66.44 684 ALA A CA 1
ATOM 5481 C C . ALA A 1 684 ? -31.402 3.276 -88.326 1.00 66.44 684 ALA A C 1
ATOM 5483 O O . ALA A 1 684 ? -31.419 3.819 -89.433 1.00 66.44 684 ALA A O 1
ATOM 5484 N N . LEU A 1 685 ? -31.533 1.950 -88.184 1.00 66.38 685 LEU A N 1
ATOM 5485 C CA . LEU A 1 685 ? -31.797 1.019 -89.290 1.00 66.38 685 LEU A CA 1
ATOM 5486 C C . LEU A 1 685 ? -33.190 1.226 -89.904 1.00 66.38 685 LEU A C 1
ATOM 5488 O O . LEU A 1 685 ? -33.332 1.182 -91.126 1.00 66.38 685 LEU A O 1
ATOM 5492 N N . MET A 1 686 ? -34.210 1.483 -89.079 1.00 67.88 686 MET A N 1
ATOM 5493 C CA . MET A 1 686 ? -35.571 1.785 -89.544 1.00 67.88 686 MET A CA 1
ATOM 5494 C C . MET A 1 686 ? -35.670 3.141 -90.262 1.00 67.88 686 MET A C 1
ATOM 5496 O O . MET A 1 686 ? -36.493 3.291 -91.162 1.00 67.88 686 MET A O 1
ATOM 5500 N N . GLU A 1 687 ? -34.810 4.105 -89.923 1.00 70.56 687 GLU A N 1
ATOM 5501 C CA . GLU A 1 687 ? -34.699 5.402 -90.610 1.00 70.56 687 GLU A CA 1
ATOM 5502 C C . GLU A 1 687 ? -33.896 5.357 -91.929 1.00 70.56 687 GLU A C 1
ATOM 5504 O O . GLU A 1 687 ? -33.739 6.386 -92.587 1.00 70.56 687 GLU A O 1
ATOM 5509 N N . GLY A 1 688 ? -33.391 4.191 -92.352 1.00 57.31 688 GLY A N 1
ATOM 5510 C CA . GLY A 1 688 ? -32.751 4.023 -93.664 1.00 57.31 688 GLY A CA 1
ATOM 5511 C C . GLY A 1 688 ? -31.361 4.658 -93.804 1.00 57.31 688 GLY A C 1
ATOM 5512 O O . GLY A 1 688 ? -30.938 4.960 -94.920 1.00 57.31 688 GLY A O 1
ATOM 5513 N N . LYS A 1 689 ? -30.628 4.860 -92.701 1.00 55.41 689 LYS A N 1
ATOM 5514 C CA . LYS A 1 689 ? -29.235 5.341 -92.732 1.00 55.41 689 LYS A CA 1
ATOM 5515 C C . LYS A 1 689 ? -28.270 4.158 -92.893 1.00 55.41 689 LYS A C 1
ATOM 5517 O O . LYS A 1 689 ? -28.175 3.300 -92.024 1.00 55.41 689 LYS A O 1
ATOM 5522 N N . THR A 1 690 ? -27.536 4.112 -94.005 1.00 55.50 690 THR A N 1
ATOM 5523 C CA . THR A 1 690 ? -26.615 3.017 -94.378 1.00 55.50 690 THR A CA 1
ATOM 5524 C C . THR A 1 690 ? -25.179 3.216 -93.885 1.00 55.50 690 THR A C 1
ATOM 5526 O O . THR A 1 690 ? -24.241 2.873 -94.599 1.00 55.50 690 THR A O 1
ATOM 5529 N N . ASP A 1 691 ? -24.985 3.762 -92.686 1.00 59.56 691 ASP A N 1
ATOM 5530 C CA . ASP A 1 691 ? -23.644 3.903 -92.108 1.00 59.56 691 ASP A CA 1
ATOM 5531 C C . ASP A 1 691 ? -23.630 3.380 -90.665 1.00 59.56 691 ASP A C 1
ATOM 5533 O O . ASP A 1 691 ? -23.763 4.113 -89.689 1.00 59.56 691 ASP A O 1
ATOM 5537 N N . LEU A 1 692 ? -23.564 2.050 -90.541 1.00 52.03 692 LEU A N 1
ATOM 5538 C CA . LEU A 1 692 ? -23.589 1.333 -89.258 1.00 52.03 692 LEU A CA 1
ATOM 5539 C C . LEU A 1 692 ? -22.207 1.191 -88.600 1.00 52.03 692 LEU A C 1
ATOM 5541 O O . LEU A 1 692 ? -22.111 0.668 -87.491 1.00 52.03 692 LEU A O 1
ATOM 5545 N N . ALA A 1 693 ? -21.131 1.643 -89.249 1.00 51.56 693 ALA A N 1
ATOM 5546 C CA . ALA A 1 693 ? -19.768 1.437 -88.759 1.00 51.56 693 ALA A CA 1
ATOM 5547 C C . ALA A 1 693 ? -19.380 2.365 -87.589 1.00 51.56 693 ALA A C 1
ATOM 5549 O O . ALA A 1 693 ? -18.469 2.038 -86.833 1.00 51.56 693 ALA A O 1
ATOM 5550 N N . SER A 1 694 ? -20.075 3.491 -87.393 1.00 51.12 694 SER A N 1
ATOM 5551 C CA . SER A 1 694 ? -19.742 4.480 -86.353 1.00 51.12 694 SER A CA 1
ATOM 5552 C C . SER A 1 694 ? -20.476 4.287 -85.017 1.00 51.12 694 SER A C 1
ATOM 5554 O O . SER A 1 694 ? -20.275 5.083 -84.104 1.00 51.12 694 SER A O 1
ATOM 5556 N N . LEU A 1 695 ? -21.328 3.261 -84.889 1.00 49.81 695 LEU A N 1
ATOM 5557 C CA . LEU A 1 695 ? -22.116 2.969 -83.676 1.00 49.81 695 LEU A CA 1
ATOM 5558 C C . LEU A 1 695 ? -21.629 1.724 -82.908 1.00 49.81 695 LEU A C 1
ATOM 5560 O O . LEU A 1 695 ? -22.219 1.359 -81.892 1.00 49.81 695 LEU A O 1
ATOM 5564 N N . ALA A 1 696 ? -20.550 1.071 -83.356 1.00 41.81 696 ALA A N 1
ATOM 5565 C CA . ALA A 1 696 ? -19.931 -0.033 -82.626 1.00 41.81 696 ALA A CA 1
ATOM 5566 C C . ALA A 1 696 ? -19.185 0.503 -81.390 1.00 41.81 696 ALA A C 1
ATOM 5568 O O . ALA A 1 696 ? -18.101 1.078 -81.478 1.00 41.81 696 ALA A O 1
ATOM 5569 N N . VAL A 1 697 ? -19.819 0.338 -80.234 1.00 43.19 697 VAL A N 1
ATOM 5570 C CA . VAL A 1 697 ? -19.367 0.782 -78.915 1.00 43.19 697 VAL A CA 1
ATOM 5571 C C . VAL A 1 697 ? -18.053 0.101 -78.503 1.00 43.19 697 VAL A C 1
ATOM 5573 O O . VAL A 1 697 ? -17.939 -1.123 -78.516 1.00 43.19 697 VAL A O 1
ATOM 5576 N N . ASN A 1 698 ? -17.088 0.900 -78.036 1.00 44.31 698 ASN A N 1
ATOM 5577 C CA . ASN A 1 698 ? -16.010 0.442 -77.156 1.00 44.31 698 ASN A CA 1
ATOM 5578 C C . ASN A 1 698 ? -16.611 0.050 -75.794 1.00 44.31 698 ASN A C 1
ATOM 5580 O O . ASN A 1 698 ? -16.719 0.887 -74.901 1.00 44.31 698 ASN A O 1
ATOM 5584 N N . SER A 1 699 ? -17.030 -1.202 -75.619 1.00 48.47 699 SER A N 1
ATOM 5585 C CA . SER A 1 699 ? -17.461 -1.721 -74.309 1.00 48.47 699 SER A CA 1
ATOM 5586 C C . SER A 1 699 ? -17.059 -3.180 -74.101 1.00 48.47 699 SER A C 1
ATOM 5588 O O . SER A 1 699 ? -17.881 -4.052 -73.820 1.00 48.47 699 SER A O 1
ATOM 5590 N N . ILE A 1 700 ? -15.758 -3.464 -74.201 1.00 42.16 700 ILE A N 1
ATOM 5591 C CA . ILE A 1 700 ? -15.210 -4.753 -73.766 1.00 42.16 700 ILE A CA 1
ATOM 5592 C C . ILE A 1 700 ? -13.902 -4.535 -73.003 1.00 42.16 700 ILE A C 1
ATOM 5594 O O . ILE A 1 700 ? -12.824 -4.824 -73.505 1.00 42.16 700 ILE A O 1
ATOM 5598 N N . THR A 1 701 ? -14.006 -4.079 -71.759 1.00 37.56 701 THR A N 1
ATOM 5599 C CA . THR A 1 701 ? -13.104 -4.524 -70.688 1.00 37.56 701 THR A CA 1
ATOM 5600 C C . THR A 1 701 ? -13.877 -4.557 -69.366 1.00 37.56 701 THR A C 1
ATOM 5602 O O . THR A 1 701 ? -14.539 -3.577 -69.026 1.00 37.56 701 THR A O 1
ATOM 5605 N N . PRO A 1 702 ? -13.843 -5.670 -68.611 1.00 39.12 702 PRO A N 1
ATOM 5606 C CA . PRO A 1 702 ? -14.316 -5.667 -67.236 1.00 39.12 702 PRO A CA 1
ATOM 5607 C C . PRO A 1 702 ? -13.309 -4.870 -66.400 1.00 39.12 702 PRO A C 1
ATOM 5609 O O . PRO A 1 702 ? -12.133 -5.227 -66.347 1.00 39.12 702 PRO A O 1
ATOM 5612 N N . VAL A 1 703 ? -13.750 -3.788 -65.762 1.00 42.47 703 VAL A N 1
ATOM 5613 C CA . VAL A 1 703 ? -12.987 -3.191 -64.661 1.00 42.47 703 VAL A CA 1
ATOM 5614 C C . VAL A 1 703 ? -13.450 -3.908 -63.395 1.00 42.47 703 VAL A C 1
ATOM 5616 O O . VAL A 1 703 ? -14.624 -3.783 -63.045 1.00 42.47 703 VAL A O 1
ATOM 5619 N N . PRO A 1 704 ? -12.593 -4.691 -62.718 1.00 39.88 704 PRO A N 1
ATOM 5620 C CA . PRO A 1 704 ? -12.953 -5.235 -61.422 1.00 39.88 704 PRO A CA 1
ATOM 5621 C C . PRO A 1 704 ? -13.115 -4.063 -60.452 1.00 39.88 704 PRO A C 1
ATOM 5623 O O . PRO A 1 704 ? -12.165 -3.327 -60.177 1.00 39.88 704 PRO A O 1
ATOM 5626 N N . VAL A 1 705 ? -14.332 -3.876 -59.945 1.00 44.06 705 VAL A N 1
ATOM 5627 C CA . VAL A 1 705 ? -14.579 -3.008 -58.793 1.00 44.06 705 VAL A CA 1
ATOM 5628 C C . VAL A 1 705 ? -14.066 -3.769 -57.581 1.00 44.06 705 VAL A C 1
ATOM 5630 O O . VAL A 1 705 ? -14.783 -4.538 -56.955 1.00 44.06 705 VAL A O 1
ATOM 5633 N N . SER A 1 706 ? -12.772 -3.619 -57.323 1.00 40.28 706 SER A N 1
ATOM 5634 C CA . SER A 1 706 ? -12.138 -4.085 -56.093 1.00 40.28 706 SER A CA 1
ATOM 5635 C C . SER A 1 706 ? -12.131 -2.912 -55.127 1.00 40.28 706 SER A C 1
ATOM 5637 O O . SER A 1 706 ? -11.436 -1.924 -55.376 1.00 40.28 706 SER A O 1
ATOM 5639 N N . VAL A 1 707 ? -12.896 -3.008 -54.040 1.00 41.06 707 VAL A N 1
ATOM 5640 C CA . VAL A 1 707 ? -12.754 -2.083 -52.919 1.00 41.06 707 VAL A CA 1
ATOM 5641 C C . VAL A 1 707 ? -11.599 -2.626 -52.090 1.00 41.06 707 VAL A C 1
ATOM 5643 O O . VAL A 1 707 ? -11.759 -3.529 -51.276 1.00 41.06 707 VAL A O 1
ATOM 5646 N N . LYS A 1 708 ? -10.384 -2.130 -52.341 1.00 33.72 708 LYS A N 1
ATOM 5647 C CA . LYS A 1 708 ? -9.271 -2.430 -51.441 1.00 33.72 708 LYS A CA 1
ATOM 5648 C C . LYS A 1 708 ? -9.559 -1.764 -50.102 1.00 33.72 708 LYS A C 1
ATOM 5650 O O . LYS A 1 708 ? -9.716 -0.548 -50.043 1.00 33.72 708 LYS A O 1
ATOM 5655 N N . LEU A 1 709 ? -9.600 -2.574 -49.049 1.00 36.47 709 LEU A N 1
ATOM 5656 C CA . LEU A 1 709 ? -9.275 -2.102 -47.714 1.00 36.47 709 LEU A CA 1
ATOM 5657 C C . LEU A 1 709 ? -7.855 -1.542 -47.785 1.00 36.47 709 LEU A C 1
ATOM 5659 O O . LEU A 1 709 ? -6.901 -2.292 -48.003 1.00 36.47 709 LEU A O 1
ATOM 5663 N N . GLU A 1 710 ? -7.722 -0.235 -47.605 1.00 30.62 710 GLU A N 1
ATOM 5664 C CA . GLU A 1 710 ? -6.582 0.262 -46.855 1.00 30.62 710 GLU A CA 1
ATOM 5665 C C . GLU A 1 710 ? -6.701 -0.411 -45.486 1.00 30.62 710 GLU A C 1
ATOM 5667 O O . GLU A 1 710 ? -7.601 -0.145 -44.690 1.00 30.62 710 GLU A O 1
ATOM 5672 N N . THR A 1 711 ? -5.883 -1.441 -45.290 1.00 27.52 711 THR A N 1
ATOM 5673 C CA . THR A 1 711 ? -5.403 -1.758 -43.958 1.00 27.52 711 THR A CA 1
ATOM 5674 C C . THR A 1 711 ? -4.763 -0.476 -43.470 1.00 27.52 711 THR A C 1
ATOM 5676 O O . THR A 1 711 ? -3.738 -0.074 -44.023 1.00 27.52 711 THR A O 1
ATOM 5679 N N . ASP A 1 712 ? -5.392 0.168 -42.492 1.00 28.06 712 ASP A N 1
ATOM 5680 C CA . ASP A 1 712 ? -4.691 1.074 -41.600 1.00 28.06 712 ASP A CA 1
ATOM 5681 C C . ASP A 1 712 ? -3.563 0.242 -40.978 1.00 28.06 712 ASP A C 1
ATOM 5683 O O . ASP A 1 712 ? -3.743 -0.477 -39.994 1.00 28.06 712 ASP A O 1
ATOM 5687 N N . GLU A 1 713 ? -2.410 0.244 -41.649 1.00 28.08 713 GLU A N 1
ATOM 5688 C CA . GLU A 1 713 ? -1.145 0.114 -40.961 1.00 28.08 713 GLU A CA 1
ATOM 5689 C C . GLU A 1 713 ? -1.158 1.222 -39.923 1.00 28.08 713 GLU A C 1
ATOM 5691 O O . GLU A 1 713 ? -1.314 2.401 -40.233 1.00 28.08 713 GLU A O 1
ATOM 5696 N N . GLU A 1 714 ? -1.093 0.775 -38.683 1.00 30.38 714 GLU A N 1
ATOM 5697 C CA . GLU A 1 714 ? -1.072 1.538 -37.457 1.00 30.38 714 GLU A CA 1
ATOM 5698 C C . GLU A 1 714 ? 0.111 2.521 -37.499 1.00 30.38 714 GLU A C 1
ATOM 5700 O O . GLU A 1 714 ? 1.194 2.278 -36.972 1.00 30.38 714 GLU A O 1
ATOM 5705 N N . SER A 1 715 ? -0.081 3.653 -38.177 1.00 24.92 715 SER A N 1
ATOM 5706 C CA . SER A 1 715 ? 0.670 4.865 -37.918 1.00 24.92 715 SER A CA 1
ATOM 5707 C C . SER A 1 715 ? 0.192 5.366 -36.567 1.00 24.92 715 SER A C 1
ATOM 5709 O O . SER A 1 715 ? -0.927 5.860 -36.429 1.00 24.92 715 SER A O 1
ATOM 5711 N N . VAL A 1 716 ? 1.044 5.181 -35.566 1.00 29.19 716 VAL A N 1
ATOM 5712 C CA . VAL A 1 716 ? 0.928 5.777 -34.239 1.00 29.19 716 VAL A CA 1
ATOM 5713 C C . VAL A 1 716 ? 0.896 7.299 -34.406 1.00 29.19 716 VAL A C 1
ATOM 5715 O O . VAL A 1 716 ? 1.930 7.963 -34.421 1.00 29.19 716 VAL A O 1
ATOM 5718 N N . GLU A 1 717 ? -0.302 7.852 -34.578 1.00 28.39 717 GLU A N 1
ATOM 5719 C CA . GLU A 1 717 ? -0.570 9.266 -34.376 1.00 28.39 717 GLU A CA 1
ATOM 5720 C C . GLU A 1 717 ? -0.858 9.485 -32.891 1.00 28.39 717 GLU A C 1
ATOM 5722 O O . GLU A 1 717 ? -1.763 8.915 -32.283 1.00 28.39 717 GLU A O 1
ATOM 5727 N N . THR A 1 718 ? 0.000 10.310 -32.311 1.00 26.53 718 THR A N 1
ATOM 5728 C CA . THR A 1 718 ? -0.042 10.859 -30.963 1.00 26.53 718 THR A CA 1
ATOM 5729 C C . THR A 1 718 ? -1.445 11.297 -30.543 1.00 26.53 718 THR A C 1
ATOM 5731 O O . THR A 1 718 ? -2.010 12.230 -31.116 1.00 26.53 718 THR A O 1
ATOM 5734 N N . VAL A 1 719 ? -1.954 10.691 -29.470 1.00 27.14 719 VAL A N 1
ATOM 5735 C CA . VAL A 1 719 ? -3.063 11.235 -28.680 1.00 27.14 719 VAL A CA 1
ATOM 5736 C C . VAL A 1 719 ? -2.571 12.527 -28.007 1.00 27.14 719 VAL A C 1
ATOM 5738 O O . VAL A 1 719 ? -1.596 12.473 -27.254 1.00 27.14 719 VAL A O 1
ATOM 5741 N N . PRO A 1 720 ? -3.191 13.697 -28.247 1.00 29.11 720 PRO A N 1
ATOM 5742 C CA . PRO A 1 720 ? -2.920 14.880 -27.450 1.00 29.11 720 PRO A CA 1
ATOM 5743 C C . PRO A 1 720 ? -3.534 14.725 -26.052 1.00 29.11 720 PRO A C 1
ATOM 5745 O O . PRO A 1 720 ? -4.627 14.185 -25.889 1.00 29.11 720 PRO A O 1
ATOM 5748 N N . ALA A 1 721 ? -2.810 15.235 -25.056 1.00 26.55 721 ALA A N 1
ATOM 5749 C CA . ALA A 1 721 ? -3.177 15.286 -23.644 1.00 26.55 721 ALA A CA 1
ATOM 5750 C C . ALA A 1 721 ? -4.595 15.856 -23.380 1.00 26.55 721 ALA A C 1
ATOM 5752 O O . ALA A 1 721 ? -5.064 16.724 -24.126 1.00 26.55 721 ALA A O 1
ATOM 5753 N N . PRO A 1 722 ? -5.265 15.421 -22.294 1.00 26.20 722 PRO A N 1
ATOM 5754 C CA . PRO A 1 722 ? -6.633 15.813 -21.978 1.00 26.20 722 PRO A CA 1
ATOM 5755 C C . PRO A 1 722 ? -6.691 17.273 -21.511 1.00 26.20 722 PRO A C 1
ATOM 5757 O O . PRO A 1 722 ? -6.031 17.663 -20.549 1.00 26.20 722 PRO A O 1
ATOM 5760 N N . LYS A 1 723 ? -7.519 18.082 -22.178 1.00 28.05 723 LYS A N 1
ATOM 5761 C CA . LYS A 1 723 ? -7.996 19.363 -21.647 1.00 28.05 723 LYS A CA 1
ATOM 5762 C C . LYS A 1 723 ? -9.367 19.163 -21.008 1.00 28.05 723 LYS A C 1
ATOM 5764 O O . LYS A 1 723 ? -10.286 18.707 -21.675 1.00 28.05 723 LYS A O 1
ATOM 5769 N N . GLU A 1 724 ? -9.428 19.526 -19.730 1.00 27.45 724 GLU A N 1
ATOM 5770 C CA . GLU A 1 724 ? -10.559 20.093 -18.984 1.00 27.45 724 GLU A CA 1
ATOM 5771 C C . GLU A 1 724 ? -11.964 19.512 -19.239 1.00 27.45 724 GLU A C 1
ATOM 5773 O O . GLU A 1 724 ? -12.632 19.790 -20.232 1.00 27.45 724 GLU A O 1
ATOM 5778 N N . THR A 1 725 ? -12.421 18.750 -18.241 1.00 28.95 725 THR A N 1
ATOM 5779 C CA . THR A 1 725 ? -13.785 18.737 -17.680 1.00 28.95 725 THR A CA 1
ATOM 5780 C C . THR A 1 725 ? -14.863 19.517 -18.447 1.00 28.95 725 THR A C 1
ATOM 5782 O O . THR A 1 725 ? -15.205 20.653 -18.114 1.00 28.95 725 THR A O 1
ATOM 5785 N N . HIS A 1 726 ? -15.535 18.832 -19.374 1.00 25.31 726 HIS A N 1
ATOM 5786 C CA . HIS A 1 726 ? -16.920 19.146 -19.712 1.00 25.31 726 HIS A CA 1
ATOM 5787 C C . HIS A 1 726 ? -17.851 18.321 -18.817 1.00 25.31 726 HIS A C 1
ATOM 5789 O O . HIS A 1 726 ? -17.783 17.095 -18.797 1.00 25.31 726 HIS A O 1
ATOM 5795 N N . LYS A 1 727 ? -18.722 19.009 -18.066 1.00 25.84 727 LYS A N 1
ATOM 5796 C CA . LYS A 1 727 ? -19.913 18.410 -17.448 1.00 25.84 727 LYS A CA 1
ATOM 5797 C C . LYS A 1 727 ? -20.658 17.597 -18.509 1.00 25.84 727 LYS A C 1
ATOM 5799 O O . LYS A 1 727 ? -20.911 18.130 -19.588 1.00 25.84 727 LYS A O 1
ATOM 5804 N N . GLU A 1 728 ? -21.021 16.358 -18.187 1.00 27.77 728 GLU A N 1
ATOM 5805 C CA . GLU A 1 728 ? -21.969 15.565 -18.970 1.00 27.77 728 GLU A CA 1
ATOM 5806 C C . GLU A 1 728 ? -23.269 16.361 -19.149 1.00 27.77 728 GLU A C 1
ATOM 5808 O O . GLU A 1 728 ? -24.094 16.467 -18.242 1.00 27.77 728 GLU A O 1
ATOM 5813 N N . GLU A 1 729 ? -23.456 16.946 -20.328 1.00 27.83 729 GLU A N 1
ATOM 5814 C CA . GLU A 1 729 ? -24.791 17.222 -20.834 1.00 27.83 729 GLU A CA 1
ATOM 5815 C C . GLU A 1 729 ? -25.255 15.957 -21.552 1.00 27.83 729 GLU A C 1
ATOM 5817 O O . GLU A 1 729 ? -24.671 15.550 -22.556 1.00 27.83 729 GLU A O 1
ATOM 5822 N N . VAL A 1 730 ? -26.300 15.324 -21.013 1.00 32.56 730 VAL A N 1
ATOM 5823 C CA . VAL A 1 730 ? -26.996 14.186 -21.623 1.00 32.56 730 VAL A CA 1
ATOM 5824 C C . VAL A 1 730 ? -27.384 14.558 -23.058 1.00 32.56 730 VAL A C 1
ATOM 5826 O O . VAL A 1 730 ? -28.304 15.346 -23.290 1.00 32.56 730 VAL A O 1
ATOM 5829 N N . SER A 1 731 ? -26.669 14.018 -24.046 1.00 40.38 731 SER A N 1
ATOM 5830 C CA . SER A 1 731 ? -26.948 14.271 -25.457 1.00 40.38 731 SER A CA 1
ATOM 5831 C C . SER A 1 731 ? -28.151 13.434 -25.899 1.00 40.38 731 SER A C 1
ATOM 5833 O O . SER A 1 731 ? -27.998 12.312 -26.379 1.00 40.38 731 SER A O 1
ATOM 5835 N N . VAL A 1 732 ? -29.363 13.968 -25.739 1.00 55.75 732 VAL A N 1
ATOM 5836 C CA . VAL A 1 732 ? -30.597 13.302 -26.187 1.00 55.75 732 VAL A CA 1
ATOM 5837 C C . VAL A 1 732 ? -30.556 13.072 -27.702 1.00 55.75 732 VAL A C 1
ATOM 5839 O O . VAL A 1 732 ? -30.465 14.017 -28.495 1.00 55.75 732 VAL A O 1
ATOM 5842 N N . SER A 1 733 ? -30.653 11.808 -28.124 1.00 66.06 733 SER A N 1
ATOM 5843 C CA . SER A 1 733 ? -30.643 11.443 -29.544 1.00 66.06 733 SER A CA 1
ATOM 5844 C C . SER A 1 733 ? -31.844 12.036 -30.296 1.00 66.06 733 SER A C 1
ATOM 5846 O O . SER A 1 733 ? -32.999 11.941 -29.874 1.00 66.06 733 SER A O 1
ATOM 5848 N N . LYS A 1 734 ? -31.586 12.621 -31.475 1.00 73.00 734 LYS A N 1
ATOM 5849 C CA . LYS A 1 734 ? -32.626 13.205 -32.346 1.00 73.00 734 LYS A CA 1
ATOM 5850 C C . LYS A 1 734 ? -33.498 12.159 -33.047 1.00 73.00 734 LYS A C 1
ATOM 5852 O O . LYS A 1 734 ? -34.523 12.530 -33.614 1.00 73.00 734 LYS A O 1
ATOM 5857 N N . VAL A 1 735 ? -33.095 10.887 -33.056 1.00 83.88 735 VAL A N 1
ATOM 5858 C CA . VAL A 1 735 ? -33.807 9.799 -33.743 1.00 83.88 735 VAL A CA 1
ATOM 5859 C C . VAL A 1 735 ? -34.005 8.598 -32.817 1.00 83.88 735 VAL A C 1
ATOM 5861 O O . VAL A 1 735 ? -33.127 8.323 -31.997 1.00 83.88 735 VAL A O 1
ATOM 5864 N N . PRO A 1 736 ? -35.124 7.863 -32.947 1.00 87.62 736 PRO A N 1
ATOM 5865 C CA . PRO A 1 736 ? -35.314 6.622 -32.217 1.00 87.62 736 PRO A CA 1
ATOM 5866 C C . PRO A 1 736 ? -34.268 5.582 -32.618 1.00 87.62 736 PRO A C 1
ATOM 5868 O O . PRO A 1 736 ? -33.947 5.444 -33.803 1.00 87.62 736 PRO A O 1
ATOM 5871 N N . TRP A 1 737 ? -33.781 4.821 -31.644 1.00 91.50 737 TRP A N 1
ATOM 5872 C CA . TRP A 1 737 ? -32.813 3.744 -31.845 1.00 91.50 737 TRP A CA 1
ATOM 5873 C C . TRP A 1 737 ? -33.054 2.595 -30.848 1.00 91.50 737 TRP A C 1
ATOM 5875 O O . TRP A 1 737 ? -33.870 2.719 -29.934 1.00 91.50 737 TRP A O 1
ATOM 5885 N N . VAL A 1 738 ? -32.435 1.434 -31.087 1.00 90.50 738 VAL A N 1
ATOM 5886 C CA . VAL A 1 738 ? -32.613 0.217 -30.272 1.00 90.50 738 VAL A CA 1
ATOM 5887 C C . VAL A 1 738 ? -31.256 -0.430 -30.021 1.00 90.50 738 VAL A C 1
ATOM 5889 O O . VAL A 1 738 ? -30.529 -0.696 -30.982 1.00 90.50 738 VAL A O 1
ATOM 5892 N N . GLU A 1 739 ? -30.962 -0.752 -28.765 1.00 92.25 739 GLU A N 1
ATOM 5893 C CA . GLU A 1 739 ? -29.843 -1.607 -28.355 1.00 92.25 739 GLU A CA 1
ATOM 5894 C C . GLU A 1 739 ? -30.172 -3.049 -28.745 1.00 92.25 739 GLU A C 1
ATOM 5896 O O . GLU A 1 739 ? -30.772 -3.825 -28.001 1.00 92.25 739 GLU A O 1
ATOM 5901 N N . SER A 1 740 ? -29.867 -3.388 -29.999 1.00 88.31 740 SER A N 1
ATOM 5902 C CA . SER A 1 740 ? -30.288 -4.659 -30.600 1.00 88.31 740 SER A CA 1
ATOM 5903 C C . SER A 1 740 ? -29.737 -5.874 -29.842 1.00 88.31 740 SER A C 1
ATOM 5905 O O . SER A 1 740 ? -30.397 -6.912 -29.815 1.00 88.31 740 SER A O 1
ATOM 5907 N N . ASP A 1 741 ? -28.583 -5.735 -29.188 1.00 86.88 741 ASP A N 1
ATOM 5908 C CA . ASP A 1 741 ? -27.920 -6.802 -28.432 1.00 86.88 741 ASP A CA 1
ATOM 5909 C C . ASP A 1 741 ? -28.690 -7.218 -27.173 1.00 86.88 741 ASP A C 1
ATOM 5911 O O . ASP A 1 741 ? -28.676 -8.393 -26.809 1.00 86.88 741 ASP A O 1
ATOM 5915 N N . GLU A 1 742 ? -29.458 -6.304 -26.578 1.00 87.81 742 GLU A N 1
ATOM 5916 C CA . GLU A 1 742 ? -30.291 -6.581 -25.403 1.00 87.81 742 GLU A CA 1
ATOM 5917 C C . GLU A 1 742 ? -31.705 -7.077 -25.769 1.00 87.81 742 GLU A C 1
ATOM 5919 O O . GLU A 1 742 ? -32.507 -7.454 -24.909 1.00 87.81 742 GLU A O 1
ATOM 5924 N N . CYS A 1 743 ? -32.047 -7.112 -27.062 1.00 91.56 743 CYS A N 1
ATOM 5925 C CA . CYS A 1 743 ? -33.393 -7.447 -27.512 1.00 91.56 743 CYS A CA 1
ATOM 5926 C C . CYS A 1 743 ? -33.761 -8.922 -27.256 1.00 91.56 743 CYS A C 1
ATOM 5928 O O . CYS A 1 743 ? -33.220 -9.846 -27.863 1.00 91.56 743 CYS A O 1
ATOM 5930 N N . THR A 1 744 ? -34.818 -9.147 -26.470 1.00 89.19 744 THR A N 1
ATOM 5931 C CA . THR A 1 744 ? -35.342 -10.488 -26.138 1.00 89.19 744 THR A CA 1
ATOM 5932 C C . THR A 1 744 ? -36.357 -11.050 -27.142 1.00 89.19 744 THR A C 1
ATOM 5934 O O . THR A 1 744 ? -36.961 -12.093 -26.902 1.00 89.19 744 THR A O 1
ATOM 5937 N N . SER A 1 745 ? -36.556 -10.396 -28.292 1.00 90.56 745 SER A N 1
ATOM 5938 C CA . SER A 1 745 ? -37.461 -10.861 -29.361 1.00 90.56 745 SER A CA 1
ATOM 5939 C C . SER A 1 745 ? -38.939 -11.049 -28.944 1.00 90.56 745 SER A C 1
ATOM 5941 O O . SER A 1 745 ? -39.633 -11.914 -29.477 1.00 90.56 745 SER A O 1
ATOM 5943 N N . CYS A 1 746 ? -39.458 -10.226 -28.024 1.00 89.75 746 CYS A N 1
ATOM 5944 C CA . CYS A 1 746 ? -40.832 -10.350 -27.500 1.00 89.75 746 CYS A CA 1
ATOM 5945 C C . CYS A 1 746 ? -41.961 -9.936 -28.473 1.00 89.75 746 CYS A C 1
ATOM 5947 O O . CYS A 1 746 ? -43.126 -10.222 -28.218 1.00 89.75 746 CYS A O 1
ATOM 5949 N N . ASN A 1 747 ? -41.633 -9.307 -29.608 1.00 90.25 747 ASN A N 1
ATOM 5950 C CA . ASN A 1 747 ? -42.536 -8.744 -30.631 1.00 90.25 747 ASN A CA 1
ATOM 5951 C C . ASN A 1 747 ? -43.337 -7.490 -30.230 1.00 90.25 747 ASN A C 1
ATOM 5953 O O . ASN A 1 747 ? -44.004 -6.909 -31.087 1.00 90.25 747 ASN A O 1
ATOM 5957 N N . ASP A 1 748 ? -43.269 -7.021 -28.982 1.00 91.81 748 ASP A N 1
ATOM 5958 C CA . ASP A 1 748 ? -44.123 -5.921 -28.504 1.00 91.81 748 ASP A CA 1
ATOM 5959 C C . ASP A 1 748 ? -43.896 -4.597 -29.241 1.00 91.81 748 ASP A C 1
ATOM 5961 O O . ASP A 1 748 ? -44.856 -3.887 -29.567 1.00 91.81 748 ASP A O 1
ATOM 5965 N N . CYS A 1 749 ? -42.641 -4.275 -29.560 1.00 91.56 749 CYS A N 1
ATOM 5966 C CA . CYS A 1 749 ? -42.291 -3.052 -30.278 1.00 91.56 749 CYS A CA 1
ATOM 5967 C C . CYS A 1 749 ? -42.766 -3.069 -31.735 1.00 91.56 749 CYS A C 1
ATOM 5969 O O . CYS A 1 749 ? -43.312 -2.076 -32.213 1.00 91.56 749 CYS A O 1
ATOM 5971 N N . ILE A 1 750 ? -42.655 -4.215 -32.410 1.00 91.75 750 ILE A N 1
ATOM 5972 C CA . ILE A 1 750 ? -43.118 -4.404 -33.790 1.00 91.75 750 ILE A CA 1
ATOM 5973 C C . ILE A 1 750 ? -44.650 -4.409 -33.841 1.00 91.75 750 ILE A C 1
ATOM 5975 O O . ILE A 1 750 ? -45.232 -3.828 -34.748 1.00 91.75 750 ILE A O 1
ATOM 5979 N N . ASN A 1 751 ? -45.328 -4.983 -32.844 1.00 92.38 751 ASN A N 1
ATOM 5980 C CA . ASN A 1 751 ? -46.791 -4.938 -32.757 1.00 92.38 751 ASN A CA 1
ATOM 5981 C C . ASN A 1 751 ? -47.316 -3.521 -32.463 1.00 92.38 751 ASN A C 1
ATOM 5983 O O . ASN A 1 751 ? -48.389 -3.143 -32.931 1.00 92.38 751 ASN A O 1
ATOM 5987 N N . THR A 1 752 ? -46.570 -2.733 -31.683 1.00 91.62 752 THR A N 1
ATOM 5988 C CA . THR A 1 752 ? -46.985 -1.388 -31.254 1.00 91.62 752 THR A CA 1
ATOM 5989 C C . THR A 1 752 ? -46.660 -0.310 -32.300 1.00 91.62 752 THR A C 1
ATOM 5991 O O . THR A 1 752 ? -47.492 0.567 -32.547 1.00 91.62 752 THR A O 1
ATOM 5994 N N . ALA A 1 753 ? -45.492 -0.385 -32.944 1.00 92.62 753 ALA A N 1
ATOM 5995 C CA . ALA A 1 753 ? -45.031 0.543 -33.981 1.00 92.62 753 ALA A CA 1
ATOM 5996 C C . ALA A 1 753 ? -44.378 -0.215 -35.166 1.00 92.62 753 ALA A C 1
ATOM 5998 O O . ALA A 1 753 ? -43.158 -0.150 -35.363 1.00 92.62 753 ALA A O 1
ATOM 5999 N N . PRO A 1 754 ? -45.178 -0.948 -35.972 1.00 91.75 754 PRO A N 1
ATOM 6000 C CA . PRO A 1 754 ? -44.686 -1.821 -37.049 1.00 91.75 754 PRO A CA 1
ATOM 6001 C C . PRO A 1 754 ? -43.996 -1.064 -38.184 1.00 91.75 754 PRO A C 1
ATOM 6003 O O . PRO A 1 754 ? -43.189 -1.635 -38.920 1.00 91.75 754 PRO A O 1
ATOM 6006 N N . ASN A 1 755 ? -44.310 0.223 -38.348 1.00 90.25 755 ASN A N 1
ATOM 6007 C CA . ASN A 1 755 ? -43.686 1.044 -39.375 1.00 90.25 755 ASN A CA 1
ATOM 6008 C C . ASN A 1 755 ? -42.355 1.635 -38.905 1.00 90.25 755 ASN A C 1
ATOM 6010 O O . ASN A 1 755 ? -41.656 2.207 -39.728 1.00 90.25 755 ASN A O 1
ATOM 6014 N N . VAL A 1 756 ? -41.982 1.474 -37.629 1.00 91.00 756 VAL A N 1
ATOM 6015 C CA . VAL A 1 756 ? -40.708 1.951 -37.064 1.00 91.00 756 VAL A CA 1
ATOM 6016 C C . VAL A 1 756 ? -39.761 0.785 -36.811 1.00 91.00 756 VAL A C 1
ATOM 6018 O O . VAL A 1 756 ? -38.629 0.798 -37.303 1.00 91.00 756 VAL A O 1
ATOM 6021 N N . PHE A 1 757 ? -40.231 -0.270 -36.142 1.00 93.88 757 PHE A N 1
ATOM 6022 C CA . PHE A 1 757 ? -39.395 -1.399 -35.730 1.00 93.88 757 PHE A CA 1
ATOM 6023 C C . PHE A 1 757 ? -39.578 -2.624 -36.627 1.00 93.88 757 PHE A C 1
ATOM 6025 O O . PHE A 1 757 ? -40.698 -2.988 -36.983 1.00 93.88 757 PHE A O 1
ATOM 6032 N N . LYS A 1 758 ? -38.471 -3.292 -36.956 1.00 93.31 758 LYS A N 1
ATOM 6033 C CA . LYS A 1 758 ? -38.453 -4.605 -37.619 1.00 93.31 758 LYS A CA 1
ATOM 6034 C C . LYS A 1 758 ? -37.361 -5.484 -37.033 1.00 93.31 758 LYS A C 1
ATOM 6036 O O . LYS A 1 758 ? -36.406 -4.990 -36.440 1.00 93.31 758 LYS A O 1
ATOM 6041 N N . TYR A 1 759 ? -37.470 -6.788 -37.250 1.00 92.31 759 TYR A N 1
ATOM 6042 C CA . TYR A 1 759 ? -36.367 -7.691 -36.960 1.00 92.31 759 TYR A CA 1
ATOM 6043 C C . TYR A 1 759 ? -35.267 -7.599 -38.010 1.00 92.31 759 TYR A C 1
ATOM 6045 O O . TYR A 1 759 ? -35.541 -7.503 -39.207 1.00 92.31 759 TYR A O 1
ATOM 6053 N N . ASN A 1 760 ? -34.023 -7.628 -37.541 1.00 86.94 760 ASN A N 1
ATOM 6054 C CA . ASN A 1 760 ? -32.855 -7.881 -38.372 1.00 86.94 760 ASN A CA 1
ATOM 6055 C C . ASN A 1 760 ? -32.710 -9.396 -38.658 1.00 86.94 760 ASN A C 1
ATOM 6057 O O . ASN A 1 760 ? -33.540 -10.214 -38.251 1.00 86.94 760 ASN A O 1
ATOM 6061 N N . SER A 1 761 ? -31.638 -9.788 -39.350 1.00 85.50 761 SER A N 1
ATOM 6062 C CA . SER A 1 761 ? -31.339 -11.195 -39.666 1.00 85.50 761 SER A CA 1
ATOM 6063 C C . SER A 1 761 ? -31.154 -12.092 -38.435 1.00 85.50 761 SER A C 1
ATOM 6065 O O . SER A 1 761 ? -31.383 -13.295 -38.529 1.00 85.50 761 SER A O 1
ATOM 6067 N N . ASN A 1 762 ? -30.796 -11.516 -37.285 1.00 83.69 762 ASN A N 1
ATOM 6068 C CA . ASN A 1 762 ? -30.565 -12.219 -36.021 1.00 83.69 762 ASN A CA 1
ATOM 6069 C C . ASN A 1 762 ? -31.821 -12.272 -35.132 1.00 83.69 762 ASN A C 1
ATOM 6071 O O . ASN A 1 762 ? -31.739 -12.689 -33.982 1.00 83.69 762 ASN A O 1
ATOM 6075 N N . LYS A 1 763 ? -32.989 -11.863 -35.653 1.00 85.94 763 LYS A N 1
ATOM 6076 C CA . LYS A 1 763 ? -34.250 -11.713 -34.903 1.00 85.94 763 LYS A CA 1
ATOM 6077 C C . LYS A 1 763 ? -34.194 -10.687 -33.760 1.00 85.94 763 LYS A C 1
ATOM 6079 O O . LYS A 1 763 ? -35.050 -10.714 -32.890 1.00 85.94 763 LYS A O 1
ATOM 6084 N N . GLN A 1 764 ? -33.273 -9.728 -33.794 1.00 91.81 764 GLN A N 1
ATOM 6085 C CA . GLN A 1 764 ? -33.247 -8.598 -32.857 1.00 91.81 764 GLN A CA 1
ATOM 6086 C C . GLN A 1 764 ? -33.954 -7.382 -33.463 1.00 91.81 764 GLN A C 1
ATOM 6088 O O . GLN A 1 764 ? -33.897 -7.154 -34.678 1.00 91.81 764 GLN A O 1
ATOM 6093 N N . ALA A 1 765 ? -34.696 -6.639 -32.644 1.00 90.62 765 ALA A N 1
ATOM 6094 C CA . ALA A 1 765 ? -35.436 -5.469 -33.103 1.00 90.62 765 ALA A CA 1
ATOM 6095 C C . ALA A 1 765 ? -34.466 -4.328 -33.444 1.00 90.62 765 ALA A C 1
ATOM 6097 O O . ALA A 1 765 ? -33.569 -4.032 -32.669 1.00 90.62 765 ALA A O 1
ATOM 6098 N N . HIS A 1 766 ? -34.676 -3.664 -34.580 1.00 92.88 766 HIS A N 1
ATOM 6099 C CA . HIS A 1 766 ? -33.958 -2.449 -34.972 1.00 92.88 766 HIS A CA 1
ATOM 6100 C C . HIS A 1 766 ? -34.930 -1.425 -35.568 1.00 92.88 766 HIS A C 1
ATOM 6102 O O . HIS A 1 766 ? -36.028 -1.774 -36.025 1.00 92.88 766 HIS A O 1
ATOM 6108 N N . VAL A 1 767 ? -34.523 -0.154 -35.584 1.00 92.62 767 VAL A N 1
ATOM 6109 C CA . VAL A 1 767 ? -35.280 0.916 -36.244 1.00 92.62 767 VAL A CA 1
ATOM 6110 C C . VAL A 1 767 ? -34.992 0.885 -37.738 1.00 92.62 767 VAL A C 1
ATOM 6112 O O . VAL A 1 767 ? -33.880 1.171 -38.166 1.00 92.62 767 VAL A O 1
ATOM 6115 N N . HIS A 1 768 ? -36.004 0.557 -38.539 1.00 89.94 768 HIS A N 1
ATOM 6116 C CA . HIS A 1 768 ? -35.878 0.538 -40.000 1.00 89.94 768 HIS A CA 1
ATOM 6117 C C . HIS A 1 768 ? -36.409 1.820 -40.657 1.00 89.94 768 HIS A C 1
ATOM 6119 O O . HIS A 1 768 ? -35.978 2.183 -41.747 1.00 89.94 768 HIS A O 1
ATOM 6125 N N . ASN A 1 769 ? -37.356 2.506 -40.008 1.00 88.75 769 ASN A N 1
ATOM 6126 C CA . ASN A 1 769 ? -37.874 3.794 -40.457 1.00 88.75 769 ASN A CA 1
ATOM 6127 C C . ASN A 1 769 ? -38.220 4.673 -39.239 1.00 88.75 769 ASN A C 1
ATOM 6129 O O . ASN A 1 769 ? -39.320 4.572 -38.694 1.00 88.75 769 ASN A O 1
ATOM 6133 N N . PRO A 1 770 ? -37.309 5.575 -38.829 1.00 86.31 770 PRO A N 1
ATOM 6134 C CA . PRO A 1 770 ? -37.486 6.437 -37.657 1.00 86.31 770 PRO A CA 1
ATOM 6135 C C . PRO A 1 770 ? -38.740 7.328 -37.681 1.00 86.31 770 PRO A C 1
ATOM 6137 O O . PRO A 1 770 ? -39.155 7.827 -36.641 1.00 86.31 770 PRO A O 1
ATOM 6140 N N . LYS A 1 771 ? -39.344 7.545 -38.859 1.00 85.56 771 LYS A N 1
ATOM 6141 C CA . LYS A 1 771 ? -40.511 8.421 -39.070 1.00 85.56 771 LYS A CA 1
ATOM 6142 C C . LYS A 1 771 ? -41.792 7.648 -39.410 1.00 85.56 771 LYS A C 1
ATOM 6144 O O . LYS A 1 771 ? -42.758 8.241 -39.881 1.00 85.56 771 LYS A O 1
ATOM 6149 N N . GLY A 1 772 ? -41.787 6.324 -39.254 1.00 83.88 772 GLY A N 1
ATOM 6150 C CA . GLY A 1 772 ? -42.860 5.460 -39.749 1.00 83.88 772 GLY A CA 1
ATOM 6151 C C . GLY A 1 772 ? -44.167 5.500 -38.951 1.00 83.88 772 GLY A C 1
ATOM 6152 O O . GLY A 1 772 ? -45.224 5.202 -39.503 1.00 83.88 772 GLY A O 1
ATOM 6153 N N . ASP A 1 773 ? -44.125 5.878 -37.674 1.00 88.81 773 ASP A N 1
ATOM 6154 C CA . ASP A 1 773 ? -45.292 6.009 -36.796 1.00 88.81 773 ASP A CA 1
ATOM 6155 C C . ASP A 1 773 ? -45.197 7.300 -35.959 1.00 88.81 773 ASP A C 1
ATOM 6157 O O . ASP A 1 773 ? -44.150 7.940 -35.877 1.00 88.81 773 ASP A O 1
ATOM 6161 N N . LYS A 1 774 ? -46.314 7.679 -35.327 1.00 90.62 774 LYS A N 1
ATOM 6162 C CA . LYS A 1 774 ? -46.400 8.822 -34.404 1.00 90.62 774 LYS A CA 1
ATOM 6163 C C . LYS A 1 774 ? -45.518 8.634 -33.166 1.00 90.62 774 LYS A C 1
ATOM 6165 O O . LYS A 1 774 ? -45.366 7.502 -32.697 1.00 90.62 774 LYS A O 1
ATOM 6170 N N . TYR A 1 775 ? -45.037 9.729 -32.572 1.00 91.56 775 TYR A N 1
ATOM 6171 C CA . TYR A 1 775 ? -44.146 9.677 -31.408 1.00 91.56 775 TYR A CA 1
ATOM 6172 C C . TYR A 1 775 ? -44.798 8.948 -30.227 1.00 91.56 775 TYR A C 1
ATOM 6174 O O . TYR A 1 775 ? -44.154 8.133 -29.568 1.00 91.56 775 TYR A O 1
ATOM 6182 N N . ALA A 1 776 ? -46.113 9.115 -30.039 1.00 89.00 776 ALA A N 1
ATOM 6183 C CA . ALA A 1 776 ? -46.866 8.395 -29.014 1.00 89.00 776 ALA A CA 1
ATOM 6184 C C . ALA A 1 776 ? -46.730 6.861 -29.095 1.00 89.00 776 ALA A C 1
ATOM 6186 O O . ALA A 1 776 ? -46.692 6.191 -28.062 1.00 89.00 776 ALA A O 1
ATOM 6187 N N . LYS A 1 777 ? -46.646 6.289 -30.306 1.00 91.44 777 LYS A N 1
ATOM 6188 C CA . LYS A 1 777 ? -46.477 4.838 -30.493 1.00 91.44 777 LYS A CA 1
ATOM 6189 C C . LYS A 1 777 ? -45.047 4.380 -30.225 1.00 91.44 777 LYS A C 1
ATOM 6191 O O . LYS A 1 777 ? -44.864 3.270 -29.739 1.00 91.44 777 LYS A O 1
ATOM 6196 N N . ILE A 1 778 ? -44.057 5.220 -30.520 1.00 91.06 778 ILE A N 1
ATOM 6197 C CA . ILE A 1 778 ? -42.642 4.929 -30.260 1.00 91.06 778 ILE A CA 1
ATOM 6198 C C . ILE A 1 778 ? -42.387 4.923 -28.747 1.00 91.06 778 ILE A C 1
ATOM 6200 O O . ILE A 1 778 ? -41.813 3.969 -28.231 1.00 91.06 778 ILE A O 1
ATOM 6204 N N . VAL A 1 779 ? -42.916 5.912 -28.018 1.00 92.06 779 VAL A N 1
ATOM 6205 C CA . VAL A 1 779 ? -42.863 5.946 -26.545 1.00 92.06 779 VAL A CA 1
ATOM 6206 C C . VAL A 1 779 ? -43.595 4.743 -25.939 1.00 92.06 779 VAL A C 1
ATOM 6208 O O . VAL A 1 779 ? -43.064 4.078 -25.056 1.00 92.06 779 VAL A O 1
ATOM 6211 N N . ALA A 1 780 ? -44.777 4.393 -26.458 1.00 90.94 780 ALA A N 1
ATOM 6212 C CA . ALA A 1 780 ? -45.502 3.207 -26.001 1.00 90.94 780 ALA A CA 1
ATOM 6213 C C . ALA A 1 780 ? -44.765 1.887 -26.303 1.00 90.94 780 ALA A C 1
ATOM 6215 O O . ALA A 1 780 ? -44.935 0.916 -25.569 1.00 90.94 780 ALA A O 1
ATOM 6216 N N . ALA A 1 781 ? -43.974 1.825 -27.378 1.00 92.81 781 ALA A N 1
ATOM 6217 C CA . ALA A 1 781 ? -43.139 0.668 -27.687 1.00 92.81 781 ALA A CA 1
ATOM 6218 C C . ALA A 1 781 ? -41.965 0.539 -26.704 1.00 92.81 781 ALA A C 1
ATOM 6220 O O . ALA A 1 781 ? -41.671 -0.577 -26.285 1.00 92.81 781 ALA A O 1
ATOM 6221 N N . ALA A 1 782 ? -41.351 1.656 -26.295 1.00 93.00 782 ALA A N 1
ATOM 6222 C CA . ALA A 1 782 ? -40.305 1.664 -25.271 1.00 93.00 782 ALA A CA 1
ATOM 6223 C C . ALA A 1 782 ? -40.829 1.223 -23.898 1.00 93.00 782 ALA A C 1
ATOM 6225 O O . ALA A 1 782 ? -40.254 0.334 -23.281 1.00 93.00 782 ALA A O 1
ATOM 6226 N N . GLU A 1 783 ? -41.986 1.735 -23.473 1.00 93.00 783 GLU A N 1
ATOM 6227 C CA . GLU A 1 783 ? -42.613 1.341 -22.201 1.00 93.00 783 GLU A CA 1
ATOM 6228 C C . GLU A 1 783 ? -43.009 -0.139 -22.136 1.00 93.00 783 GLU A C 1
ATOM 6230 O O . GLU A 1 783 ? -43.070 -0.723 -21.056 1.00 93.00 783 GLU A O 1
ATOM 6235 N N . LYS A 1 784 ? -43.315 -0.744 -23.287 1.00 91.38 784 LYS A N 1
ATOM 6236 C CA . LYS A 1 784 ? -43.668 -2.164 -23.385 1.00 91.38 784 LYS A CA 1
ATOM 6237 C C . LYS A 1 784 ? -42.465 -3.067 -23.612 1.00 91.38 784 LYS A C 1
ATOM 6239 O O . LYS A 1 784 ? -42.645 -4.279 -23.640 1.00 91.38 784 LYS A O 1
ATOM 6244 N N . CYS A 1 785 ? -41.268 -2.517 -23.807 1.00 92.12 785 CYS A N 1
ATOM 6245 C CA . CYS A 1 785 ? -40.079 -3.324 -24.013 1.00 92.12 785 CYS A CA 1
ATOM 6246 C C . CYS A 1 785 ? -39.649 -3.961 -22.680 1.00 92.12 785 CYS A C 1
ATOM 6248 O O . CYS A 1 785 ? -39.187 -3.240 -21.796 1.00 92.12 785 CYS A O 1
ATOM 6250 N N . PRO A 1 786 ? -39.731 -5.295 -22.518 1.00 86.50 786 PRO A N 1
ATOM 6251 C CA . PRO A 1 786 ? -39.311 -5.952 -21.281 1.00 86.50 786 PRO A CA 1
ATOM 6252 C C . PRO A 1 786 ? -37.800 -5.836 -21.042 1.00 86.50 786 PRO A C 1
ATOM 6254 O O . PRO A 1 786 ? -37.365 -5.892 -19.899 1.00 86.50 786 PRO A O 1
ATOM 6257 N N . ALA A 1 787 ? -37.017 -5.663 -22.112 1.00 89.56 787 ALA A N 1
ATOM 6258 C CA . ALA A 1 787 ? -35.576 -5.438 -22.049 1.00 89.56 787 ALA A CA 1
ATOM 6259 C C . ALA A 1 787 ? -35.202 -3.955 -21.884 1.00 89.56 787 ALA A C 1
ATOM 6261 O O . ALA A 1 787 ? -34.033 -3.651 -21.749 1.00 89.56 787 ALA A O 1
ATOM 6262 N N . MET A 1 788 ? -36.166 -3.025 -21.945 1.00 90.94 788 MET A N 1
ATOM 6263 C CA . MET A 1 788 ? -35.933 -1.569 -21.915 1.00 90.94 788 MET A CA 1
ATOM 6264 C C . MET A 1 788 ? -34.936 -1.022 -22.960 1.00 90.94 788 MET A C 1
ATOM 6266 O O . MET A 1 788 ? -34.602 0.151 -22.924 1.00 90.94 788 MET A O 1
ATOM 6270 N N . CYS A 1 789 ? -34.572 -1.819 -23.963 1.00 90.69 789 CYS A N 1
ATOM 6271 C CA . CYS A 1 789 ? -33.542 -1.524 -24.962 1.00 90.69 789 CYS A CA 1
ATOM 6272 C C . CYS A 1 789 ? -33.982 -0.570 -26.100 1.00 90.69 789 CYS A C 1
ATOM 6274 O O . CYS A 1 789 ? -33.410 -0.595 -27.190 1.00 90.69 789 CYS A O 1
ATOM 6276 N N . ILE A 1 790 ? -35.078 0.186 -25.935 1.00 92.62 790 ILE A N 1
ATOM 6277 C CA . ILE A 1 790 ? -35.657 1.049 -26.983 1.00 92.62 790 ILE A CA 1
ATOM 6278 C C . ILE A 1 790 ? -35.623 2.496 -26.523 1.00 92.62 790 ILE A C 1
ATOM 6280 O O . ILE A 1 790 ? -36.298 2.851 -25.559 1.00 92.62 790 ILE A O 1
ATOM 6284 N N . HIS A 1 791 ? -34.966 3.336 -27.316 1.00 93.88 791 HIS A N 1
ATOM 6285 C CA . HIS A 1 791 ? -34.811 4.755 -27.041 1.00 93.88 791 HIS A CA 1
ATOM 6286 C C . HIS A 1 791 ? -35.658 5.572 -28.023 1.00 93.88 791 HIS A C 1
ATOM 6288 O O . HIS A 1 791 ? -35.358 5.586 -29.221 1.00 93.88 791 HIS A O 1
ATOM 6294 N N . PRO A 1 792 ? -36.739 6.247 -27.577 1.00 87.88 792 PRO A N 1
ATOM 6295 C CA . PRO A 1 792 ? -37.649 6.971 -28.471 1.00 87.88 792 PRO A CA 1
ATOM 6296 C C . PRO A 1 792 ? -37.051 8.205 -29.161 1.00 87.88 792 PRO A C 1
ATOM 6298 O O . PRO A 1 792 ? -37.590 8.640 -30.179 1.00 87.88 792 PRO A O 1
ATOM 6301 N N . GLY A 1 793 ? -35.977 8.784 -28.613 1.00 86.69 793 GLY A N 1
ATOM 6302 C CA . GLY A 1 793 ? -35.392 10.040 -29.088 1.00 86.69 793 GLY A CA 1
ATOM 6303 C C . GLY A 1 793 ? -36.358 11.230 -28.996 1.00 86.69 793 GLY A C 1
ATOM 6304 O O . GLY A 1 793 ? -37.270 11.249 -28.161 1.00 86.69 793 GLY A O 1
ATOM 6305 N N . LEU A 1 794 ? -36.168 12.231 -29.863 1.00 85.00 794 LEU A N 1
ATOM 6306 C CA . LEU A 1 794 ? -37.043 13.405 -29.976 1.00 85.00 794 LEU A CA 1
ATOM 6307 C C . LEU A 1 794 ? -38.208 13.194 -30.968 1.00 85.00 794 LEU A C 1
ATOM 6309 O O . LEU A 1 794 ? -38.060 12.481 -31.965 1.00 85.00 794 LEU A O 1
ATOM 6313 N N . PRO A 1 795 ? -39.367 13.841 -30.741 1.00 83.31 795 PRO A N 1
ATOM 6314 C CA . PRO A 1 795 ? -40.506 13.764 -31.647 1.00 83.31 795 PRO A CA 1
ATOM 6315 C C . PRO A 1 795 ? -40.185 14.376 -33.010 1.00 83.31 795 PRO A C 1
ATOM 6317 O O . PRO A 1 795 ? -39.641 15.476 -33.107 1.00 83.31 795 PRO A O 1
ATOM 6320 N N . HIS A 1 796 ? -40.576 13.681 -34.080 1.00 78.25 796 HIS A N 1
ATOM 6321 C CA . HIS A 1 796 ? -40.391 14.197 -35.434 1.00 78.25 796 HIS A CA 1
ATOM 6322 C C . HIS A 1 796 ? -41.422 15.277 -35.816 1.00 78.25 796 HIS A C 1
ATOM 6324 O O . HIS A 1 796 ? -41.091 16.177 -36.586 1.00 78.25 796 HIS A O 1
ATOM 6330 N N . ASP A 1 797 ? -42.647 15.197 -35.281 1.00 79.56 797 ASP A N 1
ATOM 6331 C CA . ASP A 1 797 ? -43.701 16.203 -35.465 1.00 79.56 797 ASP A CA 1
ATOM 6332 C C . ASP A 1 797 ? -43.835 17.069 -34.195 1.00 79.56 797 ASP A C 1
ATOM 6334 O O . ASP A 1 797 ? -44.329 16.584 -33.172 1.00 79.56 797 ASP A O 1
ATOM 6338 N N . PRO A 1 798 ? -43.408 18.346 -34.231 1.00 75.00 798 PRO A N 1
ATOM 6339 C CA . PRO A 1 798 ? -43.479 19.240 -33.078 1.00 75.00 798 PRO A CA 1
ATOM 6340 C C . PRO A 1 798 ? -44.911 19.670 -32.711 1.00 75.00 798 PRO A C 1
ATOM 6342 O O . PRO A 1 798 ? -45.097 20.286 -31.666 1.00 75.00 798 PRO A O 1
ATOM 6345 N N . ASN A 1 799 ? -45.924 19.346 -33.527 1.00 76.88 799 ASN A N 1
ATOM 6346 C CA . ASN A 1 799 ? -47.324 19.713 -33.287 1.00 76.88 799 ASN A CA 1
ATOM 6347 C C . ASN A 1 799 ? -48.210 18.521 -32.865 1.00 76.88 799 ASN A C 1
ATOM 6349 O O . ASN A 1 799 ? -49.440 18.620 -32.907 1.00 76.88 799 ASN A O 1
ATOM 6353 N N . GLU A 1 800 ? -47.625 17.387 -32.459 1.00 81.38 800 GLU A N 1
ATOM 6354 C CA . GLU A 1 800 ? -48.400 16.218 -32.026 1.00 81.38 800 GLU A CA 1
ATOM 6355 C C . GLU A 1 800 ? -49.172 16.509 -30.713 1.00 81.38 800 GLU A C 1
ATOM 6357 O O . GLU A 1 800 ? -48.597 17.012 -29.742 1.00 81.38 800 GLU A O 1
ATOM 6362 N N . PRO A 1 801 ? -50.485 16.206 -30.628 1.00 78.38 801 PRO A N 1
ATOM 6363 C CA . PRO A 1 801 ? -51.271 16.491 -29.432 1.00 78.38 801 PRO A CA 1
ATOM 6364 C C . PRO A 1 801 ? -50.732 15.738 -28.207 1.00 78.38 801 PRO A C 1
ATOM 6366 O O . PRO A 1 801 ? -50.610 14.515 -28.215 1.00 78.38 801 PRO A O 1
ATOM 6369 N N . GLY A 1 802 ? -50.472 16.471 -27.119 1.00 80.12 802 GLY A N 1
ATOM 6370 C CA . GLY A 1 802 ? -49.999 15.899 -25.852 1.00 80.12 802 GLY A CA 1
ATOM 6371 C C . GLY A 1 802 ? -48.483 15.686 -25.752 1.00 80.12 802 GLY A C 1
ATOM 6372 O O . GLY A 1 802 ? -48.049 14.934 -24.879 1.00 80.12 802 GLY A O 1
ATOM 6373 N N . LEU A 1 803 ? -47.689 16.352 -26.600 1.00 81.50 803 LEU A N 1
ATOM 6374 C CA . LEU A 1 803 ? -46.232 16.196 -26.700 1.00 81.50 803 LEU A CA 1
ATOM 6375 C C . LEU A 1 803 ? -45.476 16.347 -25.370 1.00 81.50 803 LEU A C 1
ATOM 6377 O O . LEU A 1 803 ? -44.639 15.507 -25.056 1.00 81.50 803 LEU A O 1
ATOM 6381 N N . GLU A 1 804 ? -45.813 17.343 -24.544 1.00 81.81 804 GLU A N 1
ATOM 6382 C CA . GLU A 1 804 ? -45.166 17.554 -23.234 1.00 81.81 804 GLU A CA 1
ATOM 6383 C C . GLU A 1 804 ? -45.291 16.330 -22.312 1.00 81.81 804 GLU A C 1
ATOM 6385 O O . GLU A 1 804 ? -44.341 15.945 -21.631 1.00 81.81 804 GLU A O 1
ATOM 6390 N N . LYS A 1 805 ? -46.453 15.661 -22.323 1.00 84.62 805 LYS A N 1
ATOM 6391 C CA . LYS A 1 805 ? -46.674 14.443 -21.527 1.00 84.62 805 LYS A CA 1
ATOM 6392 C C . LYS A 1 805 ? -45.917 13.242 -22.089 1.00 84.62 805 LYS A C 1
ATOM 6394 O O . LYS A 1 805 ? -45.551 12.355 -21.324 1.00 84.62 805 LYS A O 1
ATOM 6399 N N . LEU A 1 806 ? -45.722 13.185 -23.407 1.00 86.50 806 LEU A N 1
ATOM 6400 C CA . LEU A 1 806 ? -44.974 12.113 -24.066 1.00 86.50 806 LEU A CA 1
ATOM 6401 C C . LEU A 1 806 ? -43.469 12.257 -23.833 1.00 86.50 806 LEU A C 1
ATOM 6403 O O . LEU A 1 806 ? -42.828 11.260 -23.526 1.00 86.50 806 LEU A O 1
ATOM 6407 N N . LEU A 1 807 ? -42.933 13.480 -23.886 1.00 85.50 807 LEU A N 1
ATOM 6408 C CA . LEU A 1 807 ? -41.529 13.768 -23.575 1.00 85.50 807 LEU A CA 1
ATOM 6409 C C . LEU A 1 807 ? -41.179 13.367 -22.138 1.00 85.50 807 LEU A C 1
ATOM 6411 O O . LEU A 1 807 ? -40.224 12.629 -21.929 1.00 85.50 807 LEU A O 1
ATOM 6415 N N . LYS A 1 808 ? -42.020 13.732 -21.161 1.00 87.25 808 LYS A N 1
ATOM 6416 C CA . LYS A 1 808 ? -41.822 13.335 -19.755 1.00 87.25 808 LYS A CA 1
ATOM 6417 C C . LYS A 1 808 ? -41.840 11.814 -19.541 1.00 87.25 808 LYS A C 1
ATOM 6419 O O . LYS A 1 808 ? -41.197 11.302 -18.635 1.00 87.25 808 LYS A O 1
ATOM 6424 N N . ARG A 1 809 ? -42.601 11.073 -20.351 1.00 87.06 809 ARG A N 1
ATOM 6425 C CA . ARG A 1 809 ? -42.633 9.599 -20.300 1.00 87.06 809 ARG A CA 1
ATOM 6426 C C . ARG A 1 809 ? -41.431 8.967 -20.997 1.00 87.06 809 ARG A C 1
ATOM 6428 O O . ARG A 1 809 ? -40.988 7.904 -20.578 1.00 87.06 809 ARG A O 1
ATOM 6435 N N . ALA A 1 810 ? -40.916 9.613 -22.041 1.00 86.12 810 ALA A N 1
ATOM 6436 C CA . ALA A 1 810 ? -39.749 9.164 -22.787 1.00 86.12 810 ALA A CA 1
ATOM 6437 C C . ALA A 1 810 ? -38.429 9.390 -22.032 1.00 86.12 810 ALA A C 1
ATOM 6439 O O . ALA A 1 810 ? -37.486 8.659 -22.289 1.00 86.12 810 ALA A O 1
ATOM 6440 N N . GLU A 1 811 ? -38.379 10.339 -21.093 1.00 86.50 811 GLU A N 1
ATOM 6441 C CA . GLU A 1 811 ? -37.182 10.743 -20.330 1.00 86.50 811 GLU A CA 1
ATOM 6442 C C . GLU A 1 811 ? -36.465 9.573 -19.631 1.00 86.50 811 GLU A C 1
ATOM 6444 O O . GLU A 1 811 ? -35.244 9.538 -19.577 1.00 86.50 811 GLU A O 1
ATOM 6449 N N . LYS A 1 812 ? -37.207 8.556 -19.166 1.00 83.88 812 LYS A N 1
ATOM 6450 C CA . LYS A 1 812 ? -36.630 7.340 -18.557 1.00 83.88 812 LYS A CA 1
ATOM 6451 C C . LYS A 1 812 ? -35.892 6.437 -19.567 1.00 83.88 812 LYS A C 1
ATOM 6453 O O . LYS A 1 812 ? -35.136 5.563 -19.163 1.00 83.88 812 LYS A O 1
ATOM 6458 N N . TYR A 1 813 ? -36.158 6.613 -20.857 1.00 82.25 813 TYR A N 1
ATOM 6459 C CA . TYR A 1 813 ? -35.671 5.775 -21.954 1.00 82.25 813 TYR A CA 1
ATOM 6460 C C . TYR A 1 813 ? -34.798 6.574 -22.940 1.00 82.25 813 TYR A C 1
ATOM 6462 O O . TYR A 1 813 ? -34.643 6.149 -24.084 1.00 82.25 813 TYR A O 1
ATOM 6470 N N . GLN A 1 814 ? -34.321 7.767 -22.571 1.00 73.44 814 GLN A N 1
ATOM 6471 C CA . GLN A 1 814 ? -33.530 8.642 -23.447 1.00 73.44 814 GLN A CA 1
ATOM 6472 C C . GLN A 1 814 ? -32.031 8.455 -23.294 1.00 73.44 814 GLN A C 1
ATOM 6474 O O . GLN A 1 814 ? -31.593 8.154 -22.165 1.00 73.44 814 GLN A O 1
#

pLDDT: mean 79.28, std 17.56, range [24.92, 97.62]

InterPro domains:
  IPR017896 4Fe-4S ferredoxin-type, iron-sulphur binding domain [PS51379] (734-762)
  IPR052395 Electron Transfer Ferredoxin [PTHR39163] (734-791)

Secondary structure (DSSP, 8-state):
------TTGGGEE-SSS---EEEE--PPPP--HHHHHHHHHHHHHHHHH----TT-----EEETTTHHHHTTPEE--S-SEEEETTTTEEEEHHHHHHHHHHHHS-HHHHHHHHHHHHHHHHHHHHHHHHS-SS--HHHHHHHHHHHHHHTTGGG--TTHHHHHHHHHHHHHHH---EE-SSTTHHHHHHHHHHHHHHHHHHHHHHHHHHHHHHHHHHHHHHHS---------GGGSSSS-TTS-SS-------S---HHHHHHHHHHHHHHHHHHHHHHH---EEEEEHHHHHHTTHHHHTTTSEEEEESS-HHHHHHHHHHHHHHHHHHHHHHHHHHHHHHTT---HHHHHHHHHS--GGG--HHHHTTSPPEEEEEEHHHHHHTHHHHHHHTSTT--EEEEEEEEHHHH-----TT-S------HHHHHHTTSS-EEEEEESSSHHHHHHHHHHHHH-SS-EEEEEEEPPTT-TTSHHHHHHHHHHHHTTSS--EEEEGGG-SSHHHHEE-TTSTTTTSSS-EEEEEEEETTEEEEEEEE--HHHHHTTSHHHHTT-EEEPTT---TTEEEHHHHHHS-TTTTTT-EEEEEEEETT-BEEEEEPPTTHHHHHHHHHHHHHHHHHHTTTT-HHHHHHHHHHHHHHHHHHHHHHHHHHHHHHHHHHHHHHHHHHHHHHHHHHHHHTT----TT------------------------PPPPP----------SS-EE-GGG----SHHHHH-TTTEEE-TTS-EEES-TTSS-HHHHHHHHHT-TT--EE--S-S-TT-TTHHHHHHHHGGG-

Foldseek 3Di:
DDDDDPPQLVLEDAPPDQDFQEFAADFDDFDDPVVLVQQLVQVVCCQAPLREDPPFDPFDWAFRVCVSQLVFRFYPALPFWWQQPVVRFIHRPLVVVLVLLVVQPDPVLSVLLNSQVVVLRLVLQVVVVVDDDDQPALVSLVSSLVSSQCSCPPNRDPCVVVRCVVVSVVSVVRRTGTHGAALLRLLLLLLVLLVVLLVVCPVVLVLLVVLLVLLVVVLVLQVDPDDDDPDPPPVPPPPDDPVVPPDDDDDDDDSDDDPVLNVLSVLLSVLSVVVSVCSVQALAEEFEEPCCCVLNVCCSSNVRHHYDYDPADSLVVLLVVLVVLQVSLLVNVLSSVVSVCVSVVNDDCVPCVVVSVPRDLVPDDLVSLQSRREREYEEELVSCVVVVVSLLVCQDPSNRYEYEYEDELVNLLDDLDPPDPDDPSPPSQVSSVVSVQEKEWFAECSPVRVSSVSSNCRNRDSGYYYYHYYGYDRPPRSGSLRSVLRLLCCQQLSGHTKTAQSVQDDDLLSRIDRPPGAPLLDLFHKHWHWYDYPVDIDIDIDTRHPLSSNCNDPVQVVSWRWDDSNDDDPLEDALVVLLVDDPVVNVSRFHWGWMAGPSSHIIIITHHNSCNVVRVVSSVVSVVSCCSNVSDNPVVVVVVVVVVVVVVVVVVVVVVVVLVVVVVVVVVVVVVVVVVLVVVLVVCVVVPDPDSPVSPDPDDDDDRPDPDPPPPPDPPDDDDDDDDDDDDDPPFAQFKWFPQVLAPLPCLLCVQQVQQWDADPVSTITGPDRQGDFLQSLLVSCVPRPSSRIQSGAGPDPPDPPRVVSVVSRVVSD